Protein 8QDR (pdb70)

Radius of gyration: 45.88 Å; Cα contacts (8 Å, |Δi|>4): 2887; chains: 2; bounding box: 157×80×94 Å

Sequence (1411 aa):
KSVSVKATVTVKLDDVSDWLGKTLLLEVVSSEVDPKTGLEKKPIGAYAHRAAEKDGEVTYESSDFVIPDDFGEIGAVLVQNEHHKEMYLRYIVLDGFPNGPIEFNCSSWVASKFDDPQKRVFFTNKSYLPLETPSGLKEIREKELVTLRGNGQGERKSYDRIYDYDVYDDLGDPDSSSPELTRPVLGGSKQYPYPRRCRTGRPMSKIDPKAETRSSTVYVPRDEAFFSWFRDEEEFSRRQTLAGLNPYSIQLVKEWPLKSTLDPKIYGPPESAITTEIVEREIKGFMTVDEALKQKKLFIIDYHDILLPYVSSEVRQIKGTTLYGSRALFFLGPDNTLKPLAIELVRPPMDGKPQWKQVFTPSWEATGSWLWKLAKTHFLAHDAGYHQLVSHWLRTHCVTEPYIIATNRQLSAMHPIYRLLHPHFRYTMEINALAREALINADGIIESAFTPGKYSTEISSAAYGLQWRFDTQGLPADLISRGIAVEDPSSPHGLKLAIPDYPFANDGLLLWDAIKEWVTDYVNFFYKDASMVKSDAELQAWWTEIRTRGHEDKKDETWWPDLKTPQDLIGIVTTMVWVTSGHHAAVNFNRPTIARTNLPSEDPTEEGWRRFLHHKPENELLACLPTQLQAAKVLTVLDVEEYLGEHLEPAWGADPLIKAAFERFSGRLKEIEGIIDARNEDKNLKNRHGAGVVPYELLKPFSKGVPYSISISVSVKATVTVKLTVDDVSDWLGKTLLLEVVSSEVDPKTGLEKKPIGAYAHRAAEKDGEVTYESDFVIPDDFGEIGAVLVQNEHHKEMYLRYIVLDGFPNGPIEFNCSSWVASKFDDPQKRVFFTNKSYLPLETPSGLKEIREKELVTLRGNGQGERKSYDRIYDYDVYDDLGDPDSSPELTRPVLGGSKQYPYPRRCRTGRPMSKIDPKAETRSSTVYVPRDEAFFSWFRDEEFSRQTLAGLNPYSIQLVKEWPLKSTLDPKIYGPPESAITTEIVEREIKGFMTVDEALKQKKLFIIDYHDILLPYVSEVRQIKGTTLYGSRALFFLGPDNTLKPLAIELVRPPMDGKPQWKQVFTPSWEATGSWLWKLAKTHFLAHDAGYHQLVSHWLRTHCVTEPYIIATNRQLSAMHPIYRLLHPHFRYTMEINALAREALINADGIIESAFTPGKYSTEISSAAYGLQWRFDTQGLPADLISRGIAVEDPSSPHGLKLAIPDYPFANDGLLLWDAIKEWVTDYVNFFYKDASMVKSDAELQAWWTEIRTRGHEDKKDETWWPDLKTPQDLIGIVTTMVWVTSGHHAAVNPNRPTIARTNLPSEDPTEEGWRRFLHKPENELLACLPTQLQAAKVLTVLDEEYLGEHLEPAWGADPLIKAAFERFSGRLKEIEGIIDARNEDKNLKNRHGAGVVPYELLKPFSGVPYSISI

Secondary structure (DSSP, 8-state):
-EEEEEEEEEEE---HHHHHH--EEEEEEESS--TTT-PPPPPEEEE-EEEEEETTEEEEEEEEEEETTS--EEEEEEEE-SSS-EEEEEEEEE--TT--EEEEEEEEE--TTT--SPEEEE-S----GGGS-GGGHHHHHHHHHHHH--S-SPPPTT-----EE-B--S--TTT-GGG--PPBSSSSSS----EE---PPBPSSSTTSBPP-SS----GGG---GGGSHHHHHHHHHHSS-TT--EE--SSS-B--S-HHHH---B-S--HHHHHHHHTTT--HHHHHHTT-EEEEE-HHHHGGGHHHHTTSTT----EEEEEEEE-TTS-EEEEEEEEEE-SBTTBPPEEEEE---SSHHHHHHHHHHHHHHHHHHHHHIIIIIIIIIIIIHHHHHHHHHHHHS-TTSHHHHHHGGGGTTHHHHHHHHHHHTSSTTSHHHHHSTTGGGHHHHHHHHHHHH--GGGSSHHHHHHHTTSEEE-TTSGGGEEESSS--HHHHHHHHHHHHHHHHHHHHHHHH--SHHHHHT-HHHHHHHHHIIIIITGGGTT-TTSPP-SSHHHHHHHHHHHHHIIIIIHHHH-----S---S--TTSS--HHHHHHHHH-HHHHHHHHSPPHHHHHHHHHHTT---BTTT---HHHHHSHHHHHHHHHHHHHHHHHHHHHHHHTT-TT-TTTSSTTPPP--TT-S-----BSS---/-EEEEEEEEEE----GGG--TT--EEEEEEESSB-TTTSSBPPPEEEEEEEEEEETTEEEEEEEEEE-TTS--EEEEEEEE-SSS-EEEEEEEEE--TT--EEEEEEEEE-BTTT--SPEEEE-S----GGGS-GGGHHHHHHHHHHHHTTS-SPPPTT-----EE-B--S--TTT-GGG----BSSSSSS----EE---PPBPSSSTTSBPP-SS----GGG---GGGSHHHHHHHHHHSS-TTS-EE--SSS-B--S-HHHH---B-S--HHHHHHHHTTT--HHHHHHTT-EEEEE-HHHHHHHHHHHHTSTT----EEEEEEEE-TTS-EEEEEEEEEE-SBTTB--EEEEE---SSHHHHHHHHHHHHHHHHHHHHHIIIIIIIIIIIIHHHHHHHHHHHHS-TTSHHHHHHGGGGTTHHHHHHHHHHHTSSTTSHHHHHSTTGGGHHHHHHHHHHHH--GGGSSHHHHHHHTTSEEE-SSSGGGEEESSS--HHHHHHHHHHHHHHHHHHHHHHHH--SHHHHHT-HHHHHHHHHIIIIITGGGTT-TTPPP--SHHHHHHHHHHHHHIIIIIHHHT-----S---S--TTSS--HHHHHHHHH-HHHHHHHHSPPHHHHHHHHHH---PBTTT---TTGGGSHHHHHHHHHHHHHHHHHHHHHHHHTT-TT-TTTSSTT-----TT-S----BSS---

Organism: Vitis vinifera (NCBI:txid29760)

Solvent-accessible surface area: 57812 Å² total; per-residue (Å²): 120,66,36,81,3,97,0,28,1,5,0,91,107,67,73,110,89,15,44,93,54,104,23,0,19,0,28,0,10,3,15,64,33,47,109,190,78,48,118,96,42,170,54,47,27,34,140,8,91,91,50,45,80,126,138,33,41,1,29,0,35,0,74,18,86,5,54,97,104,8,38,139,10,3,0,0,20,1,37,2,28,0,80,95,43,3,51,0,95,69,0,33,0,47,49,33,125,148,20,97,51,65,0,46,13,58,4,65,4,20,4,76,151,68,62,95,98,75,22,9,13,10,24,24,87,10,52,6,26,128,85,6,29,51,1,3,98,89,35,8,81,111,17,5,78,38,16,54,32,110,38,122,40,86,36,109,84,73,21,44,31,7,16,11,40,30,2,14,4,8,7,39,10,77,78,37,109,120,31,58,30,40,34,2,5,49,52,206,135,48,19,1,0,11,0,2,39,1,17,26,82,87,6,208,120,21,98,138,10,5,31,72,34,106,106,34,19,11,0,42,56,21,34,144,141,55,6,59,79,38,6,23,2,1,10,52,10,0,16,4,66,12,0,9,12,0,66,25,7,159,80,58,80,7,113,12,122,31,66,60,173,96,51,9,82,20,93,11,33,1,53,48,117,52,0,56,121,35,0,78,21,61,36,70,5,75,69,0,38,142,90,74,53,1,0,8,3,57,7,4,39,10,12,2,55,29,0,51,62,0,42,131,43,210,40,14,7,1,0,0,0,4,0,0,0,2,1,2,109,49,47,4,3,27,1,0,1,0,0,0,0,14,6,52,26,118,87,125,100,31,24,43,57,34,11,37,33,34,60,19,9,20,17,30,31,23,12,39,2,0,2,0,3,2,4,0,9,21,14,4,34,21,30,3,5,1,12,14,2,31,0,6,0,2,0,1,0,7,2,0,0,2,12,27,22,0,2,38,1,0,0,0,31,32,0,0,75,7,6,8,102,50,0,1,35,10,0,2,84,4,4,42,34,42,2,17,9,109,7,35,11,17,42,0,11,4,7,6,77,33,0,6,21,5,0,1,19,1,0,29,134,93,9,93,4,51,26,8,4,0,32,35,7,0,67,63,13,17,0,2,64,142,30,136,108,24,106,67,24,11,124,31,18,0,65,6,0,0,0,0,25,0,0,2,27,0,21,52,2,0,91,65,3,0,40,46,3,0,70,52,23,2,141,70,32,73,45,0,113,55,3,72,20,0,48,39,0,18,70,15,0,76,39,99,0,0,58,38,9,84,121,75,139,36,19,37,86,5,94,46,21,149,41,0,9,32,0,0,0,13,1,1,0,6,1,0,0,0,1,0,0,0,29,76,146,66,9,14,6,2,60,45,59,3,20,15,18,93,74,80,140,114,33,73,131,180,6,23,143,103,10,87,80,40,0,101,44,2,17,30,50,167,115,25,40,48,56,8,92,95,40,82,122,103,80,65,66,5,6,89,97,52,36,47,12,10,29,56,20,108,119,5,86,32,2,11,97,107,4,29,33,66,0,124,115,10,24,42,72,0,53,64,54,7,113,53,159,105,37,65,4,2,36,9,2,39,23,112,53,7,44,11,0,26,1,52,69,107,0,1,3,21,0,0,18,63,104,30,82,4,93,0,29,0,16,4,105,94,76,202,139,62,154,83,30,105,160,49,73,8,0,26,1,26,1,11,5,19,70,32,42,108,183,82,49,125,85,46,179,58,46,35,27,77,0,79,141,47,45,103,158,148,36,51,4,38,20,45,1,88,20,89,6,56,111,102,10,29,133,10,5,0,1,13,1,31,2,5,29,41,135,64,21,48,0,95,68,0,35,1,52,50,38,133,138,28,91,46,81,0,49,12,57,3,45,3,18,2,56,128,68,56,96,63,83,24,12,13,13,26,23,92,10,54,10,28,124,92,6,29,49,1,4,89,115,30,6,72,118,16,1,81,31,14,52,29,121,34,129,40,72,37,96,87,65,17,40,34,9,13,11,39,32,1,15,4,8,5,32,4,71,78,36,103,123,29,60,30,41,32,3,6,53,50,201,136,51,17,0,0,13,0,1,41,1,18,25,84,91,7,203,106,15,101,132,6,3,33,69,34,107,106,31,20,12,0,40,55,23,40,150,117,26,0,68,105,43,18,14,4,0,19,50,10,0,9,4,66,13,0,10,14,0,67,19,6,163,89,58,80,7,119,12,118,35,61,54,178,104,43,10,78,18,89,13,32,1,53,46,107,35,0,38,109,35,0,76,9,58,38,42,4,78,82,0,38,156,117,87,53,1,0,5,4,54,6,4,41,15,13,2,54,32,0,50,68,0,44,128,40,208,41,15,7,0,0,0,0,4,1,1,0,1,2,8,89,60,55,8,3,22,5,0,1,0,0,0,0,7,6,52,23,117,90,85,102,30,20,44,55,33,12,36,31,36,62,28,2,25,17,21,27,23,12,30,3,0,2,0,2,3,8,0,9,20,14,4,34,21,48,2,3,1,18,12,2,30,0,6,0,3,0,1,0,6,1,0,0,2,14,24,20,1,3,38,1,0,0,0,30,32,0,0,78,8,6,8,96,40,0,1,35,12,0,2,92,2,3,44,36,50,3,15,8,102,8,47,13,17,48,0,7,4,7,6,75,35,0,10,22,6,0,1,22,1,0,30,134,85,8,95,5,54,26,10,5,0,32,33,8,0,65,75,22,11,0,4,74,134,26,137,103,19,108,67,24,11,126,31,21,0,65,5,0,0,0,0,26,0,0,5,25,0,20,41,3,0,90,70,4,0,41,48,4,0,68,52,23,2,140,69,28,71,48,0,118,58,3,72,18,0,53,37,0,18,69,16,0,74,35,97,0,0,68,44,10,77,122,77,141,32,25,40,84,9,105,48,24,146,38,0,12,30,2,0,0,12,1,2,0,5,1,0,0,0,3,9,0,2,72,136,75,58,6,16,7,2,63,44,57,4,18,14,20,71,73,86,162,112,27,68,150,151,3,20,142,111,8,96,78,41,2,99,40,2,15,24,50,168,112,23,40,49,74,25,91,108,54,111,145,154,73,64,3,5,81,98,51,34,51,12,10,31,57,21,107,115,5,84,30,3,12,96,111,4,30,39,80,0,122,115,9,21,42,56,0,52,64,55,8,118,48,152,102,38,53,1,1,34,6,2,40,15,109,59,6,72,54,0,26,0,36,74,36,0,40,23,3,0,28,94

Foldseek 3Di:
DKWKKKKKWKFFAADDVLVQPFFKWKWFFALADDPVPLHGDDTDWGTWHWDDDDDRMTMTITIDMGHPPSHDTFKMKMFGAGQAKTATAKMWMATDPVGIFIWGDRDIHGGCVVPVDIDMTGGLAFDQLVRRRSNCNVVLVVQLVQQQPDPADADDQAGNHWDWDWLQAFFAVVVPPLRHADTAPDDLLHHFFTAGDRHAQADPRDRSHHHYDPDGHDRNSQDDVPVLDQQVVQLCCQQNQPVQQKFFDQDPPFFEPDDCVWFNGGTAPDHQVQQCVPCVVQPHPVVQNVLRFKMKRFQQHLFQVLQVVLCVDAQFGAWGKMWMWGQGPLLGIGTRKMKTWHGDDPVDHIDIDIAGCDDDDVSNLLNVLSSQRVLLVSLLCLVLALACRLFLGLQNLLVSLLSNQPGPSHLVNLVCVQQAHNSSVVVSVCSNAPLHRVHLLLVFARSRVCSNSSSSSCCSPPDDLLCLQLVSSCVVRNQWDQACPDVLRTDGSSVLRLLNVLLSLLLVLLLVLLLLSLCVHFVWLVSFVPSRSNVSSLLCSLCPSSVVRNPPPRRQDGRTSVSVSSNVSSNQCSFWSSNLSNQLRRANGFRDDRCPPPHDPVSVVVCVVCVVVVRQSGGTDPVSVCSCVVVSVDDDAQLDDDDPSQVVDVSSVVSSPSSSVSLVVSLVVLVVLLPDPSSVSAHDDVHDHRCSSRDPPVGTHSGNND/DFKKKKKWKWFADDLQVPQDAQFFKKKWFFALADDVVPLHGDDTDTDGWGWDDDDDRMTMTIGIDDDDPPSHDGFKMWMAGQGQAKIAIQWMWMDGDPVGIFIWGDRDIHHHCVVPVDIDMTGGLAFAFQVRRRSRCNVVLVVQLCQQCPDPADADDLAGNHFDWDWLQAQFAVVVPVVRHADIAPDDLLHHFFTFGDRHAQADPRDRSHHHDDPDGHDRNSLDDVPVLDQQVVQLCCQQNLPVQQKFFDQDPPQFAPDDCVFFNGGTAPDDQVLQCVPCVVPNGPVVQNVLRFKMKRFQQRLCQVLQVVLCVDAQFGAWGKMWMWGLDDLLGTGTRWMKTWHGDDDPRHIDIDIAGCDDDDVSNLLVVLSVQRVLLVSLLCLPQALACRLFLGLLNLLVSLLSNQPRCSHLVNLVCVQQAHQRSVVVSVCSNANLHRVHLLLVFARRRVCSNSSSSVCCSPPDDLLCLQLVSSCVVRNQWDAQCVDVLRIDGSSVLRPLSVLLSLLLVLLLLLLLLSLCVRDVWQVSQVPSRSNVSSLLCSQCPSSVVCNPPPRRQDGRTSVSVSSNSSSNQSSFWSSNLSNPDDHANGFRDDRCPPPHDPVSVVVCVVCVVVVRQSGGTDPVSRVSVVPVPDDAAQLDDDDPSLVVPVSSVVSSPVSSVSLVVSLVVLVVVLVDPSSVSAHDDVHDHRCSPRVPSHIHRGNND

Nearest PDB structures (foldseek):
  8qdr-assembly1_A  TM=1.001E+00  e=0.000E+00  Vitis vinifera
  8qdq-assembly1_A  TM=9.930E-01  e=0.000E+00  Vitis vinifera
  8qdq-assembly1_B  TM=9.921E-01  e=0.000E+00  Vitis vinifera
  3bne-assembly1_A  TM=9.445E-01  e=2.313E-69  Glycine max
  8i6y-assembly2_B  TM=9.431E-01  e=6.251E-67  Arabidopsis thaliana

B-factor: mean 38.01, std 16.85, range [14.37, 122.49]

InterPro domains:
  IPR000907 Lipoxygenase [PTHR11771] (70-901)
  IPR001024 PLAT/LH2 domain [PF01477] (135-203)
  IPR001024 PLAT/LH2 domain [PS50095] (72-204)
  IPR001024 PLAT/LH2 domain [SM00308] (70-205)
  IPR001246 Lipoxygenase, plant [PR00468] (174-192)
  IPR001246 Lipoxygenase, plant [PR00468] (200-221)
  IPR001246 Lipoxygenase, plant [PR00468] (239-255)
  IPR001246 Lipoxygenase, plant [PR00468] (272-291)
  IPR001246 Lipoxygenase, plant [PR00468] (337-358)
  IPR001246 Lipoxygenase, plant [PR00468] (384-400)
  IPR001246 Lipoxygenase, plant [PR00468] (423-442)
  IPR001246 Lipoxygenase, plant [PR00468] (491-515)
  IPR001246 Lipoxygenase, plant [PR00468] (814-828)
  IPR013819 Lipoxygenase, C-terminal [PF00305] (216-884)
  IPR013819 Lipoxygenase, C-terminal [PR00087] (536-553)
  IPR013819 Lipoxygenase, C-terminal [PR00087] (554-571)
  IPR013819 Lipoxygenase, C-terminal [PR00087] (574-594)
  IPR013819 Lipoxygenase, C-terminal [PS51393] (207-901)
  IPR020833 Lipoxygenase, iron binding site [PS00711] (554-568)
  IPR020834 Lipoxygenase, conserved site [PS00081] (581-591)

Structure (mmCIF, N/CA/C/O backbone):
data_8QDR
#
_entry.id   8QDR
#
_cell.length_a   85.905
_cell.length_b   105.818
_cell.length_c   88.533
_cell.angle_alpha   90.00
_cell.angle_beta   92.84
_cell.angle_gamma   90.00
#
_symmetry.space_group_name_H-M   'P 1 21 1'
#
loop_
_entity.id
_entity.type
_entity.pdbx_description
1 polymer Lipoxygenase
2 non-polymer 'FE (III) ION'
3 non-polymer 3,6,12,15,18,21,24-HEPTAOXAHEXATRIACONTAN-1-OL
4 non-polymer 1,2-ETHANEDIOL
5 water water
#
loop_
_atom_site.group_PDB
_atom_site.id
_atom_site.type_symbol
_atom_site.label_atom_id
_atom_site.label_alt_id
_atom_site.label_comp_id
_atom_site.label_asym_id
_atom_site.label_entity_id
_atom_site.label_seq_id
_atom_site.pdbx_PDB_ins_code
_atom_site.Cartn_x
_atom_site.Cartn_y
_atom_site.Cartn_z
_atom_site.occupancy
_atom_site.B_iso_or_equiv
_atom_site.auth_seq_id
_atom_site.auth_comp_id
_atom_site.auth_asym_id
_atom_site.auth_atom_id
_atom_site.pdbx_PDB_model_num
ATOM 1 N N . LYS A 1 28 ? 161.471 66.082 96.206 1.00 67.13 66 LYS A N 1
ATOM 2 C CA . LYS A 1 28 ? 160.976 64.866 96.836 1.00 67.53 66 LYS A CA 1
ATOM 3 C C . LYS A 1 28 ? 159.496 64.651 96.520 1.00 80.86 66 LYS A C 1
ATOM 4 O O . LYS A 1 28 ? 159.065 64.759 95.366 1.00 77.73 66 LYS A O 1
ATOM 6 N N . SER A 1 29 ? 158.727 64.356 97.566 1.00 91.03 67 SER A N 1
ATOM 7 C CA . SER A 1 29 ? 157.308 64.056 97.445 1.00 87.51 67 SER A CA 1
ATOM 8 C C . SER A 1 29 ? 156.640 64.389 98.772 1.00 82.55 67 SER A C 1
ATOM 9 O O . SER A 1 29 ? 157.306 64.632 99.780 1.00 86.50 67 SER A O 1
ATOM 12 N N . VAL A 1 30 ? 155.309 64.399 98.759 1.00 67.17 68 VAL A N 1
ATOM 13 C CA . VAL A 1 30 ? 154.506 64.767 99.919 1.00 62.55 68 VAL A CA 1
ATOM 14 C C . VAL A 1 30 ? 153.525 63.642 100.217 1.00 62.86 68 VAL A C 1
ATOM 15 O O . VAL A 1 30 ? 152.968 63.031 99.298 1.00 66.72 68 VAL A O 1
ATOM 19 N N . SER A 1 31 ? 153.295 63.383 101.502 1.00 61.57 69 SER A N 1
ATOM 20 C CA . SER A 1 31 ? 152.369 62.346 101.947 1.00 60.40 69 SER A CA 1
ATOM 21 C C . SER A 1 31 ? 151.032 62.995 102.277 1.00 60.07 69 SER A C 1
ATOM 22 O O . SER A 1 31 ? 150.935 63.785 103.221 1.00 60.77 69 SER A O 1
ATOM 25 N N . VAL A 1 32 ? 150.001 62.655 101.505 1.00 59.45 70 VAL A N 1
ATOM 26 C CA . VAL A 1 32 ? 148.672 63.237 101.651 1.00 53.71 70 VAL A CA 1
ATOM 27 C C . VAL A 1 32 ? 147.772 62.244 102.369 1.00 52.29 70 VAL A C 1
ATOM 28 O O . VAL A 1 32 ? 147.690 61.071 101.978 1.00 55.33 70 VAL A O 1
ATOM 32 N N . LYS A 1 33 ? 147.093 62.708 103.414 1.00 44.93 71 LYS A N 1
ATOM 33 C CA . LYS A 1 33 ? 146.028 61.942 104.047 1.00 47.57 71 LYS A CA 1
ATOM 34 C C . LYS A 1 33 ? 144.699 62.537 103.590 1.00 45.62 71 LYS A C 1
ATOM 35 O O . LYS A 1 33 ? 144.368 63.675 103.938 1.00 44.68 71 LYS A O 1
ATOM 41 N N . ALA A 1 34 ? 143.956 61.780 102.787 1.00 42.42 72 ALA A N 1
ATOM 42 C CA . ALA A 1 34 ? 142.645 62.192 102.297 1.00 41.61 72 ALA A CA 1
ATOM 43 C C . ALA A 1 34 ? 141.558 61.569 103.166 1.00 45.33 72 ALA A C 1
ATOM 44 O O . ALA A 1 34 ? 141.533 60.349 103.364 1.00 45.77 72 ALA A O 1
ATOM 46 N N . THR A 1 35 ? 140.672 62.407 103.690 1.00 42.62 73 THR A N 1
ATOM 47 C CA . THR A 1 35 ? 139.590 61.973 104.563 1.00 43.85 73 THR A CA 1
ATOM 48 C C . THR A 1 35 ? 138.271 62.435 103.963 1.00 43.89 73 THR A C 1
ATOM 49 O O . THR A 1 35 ? 138.098 63.628 103.697 1.00 47.57 73 THR A O 1
ATOM 53 N N . VAL A 1 36 ? 137.358 61.490 103.730 1.00 41.97 74 VAL A N 1
ATOM 54 C CA . VAL A 1 36 ? 136.020 61.767 103.204 1.00 39.40 74 VAL A CA 1
ATOM 55 C C . VAL A 1 36 ? 134.999 61.478 104.293 1.00 39.01 74 VAL A C 1
ATOM 56 O O . VAL A 1 36 ? 134.967 60.370 104.841 1.00 37.60 74 VAL A O 1
ATOM 60 N N . THR A 1 37 ? 134.149 62.458 104.587 1.00 37.70 75 THR A N 1
ATOM 61 C CA . THR A 1 37 ? 133.093 62.302 105.578 1.00 35.45 75 THR A CA 1
ATOM 62 C C . THR A 1 37 ? 131.758 62.051 104.886 1.00 38.34 75 THR A C 1
ATOM 63 O O . THR A 1 37 ? 131.340 62.825 104.014 1.00 40.45 75 THR A O 1
ATOM 67 N N . VAL A 1 38 ? 131.086 60.977 105.288 1.00 39.34 76 VAL A N 1
ATOM 68 C CA . VAL A 1 38 ? 129.894 60.481 104.611 1.00 41.77 76 VAL A CA 1
ATOM 69 C C . VAL A 1 38 ? 128.784 60.308 105.642 1.00 47.30 76 VAL A C 1
ATOM 70 O O . VAL A 1 38 ? 129.017 59.745 106.716 1.00 50.34 76 VAL A O 1
ATOM 74 N N . LYS A 1 39 ? 127.588 60.797 105.318 1.00 51.42 77 LYS A N 1
ATOM 75 C CA . LYS A 1 39 ? 126.440 60.704 106.208 1.00 59.34 77 LYS A CA 1
ATOM 76 C C . LYS A 1 39 ? 125.634 59.447 105.904 1.00 67.32 77 LYS A C 1
ATOM 77 O O . LYS A 1 39 ? 125.587 58.978 104.766 1.00 69.06 77 LYS A O 1
ATOM 83 N N . LEU A 1 40 ? 125.002 58.901 106.941 1.00 76.73 78 LEU A N 1
ATOM 84 C CA . LEU A 1 40 ? 124.172 57.706 106.801 1.00 83.63 78 LEU A CA 1
ATOM 85 C C . LEU A 1 40 ? 122.744 58.054 106.392 1.00 82.51 78 LEU A C 1
ATOM 86 O O . LEU A 1 40 ? 122.027 58.729 107.129 1.00 81.57 78 LEU A O 1
ATOM 91 N N . ASP A 1 57 ? 121.025 50.639 100.892 1.00 54.65 95 ASP A N 1
ATOM 92 C CA . ASP A 1 57 ? 122.078 49.671 100.612 1.00 49.80 95 ASP A CA 1
ATOM 93 C C . ASP A 1 57 ? 121.997 48.524 101.583 1.00 49.66 95 ASP A C 1
ATOM 94 O O . ASP A 1 57 ? 121.592 48.693 102.724 1.00 56.28 95 ASP A O 1
ATOM 99 N N . ASP A 1 58 ? 122.397 47.351 101.117 1.00 45.60 96 ASP A N 1
ATOM 100 C CA . ASP A 1 58 ? 122.544 46.209 101.997 1.00 48.29 96 ASP A CA 1
ATOM 101 C C . ASP A 1 58 ? 123.833 46.326 102.814 1.00 48.51 96 ASP A C 1
ATOM 102 O O . ASP A 1 58 ? 124.788 47.023 102.442 1.00 44.93 96 ASP A O 1
ATOM 107 N N . VAL A 1 59 ? 123.851 45.583 103.919 1.00 46.11 97 VAL A N 1
ATOM 108 C CA . VAL A 1 59 ? 124.917 45.685 104.908 1.00 51.92 97 VAL A CA 1
ATOM 109 C C . VAL A 1 59 ? 126.250 45.221 104.329 1.00 49.96 97 VAL A C 1
ATOM 110 O O . VAL A 1 59 ? 127.282 45.877 104.513 1.00 49.16 97 VAL A O 1
ATOM 114 N N . SER A 1 60 ? 126.253 44.075 103.640 1.00 48.61 98 SER A N 1
ATOM 115 C CA . SER A 1 60 ? 127.505 43.493 103.159 1.00 47.93 98 SER A CA 1
ATOM 116 C C . SER A 1 60 ? 128.223 44.436 102.197 1.00 46.08 98 SER A C 1
ATOM 117 O O . SER A 1 60 ? 129.420 44.698 102.350 1.00 46.37 98 SER A O 1
ATOM 120 N N . ASP A 1 61 ? 127.501 44.981 101.211 1.00 44.79 99 ASP A N 1
ATOM 121 C CA . ASP A 1 61 ? 128.115 45.969 100.323 1.00 44.79 99 ASP A CA 1
ATOM 122 C C . ASP A 1 61 ? 128.521 47.221 101.094 1.00 50.23 99 ASP A C 1
ATOM 123 O O . ASP A 1 61 ? 129.555 47.840 100.802 1.00 41.04 99 ASP A O 1
ATOM 128 N N . TRP A 1 62 ? 127.712 47.612 102.083 1.00 55.23 100 TRP A N 1
ATOM 129 C CA . TRP A 1 62 ? 127.988 48.831 102.835 1.00 50.64 100 TRP A CA 1
ATOM 130 C C . TRP A 1 62 ? 129.360 48.789 103.499 1.00 43.01 100 TRP A C 1
ATOM 131 O O . TRP A 1 62 ? 130.114 49.771 103.455 1.00 40.62 100 TRP A O 1
ATOM 142 N N . LEU A 1 63 ? 129.698 47.660 104.113 1.00 44.30 101 LEU A N 1
ATOM 143 C CA . LEU A 1 63 ? 130.893 47.549 104.937 1.00 49.00 101 LEU A CA 1
ATOM 144 C C . LEU A 1 63 ? 132.114 47.077 104.166 1.00 51.76 101 LEU A C 1
ATOM 145 O O . LEU A 1 63 ? 133.240 47.346 104.602 1.00 49.34 101 LEU A O 1
ATOM 150 N N . GLY A 1 64 ? 131.916 46.400 103.032 1.00 51.22 102 GLY A N 1
ATOM 151 C CA . GLY A 1 64 ? 133.001 45.766 102.309 1.00 50.56 102 GLY A CA 1
ATOM 152 C C . GLY A 1 64 ? 133.629 46.623 101.227 1.00 44.50 102 GLY A C 1
ATOM 153 O O . GLY A 1 64 ? 134.811 46.453 100.923 1.00 51.63 102 GLY A O 1
ATOM 154 N N . LYS A 1 65 ? 132.864 47.549 100.656 1.00 41.98 103 LYS A N 1
ATOM 155 C CA . LYS A 1 65 ? 133.320 48.411 99.573 1.00 44.58 103 LYS A CA 1
ATOM 156 C C . LYS A 1 65 ? 133.554 49.825 100.088 1.00 41.74 103 LYS A C 1
ATOM 157 O O . LYS A 1 65 ? 133.022 50.223 101.130 1.00 41.65 103 LYS A O 1
ATOM 163 N N . THR A 1 66 ? 134.368 50.587 99.348 1.00 38.20 104 THR A N 1
ATOM 164 C CA . THR A 1 66 ? 134.706 51.950 99.766 1.00 43.74 104 THR A CA 1
ATOM 165 C C . THR A 1 66 ? 134.644 52.944 98.605 1.00 43.15 104 THR A C 1
ATOM 166 O O . THR A 1 66 ? 133.718 52.904 97.789 1.00 39.98 104 THR A O 1
ATOM 170 N N . LEU A 1 67 ? 135.626 53.846 98.541 1.00 43.96 105 LEU A N 1
ATOM 171 C CA . LEU A 1 67 ? 135.681 54.905 97.547 1.00 45.00 105 LEU A CA 1
ATOM 172 C C . LEU A 1 67 ? 137.062 54.954 96.909 1.00 42.74 105 LEU A C 1
ATOM 173 O O . LEU A 1 67 ? 138.058 54.530 97.500 1.00 34.91 105 LEU A O 1
ATOM 178 N N . LEU A 1 68 ? 137.113 55.485 95.692 1.00 33.70 106 LEU A N 1
ATOM 179 C CA . LEU A 1 68 ? 138.362 55.890 95.070 1.00 36.38 106 LEU A CA 1
ATOM 180 C C . LEU A 1 68 ? 138.444 57.407 95.126 1.00 39.87 106 LEU A C 1
ATOM 181 O O . LEU A 1 68 ? 137.527 58.103 94.672 1.00 39.38 106 LEU A O 1
ATOM 186 N N . LEU A 1 69 ? 139.536 57.916 95.685 1.00 41.95 107 LEU A N 1
ATOM 187 C CA . LEU A 1 69 ? 139.757 59.346 95.809 1.00 40.28 107 LEU A CA 1
ATOM 188 C C . LEU A 1 69 ? 141.038 59.715 95.082 1.00 42.59 107 LEU A C 1
ATOM 189 O O . LEU A 1 69 ? 142.088 59.115 95.331 1.00 42.74 107 LEU A O 1
ATOM 194 N N . GLU A 1 70 ? 140.952 60.733 94.227 1.00 37.97 108 GLU A N 1
ATOM 195 C CA . GLU A 1 70 ? 142.084 61.227 93.461 1.00 45.95 108 GLU A CA 1
ATOM 196 C C . GLU A 1 70 ? 142.154 62.742 93.578 1.00 44.15 108 GLU A C 1
ATOM 197 O O . GLU A 1 70 ? 141.132 63.411 93.742 1.00 37.72 108 GLU A O 1
ATOM 203 N N . VAL A 1 71 ? 143.371 63.285 93.499 1.00 48.18 109 VAL A N 1
ATOM 204 C CA . VAL A 1 71 ? 143.571 64.731 93.548 1.00 37.60 109 VAL A CA 1
ATOM 205 C C . VAL A 1 71 ? 144.003 65.221 92.171 1.00 34.39 109 VAL A C 1
ATOM 206 O O . VAL A 1 71 ? 144.703 64.527 91.428 1.00 36.35 109 VAL A O 1
ATOM 210 N N . VAL A 1 72 ? 143.577 66.439 91.841 1.00 33.45 110 VAL A N 1
ATOM 211 C CA . VAL A 1 72 ? 143.702 67.015 90.507 1.00 33.44 110 VAL A CA 1
ATOM 212 C C . VAL A 1 72 ? 144.495 68.312 90.616 1.00 31.46 110 VAL A C 1
ATOM 213 O O . VAL A 1 72 ? 144.125 69.214 91.381 1.00 34.37 110 VAL A O 1
ATOM 217 N N . SER A 1 73 ? 145.582 68.402 89.856 1.00 29.15 111 SER A N 1
ATOM 218 C CA . SER A 1 73 ? 146.425 69.586 89.905 1.00 34.08 111 SER A CA 1
ATOM 219 C C . SER A 1 73 ? 145.698 70.797 89.333 1.00 30.34 111 SER A C 1
ATOM 220 O O . SER A 1 73 ? 144.920 70.691 88.379 1.00 30.78 111 SER A O 1
ATOM 223 N N . SER A 1 74 ? 145.967 71.964 89.925 1.00 29.47 112 SER A N 1
ATOM 224 C CA . SER A 1 74 ? 145.461 73.223 89.374 1.00 29.92 112 SER A CA 1
ATOM 225 C C . SER A 1 74 ? 146.149 73.631 88.080 1.00 29.13 112 SER A C 1
ATOM 226 O O . SER A 1 74 ? 145.583 74.416 87.321 1.00 31.11 112 SER A O 1
ATOM 229 N N . GLU A 1 75 ? 147.374 73.178 87.842 1.00 32.69 113 GLU A N 1
ATOM 230 C CA . GLU A 1 75 ? 148.161 73.644 86.713 1.00 35.17 113 GLU A CA 1
ATOM 231 C C . GLU A 1 75 ? 148.391 72.503 85.732 1.00 37.10 113 GLU A C 1
ATOM 232 O O . GLU A 1 75 ? 148.512 71.340 86.125 1.00 38.73 113 GLU A O 1
ATOM 238 N N . VAL A 1 76 ? 148.430 72.844 84.445 1.00 32.55 114 VAL A N 1
ATOM 239 C CA . VAL A 1 76 ? 148.902 71.902 83.441 1.00 37.96 114 VAL A CA 1
ATOM 240 C C . VAL A 1 76 ? 150.421 71.782 83.526 1.00 41.01 114 VAL A C 1
ATOM 241 O O . VAL A 1 76 ? 151.109 72.619 84.115 1.00 41.87 114 VAL A O 1
ATOM 245 N N . ASP A 1 77 ? 150.943 70.703 82.948 1.00 43.30 115 ASP A N 1
ATOM 246 C CA . ASP A 1 77 ? 152.376 70.516 82.728 1.00 44.07 115 ASP A CA 1
ATOM 247 C C . ASP A 1 77 ? 152.943 71.744 82.021 1.00 44.74 115 ASP A C 1
ATOM 248 O O . ASP A 1 77 ? 152.581 72.018 80.869 1.00 43.20 115 ASP A O 1
ATOM 253 N N . PRO A 1 78 ? 153.840 72.498 82.663 1.00 51.95 116 PRO A N 1
ATOM 254 C CA . PRO A 1 78 ? 154.318 73.746 82.054 1.00 52.71 116 PRO A CA 1
ATOM 255 C C . PRO A 1 78 ? 155.228 73.524 80.872 1.00 55.43 116 PRO A C 1
ATOM 256 O O . PRO A 1 78 ? 155.494 74.484 80.142 1.00 55.25 116 PRO A O 1
ATOM 260 N N . LYS A 1 79 ? 155.720 72.303 80.663 1.00 59.18 117 LYS A N 1
ATOM 261 C CA . LYS A 1 79 ? 156.595 72.014 79.534 1.00 58.46 117 LYS A CA 1
ATOM 262 C C . LYS A 1 79 ? 155.833 71.586 78.294 1.00 56.14 117 LYS A C 1
ATOM 263 O O . LYS A 1 79 ? 156.398 71.605 77.195 1.00 60.54 117 LYS A O 1
ATOM 269 N N . THR A 1 80 ? 154.569 71.196 78.448 1.00 49.22 118 THR A N 1
ATOM 270 C CA . THR A 1 80 ? 153.773 70.665 77.352 1.00 44.52 118 THR A CA 1
ATOM 271 C C . THR A 1 80 ? 152.390 71.280 77.234 1.00 45.58 118 THR A C 1
ATOM 272 O O . THR A 1 80 ? 151.752 71.098 76.192 1.00 49.62 118 THR A O 1
ATOM 276 N N . GLY A 1 81 ? 151.896 71.980 78.256 1.00 43.74 119 GLY A N 1
ATOM 277 C CA . GLY A 1 81 ? 150.518 72.432 78.275 1.00 39.28 119 GLY A CA 1
ATOM 278 C C . GLY A 1 81 ? 149.503 71.347 78.553 1.00 42.29 119 GLY A C 1
ATOM 279 O O . GLY A 1 81 ? 148.300 71.636 78.581 1.00 40.53 119 GLY A O 1
ATOM 280 N N . LEU A 1 82 ? 149.939 70.113 78.784 1.00 43.58 120 LEU A N 1
ATOM 281 C CA . LEU A 1 82 ? 149.022 68.992 78.936 1.00 42.20 120 LEU A CA 1
ATOM 282 C C . LEU A 1 82 ? 148.580 68.832 80.385 1.00 41.11 120 LEU A C 1
ATOM 283 O O . LEU A 1 82 ? 149.325 69.120 81.325 1.00 42.56 120 LEU A O 1
ATOM 288 N N . GLU A 1 83 ? 147.351 68.364 80.552 1.00 43.33 121 GLU A N 1
ATOM 289 C CA . GLU A 1 83 ? 146.828 68.090 81.880 1.00 42.55 121 GLU A CA 1
ATOM 290 C C . GLU A 1 83 ? 147.671 67.025 82.566 1.00 41.27 121 GLU A C 1
ATOM 291 O O . GLU A 1 83 ? 148.148 66.083 81.932 1.00 43.74 121 GLU A O 1
ATOM 297 N N . LYS A 1 84 ? 147.862 67.181 83.868 1.00 38.59 122 LYS A N 1
ATOM 298 C CA . LYS A 1 84 ? 148.523 66.158 84.656 1.00 34.85 122 LYS A CA 1
ATOM 299 C C . LYS A 1 84 ? 147.528 65.078 85.042 1.00 35.51 122 LYS A C 1
ATOM 300 O O . LYS A 1 84 ? 146.369 65.363 85.340 1.00 35.57 122 LYS A O 1
ATOM 306 N N . LYS A 1 85 ? 147.984 63.835 85.048 1.00 38.67 123 LYS A N 1
ATOM 307 C CA . LYS A 1 85 ? 147.122 62.756 85.505 1.00 49.52 123 LYS A CA 1
ATOM 308 C C . LYS A 1 85 ? 146.833 62.919 86.997 1.00 48.02 123 LYS A C 1
ATOM 309 O O . LYS A 1 85 ? 147.727 63.284 87.767 1.00 46.41 123 LYS A O 1
ATOM 315 N N . PRO A 1 86 ? 145.600 62.678 87.429 1.00 42.28 124 PRO A N 1
ATOM 316 C CA . PRO A 1 86 ? 145.294 62.712 88.867 1.00 44.26 124 PRO A CA 1
ATOM 317 C C . PRO A 1 86 ? 145.988 61.582 89.612 1.00 43.58 124 PRO A C 1
ATOM 318 O O . PRO A 1 86 ? 146.403 60.580 89.028 1.00 48.73 124 PRO A O 1
ATOM 322 N N . ILE A 1 87 ? 146.097 61.750 90.933 1.00 43.66 125 ILE A N 1
ATOM 323 C CA . ILE A 1 87 ? 146.785 60.792 91.798 1.00 44.46 125 ILE A CA 1
ATOM 324 C C . ILE A 1 87 ? 145.939 60.514 93.033 1.00 41.98 125 ILE A C 1
ATOM 325 O O . ILE A 1 87 ? 145.420 61.442 93.662 1.00 38.20 125 ILE A O 1
ATOM 330 N N . GLY A 1 88 ? 145.823 59.247 93.396 1.00 42.85 126 GLY A N 1
ATOM 331 C CA . GLY A 1 88 ? 145.093 58.905 94.595 1.00 48.07 126 GLY A CA 1
ATOM 332 C C . GLY A 1 88 ? 145.274 57.453 94.965 1.00 46.30 126 GLY A C 1
ATOM 333 O O . GLY A 1 88 ? 146.251 56.814 94.569 1.00 44.49 126 GLY A O 1
ATOM 334 N N . ALA A 1 89 ? 144.318 56.957 95.752 1.00 39.24 127 ALA A N 1
ATOM 335 C CA . ALA A 1 89 ? 144.235 55.556 96.149 1.00 40.59 127 ALA A CA 1
ATOM 336 C C . ALA A 1 89 ? 142.832 55.267 96.683 1.00 37.31 127 ALA A C 1
ATOM 337 O O . ALA A 1 89 ? 142.064 56.180 97.006 1.00 36.49 127 ALA A O 1
ATOM 339 N N . TYR A 1 90 ? 142.501 53.979 96.742 1.00 43.70 128 TYR A N 1
ATOM 340 C CA . TYR A 1 90 ? 141.219 53.545 97.286 1.00 46.23 128 TYR A CA 1
ATOM 341 C C . TYR A 1 90 ? 141.194 53.730 98.798 1.00 46.84 128 TYR A C 1
ATOM 342 O O . TYR A 1 90 ? 142.189 53.487 99.484 1.00 47.25 128 TYR A O 1
ATOM 351 N N . ALA A 1 91 ? 140.045 54.150 99.312 1.00 47.41 129 ALA A N 1
ATOM 352 C CA . ALA A 1 91 ? 139.895 54.451 100.725 1.00 50.69 129 ALA A CA 1
ATOM 353 C C . ALA A 1 91 ? 139.582 53.194 101.531 1.00 57.47 129 ALA A C 1
ATOM 354 O O . ALA A 1 91 ? 139.321 52.114 100.999 1.00 61.69 129 ALA A O 1
ATOM 356 N N . HIS A 1 92 ? 139.621 53.355 102.847 1.00 62.33 130 HIS A N 1
ATOM 357 C CA . HIS A 1 92 ? 139.188 52.330 103.779 1.00 61.36 130 HIS A CA 1
ATOM 358 C C . HIS A 1 92 ? 138.413 53.012 104.894 1.00 55.50 130 HIS A C 1
ATOM 359 O O . HIS A 1 92 ? 138.627 54.195 105.180 1.00 50.53 130 HIS A O 1
ATOM 366 N N . ARG A 1 93 ? 137.485 52.270 105.495 1.00 55.32 131 ARG A N 1
ATOM 367 C CA . ARG A 1 93 ? 136.744 52.791 106.637 1.00 54.97 131 ARG A CA 1
ATOM 368 C C . ARG A 1 93 ? 137.717 53.197 107.736 1.00 52.26 131 ARG A C 1
ATOM 369 O O . ARG A 1 93 ? 138.632 52.446 108.081 1.00 54.04 131 ARG A O 1
ATOM 377 N N . ALA A 1 94 ? 137.532 54.399 108.268 1.00 52.98 132 ALA A N 1
ATOM 378 C CA . ALA A 1 94 ? 138.435 54.953 109.267 1.00 59.31 132 ALA A CA 1
ATOM 379 C C . ALA A 1 94 ? 137.766 55.145 110.618 1.00 56.27 132 ALA A C 1
ATOM 380 O O . ALA A 1 94 ? 138.305 54.714 111.641 1.00 60.86 132 ALA A O 1
ATOM 382 N N . ALA A 1 95 ? 136.602 55.785 110.650 1.00 49.19 133 ALA A N 1
ATOM 383 C CA . ALA A 1 95 ? 135.878 56.003 111.893 1.00 51.73 133 ALA A CA 1
ATOM 384 C C . ALA A 1 95 ? 134.396 56.135 111.587 1.00 57.90 133 ALA A C 1
ATOM 385 O O . ALA A 1 95 ? 133.996 56.452 110.462 1.00 55.87 133 ALA A O 1
ATOM 387 N N . GLU A 1 96 ? 133.583 55.882 112.611 1.00 60.74 134 GLU A N 1
ATOM 388 C CA . GLU A 1 96 ? 132.148 56.110 112.542 1.00 60.52 134 GLU A CA 1
ATOM 389 C C . GLU A 1 96 ? 131.681 56.688 113.867 1.00 64.74 134 GLU A C 1
ATOM 390 O O . GLU A 1 96 ? 132.118 56.240 114.932 1.00 68.16 134 GLU A O 1
ATOM 396 N N . LYS A 1 97 ? 130.786 57.673 113.796 1.00 65.61 135 LYS A N 1
ATOM 397 C CA . LYS A 1 97 ? 130.133 58.224 114.978 1.00 70.25 135 LYS A CA 1
ATOM 398 C C . LYS A 1 97 ? 129.027 59.171 114.533 1.00 66.30 135 LYS A C 1
ATOM 399 O O . LYS A 1 97 ? 129.129 59.814 113.483 1.00 54.10 135 LYS A O 1
ATOM 405 N N . ASP A 1 98 ? 127.965 59.232 115.339 1.00 70.62 136 ASP A N 1
ATOM 406 C CA . ASP A 1 98 ? 126.916 60.246 115.207 1.00 71.51 136 ASP A CA 1
ATOM 407 C C . ASP A 1 98 ? 126.349 60.295 113.788 1.00 63.34 136 ASP A C 1
ATOM 408 O O . ASP A 1 98 ? 126.176 61.363 113.199 1.00 63.41 136 ASP A O 1
ATOM 413 N N . GLY A 1 99 ? 126.057 59.116 113.237 1.00 58.66 137 GLY A N 1
ATOM 414 C CA . GLY A 1 99 ? 125.495 59.027 111.901 1.00 58.37 137 GLY A CA 1
ATOM 415 C C . GLY A 1 99 ? 126.444 59.379 110.775 1.00 53.47 137 GLY A C 1
ATOM 416 O O . GLY A 1 99 ? 125.994 59.741 109.688 1.00 48.71 137 GLY A O 1
ATOM 417 N N . GLU A 1 100 ? 127.750 59.275 111.001 1.00 55.75 138 GLU A N 1
ATOM 418 C CA . GLU A 1 100 ? 128.753 59.683 110.033 1.00 55.43 138 GLU A CA 1
ATOM 419 C C . GLU A 1 100 ? 129.827 58.615 109.900 1.00 51.57 138 GLU A C 1
ATOM 420 O O . GLU A 1 100 ? 130.329 58.089 110.900 1.00 48.73 138 GLU A O 1
ATOM 426 N N . VAL A 1 101 ? 130.190 58.321 108.660 1.00 43.65 139 VAL A N 1
ATOM 427 C CA . VAL A 1 101 ? 131.271 57.397 108.348 1.00 46.86 139 VAL A CA 1
ATOM 428 C C . VAL A 1 101 ? 132.389 58.192 107.698 1.00 48.51 139 VAL A C 1
ATOM 429 O O . VAL A 1 101 ? 132.136 59.105 106.901 1.00 47.06 139 VAL A O 1
ATOM 433 N N . THR A 1 102 ? 133.625 57.862 108.055 1.00 46.20 140 THR A N 1
ATOM 434 C CA . THR A 1 102 ? 134.791 58.552 107.529 1.00 47.60 140 THR A CA 1
ATOM 435 C C . THR A 1 102 ? 135.666 57.559 106.777 1.00 47.72 140 THR A C 1
ATOM 436 O O . THR A 1 102 ? 136.102 56.548 107.343 1.00 49.85 140 THR A O 1
ATOM 440 N N . TYR A 1 103 ? 135.896 57.832 105.503 1.00 40.86 141 TYR A N 1
ATOM 441 C CA . TYR A 1 103 ? 136.799 57.035 104.696 1.00 42.71 141 TYR A CA 1
ATOM 442 C C . TYR A 1 103 ? 138.131 57.757 104.602 1.00 43.95 141 TYR A C 1
ATOM 443 O O . TYR A 1 103 ? 138.189 58.991 104.565 1.00 42.26 141 TYR A O 1
ATOM 452 N N . GLU A 1 104 ? 139.207 56.980 104.565 1.00 38.80 142 GLU A N 1
ATOM 453 C CA . GLU A 1 104 ? 140.548 57.543 104.563 1.00 51.70 142 GLU A CA 1
ATOM 454 C C . GLU A 1 104 ? 141.378 56.940 103.442 1.00 42.92 142 GLU A C 1
ATOM 455 O O . GLU A 1 104 ? 141.463 55.713 103.314 1.00 41.89 142 GLU A O 1
ATOM 461 N N . SER A 1 105 ? 141.996 57.810 102.647 1.00 43.41 143 SER A N 1
ATOM 462 C CA A SER A 1 105 ? 142.927 57.409 101.598 0.50 47.42 143 SER A CA 1
ATOM 463 C CA B SER A 1 105 ? 142.914 57.422 101.588 0.50 47.39 143 SER A CA 1
ATOM 464 C C . SER A 1 105 ? 144.273 58.067 101.853 1.00 49.41 143 SER A C 1
ATOM 465 O O . SER A 1 105 ? 144.345 59.274 102.116 1.00 47.35 143 SER A O 1
ATOM 470 N N . ASP A 1 106 ? 145.339 57.272 101.776 1.00 48.38 144 ASP A N 1
ATOM 471 C CA . ASP A 1 106 ? 146.702 57.745 101.977 1.00 51.09 144 ASP A CA 1
ATOM 472 C C . ASP A 1 106 ? 147.523 57.455 100.730 1.00 52.46 144 ASP A C 1
ATOM 473 O O . ASP A 1 106 ? 147.606 56.302 100.295 1.00 48.82 144 ASP A O 1
ATOM 478 N N . PHE A 1 107 ? 148.147 58.492 100.173 1.00 53.55 145 PHE A N 1
ATOM 479 C CA . PHE A 1 107 ? 148.939 58.347 98.958 1.00 55.35 145 PHE A CA 1
ATOM 480 C C . PHE A 1 107 ? 150.057 59.383 98.952 1.00 59.02 145 PHE A C 1
ATOM 481 O O . PHE A 1 107 ? 150.208 60.179 99.883 1.00 43.68 145 PHE A O 1
ATOM 489 N N . VAL A 1 108 ? 150.826 59.381 97.867 1.00 57.14 146 VAL A N 1
ATOM 490 C CA . VAL A 1 108 ? 152.008 60.219 97.720 1.00 56.76 146 VAL A CA 1
ATOM 491 C C . VAL A 1 108 ? 151.858 61.091 96.477 1.00 54.14 146 VAL A C 1
ATOM 492 O O . VAL A 1 108 ? 151.389 60.626 95.432 1.00 60.69 146 VAL A O 1
ATOM 496 N N . ILE A 1 109 ? 152.272 62.350 96.597 1.00 48.83 147 ILE A N 1
ATOM 497 C CA . ILE A 1 109 ? 152.168 63.374 95.556 1.00 53.56 147 ILE A CA 1
ATOM 498 C C . ILE A 1 109 ? 153.561 63.902 95.199 1.00 55.09 147 ILE A C 1
ATOM 499 O O . ILE A 1 109 ? 154.395 64.088 96.096 1.00 54.19 147 ILE A O 1
ATOM 504 N N . PRO A 1 110 ? 153.871 64.157 93.925 1.00 53.92 148 PRO A N 1
ATOM 505 C CA . PRO A 1 110 ? 155.176 64.747 93.594 1.00 60.61 148 PRO A CA 1
ATOM 506 C C . PRO A 1 110 ? 155.270 66.191 94.065 1.00 60.02 148 PRO A C 1
ATOM 507 O O . PRO A 1 110 ? 154.286 66.935 94.081 1.00 52.87 148 PRO A O 1
ATOM 511 N N . ASP A 1 111 ? 156.483 66.593 94.443 1.00 62.94 149 ASP A N 1
ATOM 512 C C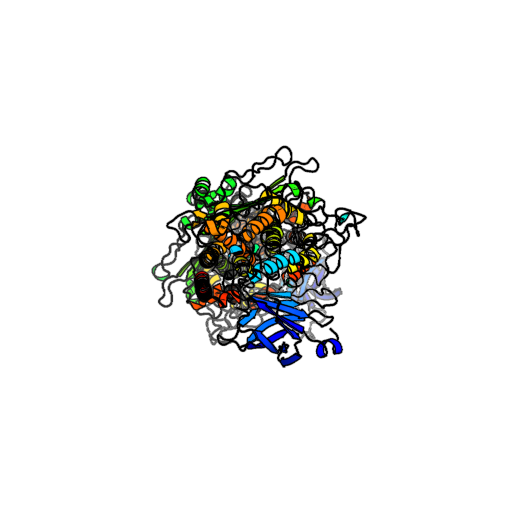A . ASP A 1 111 ? 156.668 67.951 94.945 1.00 68.14 149 ASP A CA 1
ATOM 513 C C . ASP A 1 111 ? 156.424 69.007 93.871 1.00 68.02 149 ASP A C 1
ATOM 514 O O . ASP A 1 111 ? 156.214 70.175 94.212 1.00 71.76 149 ASP A O 1
ATOM 519 N N . ASP A 1 112 ? 156.440 68.628 92.591 1.00 66.99 150 ASP A N 1
ATOM 520 C CA . ASP A 1 112 ? 156.168 69.542 91.488 1.00 63.23 150 ASP A CA 1
ATOM 521 C C . ASP A 1 112 ? 154.750 69.390 90.945 1.00 56.31 150 ASP A C 1
ATOM 522 O O . ASP A 1 112 ? 154.428 69.962 89.898 1.00 52.69 150 ASP A O 1
ATOM 527 N N . PHE A 1 113 ? 153.903 68.628 91.640 1.00 52.24 151 PHE A N 1
ATOM 528 C CA . PHE A 1 113 ? 152.529 68.427 91.201 1.00 52.05 151 PHE A CA 1
ATOM 529 C C . PHE A 1 113 ? 151.800 69.754 91.051 1.00 50.11 151 PHE A C 1
ATOM 530 O O . PHE A 1 113 ? 151.054 69.959 90.086 1.00 46.50 151 PHE A O 1
ATOM 538 N N . GLY A 1 114 ? 152.018 70.671 91.985 1.00 44.18 152 GLY A N 1
ATOM 539 C CA . GLY A 1 114 ? 151.341 71.949 91.986 1.00 36.74 152 GLY A CA 1
ATOM 540 C C . GLY A 1 114 ? 150.190 71.959 92.969 1.00 41.71 152 GLY A C 1
ATOM 541 O O . GLY A 1 114 ? 149.942 71.002 93.709 1.00 39.76 152 GLY A O 1
ATOM 542 N N . GLU A 1 115 ? 149.476 73.078 92.969 1.00 44.07 153 GLU A N 1
ATOM 543 C CA . GLU A 1 115 ? 148.356 73.241 93.879 1.00 45.35 153 GLU A CA 1
ATOM 544 C C . GLU A 1 115 ? 147.204 72.338 93.471 1.00 38.89 153 GLU A C 1
ATOM 545 O O . GLU A 1 115 ? 146.906 72.173 92.285 1.00 40.49 153 GLU A O 1
ATOM 551 N N . ILE A 1 116 ? 146.552 71.753 94.465 1.00 33.42 154 ILE A N 1
ATOM 552 C CA . ILE A 1 116 ? 145.427 70.867 94.212 1.00 34.86 154 ILE A CA 1
ATOM 553 C C . ILE A 1 116 ? 144.177 71.708 94.011 1.00 35.67 154 ILE A C 1
ATOM 554 O O . ILE A 1 116 ? 143.758 72.438 94.914 1.00 44.36 154 ILE A O 1
ATOM 559 N N . GLY A 1 117 ? 143.579 71.608 92.826 1.00 32.95 155 GLY A N 1
ATOM 560 C CA . GLY A 1 117 ? 142.399 72.399 92.526 1.00 26.00 155 GLY A CA 1
ATOM 561 C C . GLY A 1 117 ? 141.089 71.638 92.611 1.00 28.06 155 GLY A C 1
ATOM 562 O O . GLY A 1 117 ? 140.010 72.243 92.590 1.00 28.23 155 GLY A O 1
ATOM 563 N N . ALA A 1 118 ? 141.161 70.312 92.687 1.00 31.74 156 ALA A N 1
ATOM 564 C CA . ALA A 1 118 ? 139.955 69.506 92.739 1.00 29.95 156 ALA A CA 1
ATOM 565 C C . ALA A 1 118 ? 140.308 68.124 93.262 1.00 32.32 156 ALA A C 1
ATOM 566 O O . ALA A 1 118 ? 141.482 67.736 93.319 1.00 30.71 156 ALA A O 1
ATOM 568 N N . VAL A 1 119 ? 139.270 67.401 93.678 1.00 31.46 157 VAL A N 1
ATOM 569 C CA . VAL A 1 119 ? 139.379 65.984 93.990 1.00 38.86 157 VAL A CA 1
ATOM 570 C C . VAL A 1 119 ? 138.321 65.253 93.177 1.00 38.66 157 VAL A C 1
ATOM 571 O O . VAL A 1 119 ? 137.247 65.794 92.893 1.00 39.25 157 VAL A O 1
ATOM 575 N N . LEU A 1 120 ? 138.651 64.031 92.762 1.00 37.14 158 LEU A N 1
ATOM 576 C CA . LEU A 1 120 ? 137.704 63.141 92.104 1.00 33.45 158 LEU A CA 1
ATOM 577 C C . LEU A 1 120 ? 137.280 62.057 93.080 1.00 32.60 158 LEU A C 1
ATOM 578 O O . LEU A 1 120 ? 138.084 61.600 93.895 1.00 31.18 158 LEU A O 1
ATOM 583 N N . VAL A 1 121 ? 136.004 61.679 93.020 1.00 34.08 159 VAL A N 1
ATOM 584 C CA . VAL A 1 121 ? 135.460 60.605 93.841 1.00 37.04 159 VAL A CA 1
ATOM 585 C C . VAL A 1 121 ? 134.765 59.608 92.928 1.00 36.63 159 VAL A C 1
ATOM 586 O O . VAL A 1 121 ? 133.978 60.000 92.058 1.00 35.53 159 VAL A O 1
ATOM 590 N N . GLN A 1 122 ? 135.060 58.326 93.122 1.00 38.36 160 GLN A N 1
ATOM 591 C CA . GLN A 1 122 ? 134.324 57.247 92.481 1.00 38.11 160 GLN A CA 1
ATOM 592 C C . GLN A 1 122 ? 133.817 56.306 93.560 1.00 37.10 160 GLN A C 1
ATOM 593 O O . GLN A 1 122 ? 134.612 55.667 94.259 1.00 37.43 160 GLN A O 1
ATOM 599 N N . ASN A 1 123 ? 132.497 56.230 93.684 1.00 29.60 161 ASN A N 1
ATOM 600 C CA . ASN A 1 123 ? 131.850 55.324 94.620 1.00 37.77 161 ASN A CA 1
ATOM 601 C C . ASN A 1 123 ? 131.975 53.885 94.117 1.00 39.15 161 ASN A C 1
ATOM 602 O O . ASN A 1 123 ? 131.661 53.590 92.961 1.00 37.26 161 ASN A O 1
ATOM 607 N N . GLU A 1 124 ? 132.451 52.989 94.986 1.00 39.50 162 GLU A N 1
ATOM 608 C CA . GLU A 1 124 ? 132.550 51.568 94.662 1.00 40.93 162 GLU A CA 1
ATOM 609 C C . GLU A 1 124 ? 131.388 50.754 95.213 1.00 35.50 162 GLU A C 1
ATOM 610 O O . GLU A 1 124 ? 131.294 49.556 94.919 1.00 44.75 162 GLU A O 1
ATOM 616 N N . HIS A 1 125 ? 130.528 51.357 96.025 1.00 40.18 163 HIS A N 1
ATOM 617 C CA . HIS A 1 125 ? 129.296 50.695 96.423 1.00 40.83 163 HIS A CA 1
ATOM 618 C C . HIS A 1 125 ? 128.342 50.610 95.243 1.00 38.48 163 HIS A C 1
ATOM 619 O O . HIS A 1 125 ? 128.386 51.427 94.310 1.00 39.72 163 HIS A O 1
ATOM 626 N N . HIS A 1 126 ? 127.467 49.604 95.284 1.00 40.29 164 HIS A N 1
ATOM 627 C CA . HIS A 1 126 ? 126.354 49.561 94.346 1.00 39.09 164 HIS A CA 1
ATOM 628 C C . HIS A 1 126 ? 125.119 50.264 94.898 1.00 41.98 164 HIS A C 1
ATOM 629 O O . HIS A 1 126 ? 123.989 49.892 94.559 1.00 41.53 164 HIS A O 1
ATOM 636 N N . LYS A 1 127 ? 125.321 51.260 95.762 1.00 35.28 165 LYS A N 1
ATOM 637 C CA . LYS A 1 127 ? 124.275 52.154 96.230 1.00 34.72 165 LYS A CA 1
ATOM 638 C C . LYS A 1 127 ? 124.877 53.546 96.382 1.00 42.04 165 LYS A C 1
ATOM 639 O O . LYS A 1 127 ? 126.062 53.693 96.699 1.00 38.59 165 LYS A O 1
ATOM 645 N N . GLU A 1 128 ? 124.059 54.567 96.130 1.00 32.32 166 GLU A N 1
ATOM 646 C CA . GLU A 1 128 ? 124.506 55.946 96.256 1.00 38.09 166 GLU A CA 1
ATOM 647 C C . GLU A 1 128 ? 124.931 56.243 97.697 1.00 35.11 166 GLU A C 1
ATOM 648 O O . GLU A 1 128 ? 124.649 55.489 98.626 1.00 33.82 166 GLU A O 1
ATOM 654 N N . MET A 1 129 ? 125.565 57.398 97.880 1.00 37.75 167 MET A N 1
ATOM 655 C CA . MET A 1 129 ? 126.196 57.751 99.146 1.00 41.55 167 MET A CA 1
ATOM 656 C C . MET A 1 129 ? 126.283 59.270 99.242 1.00 37.18 167 MET A C 1
ATOM 657 O O . MET A 1 129 ? 126.658 59.923 98.269 1.00 34.27 167 MET A O 1
ATOM 662 N N . TYR A 1 130 ? 125.920 59.840 100.390 1.00 38.65 168 TYR A N 1
ATOM 663 C CA . TYR A 1 130 ? 125.903 61.296 100.534 1.00 37.82 168 TYR A CA 1
ATOM 664 C C . TYR A 1 130 ? 127.228 61.766 101.128 1.00 35.44 168 TYR A C 1
ATOM 665 O O . TYR A 1 130 ? 127.530 61.479 102.292 1.00 30.87 168 TYR A O 1
ATOM 674 N N . LEU A 1 131 ? 127.995 62.523 100.344 1.00 34.76 169 LEU A N 1
ATOM 675 C CA . LEU A 1 131 ? 129.286 63.035 100.785 1.00 34.82 169 LEU A CA 1
ATOM 676 C C . LEU A 1 131 ? 129.132 64.428 101.381 1.00 30.96 169 LEU A C 1
ATOM 677 O O . LEU A 1 131 ? 128.531 65.314 100.765 1.00 26.61 169 LEU A O 1
ATOM 682 N N . ARG A 1 132 ? 129.676 64.626 102.576 1.00 28.57 170 ARG A N 1
ATOM 683 C CA . ARG A 1 132 ? 129.594 65.943 103.217 1.00 32.30 170 ARG A CA 1
ATOM 684 C C . ARG A 1 132 ? 130.786 66.796 102.797 1.00 36.38 170 ARG A C 1
ATOM 685 O O . ARG A 1 132 ? 130.623 67.789 102.083 1.00 36.18 170 ARG A O 1
ATOM 693 N N . TYR A 1 133 ? 131.992 66.419 103.225 1.00 34.41 171 TYR A N 1
ATOM 694 C CA . TYR A 1 133 ? 133.157 67.235 102.911 1.00 36.23 171 TYR A CA 1
ATOM 695 C C . TYR A 1 133 ? 134.397 66.349 102.858 1.00 33.56 171 TYR A C 1
ATOM 696 O O . TYR A 1 133 ? 134.389 65.203 103.322 1.00 32.45 171 TYR A O 1
ATOM 705 N N . ILE A 1 134 ? 135.458 66.884 102.258 1.00 29.83 172 ILE A N 1
ATOM 706 C CA . ILE A 1 134 ? 136.725 66.176 102.112 1.00 35.64 172 ILE A CA 1
ATOM 707 C C . ILE A 1 134 ? 137.836 67.045 102.683 1.00 32.66 172 ILE A C 1
ATOM 708 O O . ILE A 1 134 ? 137.869 68.256 102.444 1.00 31.49 172 ILE A O 1
ATOM 713 N N . VAL A 1 135 ? 138.753 66.429 103.425 1.00 36.85 173 VAL A N 1
ATOM 714 C CA . VAL A 1 135 ? 139.899 67.126 103.994 1.00 39.44 173 VAL A CA 1
ATOM 715 C C . VAL A 1 135 ? 141.176 66.440 103.531 1.00 36.79 173 VAL A C 1
ATOM 716 O O . VAL A 1 135 ? 141.290 65.212 103.600 1.00 36.31 173 VAL A O 1
ATOM 720 N N . LEU A 1 136 ? 142.125 67.233 103.043 1.00 34.41 174 LEU A N 1
ATOM 721 C CA . LEU A 1 136 ? 143.446 66.742 102.671 1.00 41.61 174 LEU A CA 1
ATOM 722 C C . LEU A 1 136 ? 144.473 67.258 103.676 1.00 44.82 174 LEU A C 1
ATOM 723 O O . LEU A 1 136 ? 144.618 68.471 103.847 1.00 44.52 174 LEU A O 1
ATOM 728 N N . ASP A 1 137 ? 145.188 66.344 104.324 1.00 46.98 175 ASP A N 1
ATOM 729 C CA . ASP A 1 137 ? 146.182 66.680 105.334 1.00 57.47 175 ASP A CA 1
ATOM 730 C C . ASP A 1 137 ? 147.581 66.334 104.844 1.00 58.27 175 ASP A C 1
ATOM 731 O O . ASP A 1 137 ? 147.763 65.544 103.913 1.00 55.51 175 ASP A O 1
ATOM 736 N N . GLY A 1 138 ? 148.575 66.931 105.495 1.00 61.09 176 GLY A N 1
ATOM 737 C CA . GLY A 1 138 ? 149.961 66.638 105.207 1.00 64.14 176 GLY A CA 1
ATOM 738 C C . GLY A 1 138 ? 150.674 67.633 104.321 1.00 68.75 176 GLY A C 1
ATOM 739 O O . GLY A 1 138 ? 151.815 67.373 103.925 1.00 71.85 176 GLY A O 1
ATOM 740 N N . PHE A 1 139 ? 150.046 68.747 103.994 1.00 72.81 177 PHE A N 1
ATOM 741 C CA . PHE A 1 139 ? 150.761 69.733 103.199 1.00 76.64 177 PHE A CA 1
ATOM 742 C C . PHE A 1 139 ? 151.448 70.748 104.106 1.00 84.41 177 PHE A C 1
ATOM 743 O O . PHE A 1 139 ? 150.925 71.088 105.174 1.00 85.49 177 PHE A O 1
ATOM 751 N N . PRO A 1 140 ? 152.624 71.236 103.698 1.00 89.90 178 PRO A N 1
ATOM 752 C CA . PRO A 1 140 ? 153.341 72.212 104.539 1.00 91.93 178 PRO A CA 1
ATOM 753 C C . PRO A 1 140 ? 152.528 73.461 104.830 1.00 93.54 178 PRO A C 1
ATOM 754 O O . PRO A 1 140 ? 152.733 74.097 105.872 1.00 88.27 178 PRO A O 1
ATOM 758 N N . ASN A 1 141 ? 151.597 73.819 103.940 1.00 99.61 179 ASN A N 1
ATOM 759 C CA . ASN A 1 141 ? 150.726 74.969 104.149 1.00 103.91 179 ASN A CA 1
ATOM 760 C C . ASN A 1 141 ? 149.520 74.645 105.018 1.00 103.02 179 ASN A C 1
ATOM 761 O O . ASN A 1 141 ? 148.894 75.568 105.549 1.00 107.06 179 ASN A O 1
ATOM 766 N N . GLY A 1 142 ? 149.176 73.368 105.168 1.00 97.45 180 GLY A N 1
ATOM 767 C CA . GLY A 1 142 ? 148.074 72.973 106.012 1.00 89.08 180 GLY A CA 1
ATOM 768 C C . GLY A 1 142 ? 146.986 72.221 105.268 1.00 77.27 180 GLY A C 1
ATOM 769 O O . GLY A 1 142 ? 147.119 71.885 104.084 1.00 66.07 180 GLY A O 1
ATOM 770 N N . PRO A 1 143 ? 145.884 71.938 105.965 1.00 73.33 181 PRO A N 1
ATOM 771 C CA . PRO A 1 143 ? 144.780 71.196 105.345 1.00 65.50 181 PRO A CA 1
ATOM 772 C C . PRO A 1 143 ? 144.094 71.988 104.239 1.00 64.22 181 PRO A C 1
ATOM 773 O O . PRO A 1 143 ? 144.111 73.219 104.204 1.00 63.21 181 PRO A O 1
ATOM 777 N N . ILE A 1 144 ? 143.486 71.246 103.319 1.00 61.51 182 ILE A N 1
ATOM 778 C CA . ILE A 1 144 ? 142.654 71.802 102.258 1.00 58.71 182 ILE A CA 1
ATOM 779 C C . ILE A 1 144 ? 141.292 71.134 102.361 1.00 56.52 182 ILE A C 1
ATOM 780 O O . ILE A 1 144 ? 141.196 69.905 102.264 1.00 61.06 182 ILE A O 1
ATOM 785 N N . GLU A 1 145 ? 140.246 71.929 102.576 1.00 52.39 183 GLU A N 1
ATOM 786 C CA . GLU A 1 145 ? 138.892 71.406 102.723 1.00 51.06 183 GLU A CA 1
ATOM 787 C C . GLU A 1 145 ? 138.138 71.576 101.411 1.00 43.14 183 GLU A C 1
ATOM 788 O O . GLU A 1 145 ? 138.145 72.666 100.831 1.00 42.21 183 GLU A O 1
ATOM 794 N N . PHE A 1 146 ? 137.514 70.494 100.938 1.00 38.10 184 PHE A N 1
ATOM 795 C CA . PHE A 1 146 ? 136.609 70.513 99.789 1.00 37.97 184 PHE A CA 1
ATOM 796 C C . PHE A 1 146 ? 135.191 70.257 100.271 1.00 36.13 184 PHE A C 1
ATOM 797 O O . PHE A 1 146 ? 134.900 69.185 100.812 1.00 36.80 184 PHE A O 1
ATOM 805 N N . ASN A 1 147 ? 134.297 71.203 100.037 1.00 36.79 185 ASN A N 1
ATOM 806 C CA . ASN A 1 147 ? 132.914 70.936 100.366 1.00 45.38 185 ASN A CA 1
ATOM 807 C C . ASN A 1 147 ? 132.264 70.130 99.254 1.00 42.79 185 ASN A C 1
ATOM 808 O O . ASN A 1 147 ? 132.479 70.396 98.069 1.00 50.19 185 ASN A O 1
ATOM 813 N N . CYS A 1 148 ? 131.494 69.116 99.643 1.00 34.83 186 CYS A N 1
ATOM 814 C CA . CYS A 1 148 ? 130.854 68.222 98.682 1.00 34.20 186 CYS A CA 1
ATOM 815 C C . CYS A 1 148 ? 129.344 68.420 98.687 1.00 33.07 186 CYS A C 1
ATOM 816 O O . CYS A 1 148 ? 128.788 68.887 97.693 1.00 33.28 186 CYS A O 1
ATOM 819 N N . SER A 1 149 ? 128.672 68.092 99.795 1.00 34.04 187 SER A N 1
ATOM 820 C CA . SER A 1 149 ? 127.224 68.253 99.936 1.00 31.00 187 SER A CA 1
ATOM 821 C C . SER A 1 149 ? 126.490 67.657 98.745 1.00 26.35 187 SER A C 1
ATOM 822 O O . SER A 1 149 ? 125.640 68.292 98.136 1.00 28.44 187 SER A O 1
ATOM 825 N N . SER A 1 150 ? 126.844 66.432 98.383 1.00 29.41 188 SER A N 1
ATOM 826 C CA . SER A 1 150 ? 126.326 65.882 97.139 1.00 28.44 188 SER A CA 1
ATOM 827 C C . SER A 1 150 ? 126.206 64.381 97.290 1.00 31.72 188 SER A C 1
ATOM 828 O O . SER A 1 150 ? 127.076 63.749 97.892 1.00 32.41 188 SER A O 1
ATOM 831 N N . TRP A 1 151 ? 125.114 63.827 96.755 1.00 35.20 189 TRP A N 1
ATOM 832 C CA . TRP A 1 151 ? 124.980 62.385 96.606 1.00 26.14 189 TRP A CA 1
ATOM 833 C C . TRP A 1 151 ? 125.883 61.904 95.480 1.00 31.32 189 TRP A C 1
ATOM 834 O O . TRP A 1 151 ? 125.861 62.460 94.377 1.00 25.47 189 TRP A O 1
ATOM 845 N N . VAL A 1 152 ? 126.663 60.860 95.741 1.00 26.41 190 VAL A N 1
ATOM 846 C CA . VAL A 1 152 ? 127.494 60.238 94.717 1.00 26.91 190 VAL A CA 1
ATOM 847 C C . VAL A 1 152 ? 126.859 58.905 94.341 1.00 31.89 190 VAL A C 1
ATOM 848 O O . VAL A 1 152 ? 126.637 58.049 95.204 1.00 29.93 190 VAL A O 1
ATOM 852 N N . ALA A 1 153 ? 126.567 58.733 93.055 1.00 33.05 191 ALA A N 1
ATOM 853 C CA . ALA A 1 153 ? 125.760 57.608 92.599 1.00 36.22 191 ALA A CA 1
ATOM 854 C C . ALA A 1 153 ? 126.504 56.283 92.747 1.00 34.41 191 ALA A C 1
ATOM 855 O O . ALA A 1 153 ? 127.737 56.228 92.797 1.00 37.76 191 ALA A O 1
ATOM 857 N N . SER A 1 154 ? 125.728 55.212 92.846 1.00 39.28 192 SER A N 1
ATOM 858 C CA . SER A 1 154 ? 126.266 53.870 92.693 1.00 40.29 192 SER A CA 1
ATOM 859 C C . SER A 1 154 ? 127.065 53.778 91.400 1.00 43.37 192 SER A C 1
ATOM 860 O O . SER A 1 154 ? 126.709 54.388 90.389 1.00 40.33 192 SER A O 1
ATOM 863 N N . LYS A 1 155 ? 128.170 53.033 91.428 1.00 47.81 193 LYS A N 1
ATOM 864 C CA . LYS A 1 155 ? 128.943 52.940 90.196 1.00 49.52 193 LYS A CA 1
ATOM 865 C C . LYS A 1 155 ? 128.235 52.098 89.145 1.00 42.58 193 LYS A C 1
ATOM 866 O O . LYS A 1 155 ? 128.543 52.228 87.957 1.00 36.13 193 LYS A O 1
ATOM 872 N N . PHE A 1 156 ? 127.279 51.263 89.552 1.00 34.39 194 PHE A N 1
ATOM 873 C CA . PHE A 1 156 ? 126.455 50.525 88.604 1.00 44.74 194 PHE A CA 1
ATOM 874 C C . PHE A 1 156 ? 125.418 51.413 87.929 1.00 46.85 194 PHE A C 1
ATOM 875 O O . PHE A 1 156 ? 124.853 51.004 86.914 1.00 50.03 194 PHE A O 1
ATOM 883 N N . ASP A 1 157 ? 125.156 52.611 88.458 1.00 38.03 195 ASP A N 1
ATOM 884 C CA . ASP A 1 157 ? 124.218 53.529 87.826 1.00 40.89 195 ASP A CA 1
ATOM 885 C C . ASP A 1 157 ? 124.944 54.506 86.912 1.00 43.97 195 ASP A C 1
ATOM 886 O O . ASP A 1 157 ? 124.542 54.721 85.764 1.00 42.57 195 ASP A O 1
ATOM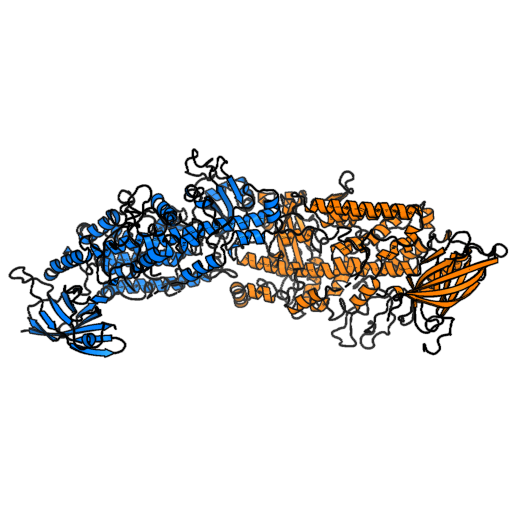 891 N N . ASP A 1 158 ? 126.007 55.100 87.412 1.00 39.66 196 ASP A N 1
ATOM 892 C CA . ASP A 1 158 ? 126.810 56.032 86.650 1.00 44.68 196 ASP A CA 1
ATOM 893 C C . ASP A 1 158 ? 128.264 55.812 87.046 1.00 44.12 196 ASP A C 1
ATOM 894 O O . ASP A 1 158 ? 128.663 56.189 88.154 1.00 44.79 196 ASP A O 1
ATOM 899 N N . PRO A 1 159 ? 129.081 55.200 86.187 1.00 46.98 197 PRO A N 1
ATOM 900 C CA . PRO A 1 159 ? 130.473 54.914 86.560 1.00 52.04 197 PRO A CA 1
ATOM 901 C C . PRO A 1 159 ? 131.395 56.122 86.476 1.00 55.59 197 PRO A C 1
ATOM 902 O O . PRO A 1 159 ? 132.588 55.995 86.775 1.00 61.39 197 PRO A O 1
ATOM 906 N N . GLN A 1 160 ? 130.869 57.285 86.104 1.00 54.52 198 GLN A N 1
ATOM 907 C CA . GLN A 1 160 ? 131.673 58.487 85.916 1.00 54.33 198 GLN A CA 1
ATOM 908 C C . GLN A 1 160 ? 132.054 59.097 87.263 1.00 56.53 198 GLN A C 1
ATOM 909 O O . GLN A 1 160 ? 131.206 59.256 88.148 1.00 58.81 198 GLN A O 1
ATOM 915 N N . LYS A 1 161 ? 133.330 59.449 87.411 1.00 51.46 199 LYS A N 1
ATOM 916 C CA . LYS A 1 161 ? 133.806 60.029 88.659 1.00 41.44 199 LYS A CA 1
ATOM 917 C C . LYS A 1 161 ? 133.189 61.404 88.885 1.00 34.96 199 LYS A C 1
ATOM 918 O O . LYS A 1 161 ? 132.838 62.125 87.945 1.00 32.05 199 LYS A O 1
ATOM 924 N N . ARG A 1 162 ? 133.031 61.752 90.147 1.00 28.16 200 ARG A N 1
ATOM 925 C CA . ARG A 1 162 ? 132.473 63.039 90.519 1.00 30.37 200 ARG A CA 1
ATOM 926 C C . ARG A 1 162 ? 133.603 63.974 90.921 1.00 31.59 200 ARG A C 1
ATOM 927 O O . ARG A 1 162 ? 134.578 63.543 91.542 1.00 29.47 200 ARG A O 1
ATOM 935 N N . VAL A 1 163 ? 133.496 65.244 90.528 1.00 33.37 201 VAL A N 1
ATOM 936 C CA . VAL A 1 163 ? 134.557 66.227 90.755 1.00 32.74 201 VAL A CA 1
ATOM 937 C C . VAL A 1 163 ? 134.069 67.272 91.749 1.00 30.34 201 VAL A C 1
ATOM 938 O O . VAL A 1 163 ? 132.933 67.756 91.654 1.00 29.35 201 VAL A O 1
ATOM 942 N N . PHE A 1 164 ? 134.934 67.625 92.700 1.00 26.01 202 PHE A N 1
ATOM 943 C CA . PHE A 1 164 ? 134.637 68.681 93.664 1.00 27.46 202 PHE A CA 1
ATOM 944 C C . PHE A 1 164 ? 135.783 69.680 93.676 1.00 31.28 202 PHE A C 1
ATOM 945 O O . PHE A 1 164 ? 136.949 69.293 93.784 1.00 28.67 202 PHE A O 1
ATOM 953 N N . PHE A 1 165 ? 135.447 70.956 93.523 1.00 29.46 203 PHE A N 1
ATOM 954 C CA . PHE A 1 165 ? 136.426 72.014 93.374 1.00 24.57 203 PHE A CA 1
ATOM 955 C C . PHE A 1 165 ? 136.740 72.602 94.736 1.00 30.82 203 PHE A C 1
ATOM 956 O O . PHE A 1 165 ? 135.951 72.486 95.668 1.00 30.11 203 PHE A O 1
ATOM 964 N N . THR A 1 166 ? 137.893 73.257 94.853 1.00 28.65 204 THR A N 1
ATOM 965 C CA . THR A 1 166 ? 138.140 73.887 96.144 1.00 35.11 204 THR A CA 1
ATOM 966 C C . THR A 1 166 ? 137.157 75.039 96.371 1.00 29.50 204 THR A C 1
ATOM 967 O O . THR A 1 166 ? 136.379 75.425 95.490 1.00 29.45 204 THR A O 1
ATOM 971 N N . ASN A 1 167 ? 137.215 75.596 97.578 1.00 33.38 205 ASN A N 1
ATOM 972 C CA . ASN A 1 167 ? 136.315 76.667 97.980 1.00 37.30 205 ASN A CA 1
ATOM 973 C C . ASN A 1 167 ? 136.636 77.996 97.327 1.00 33.47 205 ASN A C 1
ATOM 974 O O . ASN A 1 167 ? 135.841 78.927 97.460 1.00 31.93 205 ASN A O 1
ATOM 979 N N . LYS A 1 168 ? 137.767 78.102 96.638 1.00 29.25 206 LYS A N 1
ATOM 980 C CA . LYS A 1 168 ? 138.094 79.304 95.892 1.00 30.79 206 LYS A CA 1
ATOM 981 C C . LYS A 1 168 ? 137.210 79.410 94.648 1.00 25.87 206 LYS A C 1
ATOM 982 O O . LYS A 1 168 ? 136.975 78.421 93.945 1.00 25.33 206 LYS A O 1
ATOM 988 N N . SER A 1 169 ? 136.704 80.610 94.378 1.00 27.10 207 SER A N 1
ATOM 989 C CA . SER A 1 169 ? 135.821 80.829 93.238 1.00 26.68 207 SER A CA 1
ATOM 990 C C . SER A 1 169 ? 136.551 81.569 92.125 1.00 25.03 207 SER A C 1
ATOM 991 O O . SER A 1 169 ? 137.427 82.396 92.372 1.00 24.87 207 SER A O 1
ATOM 994 N N . TYR A 1 170 ? 136.181 81.257 90.889 1.00 25.06 208 TYR A N 1
ATOM 995 C CA . TYR A 1 170 ? 136.847 81.812 89.722 1.00 21.71 208 TYR A CA 1
ATOM 996 C C . TYR A 1 170 ? 135.833 82.115 88.626 1.00 21.68 208 TYR A C 1
ATOM 997 O O . TYR A 1 170 ? 134.988 81.271 88.314 1.00 21.87 208 TYR A O 1
ATOM 1006 N N . LEU A 1 171 ? 135.916 83.321 88.055 1.00 25.45 209 LEU A N 1
ATOM 1007 C CA . LEU A 1 171 ? 135.348 83.577 86.735 1.00 26.13 209 LEU A CA 1
ATOM 1008 C C . LEU A 1 171 ? 135.988 82.641 85.712 1.00 23.61 209 LEU A C 1
ATOM 1009 O O . LEU A 1 171 ? 137.144 82.248 85.874 1.00 23.81 209 LEU A O 1
ATOM 1014 N N . PRO A 1 172 ? 135.274 82.294 84.633 1.00 23.46 210 PRO A N 1
ATOM 1015 C CA . PRO A 1 172 ? 135.839 81.324 83.668 1.00 24.18 210 PRO A CA 1
ATOM 1016 C C . PRO A 1 172 ? 137.248 81.673 83.194 1.00 26.88 210 PRO A C 1
ATOM 1017 O O . PRO A 1 172 ? 138.112 80.791 83.176 1.00 29.78 210 PRO A O 1
ATOM 1021 N N . LEU A 1 173 ? 137.516 82.937 82.832 1.00 26.37 211 LEU A N 1
ATOM 1022 C CA . LEU A 1 173 ? 138.849 83.315 82.357 1.00 26.51 211 LEU A CA 1
ATOM 1023 C C . LEU A 1 173 ? 139.923 83.222 83.449 1.00 29.08 211 LEU A C 1
ATOM 1024 O O . LEU A 1 173 ? 141.113 83.174 83.130 1.00 25.45 211 LEU A O 1
ATOM 1029 N N . GLU A 1 174 ? 139.545 83.207 84.721 1.00 25.94 212 GLU A N 1
ATOM 1030 C CA . GLU A 1 174 ? 140.513 83.060 85.801 1.00 29.26 212 GLU A CA 1
ATOM 1031 C C . GLU A 1 174 ? 140.685 81.622 86.254 1.00 30.05 212 GLU A C 1
ATOM 1032 O O . GLU A 1 174 ? 141.457 81.377 87.181 1.00 30.06 212 GLU A O 1
ATOM 1038 N N . THR A 1 175 ? 139.992 80.679 85.641 1.00 25.97 213 THR A N 1
ATOM 1039 C CA . THR A 1 175 ? 140.117 79.290 86.047 1.00 25.54 213 THR A CA 1
ATOM 1040 C C . THR A 1 175 ? 141.569 78.848 85.922 1.00 27.58 213 THR A C 1
ATOM 1041 O O . THR A 1 175 ? 142.175 79.045 84.860 1.00 27.65 213 THR A O 1
ATOM 1045 N N . PRO A 1 176 ? 142.157 78.263 86.965 1.00 25.39 214 PRO A N 1
ATOM 1046 C CA . PRO A 1 176 ? 143.516 77.723 86.831 1.00 30.51 214 PRO A CA 1
ATOM 1047 C C . PRO A 1 176 ? 143.558 76.763 85.655 1.00 33.46 214 PRO A C 1
ATOM 1048 O O . PRO A 1 176 ? 142.570 76.083 85.353 1.00 24.80 214 PRO A O 1
ATOM 1052 N N . SER A 1 177 ? 144.698 76.757 84.958 1.00 31.50 215 SER A N 1
ATOM 1053 C CA . SER A 1 177 ? 144.776 76.073 83.672 1.00 35.34 215 SER A CA 1
ATOM 1054 C C . SER A 1 177 ? 144.450 74.587 83.794 1.00 33.80 215 SER A C 1
ATOM 1055 O O . SER A 1 177 ? 143.920 73.993 82.852 1.00 30.06 215 SER A O 1
ATOM 1058 N N . GLY A 1 178 ? 144.756 73.965 84.934 1.00 33.01 216 GLY A N 1
ATOM 1059 C CA . GLY A 1 178 ? 144.495 72.538 85.055 1.00 31.24 216 GLY A CA 1
ATOM 1060 C C . GLY A 1 178 ? 143.039 72.168 85.252 1.00 35.40 216 GLY A C 1
ATOM 1061 O O . GLY A 1 178 ? 142.688 70.986 85.161 1.00 34.72 216 GLY A O 1
ATOM 1062 N N . LEU A 1 179 ? 142.180 73.156 85.503 1.00 30.38 217 LEU A N 1
ATOM 1063 C CA . LEU A 1 179 ? 140.776 72.934 85.804 1.00 30.65 217 LEU A CA 1
ATOM 1064 C C . LEU A 1 179 ? 139.841 73.352 84.676 1.00 33.15 217 LEU A C 1
ATOM 1065 O O . LEU A 1 179 ? 138.630 73.134 84.790 1.00 23.23 217 LEU A O 1
ATOM 1070 N N . LYS A 1 180 ? 140.367 73.950 83.600 1.00 32.05 218 LYS A N 1
ATOM 1071 C CA . LYS A 1 180 ? 139.501 74.503 82.560 1.00 34.55 218 LYS A CA 1
ATOM 1072 C C . LYS A 1 180 ? 138.664 73.415 81.893 1.00 34.54 218 LYS A C 1
ATOM 1073 O O . LYS A 1 180 ? 137.445 73.560 81.747 1.00 31.22 218 LYS A O 1
ATOM 1079 N N . GLU A 1 181 ? 139.305 72.313 81.484 1.00 30.49 219 GLU A N 1
ATOM 1080 C CA . GLU A 1 181 ? 138.591 71.242 80.790 1.00 32.27 219 GLU A CA 1
ATOM 1081 C C . GLU A 1 181 ? 137.537 70.597 81.682 1.00 28.05 219 GLU A C 1
ATOM 1082 O O . GLU A 1 181 ? 136.377 70.436 81.278 1.00 29.50 219 GLU A O 1
ATOM 1088 N N . ILE A 1 182 ? 137.922 70.203 82.901 1.00 27.84 220 ILE A N 1
ATOM 1089 C CA . ILE A 1 182 ? 136.966 69.555 83.799 1.00 26.31 220 ILE A CA 1
ATOM 1090 C C . ILE A 1 182 ? 135.815 70.499 84.150 1.00 25.87 220 ILE A C 1
ATOM 1091 O O . ILE A 1 182 ? 134.675 70.055 84.333 1.00 25.97 220 ILE A O 1
ATOM 1096 N N . ARG A 1 183 ? 136.083 71.807 84.259 1.00 25.13 221 ARG A N 1
ATOM 1097 C CA . ARG A 1 183 ? 135.017 72.762 84.559 1.00 20.10 221 ARG A CA 1
ATOM 1098 C C . ARG A 1 183 ? 133.967 72.764 83.454 1.00 25.49 221 ARG A C 1
ATOM 1099 O O . ARG A 1 183 ? 132.759 72.789 83.719 1.00 31.83 221 ARG A O 1
ATOM 1107 N N . GLU A 1 184 ? 134.417 72.734 82.208 1.00 25.74 222 GLU A N 1
ATOM 1108 C CA . GLU A 1 184 ? 133.513 72.651 81.075 1.00 27.95 222 GLU A CA 1
ATOM 1109 C C . GLU A 1 184 ? 132.805 71.300 81.029 1.00 25.93 222 GLU A C 1
ATOM 1110 O O . GLU A 1 184 ? 131.583 71.235 80.822 1.00 28.99 222 GLU A O 1
ATOM 1116 N N . LYS A 1 185 ? 133.552 70.204 81.228 1.00 25.22 223 LYS A N 1
ATOM 1117 C CA . LYS A 1 185 ? 132.956 68.870 81.138 1.00 27.97 223 LYS A CA 1
ATOM 1118 C C . LYS A 1 185 ? 131.872 68.676 82.180 1.00 33.37 223 LYS A C 1
ATOM 1119 O O . LYS A 1 185 ? 130.895 67.952 81.942 1.00 27.97 223 LYS A O 1
ATOM 1125 N N . GLU A 1 186 ? 132.027 69.305 83.344 1.00 30.92 224 GLU A N 1
ATOM 1126 C CA . GLU A 1 186 ? 130.999 69.197 84.364 1.00 27.30 224 GLU A CA 1
ATOM 1127 C C . GLU A 1 186 ? 129.695 69.843 83.898 1.00 24.03 224 GLU A C 1
ATOM 1128 O O . GLU A 1 186 ? 128.604 69.288 84.100 1.00 21.46 224 GLU A O 1
ATOM 1134 N N . LEU A 1 187 ? 129.784 71.022 83.281 1.00 25.63 225 LEU A N 1
ATOM 1135 C CA . LEU A 1 187 ? 128.574 71.661 82.774 1.00 27.84 225 LEU A CA 1
ATOM 1136 C C . LEU A 1 187 ? 127.901 70.798 81.711 1.00 21.78 225 LEU A C 1
ATOM 1137 O O . LEU A 1 187 ? 126.671 70.671 81.688 1.00 21.20 225 LEU A O 1
ATOM 1142 N N . VAL A 1 188 ? 128.693 70.190 80.834 1.00 23.59 226 VAL A N 1
ATOM 1143 C CA . VAL A 1 188 ? 128.148 69.305 79.808 1.00 25.62 226 VAL A CA 1
ATOM 1144 C C . VAL A 1 188 ? 127.389 68.144 80.449 1.00 32.18 226 VAL A C 1
ATOM 1145 O O . VAL A 1 188 ? 126.279 67.791 80.023 1.00 29.01 226 VAL A O 1
ATOM 1149 N N . THR A 1 189 ? 127.969 67.540 81.488 1.00 19.42 227 THR A N 1
ATOM 1150 C CA . THR A 1 189 ? 127.286 66.466 82.209 1.00 25.61 227 THR A CA 1
ATOM 1151 C C . THR A 1 189 ? 125.944 66.934 82.785 1.00 22.75 227 THR A C 1
ATOM 1152 O O . THR A 1 189 ? 124.947 66.200 82.751 1.00 24.25 227 THR A O 1
ATOM 1156 N N . LEU A 1 190 ? 125.905 68.142 83.340 1.00 25.87 228 LEU A N 1
ATOM 1157 C CA . LEU A 1 190 ? 124.708 68.594 84.049 1.00 21.63 228 LEU A CA 1
ATOM 1158 C C . LEU A 1 190 ? 123.562 68.930 83.103 1.00 24.08 228 LEU A C 1
ATOM 1159 O O . LEU A 1 190 ? 122.390 68.932 83.522 1.00 22.20 228 LEU A O 1
ATOM 1164 N N . ARG A 1 191 ? 123.880 69.257 81.848 1.00 24.20 229 ARG A N 1
ATOM 1165 C CA . ARG A 1 191 ? 122.855 69.597 80.867 1.00 21.93 229 ARG A CA 1
ATOM 1166 C C . ARG A 1 191 ? 122.165 68.373 80.287 1.00 26.36 229 ARG A C 1
ATOM 1167 O O . ARG A 1 191 ? 121.000 68.462 79.864 1.00 24.01 229 ARG A O 1
ATOM 1175 N N . GLY A 1 192 ? 122.870 67.246 80.226 1.00 20.22 230 GLY A N 1
ATOM 1176 C CA . GLY A 1 192 ? 122.353 66.101 79.520 1.00 23.54 230 GLY A CA 1
ATOM 1177 C C . GLY A 1 192 ? 122.231 66.414 78.032 1.00 25.55 230 GLY A C 1
ATOM 1178 O O . GLY A 1 192 ? 122.749 67.407 77.516 1.00 29.61 230 GLY A O 1
ATOM 1179 N N . ASN A 1 193 ? 121.508 65.537 77.340 1.00 29.27 231 ASN A N 1
ATOM 1180 C CA . ASN A 1 193 ? 121.375 65.664 75.896 1.00 30.28 231 ASN A CA 1
ATOM 1181 C C . ASN A 1 193 ? 119.948 65.944 75.450 1.00 27.85 231 ASN A C 1
ATOM 1182 O O . ASN A 1 193 ? 119.667 65.862 74.248 1.00 26.75 231 ASN A O 1
ATOM 1187 N N . GLY A 1 194 ? 119.045 66.274 76.379 1.00 25.85 232 GLY A N 1
ATOM 1188 C CA . GLY A 1 194 ? 117.668 66.604 76.049 1.00 25.16 232 GLY A CA 1
ATOM 1189 C C . GLY A 1 194 ? 116.767 65.422 75.768 1.00 25.93 232 GLY A C 1
ATOM 1190 O O . GLY A 1 194 ? 115.596 65.625 75.428 1.00 32.01 232 GLY A O 1
ATOM 1191 N N . GLN A 1 195 ? 117.263 64.196 75.900 1.00 31.53 233 GLN A N 1
ATOM 1192 C CA . GLN A 1 195 ? 116.493 62.995 75.616 1.00 31.62 233 GLN A CA 1
ATOM 1193 C C . GLN A 1 195 ? 116.405 62.122 76.856 1.00 32.40 233 GLN A C 1
ATOM 1194 O O . GLN A 1 195 ? 117.210 62.246 77.789 1.00 25.64 233 GLN A O 1
ATOM 1200 N N . GLY A 1 196 ? 115.430 61.224 76.836 1.00 32.20 234 GLY A N 1
ATOM 1201 C CA . GLY A 1 196 ? 115.365 60.129 77.784 1.00 32.10 234 GLY A CA 1
ATOM 1202 C C . GLY A 1 196 ? 114.437 60.419 78.945 1.00 33.85 234 GLY A C 1
ATOM 1203 O O . GLY A 1 196 ? 114.167 61.578 79.299 1.00 28.64 234 GLY A O 1
ATOM 1204 N N . GLU A 1 197 ? 113.929 59.345 79.550 1.00 27.24 235 GLU A N 1
ATOM 1205 C CA . GLU A 1 197 ? 113.199 59.461 80.807 1.00 27.12 235 GLU A CA 1
ATOM 1206 C C . GLU A 1 197 ? 114.198 59.598 81.951 1.00 28.47 235 GLU A C 1
ATOM 1207 O O . GLU A 1 197 ? 115.003 58.693 82.188 1.00 26.85 235 GLU A O 1
ATOM 1213 N N . ARG A 1 198 ? 114.148 60.722 82.658 1.00 23.49 236 ARG A N 1
ATOM 1214 C CA . ARG A 1 198 ? 115.080 60.955 83.757 1.00 22.89 236 ARG A CA 1
ATOM 1215 C C . ARG A 1 198 ? 114.845 59.966 84.897 1.00 29.21 236 ARG A C 1
ATOM 1216 O O . ARG A 1 198 ? 113.702 59.687 85.283 1.00 26.93 236 ARG A O 1
ATOM 1224 N N . LYS A 1 199 ? 115.935 59.426 85.425 1.00 34.13 237 LYS A N 1
ATOM 1225 C CA . LYS A 1 199 ? 115.922 58.500 86.553 1.00 38.72 237 LYS A CA 1
ATOM 1226 C C . LYS A 1 199 ? 116.365 59.218 87.823 1.00 36.03 237 LYS A C 1
ATOM 1227 O O . LYS A 1 199 ? 116.937 60.313 87.779 1.00 26.87 237 LYS A O 1
ATOM 1233 N N . SER A 1 200 ? 116.095 58.583 88.969 1.00 31.49 238 SER A N 1
ATOM 1234 C CA . SER A 1 200 ? 116.278 59.257 90.254 1.00 35.15 238 SER A CA 1
ATOM 1235 C C . SER A 1 200 ? 117.740 59.564 90.570 1.00 34.76 238 SER A C 1
ATOM 1236 O O . SER A 1 200 ? 118.006 60.481 91.354 1.00 36.71 238 SER A O 1
ATOM 1239 N N . TYR A 1 201 ? 118.687 58.826 89.994 1.00 30.14 239 TYR A N 1
ATOM 1240 C CA . TYR A 1 201 ? 120.109 59.071 90.220 1.00 30.80 239 TYR A CA 1
ATOM 1241 C C . TYR A 1 201 ? 120.688 60.104 89.255 1.00 31.44 239 TYR A C 1
ATOM 1242 O O . TYR A 1 201 ? 121.864 60.459 89.386 1.00 30.80 239 TYR A O 1
ATOM 1251 N N . ASP A 1 202 ? 119.890 60.626 88.324 1.00 26.88 240 ASP A N 1
ATOM 1252 C CA . ASP A 1 202 ? 120.396 61.598 87.362 1.00 22.86 240 ASP A CA 1
ATOM 1253 C C . ASP A 1 202 ? 120.626 62.959 88.010 1.00 24.94 240 ASP A C 1
ATOM 1254 O O . ASP A 1 202 ? 119.904 63.377 88.928 1.00 23.13 240 ASP A O 1
ATOM 1259 N N . ARG A 1 203 ? 121.623 63.671 87.483 1.00 23.65 241 ARG A N 1
ATOM 1260 C CA . ARG A 1 203 ? 121.924 65.046 87.878 1.00 27.65 241 ARG A CA 1
ATOM 1261 C C . ARG A 1 203 ? 121.732 65.942 86.664 1.00 28.60 241 ARG A C 1
ATOM 1262 O O . ARG A 1 203 ? 122.627 66.722 86.323 1.00 30.47 241 ARG A O 1
ATOM 1270 N N . ILE A 1 204 ? 120.597 65.816 85.980 1.00 20.63 242 ILE A N 1
ATOM 1271 C CA . ILE A 1 204 ? 120.404 66.427 84.669 1.00 20.00 242 ILE A CA 1
ATOM 1272 C C . ILE A 1 204 ? 119.323 67.496 84.769 1.00 26.68 242 ILE A C 1
ATOM 1273 O O . ILE A 1 204 ? 118.173 67.205 85.117 1.00 29.30 242 ILE A O 1
ATOM 1278 N N . TYR A 1 205 ? 119.708 68.729 84.457 1.00 20.99 243 TYR A N 1
ATOM 1279 C CA . TYR A 1 205 ? 118.856 69.905 84.510 1.00 24.47 243 TYR A CA 1
ATOM 1280 C C . TYR A 1 205 ? 118.506 70.329 83.081 1.00 22.61 243 TYR A C 1
ATOM 1281 O O . TYR A 1 205 ? 119.402 70.537 82.265 1.00 22.17 243 TYR A O 1
ATOM 1290 N N . ASP A 1 206 ? 117.211 70.467 82.786 1.00 23.86 244 ASP A N 1
ATOM 1291 C CA . ASP A 1 206 ? 116.746 70.850 81.448 1.00 19.55 244 ASP A CA 1
ATOM 1292 C C . ASP A 1 206 ? 115.289 71.305 81.582 1.00 24.05 244 ASP A C 1
ATOM 1293 O O . ASP A 1 206 ? 114.691 71.214 82.655 1.00 23.34 244 ASP A O 1
ATOM 1298 N N . TYR A 1 207 ? 114.714 71.789 80.488 1.00 22.37 245 TYR A N 1
ATOM 1299 C CA . TYR A 1 207 ? 113.442 72.496 80.541 1.00 24.89 245 TYR A CA 1
ATOM 1300 C C . TYR A 1 207 ? 112.323 71.716 79.860 1.00 26.01 245 TYR A C 1
ATOM 1301 O O . TYR A 1 207 ? 112.548 71.001 78.881 1.00 27.55 245 TYR A O 1
ATOM 1310 N N . ASP A 1 208 ? 111.099 71.906 80.342 1.00 22.95 246 ASP A N 1
ATOM 1311 C CA . ASP A 1 208 ? 109.933 71.432 79.601 1.00 24.50 246 ASP A CA 1
ATOM 1312 C C . ASP A 1 208 ? 108.744 72.296 79.993 1.00 26.58 246 ASP A C 1
ATOM 1313 O O . ASP A 1 208 ? 108.806 73.067 80.955 1.00 21.62 246 ASP A O 1
ATOM 1318 N N . VAL A 1 209 ? 107.661 72.172 79.216 1.00 27.65 247 VAL A N 1
ATOM 1319 C CA . VAL A 1 209 ? 106.432 72.909 79.501 1.00 22.33 247 VAL A CA 1
ATOM 1320 C C . VAL A 1 209 ? 105.628 72.195 80.582 1.00 26.04 247 VAL A C 1
ATOM 1321 O O . VAL A 1 209 ? 105.837 71.016 80.896 1.00 21.98 247 VAL A O 1
ATOM 1325 N N . TYR A 1 210 ? 104.683 72.937 81.159 1.00 23.02 248 TYR A N 1
ATOM 1326 C CA . TYR A 1 210 ? 103.710 72.379 82.092 1.00 22.05 248 TYR A CA 1
ATOM 1327 C C . TYR A 1 210 ? 102.662 71.613 81.288 1.00 28.09 248 TYR A C 1
ATOM 1328 O O . TYR A 1 210 ? 101.532 72.062 81.087 1.00 29.90 248 TYR A O 1
ATOM 1337 N N . ASP A 1 211 ? 103.051 70.421 80.820 1.00 28.40 249 ASP A N 1
ATOM 1338 C CA . ASP A 1 211 ? 102.138 69.534 80.105 1.00 25.97 249 ASP A CA 1
ATOM 1339 C C . ASP A 1 211 ? 101.821 68.280 80.914 1.00 28.17 249 ASP A C 1
ATOM 1340 O O . ASP A 1 211 ? 101.342 67.285 80.359 1.00 31.93 249 ASP A O 1
ATOM 1345 N N . ASP A 1 212 ? 102.082 68.313 82.220 1.00 27.52 250 ASP A N 1
ATOM 1346 C CA . ASP A 1 212 ? 101.953 67.145 83.082 1.00 26.52 250 ASP A CA 1
ATOM 1347 C C . ASP A 1 212 ? 100.928 67.341 84.199 1.00 31.68 250 ASP A C 1
ATOM 1348 O O . ASP A 1 212 ? 100.905 66.544 85.148 1.00 31.44 250 ASP A O 1
ATOM 1353 N N . LEU A 1 213 ? 100.072 68.371 84.114 1.00 25.96 251 LEU A N 1
ATOM 1354 C CA . LEU A 1 213 ? 99.102 68.645 85.173 1.00 32.93 251 LEU A CA 1
ATOM 1355 C C . LEU A 1 213 ? 97.779 67.903 85.001 1.00 34.39 251 LEU A C 1
ATOM 1356 O O . LEU A 1 213 ? 97.146 67.551 86.005 1.00 39.42 251 LEU A O 1
ATOM 1361 N N . GLY A 1 214 ? 97.338 67.645 83.755 1.00 33.64 252 GLY A N 1
ATOM 1362 C CA . GLY A 1 214 ? 96.085 66.955 83.536 1.00 32.08 252 GLY A CA 1
ATOM 1363 C C . GLY A 1 214 ? 96.206 65.445 83.668 1.00 37.97 252 GLY A C 1
ATOM 1364 O O . GLY A 1 214 ? 97.285 64.874 83.809 1.00 37.86 252 GLY A O 1
ATOM 1365 N N . ASP A 1 215 ? 95.060 64.769 83.632 1.00 43.48 253 ASP A N 1
ATOM 1366 C CA . ASP A 1 215 ? 95.026 63.306 83.647 1.00 50.04 253 ASP A CA 1
ATOM 1367 C C . ASP A 1 215 ? 94.062 62.793 82.583 1.00 51.93 253 ASP A C 1
ATOM 1368 O O . ASP A 1 215 ? 93.050 62.154 82.891 1.00 49.13 253 ASP A O 1
ATOM 1373 N N . PRO A 1 216 ? 94.356 63.046 81.301 1.00 48.50 254 PRO A N 1
ATOM 1374 C CA . PRO A 1 216 ? 93.453 62.578 80.238 1.00 49.37 254 PRO A CA 1
ATOM 1375 C C . PRO A 1 216 ? 93.424 61.066 80.061 1.00 63.01 254 PRO A C 1
ATOM 1376 O O . PRO A 1 216 ? 92.572 60.571 79.309 1.00 63.39 254 PRO A O 1
ATOM 1380 N N . ASP A 1 217 ? 94.318 60.322 80.714 1.00 71.02 255 ASP A N 1
ATOM 1381 C CA . ASP A 1 217 ? 94.217 58.868 80.764 1.00 75.12 255 ASP A CA 1
ATOM 1382 C C . ASP A 1 217 ? 93.176 58.391 81.771 1.00 77.80 255 ASP A C 1
ATOM 1383 O O . ASP A 1 217 ? 93.012 57.178 81.940 1.00 85.61 255 ASP A O 1
ATOM 1388 N N . SER A 1 218 ? 92.489 59.309 82.454 1.00 67.29 256 SER A N 1
ATOM 1389 C CA . SER A 1 218 ? 91.377 58.965 83.329 1.00 65.37 256 SER A CA 1
ATOM 1390 C C . SER A 1 218 ? 90.053 59.456 82.763 1.00 63.61 256 SER A C 1
ATOM 1391 O O . SER A 1 218 ? 89.125 58.666 82.582 1.00 65.59 256 SER A O 1
ATOM 1394 N N . SER A 1 219 ? 89.951 60.747 82.459 1.00 61.52 257 SER A N 1
ATOM 1395 C CA A SER A 1 219 ? 88.722 61.337 81.954 0.50 61.87 257 SER A CA 1
ATOM 1396 C CA B SER A 1 219 ? 88.729 61.319 81.932 0.50 61.86 257 SER A CA 1
ATOM 1397 C C . SER A 1 219 ? 89.080 62.455 80.988 1.00 57.42 257 SER A C 1
ATOM 1398 O O . SER A 1 219 ? 90.062 63.168 81.219 1.00 54.37 257 SER A O 1
ATOM 1403 N N . PRO A 1 220 ? 88.316 62.641 79.914 1.00 51.60 258 PRO A N 1
ATOM 1404 C CA . PRO A 1 220 ? 88.500 63.853 79.103 1.00 50.40 258 PRO A CA 1
ATOM 1405 C C . PRO A 1 220 ? 88.242 65.121 79.897 1.00 53.69 258 PRO A C 1
ATOM 1406 O O . PRO A 1 220 ? 88.752 66.193 79.530 1.00 39.86 258 PRO A O 1
ATOM 1410 N N . GLU A 1 221 ? 87.465 65.023 80.982 1.00 54.13 259 GLU A N 1
ATOM 1411 C CA . GLU A 1 221 ? 87.241 66.162 81.858 1.00 52.25 259 GLU A CA 1
ATOM 1412 C C . GLU A 1 221 ? 88.498 66.542 82.629 1.00 45.68 259 GLU A C 1
ATOM 1413 O O . GLU A 1 221 ? 88.602 67.683 83.090 1.00 39.66 259 GLU A O 1
ATOM 1419 N N . LEU A 1 222 ? 89.446 65.619 82.783 1.00 45.42 260 LEU A N 1
ATOM 1420 C CA . LEU A 1 222 ? 90.712 65.906 83.442 1.00 43.47 260 LEU A CA 1
ATOM 1421 C C . LEU A 1 222 ? 91.775 66.412 82.475 1.00 39.49 260 LEU A C 1
ATOM 1422 O O . LEU A 1 222 ? 92.937 66.566 82.871 1.00 34.85 260 LEU A O 1
ATOM 1427 N N . THR A 1 223 ? 91.411 66.666 81.219 1.00 36.80 261 THR A N 1
ATOM 1428 C CA . THR A 1 223 ? 92.351 67.280 80.291 1.00 40.79 261 THR A CA 1
ATOM 1429 C C . THR A 1 223 ? 92.556 68.745 80.657 1.00 43.09 261 THR A C 1
ATOM 1430 O O . THR A 1 223 ? 91.603 69.460 80.974 1.00 33.94 261 THR A O 1
ATOM 1434 N N . ARG A 1 224 ? 93.807 69.190 80.611 1.00 32.00 262 ARG A N 1
ATOM 1435 C CA . ARG A 1 224 ? 94.174 70.564 80.898 1.00 34.89 262 ARG A CA 1
ATOM 1436 C C . ARG A 1 224 ? 95.003 71.104 79.744 1.00 36.77 262 ARG A C 1
ATOM 1437 O O . ARG A 1 224 ? 95.713 70.342 79.081 1.00 33.49 262 ARG A O 1
ATOM 1445 N N . PRO A 1 225 ? 94.926 72.406 79.472 1.00 40.18 263 PRO A N 1
ATOM 1446 C CA . PRO A 1 225 ? 95.764 72.979 78.413 1.00 34.43 263 PRO A CA 1
ATOM 1447 C C . PRO A 1 225 ? 97.228 72.988 78.827 1.00 33.95 263 PRO A C 1
ATOM 1448 O O . PRO A 1 225 ? 97.560 73.160 80.002 1.00 31.98 263 PRO A O 1
ATOM 1452 N N . VAL A 1 226 ? 98.106 72.774 77.846 1.00 33.30 264 VAL A N 1
ATOM 1453 C CA . VAL A 1 226 ? 99.532 72.914 78.088 1.00 30.28 264 VAL A CA 1
ATOM 1454 C C . VAL A 1 226 ? 99.816 74.354 78.466 1.00 28.44 264 VAL A C 1
ATOM 1455 O O . VAL A 1 226 ? 99.439 75.287 77.743 1.00 25.83 264 VAL A O 1
ATOM 1459 N N . LEU A 1 227 ? 100.469 74.554 79.607 1.00 24.35 265 LEU A N 1
ATOM 1460 C CA . LEU A 1 227 ? 100.858 75.891 80.026 1.00 23.45 265 LEU A CA 1
ATOM 1461 C C . LEU A 1 227 ? 102.317 76.135 79.633 1.00 24.25 265 LEU A C 1
ATOM 1462 O O . LEU A 1 227 ? 103.223 75.437 80.105 1.00 25.06 265 LEU A O 1
ATOM 1467 N N . GLY A 1 228 ? 102.531 77.109 78.765 1.00 30.51 266 GLY A N 1
ATOM 1468 C CA . GLY A 1 228 ? 103.827 77.444 78.198 1.00 24.95 266 GLY A CA 1
ATOM 1469 C C . GLY A 1 228 ? 103.883 77.156 76.702 1.00 29.71 266 GLY A C 1
ATOM 1470 O O . GLY A 1 228 ? 103.289 76.188 76.197 1.00 26.87 266 GLY A O 1
ATOM 1471 N N . GLY A 1 229 ? 104.615 78.001 75.984 1.00 30.21 267 GLY A N 1
ATOM 1472 C CA . GLY A 1 229 ? 104.955 77.710 74.604 1.00 37.99 267 GLY A CA 1
ATOM 1473 C C . GLY A 1 229 ? 103.928 78.109 73.572 1.00 38.86 267 GLY A C 1
ATOM 1474 O O . GLY A 1 229 ? 104.058 77.703 72.415 1.00 38.02 267 GLY A O 1
ATOM 1475 N N . SER A 1 230 ? 102.913 78.882 73.948 1.00 39.91 268 SER A N 1
ATOM 1476 C CA . SER A 1 230 ? 101.935 79.382 72.995 1.00 37.40 268 SER A CA 1
ATOM 1477 C C . SER A 1 230 ? 101.561 80.804 73.373 1.00 35.07 268 SER A C 1
ATOM 1478 O O . SER A 1 230 ? 101.811 81.269 74.489 1.00 33.99 268 SER A O 1
ATOM 1481 N N . LYS A 1 231 ? 100.958 81.490 72.411 1.00 31.45 269 LYS A N 1
ATOM 1482 C CA . LYS A 1 231 ? 100.445 82.829 72.664 1.00 38.30 269 LYS A CA 1
ATOM 1483 C C . LYS A 1 231 ? 99.337 82.799 73.710 1.00 38.85 269 LYS A C 1
ATOM 1484 O O . LYS A 1 231 ? 99.289 83.656 74.602 1.00 41.43 269 LYS A O 1
ATOM 1490 N N . GLN A 1 232 ? 98.457 81.792 73.642 1.00 39.54 270 GLN A N 1
ATOM 1491 C CA . GLN A 1 232 ? 97.299 81.764 74.530 1.00 39.37 270 GLN A CA 1
ATOM 1492 C C . GLN A 1 232 ? 97.687 81.437 75.967 1.00 35.87 270 GLN A C 1
ATOM 1493 O O . GLN A 1 232 ? 97.069 81.954 76.906 1.00 26.73 270 GLN A O 1
ATOM 1499 N N . TYR A 1 233 ? 98.693 80.580 76.165 1.00 30.77 271 TYR A N 1
ATOM 1500 C CA . TYR A 1 233 ? 99.080 80.101 77.495 1.00 31.25 271 TYR A CA 1
ATOM 1501 C C . TYR A 1 233 ? 100.577 80.280 77.717 1.00 27.98 271 TYR A C 1
ATOM 1502 O O . TYR A 1 233 ? 101.324 79.297 77.759 1.00 28.96 271 TYR A O 1
ATOM 1511 N N . PRO A 1 234 ? 101.045 81.516 77.886 1.00 24.29 272 PRO A N 1
ATOM 1512 C CA . PRO A 1 234 ? 102.440 81.727 78.302 1.00 25.78 272 PRO A CA 1
ATOM 1513 C C . PRO A 1 234 ? 102.676 81.252 79.733 1.00 25.93 272 PRO A C 1
ATOM 1514 O O . PRO A 1 234 ? 101.797 81.332 80.592 1.00 25.71 272 PRO A O 1
ATOM 1518 N N . TYR A 1 235 ? 103.883 80.747 79.985 1.00 23.85 273 TYR A N 1
ATOM 1519 C CA . TYR A 1 235 ? 104.194 80.221 81.306 1.00 24.49 273 TYR A CA 1
ATOM 1520 C C . TYR A 1 235 ? 105.693 79.986 81.431 1.00 22.39 273 TYR A C 1
ATOM 1521 O O . TYR A 1 235 ? 106.346 79.697 80.420 1.00 20.41 273 TYR A O 1
ATOM 1530 N N . PRO A 1 236 ? 106.264 80.096 82.638 1.00 21.97 274 PRO A N 1
ATOM 1531 C CA . PRO A 1 236 ? 107.647 79.638 82.850 1.00 23.40 274 PRO A CA 1
ATOM 1532 C C . PRO A 1 236 ? 107.788 78.133 82.633 1.00 28.15 274 PRO A C 1
ATOM 1533 O O . PRO A 1 236 ? 106.866 77.350 82.885 1.00 26.39 274 PRO A O 1
ATOM 1537 N N . ARG A 1 237 ? 108.973 77.733 82.177 1.00 23.44 275 ARG A N 1
ATOM 1538 C CA . ARG A 1 237 ? 109.293 76.324 82.011 1.00 24.01 275 ARG A CA 1
ATOM 1539 C C . ARG A 1 237 ? 109.623 75.706 83.363 1.00 23.85 275 ARG A C 1
ATOM 1540 O O . ARG A 1 237 ? 109.893 76.402 84.347 1.00 21.88 275 ARG A O 1
ATOM 1548 N N . ARG A 1 238 ? 109.602 74.381 83.398 1.00 23.68 276 ARG A N 1
ATOM 1549 C CA . ARG A 1 238 ? 109.910 73.628 84.602 1.00 23.10 276 ARG A CA 1
ATOM 1550 C C . ARG A 1 238 ? 110.932 72.547 84.243 1.00 21.84 276 ARG A C 1
ATOM 1551 O O . ARG A 1 238 ? 111.327 72.400 83.079 1.00 23.18 276 ARG A O 1
ATOM 1559 N N . CYS A 1 239 ? 111.373 71.794 85.245 1.00 20.52 277 CYS A N 1
ATOM 1560 C CA . CYS A 1 239 ? 112.421 70.807 85.013 1.00 24.80 277 CYS A CA 1
ATOM 1561 C C . CYS A 1 239 ? 111.909 69.642 84.172 1.00 27.30 277 CYS A C 1
ATOM 1562 O O . CYS A 1 239 ? 110.884 69.032 84.491 1.00 26.47 277 CYS A O 1
ATOM 1565 N N . ARG A 1 240 ? 112.646 69.320 83.111 1.00 27.21 278 ARG A N 1
ATOM 1566 C CA . ARG A 1 240 ? 112.263 68.224 82.225 1.00 25.52 278 ARG A CA 1
ATOM 1567 C C . ARG A 1 240 ? 112.347 66.898 82.962 1.00 25.94 278 ARG A C 1
ATOM 1568 O O . ARG A 1 240 ? 113.360 66.608 83.613 1.00 23.54 278 ARG A O 1
ATOM 1576 N N . THR A 1 241 ? 111.277 66.093 82.855 1.00 22.05 279 THR A N 1
ATOM 1577 C CA . THR A 1 241 ? 111.201 64.750 83.429 1.00 26.01 279 THR A CA 1
ATOM 1578 C C . THR A 1 241 ? 111.223 63.630 82.383 1.00 28.16 279 THR A C 1
ATOM 1579 O O . THR A 1 241 ? 111.694 62.528 82.685 1.00 26.17 279 THR A O 1
ATOM 1583 N N . GLY A 1 242 ? 110.719 63.870 81.167 1.00 29.45 280 GLY A N 1
ATOM 1584 C CA . GLY A 1 242 ? 110.957 62.948 80.064 1.00 24.45 280 GLY A CA 1
ATOM 1585 C C . GLY A 1 242 ? 110.154 61.659 80.050 1.00 26.10 280 GLY A C 1
ATOM 1586 O O . GLY A 1 242 ? 110.569 60.703 79.386 1.00 30.92 280 GLY A O 1
ATOM 1587 N N . ARG A 1 243 ? 109.016 61.599 80.743 1.00 29.33 281 ARG A N 1
ATOM 1588 C CA . ARG A 1 243 ? 108.179 60.399 80.784 1.00 28.82 281 ARG A CA 1
ATOM 1589 C C . ARG A 1 243 ? 107.396 60.260 79.482 1.00 30.16 281 ARG A C 1
ATOM 1590 O O . ARG A 1 243 ? 107.287 61.213 78.702 1.00 32.51 281 ARG A O 1
ATOM 1598 N N . PRO A 1 244 ? 106.820 59.082 79.224 1.00 28.92 282 PRO A N 1
ATOM 1599 C CA . PRO A 1 244 ? 106.075 58.886 77.976 1.00 29.93 282 PRO A CA 1
ATOM 1600 C C . PRO A 1 244 ? 104.932 59.876 77.827 1.00 34.63 282 PRO A C 1
ATOM 1601 O O . PRO A 1 244 ? 104.370 60.371 78.809 1.00 36.53 282 PRO A O 1
ATOM 1605 N N . MET A 1 245 ? 104.608 60.182 76.575 1.00 32.80 283 MET A N 1
ATOM 1606 C CA . MET A 1 245 ? 103.452 61.021 76.326 1.00 35.72 283 MET A CA 1
ATOM 1607 C C . MET A 1 245 ? 102.203 60.159 76.336 1.00 32.35 283 MET A C 1
ATOM 1608 O O . MET A 1 245 ? 102.257 58.943 76.159 1.00 39.20 283 MET A O 1
ATOM 1613 N N . SER A 1 246 ? 101.070 60.793 76.586 1.00 39.12 284 SER A N 1
ATOM 1614 C CA . SER A 1 246 ? 99.809 60.065 76.540 1.00 41.01 284 SER A CA 1
ATOM 1615 C C . SER A 1 246 ? 99.485 59.662 75.106 1.00 43.35 284 SER A C 1
ATOM 1616 O O . SER A 1 246 ? 99.742 60.414 74.160 1.00 39.47 284 SER A O 1
ATOM 1619 N N . LYS A 1 247 ? 98.948 58.446 74.944 1.00 43.55 285 LYS A N 1
ATOM 1620 C CA . LYS A 1 247 ? 98.395 58.045 73.653 1.00 52.95 285 LYS A CA 1
ATOM 1621 C C . LYS A 1 247 ? 97.000 58.620 73.445 1.00 64.50 285 LYS A C 1
ATOM 1622 O O . LYS A 1 247 ? 96.590 58.848 72.302 1.00 69.39 285 LYS A O 1
ATOM 1628 N N . ILE A 1 248 ? 96.262 58.855 74.532 1.00 70.98 286 ILE A N 1
ATOM 1629 C CA . ILE A 1 248 ? 94.984 59.557 74.441 1.00 79.10 286 ILE A CA 1
ATOM 1630 C C . ILE A 1 248 ? 95.206 61.012 74.033 1.00 80.68 286 ILE A C 1
ATOM 1631 O O . ILE A 1 248 ? 94.687 61.475 73.010 1.00 79.78 286 ILE A O 1
ATOM 1636 N N . ASP A 1 249 ? 95.991 61.750 74.829 1.00 73.42 287 ASP A N 1
ATOM 1637 C CA . ASP A 1 249 ? 96.290 63.161 74.598 1.00 61.04 287 ASP A CA 1
ATOM 1638 C C . ASP A 1 249 ? 97.779 63.331 74.319 1.00 59.76 287 ASP A C 1
ATOM 1639 O O . ASP A 1 249 ? 98.581 63.432 75.261 1.00 55.76 287 ASP A O 1
ATOM 1644 N N . PRO A 1 250 ? 98.194 63.413 73.053 1.00 56.60 288 PRO A N 1
ATOM 1645 C CA . PRO A 1 250 ? 99.631 63.365 72.732 1.00 52.78 288 PRO A CA 1
ATOM 1646 C C . PRO A 1 250 ? 100.435 64.575 73.184 1.00 53.30 288 PRO A C 1
ATOM 1647 O O . PRO A 1 250 ? 101.669 64.496 73.192 1.00 51.88 288 PRO A O 1
ATOM 1651 N N . LYS A 1 251 ? 99.807 65.688 73.542 1.00 56.44 289 LYS A N 1
ATOM 1652 C CA . LYS A 1 251 ? 100.567 66.808 74.083 1.00 54.08 289 LYS A CA 1
ATOM 1653 C C . LYS A 1 251 ? 100.712 66.737 75.603 1.00 46.80 289 LYS A C 1
ATOM 1654 O O . LYS A 1 251 ? 101.362 67.605 76.192 1.00 41.27 289 LYS A O 1
ATOM 1660 N N . ALA A 1 252 ? 100.155 65.708 76.237 1.00 43.70 290 ALA A N 1
ATOM 1661 C CA . ALA A 1 252 ? 100.203 65.533 77.682 1.00 38.07 290 ALA A CA 1
ATOM 1662 C C . ALA A 1 252 ? 101.244 64.482 78.056 1.00 30.50 290 ALA A C 1
ATOM 1663 O O . ALA A 1 252 ? 101.211 63.358 77.540 1.00 33.45 290 ALA A O 1
ATOM 1665 N N . GLU A 1 253 ? 102.141 64.836 78.973 1.00 29.77 291 GLU A N 1
ATOM 1666 C CA . GLU A 1 253 ? 103.061 63.850 79.535 1.00 33.73 291 GLU A CA 1
ATOM 1667 C C . GLU A 1 253 ? 102.308 62.938 80.501 1.00 28.77 291 GLU A C 1
ATOM 1668 O O . GLU A 1 253 ? 101.515 63.410 81.309 1.00 28.80 291 GLU A O 1
ATOM 1674 N N . THR A 1 254 ? 102.578 61.630 80.442 1.00 32.55 292 THR A N 1
ATOM 1675 C CA . THR A 1 254 ? 101.859 60.704 81.313 1.00 32.49 292 THR A CA 1
ATOM 1676 C C . THR A 1 254 ? 102.159 60.984 82.783 1.00 30.63 292 THR A C 1
ATOM 1677 O O . THR A 1 254 ? 103.254 61.433 83.147 1.00 33.51 292 THR A O 1
ATOM 1681 N N . ARG A 1 255 ? 101.154 60.723 83.626 1.00 30.65 293 ARG A N 1
ATOM 1682 C CA . ARG A 1 255 ? 101.241 60.947 85.064 1.00 32.48 293 ARG A CA 1
ATOM 1683 C C . ARG A 1 255 ? 102.027 59.824 85.731 1.00 36.62 293 ARG A C 1
ATOM 1684 O O . ARG A 1 255 ? 102.089 58.692 85.237 1.00 38.33 293 ARG A O 1
ATOM 1692 N N . SER A 1 256 ? 102.609 60.141 86.885 1.00 31.93 294 SER A N 1
ATOM 1693 C CA . SER A 1 256 ? 103.400 59.166 87.620 1.00 38.37 294 SER A CA 1
ATOM 1694 C C . SER A 1 256 ? 103.325 59.484 89.106 1.00 40.59 294 SER A C 1
ATOM 1695 O O . SER A 1 256 ? 103.224 60.648 89.500 1.00 37.93 294 SER A O 1
ATOM 1698 N N . SER A 1 257 ? 103.387 58.433 89.928 1.00 42.27 295 SER A N 1
ATOM 1699 C CA . SER A 1 257 ? 103.392 58.617 91.373 1.00 46.39 295 SER A CA 1
ATOM 1700 C C . SER A 1 257 ? 104.727 59.133 91.897 1.00 48.50 295 SER A C 1
ATOM 1701 O O . SER A 1 257 ? 104.784 59.625 93.027 1.00 56.06 295 SER A O 1
ATOM 1704 N N . THR A 1 258 ? 105.796 59.046 91.113 1.00 48.52 296 THR A N 1
ATOM 1705 C CA . THR A 1 258 ? 107.100 59.581 91.491 1.00 47.41 296 THR A CA 1
ATOM 1706 C C . THR A 1 258 ? 107.541 60.587 90.439 1.00 41.82 296 THR A C 1
ATOM 1707 O O . THR A 1 258 ? 107.520 60.283 89.244 1.00 46.91 296 THR A O 1
ATOM 1711 N N . VAL A 1 259 ? 107.923 61.782 90.879 1.00 37.80 297 VAL A N 1
ATOM 1712 C CA . VAL A 1 259 ? 108.319 62.863 89.984 1.00 35.32 297 VAL A CA 1
ATOM 1713 C C . VAL A 1 259 ? 109.822 63.100 90.120 1.00 37.51 297 VAL A C 1
ATOM 1714 O O . VAL A 1 259 ? 110.341 63.244 91.235 1.00 38.03 297 VAL A O 1
ATOM 1718 N N . TYR A 1 260 ? 110.522 63.124 88.986 1.00 34.53 298 TYR A N 1
ATOM 1719 C CA . TYR A 1 260 ? 111.965 63.328 88.997 1.00 22.14 298 TYR A CA 1
ATOM 1720 C C . TYR A 1 260 ? 112.318 64.758 89.360 1.00 26.04 298 TYR A C 1
ATOM 1721 O O . TYR A 1 260 ? 111.674 65.708 88.907 1.00 23.77 298 TYR A O 1
ATOM 1730 N N . VAL A 1 261 ? 113.358 64.906 90.174 1.00 22.56 299 VAL A N 1
ATOM 1731 C CA . VAL A 1 261 ? 114.139 66.136 90.239 1.00 23.00 299 VAL A CA 1
ATOM 1732 C C . VAL A 1 261 ? 115.594 65.688 90.244 1.00 20.99 299 VAL A C 1
ATOM 1733 O O . VAL A 1 261 ? 115.888 64.553 90.646 1.00 25.48 299 VAL A O 1
ATOM 1737 N N . PRO A 1 262 ? 116.527 66.515 89.797 1.00 22.93 300 PRO A N 1
ATOM 1738 C CA . PRO A 1 262 ? 117.946 66.123 89.864 1.00 26.07 300 PRO A CA 1
ATOM 1739 C C . PRO A 1 262 ? 118.328 65.763 91.298 1.00 27.79 300 PRO A C 1
ATOM 1740 O O . PRO A 1 262 ? 117.872 66.398 92.251 1.00 29.83 300 PRO A O 1
ATOM 1744 N N . ARG A 1 263 ? 119.151 64.715 91.436 1.00 23.14 301 ARG A N 1
ATOM 1745 C CA . ARG A 1 263 ? 119.293 64.013 92.716 1.00 22.21 301 ARG A CA 1
ATOM 1746 C C . ARG A 1 263 ? 119.591 64.960 93.878 1.00 23.18 301 ARG A C 1
ATOM 1747 O O . ARG A 1 263 ? 119.007 64.829 94.960 1.00 32.64 301 ARG A O 1
ATOM 1755 N N . ASP A 1 264 ? 120.483 65.929 93.677 1.00 26.65 302 ASP A N 1
ATOM 1756 C CA . ASP A 1 264 ? 120.831 66.828 94.777 1.00 27.83 302 ASP A CA 1
ATOM 1757 C C . ASP A 1 264 ? 119.732 67.834 95.091 1.00 32.11 302 ASP A C 1
ATOM 1758 O O . ASP A 1 264 ? 119.803 68.494 96.133 1.00 32.77 302 ASP A O 1
ATOM 1763 N N . GLU A 1 265 ? 118.719 67.970 94.230 1.00 26.24 303 GLU A N 1
ATOM 1764 C CA . GLU A 1 265 ? 117.595 68.833 94.553 1.00 25.03 303 GLU A CA 1
ATOM 1765 C C . GLU A 1 265 ? 116.592 68.176 95.489 1.00 28.10 303 GLU A C 1
ATOM 1766 O O . GLU A 1 265 ? 115.704 68.865 95.998 1.00 27.47 303 GLU A O 1
ATOM 1772 N N . ALA A 1 266 ? 116.680 66.867 95.698 1.00 27.72 304 ALA A N 1
ATOM 1773 C CA . ALA A 1 266 ? 115.702 66.172 96.513 1.00 35.90 304 ALA A CA 1
ATOM 1774 C C . ALA A 1 266 ? 116.025 66.337 97.994 1.00 45.21 304 ALA A C 1
ATOM 1775 O O . ALA A 1 266 ? 117.188 66.452 98.386 1.00 50.77 304 ALA A O 1
ATOM 1777 N N . PHE A 1 267 ? 114.981 66.349 98.818 1.00 56.99 305 PHE A N 1
ATOM 1778 C CA . PHE A 1 267 ? 115.126 66.535 100.269 1.00 61.30 305 PHE A CA 1
ATOM 1779 C C . PHE A 1 267 ? 116.071 65.531 100.914 1.00 56.04 305 PHE A C 1
ATOM 1780 O O . PHE A 1 267 ? 116.277 65.559 102.128 1.00 53.09 305 PHE A O 1
ATOM 1788 N N . PHE A 1 359 ? 86.699 84.418 111.421 1.00 69.32 397 PHE A N 1
ATOM 1789 C CA . PHE A 1 359 ? 85.840 85.454 110.851 1.00 70.71 397 PHE A CA 1
ATOM 1790 C C . PHE A 1 359 ? 86.343 86.871 111.113 1.00 65.56 397 PHE A C 1
ATOM 1791 O O . PHE A 1 359 ? 85.541 87.797 111.204 1.00 67.22 397 PHE A O 1
ATOM 1799 N N . SER A 1 360 ? 87.660 87.047 111.234 1.00 59.41 398 SER A N 1
ATOM 1800 C CA . SER A 1 360 ? 88.194 88.362 111.585 1.00 64.01 398 SER A CA 1
ATOM 1801 C C . SER A 1 360 ? 87.835 89.417 110.551 1.00 57.62 398 SER A C 1
ATOM 1802 O O . SER A 1 360 ? 87.724 90.602 110.890 1.00 55.69 398 SER A O 1
ATOM 1805 N N . TRP A 1 361 ? 87.649 89.014 109.292 1.00 53.49 399 TRP A N 1
ATOM 1806 C CA . TRP A 1 361 ? 87.332 89.968 108.232 1.00 52.07 399 TRP A CA 1
ATOM 1807 C C . TRP A 1 361 ? 85.894 90.477 108.297 1.00 49.68 399 TRP A C 1
ATOM 1808 O O . TRP A 1 361 ? 85.568 91.450 107.606 1.00 45.72 399 TRP A O 1
ATOM 1819 N N . PHE A 1 362 ? 85.030 89.861 109.109 1.00 54.29 400 PHE A N 1
ATOM 1820 C CA . PHE A 1 362 ? 83.764 90.507 109.441 1.00 61.33 400 PHE A CA 1
ATOM 1821 C C . PHE A 1 362 ? 83.982 91.955 109.869 1.00 61.91 400 PHE A C 1
ATOM 1822 O O . PHE A 1 362 ? 83.134 92.819 109.612 1.00 62.55 400 PHE A O 1
ATOM 1830 N N . ARG A 1 363 ? 85.118 92.237 110.506 1.00 56.03 401 ARG A N 1
ATOM 1831 C CA . ARG A 1 363 ? 85.456 93.577 110.964 1.00 52.12 401 ARG A CA 1
ATOM 1832 C C . ARG A 1 363 ? 86.131 94.346 109.832 1.00 40.95 401 ARG A C 1
ATOM 1833 O O . ARG A 1 363 ? 87.206 93.956 109.364 1.00 31.97 401 ARG A O 1
ATOM 1841 N N . ASP A 1 364 ? 85.496 95.440 109.401 1.00 39.10 402 ASP A N 1
ATOM 1842 C CA . ASP A 1 364 ? 86.028 96.240 108.301 1.00 38.74 402 ASP A CA 1
ATOM 1843 C C . ASP A 1 364 ? 87.475 96.646 108.537 1.00 36.65 402 ASP A C 1
ATOM 1844 O O . ASP A 1 364 ? 88.260 96.728 107.587 1.00 31.55 402 ASP A O 1
ATOM 1849 N N . GLU A 1 365 ? 87.838 96.918 109.794 1.00 31.91 403 GLU A N 1
ATOM 1850 C CA . GLU A 1 365 ? 89.180 97.412 110.094 1.00 40.37 403 GLU A CA 1
ATOM 1851 C C . GLU A 1 365 ? 90.246 96.346 109.848 1.00 33.33 403 GLU A C 1
ATOM 1852 O O . GLU A 1 365 ? 91.357 96.662 109.398 1.00 31.97 403 GLU A O 1
ATOM 1858 N N . GLU A 1 366 ? 89.933 95.078 110.119 1.00 37.02 404 GLU A N 1
ATOM 1859 C CA A GLU A 1 366 ? 90.901 94.026 109.839 0.50 36.35 404 GLU A CA 1
ATOM 1860 C CA B GLU A 1 366 ? 90.871 93.988 109.843 0.50 36.36 404 GLU A CA 1
ATOM 1861 C C . GLU A 1 366 ? 90.911 93.652 108.356 1.00 29.96 404 GLU A C 1
ATOM 1862 O O . GLU A 1 366 ? 91.970 93.339 107.808 1.00 27.42 404 GLU A O 1
ATOM 1873 N N . PHE A 1 367 ? 89.754 93.696 107.695 1.00 25.85 405 PHE A N 1
ATOM 1874 C CA . PHE A 1 367 ? 89.678 93.521 106.248 1.00 29.64 405 PHE A CA 1
ATOM 1875 C C . PHE A 1 367 ? 90.632 94.475 105.533 1.00 29.30 405 PHE A C 1
ATOM 1876 O O . PHE A 1 367 ? 91.384 94.076 104.638 1.00 29.72 405 PHE A O 1
ATOM 1884 N N . SER A 1 368 ? 90.652 95.734 105.950 1.00 25.95 406 SER A N 1
ATOM 1885 C CA . SER A 1 368 ? 91.487 96.684 105.241 1.00 25.60 406 SER A CA 1
ATOM 1886 C C . SER A 1 368 ? 92.929 96.682 105.750 1.00 28.30 406 SER A C 1
ATOM 1887 O O . SER A 1 368 ? 93.852 96.925 104.959 1.00 22.68 406 SER A O 1
ATOM 1890 N N . ARG A 1 369 ? 93.162 96.344 107.026 1.00 27.71 407 ARG A N 1
ATOM 1891 C CA A ARG A 1 369 ? 94.533 96.297 107.527 0.41 24.68 407 ARG A CA 1
ATOM 1892 C CA B ARG A 1 369 ? 94.533 96.295 107.527 0.59 24.42 407 ARG A CA 1
ATOM 1893 C C . ARG A 1 369 ? 95.318 95.164 106.873 1.00 25.73 407 ARG A C 1
ATOM 1894 O O . ARG A 1 369 ? 96.516 95.311 106.588 1.00 30.53 407 ARG A O 1
ATOM 1909 N N . GLN A 1 370 ? 94.660 94.033 106.601 1.00 24.24 408 GLN A N 1
ATOM 1910 C CA . GLN A 1 370 ? 95.348 92.915 105.965 1.00 25.11 408 GLN A CA 1
ATOM 1911 C C . GLN A 1 370 ? 95.849 93.231 104.560 1.00 20.68 408 GLN A C 1
ATOM 1912 O O . GLN A 1 370 ? 96.730 92.511 104.068 1.00 22.06 408 GLN A O 1
ATOM 1918 N N . THR A 1 371 ? 95.322 94.264 103.881 1.00 20.52 409 THR A N 1
ATOM 1919 C CA . THR A 1 371 ? 95.900 94.583 102.565 1.00 19.88 409 THR A CA 1
ATOM 1920 C C . THR A 1 371 ? 97.328 95.103 102.695 1.00 21.01 409 THR A C 1
ATOM 1921 O O . THR A 1 371 ? 98.082 95.093 101.715 1.00 22.08 409 THR A O 1
ATOM 1925 N N . LEU A 1 372 ? 97.714 95.515 103.902 1.00 21.59 410 LEU A N 1
ATOM 1926 C CA . LEU A 1 372 ? 98.990 96.134 104.194 1.00 19.76 410 LEU A CA 1
ATOM 1927 C C . LEU A 1 372 ? 99.888 95.266 105.054 1.00 20.96 410 LEU A C 1
ATOM 1928 O O . LEU A 1 372 ? 101.119 95.373 104.951 1.00 24.86 410 LEU A O 1
ATOM 1933 N N . ALA A 1 373 ? 99.296 94.409 105.895 1.00 26.18 411 ALA A N 1
ATOM 1934 C CA . ALA A 1 373 ? 100.040 93.622 106.869 1.00 26.45 411 ALA A CA 1
ATOM 1935 C C . ALA A 1 373 ? 99.637 92.153 106.896 1.00 28.26 411 ALA A C 1
ATOM 1936 O O . ALA A 1 373 ? 100.086 91.425 107.789 1.00 24.48 411 ALA A O 1
ATOM 1938 N N . GLY A 1 374 ? 98.785 91.708 105.971 1.00 26.76 412 GLY A N 1
ATOM 1939 C CA . GLY A 1 374 ? 98.411 90.312 105.864 1.00 24.42 412 GLY A CA 1
ATOM 1940 C C . GLY A 1 374 ? 99.304 89.540 104.904 1.00 29.49 412 GLY A C 1
ATOM 1941 O O . GLY A 1 374 ? 100.391 89.976 104.522 1.00 29.34 412 GLY A O 1
ATOM 1942 N N . LEU A 1 375 ? 98.818 88.368 104.506 1.00 26.14 413 LEU A N 1
ATOM 1943 C CA . LEU A 1 375 ? 99.607 87.453 103.687 1.00 31.13 413 LEU A CA 1
ATOM 1944 C C . LEU A 1 375 ? 99.656 87.827 102.210 1.00 33.17 413 LEU A C 1
ATOM 1945 O O . LEU A 1 375 ? 100.464 87.245 101.480 1.00 29.88 413 LEU A O 1
ATOM 1950 N N . ASN A 1 376 ? 98.830 88.764 101.739 1.00 33.65 414 ASN A N 1
ATOM 1951 C CA . ASN A 1 376 ? 98.868 89.226 100.348 1.00 27.11 414 ASN A CA 1
ATOM 1952 C C . ASN A 1 376 ? 98.971 90.747 100.309 1.00 30.16 414 ASN A C 1
ATOM 1953 O O . ASN A 1 376 ? 98.037 91.441 99.872 1.00 22.46 414 ASN A O 1
ATOM 1958 N N . PRO A 1 377 ? 100.108 91.299 100.733 1.00 26.60 415 PRO A N 1
ATOM 1959 C CA . PRO A 1 377 ? 100.317 92.747 100.651 1.00 22.04 415 PRO A CA 1
ATOM 1960 C C . PRO A 1 377 ? 100.651 93.252 99.256 1.00 23.84 415 PRO A C 1
ATOM 1961 O O . PRO A 1 377 ? 101.018 94.421 99.108 1.00 21.97 415 PRO A O 1
ATOM 1965 N N . TYR A 1 378 ? 100.532 92.424 98.227 1.00 23.05 416 TYR A N 1
ATOM 1966 C CA . TYR A 1 378 ? 101.053 92.767 96.917 1.00 23.87 416 TYR A CA 1
ATOM 1967 C C . TYR A 1 378 ? 100.009 93.339 95.965 1.00 24.66 416 TYR A C 1
ATOM 1968 O O . TYR A 1 378 ? 100.374 93.758 94.871 1.00 22.21 416 TYR A O 1
ATOM 1977 N N . SER A 1 379 ? 98.732 93.379 96.341 1.00 19.50 417 SER A N 1
ATOM 1978 C CA . SER A 1 379 ? 97.689 93.746 95.381 1.00 27.78 417 SER A CA 1
ATOM 1979 C C . SER A 1 379 ? 97.289 95.216 95.417 1.00 24.67 417 SER A C 1
ATOM 1980 O O . SER A 1 379 ? 96.886 95.753 94.388 1.00 22.79 417 SER A O 1
ATOM 1983 N N . ILE A 1 380 ? 97.382 95.896 96.558 1.00 20.95 418 ILE A N 1
ATOM 1984 C CA . ILE A 1 380 ? 96.826 97.242 96.648 1.00 21.48 418 ILE A CA 1
ATOM 1985 C C . ILE A 1 380 ? 97.609 98.214 95.768 1.00 23.66 418 ILE A C 1
ATOM 1986 O O . ILE A 1 380 ? 98.849 98.180 95.708 1.00 25.96 418 ILE A O 1
ATOM 1991 N N . GLN A 1 381 ? 96.880 99.109 95.092 1.00 21.74 419 GLN A N 1
ATOM 1992 C CA . GLN A 1 381 ? 97.464 100.074 94.161 1.00 16.47 419 GLN A CA 1
ATOM 1993 C C . GLN A 1 381 ? 96.867 101.455 94.397 1.00 21.17 419 GLN A C 1
ATOM 1994 O O . GLN A 1 381 ? 95.751 101.592 94.903 1.00 26.83 419 GLN A O 1
ATOM 2000 N N . LEU A 1 382 ? 97.599 102.478 93.969 1.00 19.22 420 LEU A N 1
ATOM 2001 C CA . LEU A 1 382 ? 97.049 103.826 93.934 1.00 23.37 420 LEU A CA 1
ATOM 2002 C C . LEU A 1 382 ? 95.985 103.948 92.842 1.00 24.42 420 LEU A C 1
ATOM 2003 O O . LEU A 1 382 ? 96.147 103.433 91.734 1.00 25.85 420 LEU A O 1
ATOM 2008 N N . VAL A 1 383 ? 94.873 104.609 93.165 1.00 23.78 421 VAL A N 1
ATOM 2009 C CA . VAL A 1 383 ? 93.891 104.945 92.141 1.00 33.20 421 VAL A CA 1
ATOM 2010 C C . VAL A 1 383 ? 94.445 106.094 91.313 1.00 36.77 421 VAL A C 1
ATOM 2011 O O . VAL A 1 383 ? 94.676 107.194 91.828 1.00 40.73 421 VAL A O 1
ATOM 2015 N N . LYS A 1 384 ? 94.662 105.841 90.028 1.00 40.83 422 LYS A N 1
ATOM 2016 C CA . LYS A 1 384 ? 95.227 106.817 89.104 1.00 61.98 422 LYS A CA 1
ATOM 2017 C C . LYS A 1 384 ? 94.167 107.510 88.254 1.00 63.64 422 LYS A C 1
ATOM 2018 O O . LYS A 1 384 ? 94.181 108.738 88.122 1.00 70.20 422 LYS A O 1
ATOM 2024 N N . GLU A 1 385 ? 93.241 106.742 87.684 1.00 57.17 423 GLU A N 1
ATOM 2025 C CA . GLU A 1 385 ? 92.184 107.249 86.818 1.00 52.66 423 GLU A CA 1
ATOM 2026 C C . GLU A 1 385 ? 90.870 107.373 87.587 1.00 43.34 423 GLU A C 1
ATOM 2027 O O . GLU A 1 385 ? 90.555 106.540 88.441 1.00 35.70 423 GLU A O 1
ATOM 2033 N N . TRP A 1 386 ? 90.098 108.404 87.268 1.00 39.66 424 TRP A N 1
ATOM 2034 C CA . TRP A 1 386 ? 88.759 108.539 87.826 1.00 38.21 424 TRP A CA 1
ATOM 2035 C C . TRP A 1 386 ? 87.833 109.191 86.812 1.00 40.47 424 TRP A C 1
ATOM 2036 O O . TRP A 1 386 ? 88.147 110.263 86.299 1.00 40.57 424 TRP A O 1
ATOM 2047 N N . PRO A 1 387 ? 86.675 108.560 86.542 1.00 35.54 425 PRO A N 1
ATOM 2048 C CA . PRO A 1 387 ? 86.204 107.346 87.225 1.00 32.68 425 PRO A CA 1
ATOM 2049 C C . PRO A 1 387 ? 86.912 106.078 86.739 1.00 35.98 425 PRO A C 1
ATOM 2050 O O . PRO A 1 387 ? 87.590 106.113 85.712 1.00 33.80 425 PRO A O 1
ATOM 2054 N N . LEU A 1 388 ? 86.766 104.987 87.487 1.00 36.03 426 LEU A N 1
ATOM 2055 C CA . LEU A 1 388 ? 87.345 103.714 87.083 1.00 32.30 426 LEU A CA 1
ATOM 2056 C C . LEU A 1 388 ? 86.697 103.214 85.794 1.00 30.11 426 LEU A C 1
ATOM 2057 O O . LEU A 1 388 ? 85.506 103.425 85.546 1.00 30.41 426 LEU A O 1
ATOM 2062 N N . LYS A 1 389 ? 87.496 102.544 84.968 1.00 27.13 427 LYS A N 1
ATOM 2063 C CA . LYS A 1 389 ? 87.033 102.080 83.667 1.00 35.28 427 LYS A CA 1
ATOM 2064 C C . LYS A 1 389 ? 87.816 100.838 83.264 1.00 34.06 427 LYS A C 1
ATOM 2065 O O . LYS A 1 389 ? 89.043 100.805 83.402 1.00 35.79 427 LYS A O 1
ATOM 2071 N N . SER A 1 390 ? 87.105 99.821 82.780 1.00 29.59 428 SER A N 1
ATOM 2072 C CA . SER A 1 390 ? 87.752 98.598 82.320 1.00 31.38 428 SER A CA 1
ATOM 2073 C C . SER A 1 390 ? 88.487 98.816 80.993 1.00 33.48 428 SER A C 1
ATOM 2074 O O . SER A 1 390 ? 88.081 99.633 80.161 1.00 30.56 428 SER A O 1
ATOM 2077 N N . THR A 1 391 ? 89.576 98.062 80.798 1.00 32.68 429 THR A N 1
ATOM 2078 C CA . THR A 1 391 ? 90.260 97.996 79.509 1.00 37.78 429 THR A CA 1
ATOM 2079 C C . THR A 1 391 ? 89.728 96.891 78.607 1.00 40.78 429 THR A C 1
ATOM 2080 O O . THR A 1 391 ? 90.273 96.690 77.518 1.00 38.79 429 THR A O 1
ATOM 2084 N N . LEU A 1 392 ? 88.701 96.157 79.024 1.00 37.00 430 LEU A N 1
ATOM 2085 C CA . LEU A 1 392 ? 88.226 95.049 78.211 1.00 29.87 430 LEU A CA 1
ATOM 2086 C C . LEU A 1 392 ? 87.300 95.548 77.111 1.00 38.07 430 LEU A C 1
ATOM 2087 O O . LEU A 1 392 ? 86.587 96.545 77.272 1.00 36.39 430 LEU A O 1
ATOM 2092 N N . ASP A 1 393 ? 87.314 94.830 75.991 1.00 34.22 431 ASP A N 1
ATOM 2093 C CA . ASP A 1 393 ? 86.573 95.213 74.793 1.00 36.13 431 ASP A CA 1
ATOM 2094 C C . ASP A 1 393 ? 85.071 95.227 75.064 1.00 34.88 431 ASP A C 1
ATOM 2095 O O . ASP A 1 393 ? 84.507 94.186 75.429 1.00 34.47 431 ASP A O 1
ATOM 2100 N N . PRO A 1 394 ? 84.395 96.372 74.911 1.00 35.05 432 PRO A N 1
ATOM 2101 C CA . PRO A 1 394 ? 82.947 96.425 75.191 1.00 39.71 432 PRO A CA 1
ATOM 2102 C C . PRO A 1 394 ? 82.099 95.650 74.201 1.00 43.78 432 PRO A C 1
ATOM 2103 O O . PRO A 1 394 ? 80.933 95.370 74.506 1.00 41.33 432 PRO A O 1
ATOM 2107 N N . LYS A 1 395 ? 82.627 95.296 73.026 1.00 48.04 433 LYS A N 1
ATOM 2108 C CA . LYS A 1 395 ? 81.865 94.430 72.131 1.00 52.94 433 LYS A CA 1
ATOM 2109 C C . LYS A 1 395 ? 81.594 93.074 72.766 1.00 47.35 433 LYS A C 1
ATOM 2110 O O . LYS A 1 395 ? 80.640 92.395 72.374 1.00 46.04 433 LYS A O 1
ATOM 2116 N N . ILE A 1 396 ? 82.398 92.677 73.756 1.00 39.58 434 ILE A N 1
ATOM 2117 C CA . ILE A 1 396 ? 82.264 91.382 74.400 1.00 37.72 434 ILE A CA 1
ATOM 2118 C C . ILE A 1 396 ? 81.904 91.508 75.879 1.00 39.25 434 ILE A C 1
ATOM 2119 O O . ILE A 1 396 ? 81.152 90.680 76.409 1.00 36.55 434 ILE A O 1
ATOM 2124 N N . TYR A 1 397 ? 82.401 92.538 76.570 1.00 32.62 435 TYR A N 1
ATOM 2125 C CA . TYR A 1 397 ? 82.349 92.542 78.031 1.00 31.67 435 TYR A CA 1
ATOM 2126 C C . TYR A 1 397 ? 81.429 93.611 78.615 1.00 34.60 435 TYR A C 1
ATOM 2127 O O . TYR A 1 397 ? 81.381 93.763 79.834 1.00 35.47 435 TYR A O 1
ATOM 2136 N N . GLY A 1 398 ? 80.656 94.314 77.791 1.00 31.05 436 GLY A N 1
ATOM 2137 C CA . GLY A 1 398 ? 79.689 95.253 78.307 1.00 30.94 436 GLY A CA 1
ATOM 2138 C C . GLY A 1 398 ? 80.304 96.614 78.538 1.00 37.99 436 GLY A C 1
ATOM 2139 O O . GLY A 1 398 ? 81.485 96.842 78.264 1.00 37.02 436 GLY A O 1
ATOM 2140 N N . PRO A 1 399 ? 79.506 97.545 79.049 1.00 34.42 437 PRO A N 1
ATOM 2141 C CA . PRO A 1 399 ? 80.003 98.902 79.308 1.00 31.89 437 PRO A CA 1
ATOM 2142 C C . PRO A 1 399 ? 81.190 98.881 80.254 1.00 36.92 437 PRO A C 1
ATOM 2143 O O . PRO A 1 399 ? 81.193 98.158 81.263 1.00 33.03 437 PRO A O 1
ATOM 2147 N N . PRO A 1 400 ? 82.235 99.651 79.948 1.00 41.53 438 PRO A N 1
ATOM 2148 C CA . PRO A 1 400 ? 83.471 99.589 80.747 1.00 43.81 438 PRO A CA 1
ATOM 2149 C C . PRO A 1 400 ? 83.516 100.503 81.967 1.00 38.47 438 PRO A C 1
ATOM 2150 O O . PRO A 1 400 ? 84.405 100.329 82.807 1.00 38.19 438 PRO A O 1
ATOM 2154 N N . GLU A 1 401 ? 82.604 101.464 82.085 1.00 37.34 439 GLU A N 1
ATOM 2155 C CA . GLU A 1 401 ? 82.579 102.362 83.234 1.00 38.73 439 GLU A CA 1
ATOM 2156 C C . GLU A 1 401 ? 82.251 101.603 84.518 1.00 38.00 439 GLU A C 1
ATOM 2157 O O . GLU A 1 401 ? 81.286 100.832 84.570 1.00 34.38 439 GLU A O 1
ATOM 2163 N N . SER A 1 402 ? 83.035 101.847 85.570 1.00 31.25 440 SER A N 1
ATOM 2164 C CA . SER A 1 402 ? 82.685 101.323 86.882 1.00 28.29 440 SER A CA 1
ATOM 2165 C C . SER A 1 402 ? 81.389 101.964 87.373 1.00 34.32 440 SER A C 1
ATOM 2166 O O . SER A 1 402 ? 81.045 103.088 87.000 1.00 35.59 440 SER A O 1
ATOM 2169 N N . ALA A 1 403 ? 80.650 101.227 88.196 1.00 28.45 441 ALA A N 1
ATOM 2170 C CA . ALA A 1 403 ? 79.511 101.811 88.885 1.00 28.38 441 ALA A CA 1
ATOM 2171 C C . ALA A 1 403 ? 79.901 102.453 90.203 1.00 30.02 441 ALA A C 1
ATOM 2172 O O . ALA A 1 403 ? 79.026 102.959 90.908 1.00 25.84 441 ALA A O 1
ATOM 2174 N N . ILE A 1 404 ? 81.181 102.449 90.571 1.00 26.60 442 ILE A N 1
ATOM 2175 C CA . ILE A 1 404 ? 81.606 103.225 91.730 1.00 31.15 442 ILE A CA 1
ATOM 2176 C C . ILE A 1 404 ? 81.659 104.682 91.305 1.00 35.02 442 ILE A C 1
ATOM 2177 O O . ILE A 1 404 ? 82.401 105.041 90.385 1.00 32.47 442 ILE A O 1
ATOM 2182 N N . THR A 1 405 ? 80.863 105.520 91.949 1.00 33.12 443 THR A N 1
ATOM 2183 C CA . THR A 1 405 ? 80.772 106.904 91.521 1.00 34.42 443 THR A CA 1
ATOM 2184 C C . THR A 1 405 ? 81.371 107.826 92.565 1.00 29.78 443 THR A C 1
ATOM 2185 O O . THR A 1 405 ? 81.555 107.450 93.723 1.00 25.84 443 THR A O 1
ATOM 2189 N N . THR A 1 406 ? 81.664 109.048 92.120 1.00 30.50 444 THR A N 1
ATOM 2190 C CA . THR A 1 406 ? 81.982 110.135 93.036 1.00 30.84 444 THR A CA 1
ATOM 2191 C C . THR A 1 406 ? 80.936 110.249 94.133 1.00 35.88 444 THR A C 1
ATOM 2192 O O . THR A 1 406 ? 81.271 110.452 95.309 1.00 33.65 444 THR A O 1
ATOM 2196 N N . GLU A 1 407 ? 79.660 110.108 93.763 1.00 34.78 445 GLU A N 1
ATOM 2197 C CA . GLU A 1 407 ? 78.578 110.261 94.726 1.00 31.16 445 GLU A CA 1
ATOM 2198 C C . GLU A 1 407 ? 78.673 109.221 95.834 1.00 31.85 445 GLU A C 1
ATOM 2199 O O . GLU A 1 407 ? 78.586 109.554 97.023 1.00 36.07 445 GLU A O 1
ATOM 2205 N N . ILE A 1 408 ? 78.865 107.955 95.468 1.00 27.41 446 ILE A N 1
ATOM 2206 C CA . ILE A 1 408 ? 78.982 106.905 96.483 1.00 32.49 446 ILE A CA 1
ATOM 2207 C C . ILE A 1 408 ? 80.147 107.186 97.438 1.00 31.08 446 ILE A C 1
ATOM 2208 O O . ILE A 1 408 ? 80.007 107.072 98.664 1.00 29.93 446 ILE A O 1
ATOM 2213 N N . VAL A 1 409 ? 81.313 107.561 96.902 1.00 30.24 447 VAL A N 1
ATOM 2214 C CA . VAL A 1 409 ? 82.474 107.784 97.768 1.00 22.25 447 VAL A CA 1
ATOM 2215 C C . VAL A 1 409 ? 82.275 109.025 98.640 1.00 26.64 447 VAL A C 1
ATOM 2216 O O . VAL A 1 409 ? 82.623 109.035 99.833 1.00 29.26 447 VAL A O 1
ATOM 2220 N N . GLU A 1 410 ? 81.729 110.093 98.057 1.00 23.54 448 GLU A N 1
ATOM 2221 C CA . GLU A 1 410 ? 81.554 111.347 98.782 1.00 23.28 448 GLU A CA 1
ATOM 2222 C C . GLU A 1 410 ? 80.653 111.170 100.010 1.00 31.44 448 GLU A C 1
ATOM 2223 O O . GLU A 1 410 ? 80.876 111.808 101.046 1.00 29.82 448 GLU A O 1
ATOM 2229 N N . ARG A 1 411 ? 79.636 110.301 99.922 1.00 28.67 449 ARG A N 1
ATOM 2230 C CA . ARG A 1 411 ? 78.797 110.034 101.089 1.00 32.79 449 ARG A CA 1
ATOM 2231 C C . ARG A 1 411 ? 79.617 109.533 102.271 1.00 36.23 449 ARG A C 1
ATOM 2232 O O . ARG A 1 411 ? 79.211 109.710 103.427 1.00 32.12 449 ARG A O 1
ATOM 2240 N N . GLU A 1 412 ? 80.749 108.888 102.013 1.00 29.51 450 GLU A N 1
ATOM 2241 C CA . GLU A 1 412 ? 81.513 108.273 103.091 1.00 26.11 450 GLU A CA 1
ATOM 2242 C C . GLU A 1 412 ? 82.651 109.130 103.600 1.00 30.03 450 GLU A C 1
ATOM 2243 O O . GLU A 1 412 ? 83.007 109.008 104.775 1.00 38.22 450 GLU A O 1
ATOM 2249 N N . ILE A 1 413 ? 83.225 109.998 102.765 1.00 31.08 451 ILE A N 1
ATOM 2250 C CA . ILE A 1 413 ? 84.489 110.652 103.088 1.00 23.52 451 ILE A CA 1
ATOM 2251 C C . ILE A 1 413 ? 84.392 112.170 103.129 1.00 29.11 451 ILE A C 1
ATOM 2252 O O . ILE A 1 413 ? 85.379 112.822 103.486 1.00 33.49 451 ILE A O 1
ATOM 2257 N N . LYS A 1 414 ? 83.240 112.759 102.782 1.00 27.42 452 LYS A N 1
ATOM 2258 C CA . LYS A 1 414 ? 83.157 114.217 102.675 1.00 28.93 452 LYS A CA 1
ATOM 2259 C C . LYS A 1 414 ? 83.449 114.914 104.003 1.00 33.87 452 LYS A C 1
ATOM 2260 O O . LYS A 1 414 ? 83.895 116.067 104.010 1.00 32.01 452 LYS A O 1
ATOM 2266 N N . GLY A 1 415 ? 83.212 114.248 105.133 1.00 32.54 453 GLY A N 1
ATOM 2267 C CA . GLY A 1 415 ? 83.644 114.831 106.400 1.00 29.56 453 GLY A CA 1
ATOM 2268 C C . GLY A 1 415 ? 85.152 114.912 106.567 1.00 33.35 453 GLY A C 1
ATOM 2269 O O . GLY A 1 415 ? 85.631 115.525 107.532 1.00 28.82 453 GLY A O 1
ATOM 2270 N N . PHE A 1 416 ? 85.911 114.295 105.668 1.00 30.31 454 PHE A N 1
ATOM 2271 C CA . PHE A 1 416 ? 87.365 114.448 105.645 1.00 28.30 454 PHE A CA 1
ATOM 2272 C C . PHE A 1 416 ? 87.840 115.323 104.498 1.00 26.79 454 PHE A C 1
ATOM 2273 O O . PHE A 1 416 ? 88.614 116.260 104.723 1.00 35.95 454 PHE A O 1
ATOM 2281 N N . MET A 1 417 ? 87.388 115.045 103.273 1.00 27.05 455 MET A N 1
ATOM 2282 C CA . MET A 1 417 ? 87.810 115.795 102.090 1.00 35.53 455 MET A CA 1
ATOM 2283 C C . MET A 1 417 ? 86.924 115.416 100.907 1.00 34.55 455 MET A C 1
ATOM 2284 O O . MET A 1 417 ? 86.243 114.385 100.923 1.00 28.41 455 MET A O 1
ATOM 2289 N N . THR A 1 418 ? 86.964 116.248 99.872 1.00 32.07 456 THR A N 1
ATOM 2290 C CA . THR A 1 418 ? 86.253 115.927 98.644 1.00 30.18 456 THR A CA 1
ATOM 2291 C C . THR A 1 418 ? 86.933 114.770 97.921 1.00 33.66 456 THR A C 1
ATOM 2292 O O . THR A 1 418 ? 88.127 114.493 98.105 1.00 32.02 456 THR A O 1
ATOM 2296 N N . VAL A 1 419 ? 86.149 114.085 97.086 1.00 26.75 457 VAL A N 1
ATOM 2297 C CA . VAL A 1 419 ? 86.704 113.040 96.225 1.00 30.52 457 VAL A CA 1
ATOM 2298 C C . VAL A 1 419 ? 87.840 113.593 95.371 1.00 27.67 457 VAL A C 1
ATOM 2299 O O . VAL A 1 419 ? 88.873 112.939 95.186 1.00 28.38 457 VAL A O 1
ATOM 2303 N N . ASP A 1 420 ? 87.662 114.804 94.836 1.00 31.35 458 ASP A N 1
ATOM 2304 C CA . ASP A 1 420 ? 88.675 115.386 93.967 1.00 31.27 458 ASP A CA 1
ATOM 2305 C C . ASP A 1 420 ? 89.984 115.568 94.715 1.00 37.29 458 ASP A C 1
ATOM 2306 O O . ASP A 1 420 ? 91.067 115.293 94.172 1.00 24.75 458 ASP A O 1
ATOM 2311 N N . GLU A 1 421 ? 89.905 116.012 95.974 1.00 24.89 459 GLU A N 1
ATOM 2312 C CA . GLU A 1 421 ? 91.121 116.195 96.753 1.00 30.67 459 GLU A CA 1
ATOM 2313 C C . GLU A 1 421 ? 91.696 114.869 97.239 1.00 30.13 459 GLU A C 1
ATOM 2314 O O . GLU A 1 421 ? 92.915 114.754 97.400 1.00 26.42 459 GLU A O 1
ATOM 2320 N N . ALA A 1 422 ? 90.850 113.852 97.456 1.00 27.76 460 ALA A N 1
ATOM 2321 C CA . ALA A 1 422 ? 91.371 112.535 97.828 1.00 26.32 460 ALA A CA 1
ATOM 2322 C C . ALA A 1 422 ? 92.216 111.928 96.707 1.00 23.16 460 ALA A C 1
ATOM 2323 O O . ALA A 1 422 ? 93.250 111.292 96.960 1.00 29.98 460 ALA A O 1
ATOM 2325 N N . LEU A 1 423 ? 91.796 112.119 95.460 1.00 25.00 461 LEU A N 1
ATOM 2326 C CA . LEU A 1 423 ? 92.606 111.690 94.325 1.00 27.05 461 LEU A CA 1
ATOM 2327 C C . LEU A 1 423 ? 93.894 112.496 94.229 1.00 27.17 461 LEU A C 1
ATOM 2328 O O . LEU A 1 423 ? 94.986 111.928 94.103 1.00 35.69 461 LEU A O 1
ATOM 2333 N N . LYS A 1 424 ? 93.785 113.827 94.268 1.00 28.89 462 LYS A N 1
ATOM 2334 C CA . LYS A 1 424 ? 94.967 114.669 94.133 1.00 23.85 462 LYS A CA 1
ATOM 2335 C C . LYS A 1 424 ? 95.975 114.415 95.246 1.00 27.29 462 LYS A C 1
ATOM 2336 O O . LYS A 1 424 ? 97.179 114.565 95.034 1.00 31.53 462 LYS A O 1
ATOM 2342 N N . GLN A 1 425 ? 95.512 114.015 96.427 1.00 26.41 463 GLN A N 1
ATOM 2343 C CA . GLN A 1 425 ? 96.390 113.805 97.569 1.00 22.39 463 GLN A CA 1
ATOM 2344 C C . GLN A 1 425 ? 96.705 112.338 97.805 1.00 23.71 463 GLN A C 1
ATOM 2345 O O . GLN A 1 425 ? 97.220 111.996 98.874 1.00 29.10 463 GLN A O 1
ATOM 2351 N N . LYS A 1 426 ? 96.423 111.472 96.829 1.00 21.01 464 LYS A N 1
ATOM 2352 C CA . LYS A 1 426 ? 96.774 110.051 96.889 1.00 20.14 464 LYS A CA 1
ATOM 2353 C C . LYS A 1 426 ? 96.200 109.384 98.141 1.00 24.51 464 LYS A C 1
ATOM 2354 O O . LYS A 1 426 ? 96.912 108.731 98.908 1.00 27.27 464 LYS A O 1
ATOM 2360 N N . LYS A 1 427 ? 94.890 109.568 98.352 1.00 24.09 465 LYS A N 1
ATOM 2361 C CA . LYS A 1 427 ? 94.188 108.980 99.486 1.00 25.30 465 LYS A CA 1
ATOM 2362 C C . LYS A 1 427 ? 93.256 107.845 99.077 1.00 26.27 465 LYS A C 1
ATOM 2363 O O . LYS A 1 427 ? 92.646 107.220 99.952 1.00 21.85 465 LYS A O 1
ATOM 2369 N N . LEU A 1 428 ? 93.144 107.548 97.780 1.00 24.64 466 LEU A N 1
ATOM 2370 C CA . LEU A 1 428 ? 92.260 106.500 97.283 1.00 25.04 466 LEU A CA 1
ATOM 2371 C C . LEU A 1 428 ? 93.074 105.350 96.709 1.00 24.90 466 LEU A C 1
ATOM 2372 O O . LEU A 1 428 ? 93.949 105.561 95.859 1.00 29.87 466 LEU A O 1
ATOM 2377 N N . PHE A 1 429 ? 92.790 104.140 97.184 1.00 23.37 467 PHE A N 1
ATOM 2378 C CA . PHE A 1 429 ? 93.547 102.946 96.850 1.00 23.46 467 PHE A CA 1
ATOM 2379 C C . PHE A 1 429 ? 92.589 101.837 96.455 1.00 22.63 467 PHE A C 1
ATOM 2380 O O . PHE A 1 429 ? 91.419 101.834 96.841 1.00 25.68 467 PHE A O 1
ATOM 2388 N N . ILE A 1 430 ? 93.091 100.872 95.694 1.00 19.98 468 ILE A N 1
ATOM 2389 C CA . ILE A 1 430 ? 92.195 99.872 95.133 1.00 27.23 468 ILE A CA 1
ATOM 2390 C C . ILE A 1 430 ? 92.908 98.533 95.034 1.00 23.21 468 ILE A C 1
ATOM 2391 O O . ILE A 1 430 ? 94.120 98.464 94.822 1.00 18.98 468 ILE A O 1
ATOM 2396 N N . ILE A 1 431 ? 92.139 97.462 95.197 1.00 20.34 469 ILE A N 1
ATOM 2397 C CA . ILE A 1 431 ? 92.529 96.132 94.760 1.00 20.52 469 ILE A CA 1
ATOM 2398 C C . ILE A 1 431 ? 91.611 95.759 93.601 1.00 27.19 469 ILE A C 1
ATOM 2399 O O . ILE A 1 431 ? 90.406 95.556 93.794 1.00 21.57 469 ILE A O 1
ATOM 2404 N N . ASP A 1 432 ? 92.160 95.673 92.396 1.00 24.04 470 ASP A N 1
ATOM 2405 C CA . ASP A 1 432 ? 91.345 95.638 91.179 1.00 22.38 470 ASP A CA 1
ATOM 2406 C C . ASP A 1 432 ? 91.630 94.343 90.419 1.00 23.97 470 ASP A C 1
ATOM 2407 O O . ASP A 1 432 ? 92.609 94.255 89.661 1.00 24.93 470 ASP A O 1
ATOM 2412 N N . TYR A 1 433 ? 90.758 93.351 90.612 1.00 21.99 471 TYR A N 1
ATOM 2413 C CA . TYR A 1 433 ? 90.793 92.074 89.907 1.00 23.89 471 TYR A CA 1
ATOM 2414 C C . TYR A 1 433 ? 89.802 92.020 88.750 1.00 26.08 471 TYR A C 1
ATOM 2415 O O . TYR A 1 433 ? 89.540 90.938 88.210 1.00 29.00 471 TYR A O 1
ATOM 2424 N N . HIS A 1 434 ? 89.238 93.158 88.366 1.00 26.13 472 HIS A N 1
ATOM 2425 C CA . HIS A 1 434 ? 88.134 93.133 87.419 1.00 28.20 472 HIS A CA 1
ATOM 2426 C C . HIS A 1 434 ? 88.592 92.590 86.069 1.00 30.75 472 HIS A C 1
ATOM 2427 O O . HIS A 1 434 ? 88.013 91.628 85.552 1.00 28.11 472 HIS A O 1
ATOM 2434 N N . ASP A 1 435 ? 89.674 93.157 85.509 1.00 23.66 473 ASP A N 1
ATOM 2435 C CA . ASP A 1 435 ? 90.004 92.851 84.117 1.00 30.91 473 ASP A CA 1
ATOM 2436 C C . ASP A 1 435 ? 90.652 91.480 83.955 1.00 29.59 473 ASP A C 1
ATOM 2437 O O . ASP A 1 435 ? 90.480 90.842 82.909 1.00 27.32 473 ASP A O 1
ATOM 2442 N N . ILE A 1 436 ? 91.372 90.991 84.966 1.00 25.73 474 ILE A N 1
ATOM 2443 C CA . ILE A 1 436 ? 91.937 89.658 84.820 1.00 22.84 474 ILE A CA 1
ATOM 2444 C C . ILE A 1 436 ? 90.883 88.573 85.040 1.00 27.61 474 ILE A C 1
ATOM 2445 O O . ILE A 1 436 ? 90.941 87.513 84.398 1.00 29.17 474 ILE A O 1
ATOM 2450 N N . LEU A 1 437 ? 89.905 88.804 85.922 1.00 30.43 475 LEU A N 1
ATOM 2451 C CA . LEU A 1 437 ? 88.926 87.764 86.225 1.00 30.06 475 LEU A CA 1
ATOM 2452 C C . LEU A 1 437 ? 87.748 87.742 85.258 1.00 25.88 475 LEU A C 1
ATOM 2453 O O . LEU A 1 437 ? 87.220 86.661 84.976 1.00 28.75 475 LEU A O 1
ATOM 2458 N N . LEU A 1 438 ? 87.312 88.898 84.756 1.00 22.50 476 LEU A N 1
ATOM 2459 C CA . LEU A 1 438 ? 86.108 88.933 83.919 1.00 28.45 476 LEU A CA 1
ATOM 2460 C C . LEU A 1 438 ? 86.128 87.972 82.731 1.00 27.95 476 LEU A C 1
ATOM 2461 O O . LEU A 1 438 ? 85.068 87.382 82.444 1.00 30.17 476 LEU A O 1
ATOM 2466 N N . PRO A 1 439 ? 87.238 87.776 82.000 1.00 26.80 477 PRO A N 1
ATOM 2467 C CA . PRO A 1 439 ? 87.222 86.803 80.883 1.00 29.97 477 PRO A CA 1
ATOM 2468 C C . PRO A 1 439 ? 86.977 85.349 81.290 1.00 29.56 477 PRO A C 1
ATOM 2469 O O . PRO A 1 439 ? 86.702 84.522 80.413 1.00 31.92 477 PRO A O 1
ATOM 2473 N N . TYR A 1 440 ? 87.093 85.000 82.573 1.00 26.29 478 TYR A N 1
ATOM 2474 C CA . TYR A 1 440 ? 86.870 83.634 83.033 1.00 24.96 478 TYR A CA 1
ATOM 2475 C C . TYR A 1 440 ? 85.473 83.409 83.603 1.00 25.33 478 TYR A C 1
ATOM 2476 O O . TYR A 1 440 ? 85.092 82.259 83.829 1.00 30.99 478 TYR A O 1
ATOM 2485 N N . VAL A 1 441 ? 84.717 84.479 83.836 1.00 25.28 479 VAL A N 1
ATOM 2486 C CA . VAL A 1 441 ? 83.481 84.371 84.612 1.00 29.78 479 VAL A CA 1
ATOM 2487 C C . VAL A 1 441 ? 82.510 83.402 83.952 1.00 32.80 479 VAL A C 1
ATOM 2488 O O . VAL A 1 441 ? 81.952 82.521 84.615 1.00 31.76 479 VAL A O 1
ATOM 2492 N N . SER A 1 442 ? 82.333 83.512 82.626 1.00 30.08 480 SER A N 1
ATOM 2493 C CA A SER A 1 442 ? 81.349 82.686 81.947 0.50 37.35 480 SER A CA 1
ATOM 2494 C CA B SER A 1 442 ? 81.331 82.678 81.949 0.50 37.35 480 SER A CA 1
ATOM 2495 C C . SER A 1 442 ? 81.670 81.198 82.076 1.00 39.30 480 SER A C 1
ATOM 2496 O O . SER A 1 442 ? 80.792 80.378 82.365 1.00 38.46 480 SER A O 1
ATOM 2501 N N . GLU A 1 443 ? 82.937 80.827 81.875 1.00 34.85 481 GLU A N 1
ATOM 2502 C CA . GLU A 1 443 ? 83.253 79.403 81.934 1.00 33.21 481 GLU A CA 1
ATOM 2503 C C . GLU A 1 443 ? 83.328 78.891 83.374 1.00 30.02 481 GLU A C 1
ATOM 2504 O O . GLU A 1 443 ? 82.914 77.761 83.653 1.00 35.50 481 GLU A O 1
ATOM 2510 N N . VAL A 1 444 ? 83.839 79.690 84.311 1.00 33.56 482 VAL A N 1
ATOM 2511 C CA . VAL A 1 444 ? 83.861 79.227 85.701 1.00 31.31 482 VAL A CA 1
ATOM 2512 C C . VAL A 1 444 ? 82.434 79.002 86.220 1.00 33.06 482 VAL A C 1
ATOM 2513 O O . VAL A 1 444 ? 82.168 78.047 86.963 1.00 38.17 482 VAL A O 1
ATOM 2517 N N . ARG A 1 445 ? 81.486 79.847 85.812 1.00 30.98 483 ARG A N 1
ATOM 2518 C CA . ARG A 1 445 ? 80.114 79.677 86.28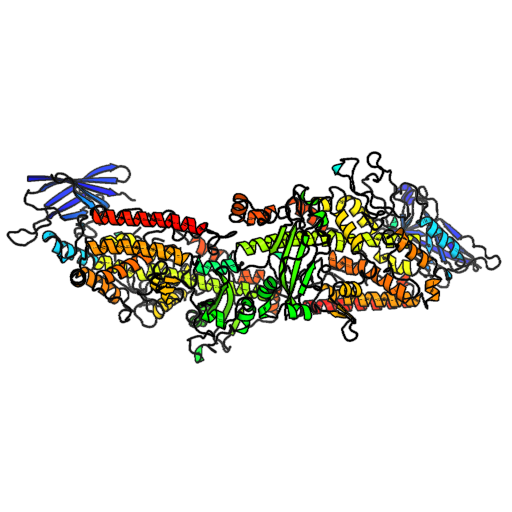6 1.00 33.99 483 ARG A CA 1
ATOM 2519 C C . ARG A 1 445 ? 79.453 78.390 85.784 1.00 41.31 483 ARG A C 1
ATOM 2520 O O . ARG A 1 445 ? 78.402 78.007 86.314 1.00 36.08 483 ARG A O 1
ATOM 2528 N N . GLN A 1 446 ? 80.032 77.706 84.797 1.00 37.59 484 GLN A N 1
ATOM 2529 C CA . GLN A 1 446 ? 79.512 76.413 84.366 1.00 40.51 484 GLN A CA 1
ATOM 2530 C C . GLN A 1 446 ? 79.915 75.278 85.295 1.00 42.09 484 GLN A C 1
ATOM 2531 O O . GLN A 1 446 ? 79.499 74.139 85.070 1.00 44.67 484 GLN A O 1
ATOM 2537 N N . ILE A 1 447 ? 80.721 75.554 86.310 1.00 37.38 485 ILE A N 1
ATOM 2538 C CA . ILE A 1 447 ? 81.196 74.542 87.250 1.00 42.22 485 ILE A CA 1
ATOM 2539 C C . ILE A 1 447 ? 80.241 74.462 88.440 1.00 41.51 485 ILE A C 1
ATOM 2540 O O . ILE A 1 447 ? 79.913 75.482 89.064 1.00 33.94 485 ILE A O 1
ATOM 2545 N N . LYS A 1 448 ? 79.817 73.246 88.767 1.00 42.38 486 LYS A N 1
ATOM 2546 C CA . LYS A 1 448 ? 78.923 73.007 89.895 1.00 40.50 486 LYS A CA 1
ATOM 2547 C C . LYS A 1 448 ? 79.646 73.292 91.208 1.00 45.25 486 LYS A C 1
ATOM 2548 O O . LYS A 1 448 ? 80.706 72.719 91.477 1.00 51.57 486 LYS A O 1
ATOM 2554 N N . GLY A 1 449 ? 79.091 74.191 92.015 1.00 40.16 487 GLY A N 1
ATOM 2555 C CA . GLY A 1 449 ? 79.631 74.481 93.328 1.00 33.34 487 GLY A CA 1
ATOM 2556 C C . GLY A 1 449 ? 80.503 75.713 93.436 1.00 33.21 487 GLY A C 1
ATOM 2557 O O . GLY A 1 449 ? 81.169 75.887 94.461 1.00 35.08 487 GLY A O 1
ATOM 2558 N N . THR A 1 450 ? 80.534 76.565 92.417 1.00 34.26 488 THR A N 1
ATOM 2559 C CA . THR A 1 450 ? 81.283 77.808 92.487 1.00 32.84 488 THR A CA 1
ATOM 2560 C C . THR A 1 450 ? 80.653 78.812 91.531 1.00 35.59 488 THR A C 1
ATOM 2561 O O . THR A 1 450 ? 79.703 78.501 90.809 1.00 39.32 488 THR A O 1
ATOM 2565 N N . THR A 1 451 ? 81.181 80.032 91.549 1.00 35.12 489 THR A N 1
ATOM 2566 C CA . THR A 1 451 ? 80.723 81.107 90.678 1.00 36.19 489 THR A CA 1
ATOM 2567 C C . THR A 1 451 ? 81.880 82.084 90.522 1.00 34.22 489 THR A C 1
ATOM 2568 O O . THR A 1 451 ? 82.976 81.854 91.044 1.00 30.50 489 THR A O 1
ATOM 2572 N N . LEU A 1 452 ? 81.650 83.175 89.794 1.00 25.71 490 LEU A N 1
ATOM 2573 C CA . LEU A 1 452 ? 82.738 84.138 89.675 1.00 29.86 490 LEU A CA 1
ATOM 2574 C C . LEU A 1 452 ? 82.182 85.498 89.288 1.00 26.58 490 LEU A C 1
ATOM 2575 O O . LEU A 1 452 ? 81.166 85.596 88.594 1.00 26.43 490 LEU A O 1
ATOM 2580 N N . TYR A 1 453 ? 82.865 86.539 89.772 1.00 24.78 491 TYR A N 1
ATOM 2581 C CA . TYR A 1 453 ? 82.703 87.919 89.346 1.00 26.27 491 TYR A CA 1
ATOM 2582 C C . TYR A 1 453 ? 84.064 88.530 89.033 1.00 24.57 491 TYR A C 1
ATOM 2583 O O . TYR A 1 453 ? 85.093 88.106 89.567 1.00 29.36 491 TYR A O 1
ATOM 2592 N N . GLY A 1 454 ? 84.059 89.564 88.190 1.00 24.52 492 GLY A N 1
ATOM 2593 C CA . GLY A 1 454 ? 85.158 90.535 88.206 1.00 30.94 492 GLY A CA 1
ATOM 2594 C C . GLY A 1 454 ? 84.924 91.557 89.314 1.00 30.30 492 GLY A C 1
ATOM 2595 O O . GLY A 1 454 ? 83.819 92.078 89.478 1.00 25.82 492 GLY A O 1
ATOM 2596 N N . SER A 1 455 ? 85.976 91.830 90.102 1.00 22.67 493 SER A N 1
ATOM 2597 C CA . SER A 1 455 ? 85.780 92.552 91.361 1.00 23.10 493 SER A CA 1
ATOM 2598 C C . SER A 1 455 ? 86.793 93.677 91.555 1.00 23.28 493 SER A C 1
ATOM 2599 O O . SER A 1 455 ? 87.918 93.642 91.032 1.00 21.54 493 SER A O 1
ATOM 2602 N N . ARG A 1 456 ? 86.366 94.676 92.335 1.00 24.54 494 ARG A N 1
ATOM 2603 C CA . ARG A 1 456 ? 87.191 95.790 92.777 1.00 26.94 494 ARG A CA 1
ATOM 2604 C C . ARG A 1 456 ? 86.843 96.087 94.223 1.00 26.09 494 ARG A C 1
ATOM 2605 O O . ARG A 1 456 ? 85.666 96.060 94.595 1.00 26.34 494 ARG A O 1
ATOM 2613 N N . ALA A 1 457 ? 87.859 96.374 95.036 1.00 21.72 495 ALA A N 1
ATOM 2614 C CA . ALA A 1 457 ? 87.670 96.835 96.406 1.00 20.38 495 ALA A CA 1
ATOM 2615 C C . ALA A 1 457 ? 88.372 98.174 96.561 1.00 23.64 495 ALA A C 1
ATOM 2616 O O . ALA A 1 457 ? 89.595 98.262 96.372 1.00 23.59 495 ALA A O 1
ATOM 2618 N N . LEU A 1 458 ? 87.608 99.207 96.922 1.00 18.55 496 LEU A N 1
ATOM 2619 C CA . LEU A 1 458 ? 88.119 100.571 97.010 1.00 20.17 496 LEU A CA 1
ATOM 2620 C C . LEU A 1 458 ? 88.305 100.975 98.471 1.00 24.13 496 LEU A C 1
ATOM 2621 O O . LEU A 1 458 ? 87.433 100.691 99.304 1.00 23.20 496 LEU A O 1
ATOM 2626 N N . PHE A 1 459 ? 89.438 101.662 98.774 1.00 19.17 497 PHE A N 1
ATOM 2627 C CA . PHE A 1 459 ? 89.810 102.053 100.140 1.00 17.73 497 PHE A CA 1
ATOM 2628 C C . PHE A 1 459 ? 90.176 103.539 100.222 1.00 26.44 497 PHE A C 1
ATOM 2629 O O . PHE A 1 459 ? 90.709 104.119 99.272 1.00 22.28 497 PHE A O 1
ATOM 2637 N N . PHE A 1 460 ? 89.902 104.148 101.379 1.00 18.24 498 PHE A N 1
ATOM 2638 C CA . PHE A 1 460 ? 90.255 105.534 101.670 1.00 22.38 498 PHE A CA 1
ATOM 2639 C C . PHE A 1 460 ? 91.304 105.564 102.786 1.00 28.34 498 PHE A C 1
ATOM 2640 O O . PHE A 1 460 ? 91.085 104.995 103.858 1.00 22.63 498 PHE A O 1
ATOM 2648 N N . LEU A 1 461 ? 92.452 106.207 102.525 1.00 18.54 499 LEU A N 1
ATOM 2649 C CA . LEU A 1 461 ? 93.491 106.407 103.537 1.00 18.57 499 LEU A CA 1
ATOM 2650 C C . LEU A 1 461 ? 93.152 107.665 104.330 1.00 22.47 499 LEU A C 1
ATOM 2651 O O . LEU A 1 461 ? 93.192 108.773 103.791 1.00 20.18 499 LEU A O 1
ATOM 2656 N N . GLY A 1 462 ? 92.801 107.501 105.604 1.00 22.32 500 GLY A N 1
ATOM 2657 C CA . GLY A 1 462 ? 92.387 108.623 106.419 1.00 22.42 500 GLY A CA 1
ATOM 2658 C C . GLY A 1 462 ? 93.566 109.307 107.087 1.00 29.93 500 GLY A C 1
ATOM 2659 O O . GLY A 1 462 ? 94.724 108.944 106.857 1.00 31.73 500 GLY A O 1
ATOM 2660 N N . PRO A 1 463 ? 93.301 110.322 107.920 1.00 32.68 501 PRO A N 1
ATOM 2661 C CA . PRO A 1 463 ? 94.414 111.149 108.433 1.00 40.01 501 PRO A CA 1
ATOM 2662 C C . PRO A 1 463 ? 95.286 110.455 109.467 1.00 40.61 501 PRO A C 1
ATOM 2663 O O . PRO A 1 463 ? 96.411 110.920 109.707 1.00 41.18 501 PRO A O 1
ATOM 2667 N N . ASP A 1 464 ? 94.824 109.370 110.080 1.00 36.10 502 ASP A N 1
ATOM 2668 C CA . ASP A 1 464 ? 95.683 108.545 110.921 1.00 38.91 502 ASP A CA 1
ATOM 2669 C C . ASP A 1 464 ? 96.421 107.474 110.124 1.00 33.98 502 ASP A C 1
ATOM 2670 O O . ASP A 1 464 ? 96.995 106.554 110.718 1.00 33.27 502 ASP A O 1
ATOM 2675 N N . ASN A 1 465 ? 96.397 107.576 108.793 1.00 24.04 503 ASN A N 1
ATOM 2676 C CA . ASN A 1 465 ? 97.080 106.657 107.881 1.00 26.63 503 ASN A CA 1
ATOM 2677 C C . ASN A 1 465 ? 96.606 105.220 108.053 1.00 27.12 503 ASN A C 1
ATOM 2678 O O . ASN A 1 465 ? 97.375 104.277 107.845 1.00 28.05 503 ASN A O 1
ATOM 2683 N N . THR A 1 466 ? 95.329 105.043 108.409 1.00 24.27 504 THR A N 1
ATOM 2684 C CA . THR A 1 466 ? 94.684 103.747 108.320 1.00 22.03 504 THR A CA 1
ATOM 2685 C C . THR A 1 466 ? 93.689 103.786 107.169 1.00 20.30 504 THR A C 1
ATOM 2686 O O . THR A 1 466 ? 93.219 104.856 106.773 1.00 25.30 504 THR A O 1
ATOM 2690 N N . LEU A 1 467 ? 93.410 102.616 106.604 1.00 20.32 505 LEU A N 1
ATOM 2691 C CA . LEU A 1 467 ? 92.516 102.504 105.457 1.00 23.13 505 LEU A CA 1
ATOM 2692 C C . LEU A 1 467 ? 91.096 102.203 105.921 1.00 24.79 505 LEU A C 1
ATOM 2693 O O . LEU A 1 467 ? 90.888 101.344 106.789 1.00 23.17 505 LEU A O 1
ATOM 2698 N N . LYS A 1 468 ? 90.132 102.915 105.340 1.00 21.54 506 LYS A N 1
ATOM 2699 C CA . LYS A 1 468 ? 88.719 102.671 105.540 1.00 25.15 506 LYS A CA 1
ATOM 2700 C C . LYS A 1 468 ? 88.176 102.058 104.262 1.00 31.67 506 LYS A C 1
ATOM 2701 O O . LYS A 1 468 ? 88.331 102.656 103.185 1.00 27.17 506 LYS A O 1
ATOM 2707 N N . PRO A 1 469 ? 87.556 100.885 104.307 1.00 27.99 507 PRO A N 1
ATOM 2708 C CA . PRO A 1 469 ? 87.009 100.326 103.068 1.00 26.23 507 PRO A CA 1
ATOM 2709 C C . PRO A 1 469 ? 85.785 101.126 102.637 1.00 22.72 507 PRO A C 1
ATOM 2710 O O . PRO A 1 469 ? 84.957 101.513 103.464 1.00 19.88 507 PRO A O 1
ATOM 2714 N N . LEU A 1 470 ? 85.705 101.424 101.341 1.00 27.75 508 LEU A N 1
ATOM 2715 C CA . LEU A 1 470 ? 84.631 102.246 100.787 1.00 21.89 508 LEU A CA 1
ATOM 2716 C C . LEU A 1 470 ? 83.584 101.461 100.015 1.00 24.93 508 LEU A C 1
ATOM 2717 O O . LEU A 1 470 ? 82.393 101.775 100.096 1.00 23.05 508 LEU A O 1
ATOM 2722 N N . ALA A 1 471 ? 83.991 100.495 99.207 1.00 22.69 509 ALA A N 1
ATOM 2723 C CA . ALA A 1 471 ? 83.047 99.906 98.279 1.00 25.30 509 ALA A CA 1
ATOM 2724 C C . ALA A 1 471 ? 83.669 98.662 97.705 1.00 26.60 509 ALA A C 1
ATOM 2725 O O . ALA A 1 471 ? 84.896 98.572 97.573 1.00 23.42 509 ALA A O 1
ATOM 2727 N N . ILE A 1 472 ? 82.807 97.711 97.359 1.00 19.49 510 ILE A N 1
ATOM 2728 C CA . ILE A 1 472 ? 83.187 96.557 96.558 1.00 21.74 510 ILE A CA 1
ATOM 2729 C C . ILE A 1 472 ? 82.255 96.511 95.356 1.00 24.03 510 ILE A C 1
ATOM 2730 O O . ILE A 1 472 ? 81.034 96.625 95.510 1.00 26.70 510 ILE A O 1
ATOM 2735 N N . GLU A 1 473 ? 82.833 96.402 94.165 1.00 24.39 511 GLU A N 1
ATOM 2736 C CA . GLU A 1 473 ? 82.085 96.295 92.921 1.00 23.52 511 GLU A CA 1
ATOM 2737 C C . GLU A 1 473 ? 82.209 94.872 92.397 1.00 21.69 511 GLU A C 1
ATOM 2738 O O . GLU A 1 473 ? 83.322 94.351 92.297 1.00 22.32 511 GLU A O 1
ATOM 2744 N N . LEU A 1 474 ? 81.078 94.250 92.046 1.00 21.60 512 LEU A N 1
ATOM 2745 C CA . LEU A 1 474 ? 81.058 92.907 91.465 1.00 21.91 512 LEU A CA 1
ATOM 2746 C C . LEU A 1 474 ? 80.377 92.972 90.104 1.00 23.84 512 LEU A C 1
ATOM 2747 O O . LEU A 1 474 ? 79.307 93.571 89.976 1.00 24.85 512 LEU A O 1
ATOM 2752 N N . VAL A 1 475 ? 80.992 92.362 89.088 1.00 27.74 513 VAL A N 1
ATOM 2753 C CA . VAL A 1 475 ? 80.536 92.494 87.705 1.00 29.51 513 VAL A CA 1
ATOM 2754 C C . VAL A 1 475 ? 80.422 91.113 87.070 1.00 31.92 513 VAL A C 1
ATOM 2755 O O . VAL A 1 475 ? 81.339 90.294 87.178 1.00 25.97 513 VAL A O 1
ATOM 2759 N N . ARG A 1 476 ? 79.305 90.869 86.388 1.00 31.19 514 ARG A N 1
ATOM 2760 C CA . ARG A 1 476 ? 79.138 89.716 85.524 1.00 29.62 514 ARG A CA 1
ATOM 2761 C C . ARG A 1 476 ? 79.095 90.186 84.080 1.00 36.15 514 ARG A C 1
ATOM 2762 O O . ARG A 1 476 ? 78.326 91.102 83.762 1.00 33.68 514 ARG A O 1
ATOM 2770 N N . PRO A 1 477 ? 79.901 89.617 83.188 1.00 33.78 515 PRO A N 1
ATOM 2771 C CA . PRO A 1 477 ? 79.852 90.023 81.780 1.00 35.85 515 PRO A CA 1
ATOM 2772 C C . PRO A 1 477 ? 78.539 89.603 81.146 1.00 38.02 515 PRO A C 1
ATOM 2773 O O . PRO A 1 477 ? 77.828 88.743 81.687 1.00 35.97 515 PRO A O 1
ATOM 2777 N N . PRO A 1 478 ? 78.182 90.186 80.002 1.00 38.49 516 PRO A N 1
ATOM 2778 C CA . PRO A 1 478 ? 77.062 89.641 79.216 1.00 39.63 516 PRO A CA 1
ATOM 2779 C C . PRO A 1 478 ? 77.289 88.168 78.908 1.00 45.10 516 PRO A C 1
ATOM 2780 O O . PRO A 1 478 ? 78.334 87.783 78.381 1.00 47.55 516 PRO A O 1
ATOM 2784 N N . MET A 1 479 ? 76.305 87.345 79.258 1.00 42.37 517 MET A N 1
ATOM 2785 C CA . MET A 1 479 ? 76.320 85.918 78.967 1.00 44.87 517 MET A CA 1
ATOM 2786 C C . MET A 1 479 ? 74.875 85.447 78.931 1.00 55.38 517 MET A C 1
ATOM 2787 O O . MET A 1 479 ? 74.009 86.040 79.576 1.00 58.83 517 MET A O 1
ATOM 2792 N N . ASP A 1 480 ? 74.618 84.399 78.144 1.00 61.22 518 ASP A N 1
ATOM 2793 C CA . ASP A 1 480 ? 73.272 83.832 77.998 1.00 61.65 518 ASP A CA 1
ATOM 2794 C C . ASP A 1 480 ? 72.269 84.870 77.497 1.00 63.62 518 ASP A C 1
ATOM 2795 O O . ASP A 1 480 ? 71.108 84.881 77.909 1.00 61.36 518 ASP A O 1
ATOM 2800 N N . GLY A 1 481 ? 72.720 85.761 76.616 1.00 64.96 519 GLY A N 1
ATOM 2801 C CA . GLY A 1 481 ? 71.834 86.749 76.027 1.00 66.01 519 GLY A CA 1
ATOM 2802 C C . GLY A 1 481 ? 71.371 87.814 76.999 1.00 63.82 519 GLY A C 1
ATOM 2803 O O . GLY A 1 481 ? 70.566 88.677 76.634 1.00 64.03 519 GLY A O 1
ATOM 2804 N N . LYS A 1 482 ? 71.881 87.765 78.271 1.00 53.41 520 LYS A N 1
ATOM 2805 C CA . LYS A 1 482 ? 71.585 88.691 79.351 1.00 45.84 520 LYS A CA 1
ATOM 2806 C C . LYS A 1 482 ? 72.596 89.835 79.382 1.00 43.13 520 LYS A C 1
ATOM 2807 O O . LYS A 1 482 ? 73.741 89.682 78.935 1.00 39.94 520 LYS A O 1
ATOM 2813 N N . PRO A 1 483 ? 72.201 90.992 79.897 1.00 40.25 521 PRO A N 1
ATOM 2814 C CA . PRO A 1 483 ? 73.117 92.135 79.927 1.00 37.92 521 PRO A CA 1
ATOM 2815 C C . PRO A 1 483 ? 74.196 91.968 80.993 1.00 40.16 521 PRO A C 1
ATOM 2816 O O . PRO A 1 483 ? 74.160 91.078 81.843 1.00 41.93 521 PRO A O 1
ATOM 2820 N N . GLN A 1 484 ? 75.190 92.843 80.913 1.00 36.76 522 GLN A N 1
ATOM 2821 C CA . GLN A 1 484 ? 76.169 92.939 81.978 1.00 34.64 522 GLN A CA 1
ATOM 2822 C C . GLN A 1 484 ? 75.465 93.267 83.293 1.00 36.88 522 GLN A C 1
ATOM 2823 O O . GLN A 1 484 ? 74.587 94.133 83.338 1.00 30.88 522 GLN A O 1
ATOM 2829 N N . TRP A 1 485 ? 75.825 92.545 84.353 1.00 37.93 523 TRP A N 1
ATOM 2830 C CA . TRP A 1 485 ? 75.301 92.774 85.695 1.00 35.28 523 TRP A CA 1
ATOM 2831 C C . TRP A 1 485 ? 76.407 93.390 86.543 1.00 33.61 523 TRP A C 1
ATOM 2832 O O . TRP A 1 485 ? 77.528 92.869 86.594 1.00 30.50 523 TRP A O 1
ATOM 2843 N N . LYS A 1 486 ? 76.100 94.511 87.186 1.00 31.56 524 LYS A N 1
ATOM 2844 C CA . LYS A 1 486 ? 77.130 95.317 87.832 1.00 32.68 524 LYS A CA 1
ATOM 2845 C C . LYS A 1 486 ? 76.502 96.053 89.010 1.00 31.37 524 LYS A C 1
ATOM 2846 O O . LYS A 1 486 ? 75.575 96.851 88.825 1.00 26.60 524 LYS A O 1
ATOM 2852 N N . GLN A 1 487 ? 76.989 95.768 90.215 1.00 27.00 525 GLN A N 1
ATOM 2853 C CA . GLN A 1 487 ? 76.455 96.355 91.438 1.00 24.65 525 GLN A CA 1
ATOM 2854 C C . GLN A 1 487 ? 77.590 96.737 92.371 1.00 27.74 525 GLN A C 1
ATOM 2855 O O . GLN A 1 487 ? 78.646 96.095 92.379 1.00 25.36 525 GLN A O 1
ATOM 2861 N N . VAL A 1 488 ? 77.365 97.787 93.155 1.00 27.96 526 VAL A N 1
ATOM 2862 C CA . VAL A 1 488 ? 78.337 98.267 94.137 1.00 31.28 526 VAL A CA 1
ATOM 2863 C C . VAL A 1 488 ? 77.780 98.028 95.539 1.00 27.92 526 VAL A C 1
ATOM 2864 O O . VAL A 1 488 ? 76.590 98.242 95.792 1.00 26.53 526 VAL A O 1
ATOM 2868 N N . PHE A 1 489 ? 78.646 97.585 96.449 1.00 26.38 527 PHE A N 1
ATOM 2869 C CA . PHE A 1 489 ? 78.287 97.316 97.836 1.00 24.72 527 PHE A CA 1
ATOM 2870 C C . PHE A 1 489 ? 79.186 98.135 98.745 1.00 24.37 527 PHE A C 1
ATOM 2871 O O . PHE A 1 489 ? 80.380 98.273 98.478 1.00 22.06 527 PHE A O 1
ATOM 2879 N N . THR A 1 490 ? 78.621 98.689 99.810 1.00 28.32 528 THR A N 1
ATOM 2880 C CA . THR A 1 490 ? 79.372 99.521 100.739 1.00 30.61 528 THR A CA 1
ATOM 2881 C C . THR A 1 490 ? 78.996 99.139 102.162 1.00 33.89 528 THR A C 1
ATOM 2882 O O . THR A 1 490 ? 77.947 98.523 102.386 1.00 22.74 528 THR A O 1
ATOM 2886 N N . PRO A 1 491 ? 79.826 99.500 103.153 1.00 26.50 529 PRO A N 1
ATOM 2887 C CA . PRO A 1 491 ? 79.369 99.403 104.547 1.00 26.60 529 PRO A CA 1
ATOM 2888 C C . PRO A 1 491 ? 78.054 100.171 104.685 1.00 28.41 529 PRO A C 1
ATOM 2889 O O . PRO A 1 491 ? 77.856 101.199 104.038 1.00 27.87 529 PRO A O 1
ATOM 2893 N N . SER A 1 492 ? 77.131 99.652 105.490 1.00 31.18 530 SER A N 1
ATOM 2894 C CA . SER A 1 492 ? 75.756 100.146 105.439 1.00 34.04 530 SER A CA 1
ATOM 2895 C C . SER A 1 492 ? 75.188 100.392 106.830 1.00 32.33 530 SER A C 1
ATOM 2896 O O . SER A 1 492 ? 75.608 99.789 107.813 1.00 26.99 530 SER A O 1
ATOM 2899 N N . TRP A 1 493 ? 74.202 101.284 106.897 1.00 33.09 531 TRP A N 1
ATOM 2900 C CA . TRP A 1 493 ? 73.549 101.618 108.160 1.00 38.04 531 TRP A CA 1
ATOM 2901 C C . TRP A 1 493 ? 72.229 100.870 108.367 1.00 32.63 531 TRP A C 1
ATOM 2902 O O . TRP A 1 493 ? 71.500 101.179 109.313 1.00 44.20 531 TRP A O 1
ATOM 2913 N N . GLU A 1 494 ? 71.908 99.896 107.515 1.00 30.87 532 GLU A N 1
ATOM 2914 C CA . GLU A 1 494 ? 70.682 99.112 107.655 1.00 34.76 532 GLU A CA 1
ATOM 2915 C C . GLU A 1 494 ? 70.992 97.640 107.373 1.00 31.06 532 GLU A C 1
ATOM 2916 O O . GLU A 1 494 ? 71.995 97.311 106.736 1.00 27.68 532 GLU A O 1
ATOM 2922 N N . ALA A 1 495 ? 70.114 96.744 107.846 1.00 25.06 533 ALA A N 1
ATOM 2923 C CA . ALA A 1 495 ? 70.473 95.323 107.934 1.00 32.89 533 ALA A CA 1
ATOM 2924 C C . ALA A 1 495 ? 70.754 94.697 106.561 1.00 31.68 533 ALA A C 1
ATOM 2925 O O . ALA A 1 495 ? 71.751 93.987 106.392 1.00 31.54 533 ALA A O 1
ATOM 2927 N N . THR A 1 496 ? 69.868 94.916 105.581 1.00 30.33 534 THR A N 1
ATOM 2928 C CA . THR A 1 496 ? 70.007 94.257 104.284 1.00 27.29 534 THR A CA 1
ATOM 2929 C C . THR A 1 496 ? 71.279 94.691 103.572 1.00 32.57 534 THR A C 1
ATOM 2930 O O . THR A 1 496 ? 72.002 93.858 103.016 1.00 28.80 534 THR A O 1
ATOM 2934 N N . GLY A 1 497 ? 71.559 96.002 103.570 1.00 27.61 535 GLY A N 1
ATOM 2935 C CA . GLY A 1 497 ? 72.769 96.492 102.938 1.00 30.32 535 GLY A CA 1
ATOM 2936 C C . GLY A 1 497 ? 74.016 96.036 103.658 1.00 29.85 535 GLY A C 1
ATOM 2937 O O . GLY A 1 497 ? 75.063 95.845 103.038 1.00 23.90 535 GLY A O 1
ATOM 2938 N N . SER A 1 498 ? 73.913 95.829 104.969 1.00 33.45 536 SER A N 1
ATOM 2939 C CA . SER A 1 498 ? 75.046 95.343 105.742 1.00 34.03 536 SER A CA 1
ATOM 2940 C C . SER A 1 498 ? 75.329 93.873 105.434 1.00 31.31 536 SER A C 1
ATOM 2941 O O . SER A 1 498 ? 76.490 93.475 105.261 1.00 26.25 536 SER A O 1
ATOM 2944 N N . TRP A 1 499 ? 74.284 93.053 105.357 1.00 24.13 537 TRP A N 1
ATOM 2945 C CA . TRP A 1 499 ? 74.471 91.656 104.977 1.00 24.37 537 TRP A CA 1
ATOM 2946 C C . TRP A 1 499 ? 74.989 91.527 103.551 1.00 27.61 537 TRP A C 1
ATOM 2947 O O . TRP A 1 499 ? 75.824 90.666 103.263 1.00 28.83 537 TRP A O 1
ATOM 2958 N N . LEU A 1 500 ? 74.482 92.350 102.631 1.00 27.34 538 LEU A N 1
ATOM 2959 C CA . LEU A 1 500 ? 75.008 92.297 101.269 1.00 26.93 538 LEU A CA 1
ATOM 2960 C C . LEU A 1 500 ? 76.482 92.694 101.233 1.00 30.79 538 LEU A C 1
ATOM 2961 O O . LEU A 1 500 ? 77.255 92.139 100.440 1.00 30.58 538 LEU A O 1
ATOM 2966 N N . TRP A 1 501 ? 76.892 93.633 102.101 1.00 32.84 539 TRP A N 1
ATOM 2967 C CA . TRP A 1 501 ? 78.307 94.006 102.205 1.00 26.83 539 TRP A CA 1
ATOM 2968 C C . TRP A 1 501 ? 79.157 92.831 102.677 1.00 27.63 539 TRP A C 1
ATOM 2969 O O . TRP A 1 501 ? 80.253 92.603 102.155 1.00 30.39 539 TRP A O 1
ATOM 2980 N N . LYS A 1 502 ? 78.662 92.064 103.657 1.00 27.60 540 LYS A N 1
ATOM 2981 C CA . LYS A 1 502 ? 79.401 90.900 104.152 1.00 31.51 540 LYS A CA 1
ATOM 2982 C C . LYS A 1 502 ? 79.535 89.815 103.079 1.00 38.16 540 LYS A C 1
ATOM 2983 O O . LYS A 1 502 ? 80.613 89.212 102.910 1.00 32.53 540 LYS A O 1
ATOM 2989 N N . LEU A 1 503 ? 78.453 89.559 102.344 1.00 21.96 541 LEU A N 1
ATOM 2990 C CA . LEU A 1 503 ? 78.495 88.597 101.250 1.00 25.78 541 LEU A CA 1
ATOM 2991 C C . LEU A 1 503 ? 79.432 89.061 100.137 1.00 25.20 541 LEU A C 1
ATOM 2992 O O . LEU A 1 503 ? 80.183 88.256 99.577 1.00 29.21 541 LEU A O 1
ATOM 2997 N N . ALA A 1 504 ? 79.436 90.358 99.821 1.00 25.12 542 ALA A N 1
ATOM 2998 C CA . ALA A 1 504 ? 80.377 90.858 98.814 1.00 25.44 542 ALA A CA 1
ATOM 2999 C C . ALA A 1 504 ? 81.834 90.743 99.282 1.00 29.13 542 ALA A C 1
ATOM 3000 O O . ALA A 1 504 ? 82.713 90.351 98.498 1.00 19.94 542 ALA A O 1
ATOM 3002 N N . LYS A 1 505 ? 82.113 91.100 100.545 1.00 26.43 543 LYS A N 1
ATOM 3003 C CA . LYS A 1 505 ? 83.423 90.827 101.129 1.00 28.13 543 LYS A CA 1
ATOM 3004 C C . LYS A 1 505 ? 83.792 89.358 100.994 1.00 31.19 543 LYS A C 1
ATOM 3005 O O . LYS A 1 505 ? 84.963 89.022 100.771 1.00 26.84 543 LYS A O 1
ATOM 3011 N N . THR A 1 506 ? 82.816 88.462 101.152 1.00 27.43 544 THR A N 1
ATOM 3012 C CA . THR A 1 506 ? 83.115 87.038 101.036 1.00 28.30 544 THR A CA 1
ATOM 3013 C C . THR A 1 506 ? 83.610 86.693 99.633 1.00 30.22 544 THR A C 1
ATOM 3014 O O . THR A 1 506 ? 84.587 85.951 99.478 1.00 25.67 544 THR A O 1
ATOM 3018 N N . HIS A 1 507 ? 82.963 87.246 98.600 1.00 24.32 545 HIS A N 1
ATOM 3019 C CA . HIS A 1 507 ? 83.375 86.971 97.229 1.00 24.87 545 HIS A CA 1
ATOM 3020 C C . HIS A 1 507 ? 84.735 87.591 96.939 1.00 23.84 545 HIS A C 1
ATOM 3021 O O . HIS A 1 507 ? 85.623 86.937 96.381 1.00 21.07 545 HIS A O 1
ATOM 3028 N N . PHE A 1 508 ? 84.928 88.846 97.336 1.00 21.77 546 PHE A N 1
ATOM 3029 C CA . PHE A 1 508 ? 86.200 89.485 97.040 1.00 28.52 546 PHE A CA 1
ATOM 3030 C C . PHE A 1 508 ? 87.334 88.792 97.785 1.00 27.47 546 PHE A C 1
ATOM 3031 O O . PHE A 1 508 ? 88.442 88.646 97.258 1.00 25.93 546 PHE A O 1
ATOM 3039 N N . LEU A 1 509 ? 87.073 88.347 99.009 1.00 26.23 547 LEU A N 1
ATOM 3040 C CA . LEU A 1 509 ? 88.120 87.668 99.745 1.00 22.84 547 LEU A CA 1
ATOM 3041 C C . LEU A 1 509 ? 88.462 86.338 99.096 1.00 23.26 547 LEU A C 1
ATOM 3042 O O . LEU A 1 509 ? 89.641 85.979 99.004 1.00 27.37 547 LEU A O 1
ATOM 3047 N N . ALA A 1 510 ? 87.458 85.612 98.593 1.00 20.86 548 ALA A N 1
ATOM 3048 C CA . ALA A 1 510 ? 87.768 84.404 97.838 1.00 26.03 548 ALA A CA 1
ATOM 3049 C C . ALA A 1 510 ? 88.625 84.734 96.616 1.00 26.46 548 ALA A C 1
ATOM 3050 O O . ALA A 1 510 ? 89.557 83.993 96.290 1.00 25.25 548 ALA A O 1
ATOM 3052 N N . HIS A 1 511 ? 88.333 85.854 95.940 1.00 28.15 549 HIS A N 1
ATOM 3053 C CA . HIS A 1 511 ? 89.144 86.257 94.795 1.00 27.83 549 HIS A CA 1
ATOM 3054 C C . HIS A 1 511 ? 90.550 86.612 95.234 1.00 26.74 549 HIS A C 1
ATOM 3055 O O . HIS A 1 511 ? 91.526 86.200 94.599 1.00 24.43 549 HIS A O 1
ATOM 3062 N N . ASP A 1 512 ? 90.665 87.384 96.319 1.00 23.24 550 ASP A N 1
ATOM 3063 C CA . ASP A 1 512 ? 91.980 87.742 96.829 1.00 26.00 550 ASP A CA 1
ATOM 3064 C C . ASP A 1 512 ? 92.757 86.506 97.252 1.00 25.97 550 ASP A C 1
ATOM 3065 O O . ASP A 1 512 ? 93.984 86.446 97.083 1.00 26.15 550 ASP A O 1
ATOM 3070 N N . ALA A 1 513 ? 92.064 85.515 97.820 1.00 25.14 551 ALA A N 1
ATOM 3071 C CA . ALA A 1 513 ? 92.735 84.297 98.264 1.00 28.73 551 ALA A CA 1
ATOM 3072 C C . ALA A 1 513 ? 93.262 83.499 97.085 1.00 30.46 551 ALA A C 1
ATOM 3073 O O . ALA A 1 513 ? 94.379 82.973 97.138 1.00 31.31 551 ALA A O 1
ATOM 3075 N N . GLY A 1 514 ? 92.444 83.353 96.036 1.00 30.36 552 GLY A N 1
ATOM 3076 C CA . GLY A 1 514 ? 92.909 82.684 94.833 1.00 25.54 552 GLY A CA 1
ATOM 3077 C C . GLY A 1 514 ? 94.074 83.410 94.186 1.00 27.69 552 GLY A C 1
ATOM 3078 O O . GLY A 1 514 ? 95.042 82.786 93.743 1.00 24.35 552 GLY A O 1
ATOM 3079 N N . TYR A 1 515 ? 94.003 84.740 94.134 1.00 23.10 553 TYR A N 1
ATOM 3080 C CA . TYR A 1 515 ? 95.066 85.499 93.498 1.00 23.97 553 TYR A CA 1
ATOM 3081 C C . TYR A 1 515 ? 96.354 85.409 94.306 1.00 28.18 553 TYR A C 1
ATOM 3082 O O . TYR A 1 515 ? 97.436 85.211 93.743 1.00 23.66 553 TYR A O 1
ATOM 3091 N N . HIS A 1 516 ? 96.251 85.541 95.627 1.00 26.37 554 HIS A N 1
ATOM 3092 C CA . HIS A 1 516 ? 97.417 85.364 96.480 1.00 21.37 554 HIS A CA 1
ATOM 3093 C C . HIS A 1 516 ? 98.045 83.996 96.259 1.00 27.80 554 HIS A C 1
ATOM 3094 O O . HIS A 1 516 ? 99.255 83.881 96.007 1.00 27.73 554 HIS A O 1
ATOM 3101 N N . GLN A 1 517 ? 97.233 82.942 96.331 1.00 22.32 555 GLN A N 1
ATOM 3102 C CA . GLN A 1 517 ? 97.770 81.590 96.215 1.00 26.13 555 GLN A CA 1
ATOM 3103 C C . GLN A 1 517 ? 98.378 81.344 94.831 1.00 30.10 555 GLN A C 1
ATOM 3104 O O . GLN A 1 517 ? 99.519 80.876 94.723 1.00 27.66 555 GLN A O 1
ATOM 3110 N N . LEU A 1 518 ? 97.649 81.700 93.760 1.00 25.41 556 LEU A N 1
ATOM 3111 C CA . LEU A 1 518 ? 98.068 81.369 92.401 1.00 22.20 556 LEU A CA 1
ATOM 3112 C C . LEU A 1 518 ? 99.103 82.337 91.837 1.00 24.76 556 LEU A C 1
ATOM 3113 O O . LEU A 1 518 ? 99.938 81.937 91.018 1.00 20.76 556 LEU A O 1
ATOM 3118 N N . VAL A 1 519 ? 99.042 83.612 92.200 1.00 22.93 557 VAL A N 1
ATOM 3119 C CA . VAL A 1 519 ? 99.858 84.643 91.565 1.00 22.16 557 VAL A CA 1
ATOM 3120 C C . VAL A 1 519 ? 100.926 85.166 92.516 1.00 25.97 557 VAL A C 1
ATOM 3121 O O . VAL A 1 519 ? 102.119 85.079 92.223 1.00 23.49 557 VAL A O 1
ATOM 3125 N N . SER A 1 520 ? 100.514 85.751 93.651 1.00 25.12 558 SER A N 1
ATOM 3126 C CA . SER A 1 520 ? 101.487 86.309 94.586 1.00 28.65 558 SER A CA 1
ATOM 3127 C C . SER A 1 520 ? 102.417 85.230 95.121 1.00 32.63 558 SER A C 1
ATOM 3128 O O . SER A 1 520 ? 103.606 85.482 95.348 1.00 31.02 558 SER A O 1
ATOM 3131 N N . HIS A 1 521 ? 101.904 84.018 95.287 1.00 23.69 559 HIS A N 1
ATOM 3132 C CA . HIS A 1 521 ? 102.666 82.948 95.902 1.00 23.99 559 HIS A CA 1
ATOM 3133 C C . HIS A 1 521 ? 103.190 81.994 94.836 1.00 29.40 559 HIS A C 1
ATOM 3134 O O . HIS A 1 521 ? 104.380 82.038 94.517 1.00 25.63 559 HIS A O 1
ATOM 3141 N N . TRP A 1 522 ? 102.315 81.161 94.258 1.00 20.65 560 TRP A N 1
ATOM 3142 C CA . TRP A 1 522 ? 102.781 80.136 93.328 1.00 17.82 560 TRP A CA 1
ATOM 3143 C C . TRP A 1 522 ? 103.557 80.744 92.161 1.00 23.68 560 TRP A C 1
ATOM 3144 O O . TRP A 1 522 ? 104.704 80.361 91.905 1.00 25.41 560 TRP A O 1
ATOM 3155 N N . LEU A 1 523 ? 102.953 81.691 91.432 1.00 23.29 561 LEU A N 1
ATOM 3156 C CA . LEU A 1 523 ? 103.590 82.176 90.206 1.00 22.52 561 LEU A CA 1
ATOM 3157 C C . LEU A 1 523 ? 104.884 82.925 90.508 1.00 23.40 561 LEU A C 1
ATOM 3158 O O . LEU A 1 523 ? 105.960 82.544 90.037 1.00 25.14 561 LEU A O 1
ATOM 3163 N N . ARG A 1 524 ? 104.797 83.988 91.318 1.00 21.29 562 ARG A N 1
ATOM 3164 C CA . ARG A 1 524 ? 105.881 84.948 91.466 1.00 24.02 562 ARG A CA 1
ATOM 3165 C C . ARG A 1 524 ? 107.033 84.464 92.347 1.00 27.29 562 ARG A C 1
ATOM 3166 O O . ARG A 1 524 ? 108.110 85.071 92.310 1.00 24.64 562 ARG A O 1
ATOM 3174 N N . THR A 1 525 ? 106.859 83.399 93.118 1.00 22.06 563 THR A N 1
ATOM 3175 C CA . THR A 1 525 ? 108.015 82.867 93.830 1.00 27.81 563 THR A CA 1
ATOM 3176 C C . THR A 1 525 ? 108.404 81.537 93.185 1.00 31.58 563 THR A C 1
ATOM 3177 O O . THR A 1 525 ? 109.305 81.512 92.345 1.00 40.37 563 THR A O 1
ATOM 3181 N N . HIS A 1 526 ? 107.674 80.463 93.496 1.00 21.88 564 HIS A N 1
ATOM 3182 C CA . HIS A 1 526 ? 107.974 79.114 93.011 1.00 21.14 564 HIS A CA 1
ATOM 3183 C C . HIS A 1 526 ? 108.170 79.034 91.501 1.00 23.35 564 HIS A C 1
ATOM 3184 O O . HIS A 1 526 ? 109.186 78.515 91.012 1.00 18.04 564 HIS A O 1
ATOM 3191 N N . CYS A 1 527 ? 107.167 79.474 90.747 1.00 25.15 565 CYS A N 1
ATOM 3192 C CA . CYS A 1 527 ? 107.090 79.098 89.340 1.00 21.51 565 CYS A CA 1
ATOM 3193 C C . CYS A 1 527 ? 108.121 79.850 88.498 1.00 21.19 565 CYS A C 1
ATOM 3194 O O . CYS A 1 527 ? 108.792 79.247 87.654 1.00 18.78 565 CYS A O 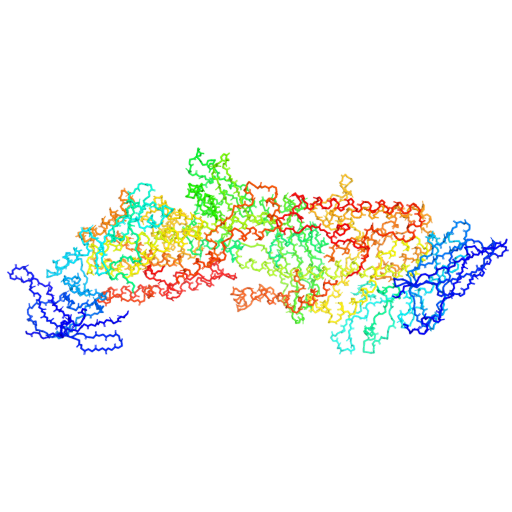1
ATOM 3197 N N . VAL A 1 528 ? 108.270 81.162 88.702 1.00 19.44 566 VAL A N 1
ATOM 3198 C CA . VAL A 1 528 ? 109.265 81.886 87.912 1.00 23.13 566 VAL A CA 1
ATOM 3199 C C . VAL A 1 528 ? 110.696 81.602 88.382 1.00 25.57 566 VAL A C 1
ATOM 3200 O O . VAL A 1 528 ? 111.644 81.852 87.634 1.00 18.85 566 VAL A O 1
ATOM 3204 N N . THR A 1 529 ? 110.885 81.058 89.585 1.00 22.60 567 THR A N 1
ATOM 3205 C CA . THR A 1 529 ? 112.239 80.849 90.084 1.00 16.69 567 THR A CA 1
ATOM 3206 C C . THR A 1 529 ? 112.868 79.574 89.532 1.00 19.89 567 THR A C 1
ATOM 3207 O O . THR A 1 529 ? 114.074 79.559 89.253 1.00 18.63 567 THR A O 1
ATOM 3211 N N . GLU A 1 530 ? 112.087 78.501 89.378 1.00 18.73 568 GLU A N 1
ATOM 3212 C CA . GLU A 1 530 ? 112.644 77.232 88.904 1.00 18.87 568 GLU A CA 1
ATOM 3213 C C . GLU A 1 530 ? 113.500 77.401 87.653 1.00 26.42 568 GLU A C 1
ATOM 3214 O O . GLU A 1 530 ? 114.624 76.869 87.625 1.00 24.02 568 GLU A O 1
ATOM 3220 N N . PRO A 1 531 ? 113.072 78.135 86.621 1.00 24.36 569 PRO A N 1
ATOM 3221 C CA . PRO A 1 531 ? 113.981 78.357 85.492 1.00 18.01 569 PRO A CA 1
ATOM 3222 C C . PRO A 1 531 ? 115.317 78.995 85.877 1.00 19.30 569 PRO A C 1
ATOM 3223 O O . PRO A 1 531 ? 116.320 78.682 85.226 1.00 18.71 569 PRO A O 1
ATOM 3227 N N . TYR A 1 532 ? 115.384 79.873 86.894 1.00 20.13 570 TYR A N 1
ATOM 3228 C CA . TYR A 1 532 ? 116.700 80.372 87.318 1.00 21.25 570 TYR A CA 1
ATOM 3229 C C . TYR A 1 532 ? 117.563 79.238 87.846 1.00 25.65 570 TYR A C 1
ATOM 3230 O O . TYR A 1 532 ? 118.781 79.222 87.629 1.00 23.62 570 TYR A O 1
ATOM 3239 N N . ILE A 1 533 ? 116.952 78.299 88.571 1.00 15.67 571 ILE A N 1
ATOM 3240 C CA . ILE A 1 533 ? 117.708 77.184 89.142 1.00 21.65 571 ILE A CA 1
ATOM 3241 C C . ILE A 1 533 ? 118.256 76.291 88.030 1.00 23.00 571 ILE A C 1
ATOM 3242 O O . ILE A 1 533 ? 119.418 75.860 88.072 1.00 19.99 571 ILE A O 1
ATOM 3247 N N . ILE A 1 534 ? 117.444 76.033 87.001 1.00 22.85 572 ILE A N 1
ATOM 3248 C CA . ILE A 1 534 ? 117.882 75.181 85.902 1.00 24.67 572 ILE A CA 1
ATOM 3249 C C . ILE A 1 534 ? 119.045 75.833 85.165 1.00 25.22 572 ILE A C 1
ATOM 3250 O O . ILE A 1 534 ? 120.081 75.203 84.926 1.00 20.03 572 ILE A O 1
ATOM 3255 N N . ALA A 1 535 ? 118.904 77.118 84.827 1.00 19.44 573 ALA A N 1
ATOM 3256 C CA . ALA A 1 535 ? 119.970 77.800 84.099 1.00 23.29 573 ALA A CA 1
ATOM 3257 C C . ALA A 1 535 ? 121.246 77.919 84.927 1.00 23.83 573 ALA A C 1
ATOM 3258 O O . ALA A 1 535 ? 122.356 77.903 84.366 1.00 22.72 573 ALA A O 1
ATOM 3260 N N . THR A 1 536 ? 121.104 78.059 86.252 1.00 19.47 574 THR A N 1
ATOM 3261 C CA . THR A 1 536 ? 122.269 78.177 87.124 1.00 17.88 574 THR A CA 1
ATOM 3262 C C . THR A 1 536 ? 123.104 76.906 87.071 1.00 20.67 574 THR A C 1
ATOM 3263 O O . THR A 1 536 ? 124.333 76.957 86.945 1.00 21.01 574 THR A O 1
ATOM 3267 N N . ASN A 1 537 ? 122.451 75.750 87.116 1.00 19.36 575 ASN A N 1
ATOM 3268 C CA . ASN A 1 537 ? 123.191 74.502 87.074 1.00 23.23 575 ASN A CA 1
ATOM 3269 C C . ASN A 1 537 ? 123.701 74.164 85.673 1.00 23.18 575 ASN A C 1
ATOM 3270 O O . ASN A 1 537 ? 124.797 73.605 85.549 1.00 22.61 575 ASN A O 1
ATOM 3275 N N . ARG A 1 538 ? 122.941 74.502 84.621 1.00 20.96 576 ARG A N 1
ATOM 3276 C CA . ARG A 1 538 ? 123.359 74.208 83.248 1.00 21.75 576 ARG A CA 1
ATOM 3277 C C . ARG A 1 538 ? 124.523 75.081 82.799 1.00 24.47 576 ARG A C 1
ATOM 3278 O O . ARG A 1 538 ? 125.313 74.653 81.948 1.00 24.42 576 ARG A O 1
ATOM 3286 N N . GLN A 1 539 ? 124.616 76.316 83.302 1.00 21.42 577 GLN A N 1
ATOM 3287 C CA . GLN A 1 539 ? 125.501 77.301 82.698 1.00 22.68 577 GLN A CA 1
ATOM 3288 C C . GLN A 1 539 ? 126.512 77.946 83.636 1.00 22.76 577 GLN A C 1
ATOM 3289 O O . GLN A 1 539 ? 127.496 78.501 83.133 1.00 20.12 577 GLN A O 1
ATOM 3295 N N . LEU A 1 540 ? 126.304 77.926 84.954 1.00 19.94 578 LEU A N 1
ATOM 3296 C CA . LEU A 1 540 ? 127.287 78.451 85.905 1.00 24.75 578 LEU A CA 1
ATOM 3297 C C . LEU A 1 540 ? 127.989 77.290 86.591 1.00 21.51 578 LEU A C 1
ATOM 3298 O O . LEU A 1 540 ? 127.337 76.461 87.232 1.00 18.27 578 LEU A O 1
ATOM 3303 N N . SER A 1 541 ? 129.316 77.228 86.440 1.00 21.35 579 SER A N 1
ATOM 3304 C CA . SER A 1 541 ? 130.110 76.215 87.121 1.00 22.36 579 SER A CA 1
ATOM 3305 C C . SER A 1 541 ? 129.891 76.273 88.632 1.00 17.39 579 SER A C 1
ATOM 3306 O O . SER A 1 541 ? 129.694 77.339 89.210 1.00 19.12 579 SER A O 1
ATOM 3309 N N . ALA A 1 542 ? 129.940 75.106 89.280 1.00 17.00 580 ALA A N 1
ATOM 3310 C CA . ALA A 1 542 ? 129.915 75.074 90.743 1.00 22.20 580 ALA A CA 1
ATOM 3311 C C . ALA A 1 542 ? 131.015 75.946 91.345 1.00 23.05 580 ALA A C 1
ATOM 3312 O O . ALA A 1 542 ? 130.867 76.445 92.467 1.00 26.09 580 ALA A O 1
ATOM 3314 N N . MET A 1 543 ? 132.121 76.122 90.616 1.00 22.79 581 MET A N 1
ATOM 3315 C CA . MET A 1 543 ? 133.255 76.993 90.924 1.00 23.60 581 MET A CA 1
ATOM 3316 C C . MET A 1 543 ? 132.961 78.478 90.722 1.00 26.19 581 MET A C 1
ATOM 3317 O O . MET A 1 543 ? 133.771 79.309 91.147 1.00 20.17 581 MET A O 1
ATOM 3322 N N . HIS A 1 544 ? 131.871 78.834 90.039 1.00 23.83 582 HIS A N 1
ATOM 3323 C CA . HIS A 1 544 ? 131.622 80.225 89.685 1.00 23.32 582 HIS A CA 1
ATOM 3324 C C . HIS A 1 544 ? 131.131 81.000 90.908 1.00 21.93 582 HIS A C 1
ATOM 3325 O O . HIS A 1 544 ? 130.273 80.505 91.640 1.00 21.93 582 HIS A O 1
ATOM 3332 N N . PRO A 1 545 ? 131.627 82.224 91.135 1.00 20.33 583 PRO A N 1
ATOM 3333 C CA . PRO A 1 545 ? 131.216 82.963 92.349 1.00 16.36 583 PRO A CA 1
ATOM 3334 C C . PRO A 1 545 ? 129.724 83.237 92.427 1.00 19.97 583 PRO A C 1
ATOM 3335 O O . PRO A 1 545 ? 129.173 83.262 93.535 1.00 21.88 583 PRO A O 1
ATOM 3339 N N . ILE A 1 546 ? 129.056 83.440 91.287 1.00 21.81 584 ILE A N 1
ATOM 3340 C CA . ILE A 1 546 ? 127.626 83.748 91.283 1.00 20.83 584 ILE A CA 1
ATOM 3341 C C . ILE A 1 546 ? 126.791 82.490 91.514 1.00 21.19 584 ILE A C 1
ATOM 3342 O O . ILE A 1 546 ? 125.732 82.551 92.151 1.00 22.07 584 ILE A O 1
ATOM 3347 N N . TYR A 1 547 ? 127.248 81.336 91.022 1.00 21.73 585 TYR A N 1
ATOM 3348 C CA . TYR A 1 547 ? 126.644 80.082 91.443 1.00 21.96 585 TYR A CA 1
ATOM 3349 C C . TYR A 1 547 ? 126.685 79.959 92.953 1.00 22.37 585 TYR A C 1
ATOM 3350 O O . TYR A 1 547 ? 125.681 79.620 93.590 1.00 21.94 585 TYR A O 1
ATOM 3359 N N . ARG A 1 548 ? 127.842 80.232 93.545 1.00 19.98 586 ARG A N 1
ATOM 3360 C CA . ARG A 1 548 ? 127.954 80.078 94.984 1.00 24.99 586 ARG A CA 1
ATOM 3361 C C . ARG A 1 548 ? 127.210 81.166 95.755 1.00 23.43 586 ARG A C 1
ATOM 3362 O O . ARG A 1 548 ? 126.850 80.934 96.911 1.00 20.77 586 ARG A O 1
ATOM 3370 N N . LEU A 1 549 ? 126.956 82.330 95.150 1.00 19.87 587 LEU A N 1
ATOM 3371 C CA . LEU A 1 549 ? 126.092 83.298 95.808 1.00 17.60 587 LEU A CA 1
ATOM 3372 C C . LEU A 1 549 ? 124.642 82.808 95.812 1.00 19.17 587 LEU A C 1
ATOM 3373 O O . LEU A 1 549 ? 123.973 82.841 96.853 1.00 19.64 587 LEU A O 1
ATOM 3378 N N . LEU A 1 550 ? 124.171 82.277 94.676 1.00 20.64 588 LEU A N 1
ATOM 3379 C CA . LEU A 1 550 ? 122.753 81.965 94.501 1.00 15.48 588 LEU A CA 1
ATOM 3380 C C . LEU A 1 550 ? 122.359 80.662 95.172 1.00 22.09 588 LEU A C 1
ATOM 3381 O O . LEU A 1 550 ? 121.250 80.558 95.719 1.00 22.92 588 LEU A O 1
ATOM 3386 N N . HIS A 1 551 ? 123.239 79.657 95.114 1.00 17.47 589 HIS A N 1
ATOM 3387 C CA . HIS A 1 551 ? 122.915 78.277 95.512 1.00 23.29 589 HIS A CA 1
ATOM 3388 C C . HIS A 1 551 ? 122.050 78.121 96.763 1.00 23.45 589 HIS A C 1
ATOM 3389 O O . HIS A 1 551 ? 121.019 77.442 96.678 1.00 30.50 589 HIS A O 1
ATOM 3396 N N . PRO A 1 552 ? 122.385 78.686 97.931 1.00 26.88 590 PRO A N 1
ATOM 3397 C CA . PRO A 1 552 ? 121.502 78.467 99.100 1.00 24.55 590 PRO A CA 1
ATOM 3398 C C . PRO A 1 552 ? 120.083 78.991 98.900 1.00 23.99 590 PRO A C 1
ATOM 3399 O O . PRO A 1 552 ? 119.129 78.413 99.435 1.00 26.27 590 PRO A O 1
ATOM 3403 N N . HIS A 1 553 ? 119.908 80.070 98.137 1.00 20.41 591 HIS A N 1
ATOM 3404 C CA . HIS A 1 553 ? 118.592 80.654 97.915 1.00 17.37 591 HIS A CA 1
ATOM 3405 C C . HIS A 1 553 ? 117.731 79.827 96.978 1.00 22.72 591 HIS A C 1
ATOM 3406 O O . HIS A 1 553 ? 116.573 80.178 96.762 1.00 20.79 591 HIS A O 1
ATOM 3413 N N . PHE A 1 554 ? 118.275 78.759 96.405 1.00 23.15 592 PHE A N 1
ATOM 3414 C CA . PHE A 1 554 ? 117.549 77.912 95.478 1.00 24.56 592 PHE A CA 1
ATOM 3415 C C . PHE A 1 554 ? 117.229 76.556 96.084 1.00 24.01 592 PHE A C 1
ATOM 3416 O O . PHE A 1 554 ? 116.672 75.710 95.384 1.00 23.19 592 PHE A O 1
ATOM 3424 N N . ARG A 1 555 ? 117.581 76.322 97.355 1.00 19.58 593 ARG A N 1
ATOM 3425 C CA . ARG A 1 555 ? 117.367 75.022 97.983 1.00 29.28 593 ARG A CA 1
ATOM 3426 C C . ARG A 1 555 ? 115.878 74.683 98.108 1.00 28.33 593 ARG A C 1
ATOM 3427 O O . ARG A 1 555 ? 115.038 75.549 98.371 1.00 29.48 593 ARG A O 1
ATOM 3435 N N . TYR A 1 556 ? 115.566 73.396 97.904 1.00 26.15 594 TYR A N 1
ATOM 3436 C CA . TYR A 1 556 ? 114.248 72.778 98.092 1.00 31.48 594 TYR A CA 1
ATOM 3437 C C . TYR A 1 556 ? 113.182 73.218 97.088 1.00 30.02 594 TYR A C 1
ATOM 3438 O O . TYR A 1 556 ? 112.114 72.602 97.031 1.00 30.69 594 TYR A O 1
ATOM 3447 N N . THR A 1 557 ? 113.441 74.258 96.291 1.00 23.27 595 THR A N 1
ATOM 3448 C CA . THR A 1 557 ? 112.383 74.805 95.444 1.00 22.31 595 THR A CA 1
ATOM 3449 C C . THR A 1 557 ? 111.962 73.832 94.334 1.00 24.62 595 THR A C 1
ATOM 3450 O O . THR A 1 557 ? 110.765 73.656 94.077 1.00 28.23 595 THR A O 1
ATOM 3454 N N . MET A 1 558 ? 112.917 73.184 93.676 1.00 20.31 596 MET A N 1
ATOM 3455 C CA . MET A 1 558 ? 112.565 72.277 92.585 1.00 24.00 596 MET A CA 1
ATOM 3456 C C . MET A 1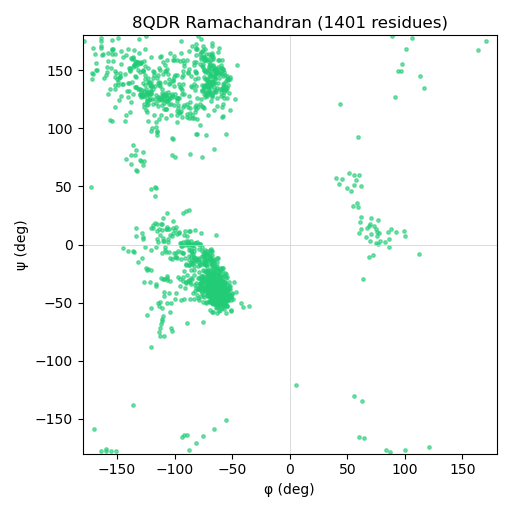 558 ? 111.734 71.109 93.078 1.00 26.78 596 MET A C 1
ATOM 3457 O O . MET A 1 558 ? 110.762 70.702 92.423 1.00 24.74 596 MET A O 1
ATOM 3462 N N . GLU A 1 559 ? 112.114 70.548 94.223 1.00 21.29 597 GLU A N 1
ATOM 3463 C CA . GLU A 1 559 ? 111.371 69.436 94.806 1.00 23.81 597 GLU A CA 1
ATOM 3464 C C . GLU A 1 559 ? 109.961 69.862 95.207 1.00 28.69 597 GLU A C 1
ATOM 3465 O O . GLU A 1 559 ? 108.979 69.158 94.929 1.00 29.67 597 GLU A O 1
ATOM 3471 N N . ILE A 1 560 ? 109.839 71.002 95.897 1.00 23.10 598 ILE A N 1
ATOM 3472 C CA . ILE A 1 560 ? 108.513 71.480 96.281 1.00 29.03 598 ILE A CA 1
ATOM 3473 C C . ILE A 1 560 ? 107.654 71.679 95.039 1.00 29.83 598 ILE A C 1
ATOM 3474 O O . ILE A 1 560 ? 106.501 71.239 94.982 1.00 29.88 598 ILE A O 1
ATOM 3479 N N . ASN A 1 561 ? 108.203 72.363 94.028 1.00 26.09 599 ASN A N 1
ATOM 3480 C CA . ASN A 1 561 ? 107.463 72.562 92.787 1.00 21.58 599 ASN A CA 1
ATOM 3481 C C . ASN A 1 561 ? 107.044 71.228 92.181 1.00 20.00 599 ASN A C 1
ATOM 3482 O O . ASN A 1 561 ? 105.920 71.094 91.679 1.00 30.26 599 ASN A O 1
ATOM 3487 N N . ALA A 1 562 ? 107.916 70.217 92.250 1.00 23.37 600 ALA A N 1
ATOM 3488 C CA . ALA A 1 562 ? 107.519 68.885 91.787 1.00 27.97 600 ALA A CA 1
ATOM 3489 C C . ALA A 1 562 ? 106.297 68.396 92.555 1.00 28.95 600 ALA A C 1
ATOM 3490 O O . ALA A 1 562 ? 105.291 67.980 91.958 1.00 28.46 600 ALA A O 1
ATOM 3492 N N . LEU A 1 563 ? 106.354 68.480 93.886 1.00 24.42 601 LEU A N 1
ATOM 3493 C CA . LEU A 1 563 ? 105.203 68.115 94.708 1.00 28.58 601 LEU A CA 1
ATOM 3494 C C . LEU A 1 563 ? 103.959 68.907 94.309 1.00 27.52 601 LEU A C 1
ATOM 3495 O O . LEU A 1 563 ? 102.849 68.365 94.298 1.00 32.81 601 LEU A O 1
ATOM 3500 N N . ALA A 1 564 ? 104.123 70.186 93.959 1.00 27.06 602 ALA A N 1
ATOM 3501 C CA . ALA A 1 564 ? 102.972 70.990 93.554 1.00 28.06 602 ALA A CA 1
ATOM 3502 C C . ALA A 1 564 ? 102.357 70.468 92.252 1.00 26.42 602 ALA A C 1
ATOM 3503 O O . ALA A 1 564 ? 101.131 70.384 92.125 1.00 28.94 602 ALA A O 1
ATOM 3505 N N . ARG A 1 565 ? 103.198 70.128 91.264 1.00 26.35 603 ARG A N 1
ATOM 3506 C CA . ARG A 1 565 ? 102.684 69.585 90.009 1.00 29.14 603 ARG A CA 1
ATOM 3507 C C . ARG A 1 565 ? 101.982 68.258 90.237 1.00 32.44 603 ARG A C 1
ATOM 3508 O O . ARG A 1 565 ? 101.048 67.910 89.504 1.00 35.01 603 ARG A O 1
ATOM 3516 N N . GLU A 1 566 ? 102.392 67.524 91.270 1.00 26.66 604 GLU A N 1
ATOM 3517 C CA . GLU A 1 566 ? 101.818 66.216 91.539 1.00 26.34 604 GLU A CA 1
ATOM 3518 C C . GLU A 1 566 ? 100.468 66.312 92.251 1.00 30.18 604 GLU A C 1
ATOM 3519 O O . GLU A 1 566 ? 99.561 65.522 91.973 1.00 29.10 604 GLU A O 1
ATOM 3525 N N . ALA A 1 567 ? 100.311 67.256 93.179 1.00 28.96 605 ALA A N 1
ATOM 3526 C CA . ALA A 1 567 ? 99.178 67.178 94.085 1.00 33.06 605 ALA A CA 1
ATOM 3527 C C . ALA A 1 567 ? 98.509 68.503 94.403 1.00 36.23 605 ALA A C 1
ATOM 3528 O O . ALA A 1 567 ? 97.472 68.486 95.074 1.00 37.37 605 ALA A O 1
ATOM 3530 N N . LEU A 1 568 ? 99.031 69.641 93.948 1.00 36.27 606 LEU A N 1
ATOM 3531 C CA . LEU A 1 568 ? 98.473 70.929 94.338 1.00 34.09 606 LEU A CA 1
ATOM 3532 C C . LEU A 1 568 ? 97.812 71.668 93.185 1.00 35.31 606 LEU A C 1
ATOM 3533 O O . LEU A 1 568 ? 96.674 72.121 93.332 1.00 36.26 606 LEU A O 1
ATOM 3538 N N . ILE A 1 569 ? 98.489 71.797 92.040 1.00 31.59 607 ILE A N 1
ATOM 3539 C CA . ILE A 1 569 ? 97.957 72.496 90.874 1.00 28.69 607 ILE A CA 1
ATOM 3540 C C . ILE A 1 569 ? 97.567 71.532 89.764 1.00 30.23 607 ILE A C 1
ATOM 3541 O O . ILE A 1 569 ? 97.344 71.966 88.628 1.00 28.35 607 ILE A O 1
ATOM 3546 N N . ASN A 1 570 ? 97.494 70.233 90.055 1.00 28.85 608 ASN A N 1
ATOM 3547 C CA . ASN A 1 570 ? 97.109 69.251 89.052 1.00 28.54 608 ASN A CA 1
ATOM 3548 C C . ASN A 1 570 ? 95.588 69.191 88.906 1.00 25.74 608 ASN A C 1
ATOM 3549 O O . ASN A 1 570 ? 94.836 69.739 89.714 1.00 30.71 608 ASN A O 1
ATOM 3554 N N . ALA A 1 571 ? 95.141 68.497 87.859 1.00 30.18 609 ALA A N 1
ATOM 3555 C CA . ALA A 1 571 ? 93.709 68.299 87.641 1.00 35.08 609 ALA A CA 1
ATOM 3556 C C . ALA A 1 571 ? 93.080 67.572 88.825 1.00 34.82 609 ALA A C 1
ATOM 3557 O O . ALA A 1 571 ? 93.542 66.502 89.228 1.00 38.60 609 ALA A O 1
ATOM 3559 N N . ASP A 1 572 ? 92.008 68.151 89.366 1.00 39.12 610 ASP A N 1
ATOM 3560 C CA . ASP A 1 572 ? 91.334 67.651 90.564 1.00 46.86 610 ASP A CA 1
ATOM 3561 C C . ASP A 1 572 ? 92.239 67.668 91.791 1.00 43.76 610 ASP A C 1
ATOM 3562 O O . ASP A 1 572 ? 92.021 66.905 92.735 1.00 41.34 610 ASP A O 1
ATOM 3567 N N . GLY A 1 573 ? 93.260 68.520 91.791 1.00 43.15 611 GLY A N 1
ATOM 3568 C CA . GLY A 1 573 ? 94.141 68.653 92.928 1.00 36.76 611 GLY A CA 1
ATOM 3569 C C . GLY A 1 573 ? 93.537 69.542 93.993 1.00 36.10 611 GLY A C 1
ATOM 3570 O O . GLY A 1 573 ? 92.368 69.932 93.943 1.00 41.75 611 GLY A O 1
ATOM 3571 N N . ILE A 1 574 ? 94.368 69.868 94.983 1.00 34.16 612 ILE A N 1
ATOM 3572 C CA . ILE A 1 574 ? 93.885 70.601 96.145 1.00 40.66 612 ILE A CA 1
ATOM 3573 C C . ILE A 1 574 ? 93.318 71.949 95.724 1.00 40.18 612 ILE A C 1
ATOM 3574 O O . ILE A 1 574 ? 92.223 72.336 96.144 1.00 40.10 612 ILE A O 1
ATOM 3579 N N . ILE A 1 575 ? 94.041 72.675 94.871 1.00 35.46 613 ILE A N 1
ATOM 3580 C CA . ILE A 1 575 ? 93.608 74.022 94.516 1.00 27.13 613 ILE A CA 1
ATOM 3581 C C . ILE A 1 575 ? 92.341 73.977 93.676 1.00 26.87 613 ILE A C 1
ATOM 3582 O O . ILE A 1 575 ? 91.370 74.689 93.959 1.00 30.30 613 ILE A O 1
ATOM 3587 N N . GLU A 1 576 ? 92.321 73.137 92.636 1.00 28.22 614 GLU A N 1
ATOM 3588 C CA . GLU A 1 576 ? 91.132 73.057 91.788 1.00 32.25 614 GLU A CA 1
ATOM 3589 C C . GLU A 1 576 ? 89.898 72.672 92.598 1.00 37.80 614 GLU A C 1
ATOM 3590 O O . GLU A 1 576 ? 88.786 73.119 92.295 1.00 31.10 614 GLU A O 1
ATOM 3596 N N . SER A 1 577 ? 90.080 71.880 93.649 1.00 34.46 615 SER A N 1
ATOM 3597 C CA . SER A 1 577 ? 88.971 71.381 94.433 1.00 36.57 615 SER A CA 1
ATOM 3598 C C . SER A 1 577 ? 88.505 72.343 95.521 1.00 38.03 615 SER A C 1
ATOM 3599 O O . SER A 1 577 ? 87.397 72.174 96.032 1.00 33.83 615 SER A O 1
ATOM 3602 N N . ALA A 1 578 ? 89.296 73.341 95.902 1.00 34.82 616 ALA A N 1
ATOM 3603 C CA . ALA A 1 578 ? 88.877 74.209 96.995 1.00 36.43 616 ALA A CA 1
ATOM 3604 C C . ALA A 1 578 ? 88.909 75.692 96.663 1.00 32.71 616 ALA A C 1
ATOM 3605 O O . ALA A 1 578 ? 88.682 76.511 97.556 1.00 33.62 616 ALA A O 1
ATOM 3607 N N . PHE A 1 579 ? 89.199 76.071 95.430 1.00 31.06 617 PHE A N 1
ATOM 3608 C CA . PHE A 1 579 ? 89.293 77.481 95.088 1.00 29.83 617 PHE A CA 1
ATOM 3609 C C . PHE A 1 579 ? 88.259 77.830 94.030 1.00 29.62 617 PHE A C 1
ATOM 3610 O O . PHE A 1 579 ? 87.879 76.994 93.198 1.00 30.75 617 PHE A O 1
ATOM 3618 N N . THR A 1 580 ? 87.798 79.079 94.096 1.00 27.61 618 THR A N 1
ATOM 3619 C CA . THR A 1 580 ? 86.782 79.618 93.186 1.00 30.61 618 THR A CA 1
ATOM 3620 C C . THR A 1 580 ? 86.948 79.230 91.715 1.00 33.31 618 THR A C 1
ATOM 3621 O O . THR A 1 580 ? 85.974 78.753 91.122 1.00 35.55 618 THR A O 1
ATOM 3625 N N . PRO A 1 581 ? 88.114 79.381 91.076 1.00 30.61 619 PRO A N 1
ATOM 3626 C CA . PRO A 1 581 ? 88.184 79.123 89.623 1.00 27.52 619 PRO A CA 1
ATOM 3627 C C . PRO A 1 581 ? 88.133 77.655 89.253 1.00 29.03 619 PRO A C 1
ATOM 3628 O O . PRO A 1 581 ? 88.061 77.351 88.053 1.00 31.32 619 PRO A O 1
ATOM 3632 N N . GLY A 1 582 ? 88.198 76.742 90.223 1.00 31.67 620 GLY A N 1
ATOM 3633 C CA . GLY A 1 582 ? 88.140 75.322 89.897 1.00 34.40 620 GLY A CA 1
ATOM 3634 C C . GLY A 1 582 ? 89.229 74.963 88.899 1.00 36.06 620 GLY A C 1
ATOM 3635 O O . GLY A 1 582 ? 90.394 75.349 89.056 1.00 35.18 620 GLY A O 1
ATOM 3636 N N . LYS A 1 583 ? 88.837 74.265 87.827 1.00 31.58 621 LYS A N 1
ATOM 3637 C CA . LYS A 1 583 ? 89.782 73.787 86.820 1.00 30.75 621 LYS A CA 1
ATOM 3638 C C . LYS A 1 583 ? 90.401 74.905 85.985 1.00 31.96 621 LYS A C 1
ATOM 3639 O O . LYS A 1 583 ? 91.284 74.622 85.165 1.00 33.20 621 LYS A O 1
ATOM 3645 N N . TYR A 1 584 ? 89.976 76.151 86.164 1.00 31.46 622 TYR A N 1
ATOM 3646 C CA . TYR A 1 584 ? 90.585 77.281 85.480 1.00 28.37 622 TYR A CA 1
ATOM 3647 C C . TYR A 1 584 ? 91.625 77.977 86.338 1.00 26.63 622 TYR A C 1
ATOM 3648 O O . TYR A 1 584 ? 92.095 79.062 85.974 1.00 30.46 622 TYR A O 1
ATOM 3657 N N . SER A 1 585 ? 92.000 77.382 87.467 1.00 28.91 623 SER A N 1
ATOM 3658 C CA . SER A 1 585 ? 92.871 78.084 88.412 1.00 29.50 623 SER A CA 1
ATOM 3659 C C . SER A 1 585 ? 94.259 78.320 87.834 1.00 30.30 623 SER A C 1
ATOM 3660 O O . SER A 1 585 ? 94.772 79.448 87.872 1.00 29.45 623 SER A O 1
ATOM 3663 N N . THR A 1 586 ? 94.896 77.265 87.312 1.00 31.87 624 THR A N 1
ATOM 3664 C CA . THR A 1 586 ? 96.237 77.432 86.765 1.00 35.61 624 THR A CA 1
ATOM 3665 C C . THR A 1 586 ? 96.227 78.336 85.546 1.00 30.64 624 THR A C 1
ATOM 3666 O O . THR A 1 586 ? 97.203 79.052 85.301 1.00 28.68 624 THR A O 1
ATOM 3670 N N . GLU A 1 587 ? 95.134 78.330 84.783 1.00 24.51 625 GLU A N 1
ATOM 3671 C CA . GLU A 1 587 ? 95.064 79.185 83.605 1.00 26.20 625 GLU A CA 1
ATOM 3672 C C . GLU A 1 587 ? 95.096 80.652 83.999 1.00 32.95 625 GLU A C 1
ATOM 3673 O O . GLU A 1 587 ? 95.674 81.484 83.288 1.00 36.08 625 GLU A O 1
ATOM 3679 N N . ILE A 1 588 ? 94.450 80.994 85.114 1.00 28.91 626 ILE A N 1
ATOM 3680 C CA . ILE A 1 588 ? 94.449 82.382 85.563 1.00 27.59 626 ILE A CA 1
ATOM 3681 C C . ILE A 1 588 ? 95.853 82.814 85.958 1.00 25.51 626 ILE A C 1
ATOM 3682 O O . ILE A 1 588 ? 96.234 83.978 85.762 1.00 26.75 626 ILE A O 1
ATOM 3687 N N . SER A 1 589 ? 96.647 81.901 86.527 1.00 25.70 627 SER A N 1
ATOM 3688 C CA . SER A 1 589 ? 98.040 82.244 86.788 1.00 24.11 627 SER A CA 1
ATOM 3689 C C . SER A 1 589 ? 98.817 82.420 85.482 1.00 25.08 627 SER A C 1
ATOM 3690 O O . SER A 1 589 ? 99.683 83.298 85.392 1.00 23.00 627 SER A O 1
ATOM 3693 N N . SER A 1 590 ? 98.497 81.638 84.449 1.00 20.57 628 SER A N 1
ATOM 3694 C CA . SER A 1 590 ? 99.109 81.885 83.142 1.00 20.55 628 SER A CA 1
ATOM 3695 C C . SER A 1 590 ? 98.710 83.255 82.593 1.00 29.74 628 SER A C 1
ATOM 3696 O O . SER A 1 590 ? 99.526 83.947 81.969 1.00 27.55 628 SER A O 1
ATOM 3699 N N . ALA A 1 591 ? 97.452 83.657 82.796 1.00 25.80 629 ALA A N 1
ATOM 3700 C CA . ALA A 1 591 ? 97.013 84.973 82.343 1.00 22.60 629 ALA A CA 1
ATOM 3701 C C . ALA A 1 591 ? 97.767 86.076 83.073 1.00 19.61 629 ALA A C 1
ATOM 3702 O O . ALA A 1 591 ? 98.190 87.062 82.461 1.00 25.21 629 ALA A O 1
ATOM 3704 N N . ALA A 1 592 ? 97.925 85.930 84.387 1.00 18.92 630 ALA A N 1
ATOM 3705 C CA . ALA A 1 592 ? 98.672 86.902 85.169 1.00 24.31 630 ALA A CA 1
ATOM 3706 C C . ALA A 1 592 ? 100.120 86.982 84.705 1.00 26.16 630 ALA A C 1
ATOM 3707 O O . ALA A 1 592 ? 100.691 88.077 84.604 1.00 26.46 630 ALA A O 1
ATOM 3709 N N . TYR A 1 593 ? 100.736 85.827 84.447 1.00 21.05 631 TYR A N 1
ATOM 3710 C CA . TYR A 1 593 ? 102.096 85.816 83.908 1.00 20.33 631 TYR A CA 1
ATOM 3711 C C . TYR A 1 593 ? 102.146 86.510 82.559 1.00 25.33 631 TYR A C 1
ATOM 3712 O O . TYR A 1 593 ? 102.953 87.422 82.349 1.00 24.03 631 TYR A O 1
ATOM 3721 N N . GLY A 1 594 ? 101.257 86.119 81.642 1.00 25.73 632 GLY A N 1
ATOM 3722 C CA . GLY A 1 594 ? 101.283 86.702 80.309 1.00 27.97 632 GLY A CA 1
ATOM 3723 C C . GLY A 1 594 ? 100.989 88.189 80.300 1.00 31.38 632 GLY A C 1
ATOM 3724 O O . GLY A 1 594 ? 101.613 88.947 79.554 1.00 29.02 632 GLY A O 1
ATOM 3725 N N . LEU A 1 595 ? 100.046 88.632 81.142 1.00 26.83 633 LEU A N 1
ATOM 3726 C CA . LEU A 1 595 ? 99.579 90.015 81.126 1.00 29.39 633 LEU A CA 1
ATOM 3727 C C . LEU A 1 595 ? 100.360 90.950 82.037 1.00 30.73 633 LEU A C 1
ATOM 3728 O O . LEU A 1 595 ? 100.468 92.139 81.724 1.00 29.95 633 LEU A O 1
ATOM 3733 N N . GLN A 1 596 ? 100.880 90.473 83.171 1.00 25.78 634 GLN A N 1
ATOM 3734 C CA . GLN A 1 596 ? 101.470 91.372 84.144 1.00 26.27 634 GLN A CA 1
ATOM 3735 C C . GLN A 1 596 ? 102.942 91.103 84.479 1.00 32.14 634 GLN A C 1
ATOM 3736 O O . GLN A 1 596 ? 103.658 92.064 84.772 1.00 28.98 634 GLN A O 1
ATOM 3742 N N . TRP A 1 597 ? 103.420 89.852 84.459 1.00 28.32 635 TRP A N 1
ATOM 3743 C CA . TRP A 1 597 ? 104.746 89.578 85.022 1.00 24.49 635 TRP A CA 1
ATOM 3744 C C . TRP A 1 597 ? 105.854 90.164 84.148 1.00 25.85 635 TRP A C 1
ATOM 3745 O O . TRP A 1 597 ? 105.865 89.990 82.928 1.00 25.14 635 TRP A O 1
ATOM 3756 N N . ARG A 1 598 ? 106.777 90.879 84.785 1.00 23.76 636 ARG A N 1
ATOM 3757 C CA . ARG A 1 598 ? 107.973 91.399 84.139 1.00 22.35 636 ARG A CA 1
ATOM 3758 C C . ARG A 1 598 ? 109.073 91.438 85.189 1.00 27.36 636 ARG A C 1
ATOM 3759 O O . ARG A 1 598 ? 108.830 91.832 86.339 1.00 25.33 636 ARG A O 1
ATOM 3767 N N . PHE A 1 599 ? 110.277 91.007 84.785 1.00 23.39 637 PHE A N 1
ATOM 3768 C CA . PHE A 1 599 ? 111.358 90.800 85.740 1.00 16.81 637 PHE A CA 1
ATOM 3769 C C . PHE A 1 599 ? 111.699 92.089 86.472 1.00 19.70 637 PHE A C 1
ATOM 3770 O O . PHE A 1 599 ? 112.007 92.068 87.671 1.00 18.81 637 PHE A O 1
ATOM 3778 N N . ASP A 1 600 ? 111.631 93.220 85.770 1.00 19.85 638 ASP A N 1
ATOM 3779 C CA . ASP A 1 600 ? 112.101 94.500 86.287 1.00 25.73 638 ASP A CA 1
ATOM 3780 C C . ASP A 1 600 ? 111.182 95.114 87.328 1.00 29.83 638 ASP A C 1
ATOM 3781 O O . ASP A 1 600 ? 111.556 96.144 87.888 1.00 33.39 638 ASP A O 1
ATOM 3786 N N . THR A 1 601 ? 109.983 94.567 87.564 1.00 24.79 639 THR A N 1
ATOM 3787 C CA . THR A 1 601 ? 109.140 95.023 88.671 1.00 24.68 639 THR A CA 1
ATOM 3788 C C . THR A 1 601 ? 109.026 93.979 89.770 1.00 27.18 639 THR A C 1
ATOM 3789 O O . THR A 1 601 ? 108.181 94.118 90.659 1.00 26.38 639 THR A O 1
ATOM 3793 N N . GLN A 1 602 ? 109.856 92.938 89.740 1.00 21.76 640 GLN A N 1
ATOM 3794 C CA . GLN A 1 602 ? 109.828 91.979 90.836 1.00 22.49 640 GLN A CA 1
ATOM 3795 C C . GLN A 1 602 ? 110.686 92.410 92.021 1.00 23.41 640 GLN A C 1
ATOM 3796 O O . GLN A 1 602 ? 110.520 91.862 93.113 1.00 25.12 640 GLN A O 1
ATOM 3802 N N . GLY A 1 603 ? 111.593 93.370 91.837 1.00 23.46 641 GLY A N 1
ATOM 3803 C CA . GLY A 1 603 ? 112.278 93.961 92.976 1.00 23.15 641 GLY A CA 1
ATOM 3804 C C . GLY A 1 603 ? 111.354 94.896 93.735 1.00 28.37 641 GLY A C 1
ATOM 3805 O O . GLY A 1 603 ? 110.445 95.496 93.167 1.00 25.10 641 GLY A O 1
ATOM 3806 N N . LEU A 1 604 ? 111.577 95.013 95.050 1.00 25.22 642 LEU A N 1
ATOM 3807 C CA . LEU A 1 604 ? 110.604 95.713 95.889 1.00 23.51 642 LEU A CA 1
ATOM 3808 C C . LEU A 1 604 ? 110.444 97.191 95.542 1.00 21.65 642 LEU A C 1
ATOM 3809 O O . LEU A 1 604 ? 109.292 97.632 95.375 1.00 19.72 642 LEU A O 1
ATOM 3814 N N . PRO A 1 605 ? 111.504 98.007 95.458 1.00 20.18 643 PRO A N 1
ATOM 3815 C CA . PRO A 1 605 ? 111.308 99.396 95.008 1.00 21.70 643 PRO A CA 1
ATOM 3816 C C . PRO A 1 605 ? 110.525 99.514 93.707 1.00 27.00 643 PRO A C 1
ATOM 3817 O O . PRO A 1 605 ? 109.601 100.329 93.610 1.00 22.17 643 PRO A O 1
ATOM 3821 N N . ALA A 1 606 ? 110.888 98.726 92.689 1.00 21.39 644 ALA A N 1
ATOM 3822 C CA . ALA A 1 606 ? 110.187 98.808 91.410 1.00 21.79 644 ALA A CA 1
ATOM 3823 C C . ALA A 1 606 ? 108.726 98.390 91.552 1.00 21.18 644 ALA A C 1
ATOM 3824 O O . ALA A 1 606 ? 107.848 98.969 90.909 1.00 19.44 644 ALA A O 1
ATOM 3826 N N . ASP A 1 607 ? 108.447 97.377 92.383 1.00 25.23 645 ASP A N 1
ATOM 3827 C CA . ASP A 1 607 ? 107.068 96.938 92.595 1.00 24.42 645 ASP A CA 1
ATOM 3828 C C . ASP A 1 607 ? 106.226 98.035 93.234 1.00 25.05 645 ASP A C 1
ATOM 3829 O O . ASP A 1 607 ? 105.079 98.267 92.828 1.00 20.49 645 ASP A O 1
ATOM 3834 N N . LEU A 1 608 ? 106.776 98.717 94.241 1.00 21.55 646 LEU A N 1
ATOM 3835 C CA . LEU A 1 608 ? 106.048 99.800 94.901 1.00 21.99 646 LEU A CA 1
ATOM 3836 C C . LEU A 1 608 ? 105.859 101.000 93.983 1.00 22.91 646 LEU A C 1
ATOM 3837 O O . LEU A 1 608 ? 104.834 101.693 94.055 1.00 17.39 646 LEU A O 1
ATOM 3842 N N . ILE A 1 609 ? 106.833 101.272 93.123 1.00 23.15 647 ILE A N 1
ATOM 3843 C CA . ILE A 1 609 ? 106.674 102.392 92.207 1.00 25.50 647 ILE A CA 1
ATOM 3844 C C . ILE A 1 609 ? 105.625 102.050 91.161 1.00 22.43 647 ILE A C 1
ATOM 3845 O O . ILE A 1 609 ? 104.743 102.861 90.856 1.00 24.78 647 ILE A O 1
ATOM 3850 N N . SER A 1 610 ? 105.662 100.812 90.664 1.00 23.94 648 SER A N 1
ATOM 3851 C CA . SER A 1 610 ? 104.692 100.328 89.688 1.00 25.07 648 SER A CA 1
ATOM 3852 C C . SER A 1 610 ? 103.257 100.427 90.205 1.00 27.07 648 SER A C 1
ATOM 3853 O O . SER A 1 610 ? 102.334 100.738 89.443 1.00 20.95 648 SER A O 1
ATOM 3856 N N . ARG A 1 611 ? 103.039 100.139 91.487 1.00 22.72 649 ARG A N 1
ATOM 3857 C CA . ARG A 1 611 ? 101.682 100.146 92.028 1.00 20.06 649 ARG A CA 1
ATOM 3858 C C . ARG A 1 611 ? 101.233 101.526 92.482 1.00 19.60 649 ARG A C 1
ATOM 3859 O O . ARG A 1 611 ? 100.117 101.651 92.993 1.00 23.20 649 ARG A O 1
ATOM 3867 N N . GLY A 1 612 ? 102.054 102.561 92.288 1.00 22.96 650 GLY A N 1
ATOM 3868 C CA . GLY A 1 612 ? 101.731 103.890 92.766 1.00 23.04 650 GLY A CA 1
ATOM 3869 C C . GLY A 1 612 ? 101.896 104.096 94.256 1.00 27.09 650 GLY A C 1
ATOM 3870 O O . G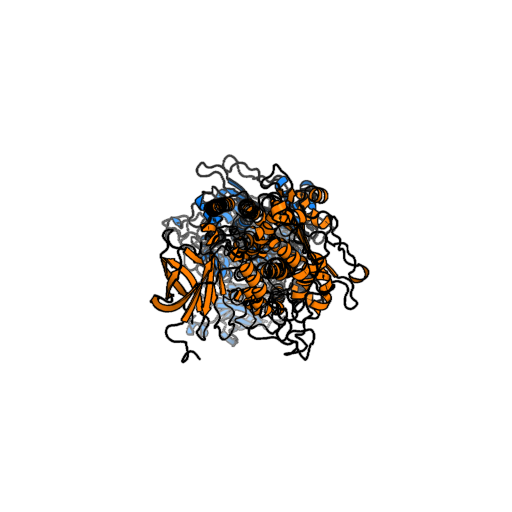LY A 1 612 ? 101.476 105.140 94.772 1.00 27.08 650 GLY A O 1
ATOM 3871 N N . ILE A 1 613 ? 102.510 103.147 94.966 1.00 21.96 651 ILE A N 1
ATOM 3872 C CA . ILE A 1 613 ? 102.682 103.295 96.410 1.00 20.27 651 ILE A CA 1
ATOM 3873 C C . ILE A 1 613 ? 103.841 104.226 96.731 1.00 23.46 651 ILE A C 1
ATOM 3874 O O . ILE A 1 613 ? 103.793 104.972 97.718 1.00 24.48 651 ILE A O 1
ATOM 3879 N N . ALA A 1 614 ? 104.909 104.176 95.924 1.00 24.79 652 ALA A N 1
ATOM 3880 C CA . ALA A 1 614 ? 106.116 104.949 96.159 1.00 24.04 652 ALA A CA 1
ATOM 3881 C C . ALA A 1 614 ? 106.428 105.815 94.948 1.00 22.06 652 ALA A C 1
ATOM 3882 O O . ALA A 1 614 ? 106.058 105.483 93.817 1.00 29.29 652 ALA A O 1
ATOM 3884 N N . VAL A 1 615 ? 107.096 106.941 95.197 1.00 29.60 653 VAL A N 1
ATOM 3885 C CA . VAL A 1 615 ? 107.769 107.697 94.148 1.00 32.38 653 VAL A CA 1
ATOM 3886 C C . VAL A 1 615 ? 109.207 107.908 94.592 1.00 35.19 653 VAL A C 1
ATOM 3887 O O . VAL A 1 615 ? 109.504 107.966 95.791 1.00 32.17 653 VAL A O 1
ATOM 3891 N N . GLU A 1 616 ? 110.106 108.005 93.615 1.00 33.46 654 GLU A N 1
ATOM 3892 C CA . GLU A 1 616 ? 111.514 108.200 93.923 1.00 34.35 654 GLU A CA 1
ATOM 3893 C C . GLU A 1 616 ? 111.709 109.594 94.498 1.00 34.22 654 GLU A C 1
ATOM 3894 O O . GLU A 1 616 ? 111.198 110.580 93.959 1.00 33.79 654 GLU A O 1
ATOM 3900 N N . ASP A 1 617 ? 112.416 109.671 95.616 1.00 33.54 655 ASP A N 1
ATOM 3901 C CA . ASP A 1 617 ? 112.535 110.931 96.334 1.00 38.15 655 ASP A CA 1
ATOM 3902 C C . ASP A 1 617 ? 113.833 110.921 97.132 1.00 48.41 655 ASP A C 1
ATOM 3903 O O . ASP A 1 617 ? 113.919 110.254 98.172 1.00 44.51 655 ASP A O 1
ATOM 3908 N N . PRO A 1 618 ? 114.848 111.671 96.687 1.00 57.13 656 PRO A N 1
ATOM 3909 C CA . PRO A 1 618 ? 116.193 111.512 97.265 1.00 61.35 656 PRO A CA 1
ATOM 3910 C C . PRO A 1 618 ? 116.252 111.720 98.769 1.00 57.23 656 PRO A C 1
ATOM 3911 O O . PRO A 1 618 ? 117.028 111.041 99.451 1.00 59.43 656 PRO A O 1
ATOM 3915 N N . SER A 1 619 ? 115.451 112.629 99.310 1.00 58.11 657 SER A N 1
ATOM 3916 C CA . SER A 1 619 ? 115.517 112.958 100.726 1.00 60.86 657 SER A CA 1
ATOM 3917 C C . SER A 1 619 ? 114.682 112.036 101.611 1.00 61.43 657 SER A C 1
ATOM 3918 O O . SER A 1 619 ? 114.750 112.164 102.837 1.00 65.83 657 SER A O 1
ATOM 3921 N N . SER A 1 620 ? 113.897 111.113 101.036 1.00 50.56 658 SER A N 1
ATOM 3922 C CA . SER A 1 620 ? 113.127 110.205 101.876 1.00 41.68 658 SER A CA 1
ATOM 3923 C C . SER A 1 620 ? 113.931 108.950 102.200 1.00 40.71 658 SER A C 1
ATOM 3924 O O . SER A 1 620 ? 114.888 108.604 101.494 1.00 40.15 658 SER A O 1
ATOM 3927 N N . PRO A 1 621 ? 113.562 108.242 103.270 1.00 43.07 659 PRO A N 1
ATOM 3928 C CA . PRO A 1 621 ? 114.222 106.966 103.579 1.00 36.44 659 PRO A CA 1
ATOM 3929 C C . PRO A 1 621 ? 114.108 105.983 102.423 1.00 34.70 659 PRO A C 1
ATOM 3930 O O . PRO A 1 621 ? 113.054 105.864 101.785 1.00 33.27 659 PRO A O 1
ATOM 3934 N N . HIS A 1 622 ? 115.209 105.277 102.162 1.00 26.92 660 HIS A N 1
ATOM 3935 C CA . HIS A 1 622 ? 115.384 104.389 101.016 1.00 27.94 660 HIS A CA 1
ATOM 3936 C C . HIS A 1 622 ? 115.238 105.124 99.698 1.00 29.75 660 HIS A C 1
ATOM 3937 O O . HIS A 1 622 ? 115.197 104.486 98.643 1.00 28.31 660 HIS A O 1
ATOM 3944 N N . GLY A 1 623 ? 115.180 106.455 99.729 1.00 31.35 661 GLY A N 1
ATOM 3945 C CA . GLY A 1 623 ? 114.978 107.208 98.515 1.00 31.09 661 GLY A CA 1
ATOM 3946 C C . GLY A 1 623 ? 113.594 107.069 97.925 1.00 31.24 661 GLY A C 1
ATOM 3947 O O . GLY A 1 623 ? 113.399 107.384 96.748 1.00 35.73 661 GLY A O 1
ATOM 3948 N N . LEU A 1 624 ? 112.623 106.598 98.706 1.00 27.82 662 LEU A N 1
ATOM 3949 C CA . LEU A 1 624 ? 111.251 106.449 98.242 1.00 28.66 662 LEU A CA 1
ATOM 3950 C C . LEU A 1 624 ? 110.328 107.168 99.208 1.00 31.55 662 LEU A C 1
ATOM 3951 O O . LEU A 1 624 ? 110.391 106.938 100.420 1.00 37.56 662 LEU A O 1
ATOM 3956 N N . LYS A 1 625 ? 109.483 108.037 98.673 1.00 27.21 663 LYS A N 1
ATOM 3957 C CA . LYS A 1 625 ? 108.393 108.620 99.439 1.00 34.11 663 LYS A CA 1
ATOM 3958 C C . LYS A 1 625 ? 107.153 107.749 99.243 1.00 29.17 663 LYS A C 1
ATOM 3959 O O . LYS A 1 625 ? 106.703 107.553 98.106 1.00 25.54 663 LYS A O 1
ATOM 3965 N N . LEU A 1 626 ? 106.624 107.207 100.343 1.00 29.39 664 LEU A N 1
ATOM 3966 C CA . LEU A 1 626 ? 105.499 106.278 100.295 1.00 26.14 664 LEU A CA 1
ATOM 3967 C C . LEU A 1 626 ? 104.172 107.018 100.473 1.00 28.48 664 LEU A C 1
ATOM 3968 O O . LEU A 1 626 ? 104.033 107.853 101.370 1.00 26.79 664 LEU A O 1
ATOM 3973 N N . ALA A 1 627 ? 103.196 106.724 99.613 1.00 19.66 665 ALA A N 1
ATOM 3974 C CA . ALA A 1 627 ? 101.884 107.360 99.789 1.00 20.72 665 ALA A CA 1
ATOM 3975 C C . ALA A 1 627 ? 101.071 106.709 100.898 1.00 25.99 665 ALA A C 1
ATOM 3976 O O . ALA A 1 627 ? 100.084 107.287 101.348 1.00 27.73 665 ALA A O 1
ATOM 3978 N N . ILE A 1 628 ? 101.442 105.505 101.311 1.00 23.04 666 ILE A N 1
ATOM 3979 C CA . ILE A 1 628 ? 100.897 104.841 102.488 1.00 25.25 666 ILE A CA 1
ATOM 3980 C C . ILE A 1 628 ? 102.079 104.721 103.444 1.00 25.17 666 ILE A C 1
ATOM 3981 O O . ILE A 1 628 ? 102.911 103.820 103.272 1.00 27.08 666 ILE A O 1
ATOM 3986 N N . PRO A 1 629 ? 102.243 105.643 104.402 1.00 29.18 667 PRO A N 1
ATOM 3987 C CA . PRO A 1 629 ? 103.508 105.668 105.156 1.00 26.97 667 PRO A CA 1
ATOM 3988 C C . PRO A 1 629 ? 103.625 104.541 106.170 1.00 28.14 667 PRO A C 1
ATOM 3989 O O . PRO A 1 629 ? 104.741 104.082 106.441 1.00 26.76 667 PRO A O 1
ATOM 3993 N N . ASP A 1 630 ? 102.511 104.085 106.739 1.00 26.75 668 ASP A N 1
ATOM 3994 C CA . ASP A 1 630 ? 102.514 102.944 107.654 1.00 28.88 668 ASP A CA 1
ATOM 3995 C C . ASP A 1 630 ? 102.010 101.740 106.866 1.00 28.81 668 ASP A C 1
ATOM 3996 O O . ASP A 1 630 ? 100.808 101.467 106.802 1.00 28.69 668 ASP A O 1
ATOM 4001 N N . TYR A 1 631 ? 102.949 101.011 106.272 1.00 21.16 669 TYR A N 1
ATOM 4002 C CA . TYR A 1 631 ? 102.645 99.890 105.382 1.00 17.99 669 TYR A CA 1
ATOM 4003 C C . TYR A 1 631 ? 103.602 98.778 105.783 1.00 24.14 669 TYR A C 1
ATOM 4004 O O . TYR A 1 631 ? 104.691 98.638 105.207 1.00 23.64 669 TYR A O 1
ATOM 4013 N N . PRO A 1 632 ? 103.234 97.970 106.788 1.00 21.28 670 PRO A N 1
ATOM 4014 C CA . PRO A 1 632 ? 104.244 97.110 107.432 1.00 22.66 670 PRO A CA 1
ATOM 4015 C C . PRO A 1 632 ? 105.079 96.269 106.456 1.00 24.33 670 PRO A C 1
ATOM 4016 O O . PRO A 1 632 ? 106.316 96.252 106.581 1.00 22.51 670 PRO A O 1
ATOM 4020 N N . PHE A 1 633 ? 104.451 95.617 105.465 1.00 21.76 671 PHE A N 1
ATOM 4021 C CA . PHE A 1 633 ? 105.212 94.842 104.485 1.00 25.52 671 PHE A CA 1
ATOM 4022 C C . PHE A 1 633 ? 106.234 95.709 103.755 1.00 23.22 671 PHE A C 1
ATOM 4023 O O . PHE A 1 633 ? 107.397 95.317 103.605 1.00 25.51 671 PHE A O 1
ATOM 4031 N N . ALA A 1 634 ? 105.820 96.895 103.296 1.00 18.04 672 ALA A N 1
ATOM 4032 C CA . ALA A 1 634 ? 106.730 97.764 102.547 1.00 22.03 672 ALA A CA 1
ATOM 4033 C C . ALA A 1 634 ? 107.797 98.377 103.446 1.00 26.87 672 ALA A C 1
ATOM 4034 O O . ALA A 1 634 ? 108.965 98.479 103.042 1.00 22.54 672 ALA A O 1
ATOM 4036 N N . ASN A 1 635 ? 107.419 98.814 104.656 1.00 21.20 673 ASN A N 1
ATOM 4037 C CA . ASN A 1 635 ? 108.413 99.407 105.552 1.00 22.67 673 ASN A CA 1
ATOM 4038 C C . ASN A 1 635 ? 109.473 98.380 105.926 1.00 21.84 673 ASN A C 1
ATOM 4039 O O . ASN A 1 635 ? 110.674 98.657 105.859 1.00 20.42 673 ASN A O 1
ATOM 4044 N N . ASP A 1 636 ? 109.039 97.184 106.339 1.00 20.33 674 ASP A N 1
ATOM 4045 C CA . ASP A 1 636 ? 110.001 96.163 106.741 1.00 19.39 674 ASP A CA 1
ATOM 4046 C C . ASP A 1 636 ? 110.745 95.618 105.524 1.00 27.25 674 ASP A C 1
ATOM 4047 O O . ASP A 1 636 ? 111.954 95.343 105.588 1.00 21.22 674 ASP A O 1
ATOM 4052 N N . GLY A 1 637 ? 110.033 95.475 104.404 1.00 21.77 675 GLY A N 1
ATOM 4053 C CA . GLY A 1 637 ? 110.639 94.897 103.214 1.00 20.18 675 GLY A CA 1
ATOM 4054 C C . GLY A 1 637 ? 111.767 95.742 102.663 1.00 20.00 675 GLY A C 1
ATOM 4055 O O . GLY A 1 637 ? 112.764 95.207 102.175 1.00 21.42 675 GLY A O 1
ATOM 4056 N N . LEU A 1 638 ? 111.636 97.072 102.750 1.00 21.39 676 LEU A N 1
ATOM 4057 C CA . LEU A 1 638 ? 112.686 97.952 102.236 1.00 17.05 676 LEU A CA 1
ATOM 4058 C C . LEU A 1 638 ? 113.945 97.862 103.078 1.00 19.94 676 LEU A C 1
ATOM 4059 O O . LEU A 1 638 ? 115.043 98.047 102.545 1.00 18.07 676 LEU A O 1
ATOM 4064 N N . LEU A 1 639 ? 113.815 97.566 104.380 1.00 18.34 677 LEU A N 1
ATOM 4065 C CA . LEU A 1 639 ? 115.001 97.305 105.195 1.00 22.17 677 LEU A CA 1
ATOM 4066 C C . LEU A 1 639 ? 115.723 96.062 104.699 1.00 22.55 677 LEU A C 1
ATOM 4067 O O . LEU A 1 639 ? 116.944 96.084 104.483 1.00 21.81 677 LEU A O 1
ATOM 4072 N N . LEU A 1 640 ? 114.981 94.957 104.530 1.00 20.32 678 LEU A N 1
ATOM 4073 C CA . LEU A 1 640 ? 115.565 93.723 103.995 1.00 20.73 678 LEU A CA 1
ATOM 4074 C C . LEU A 1 640 ? 116.192 93.955 102.624 1.00 22.36 678 LEU A C 1
ATOM 4075 O O . LEU A 1 640 ? 117.313 93.504 102.355 1.00 23.76 678 LEU A O 1
ATOM 4080 N N . TRP A 1 641 ? 115.471 94.656 101.741 1.00 20.72 679 TRP A N 1
ATOM 4081 C CA . TRP A 1 641 ? 115.959 94.916 100.393 1.00 19.74 679 TRP A CA 1
ATOM 4082 C C . TRP A 1 641 ? 117.332 95.580 100.406 1.00 20.10 679 TRP A C 1
ATOM 4083 O O . TRP A 1 641 ? 118.257 95.109 99.740 1.00 18.19 679 TRP A O 1
ATOM 4094 N N . ASP A 1 642 ? 117.471 96.695 101.140 1.00 23.09 680 ASP A N 1
ATOM 4095 C CA . ASP A 1 642 ? 118.749 97.400 101.214 1.00 20.10 680 ASP A CA 1
ATOM 4096 C C . ASP A 1 642 ? 119.853 96.512 101.785 1.00 24.60 680 ASP A C 1
ATOM 4097 O O . ASP A 1 642 ? 120.995 96.535 101.295 1.00 21.30 680 ASP A O 1
ATOM 4102 N N . ALA A 1 643 ? 119.542 95.722 102.822 1.00 21.07 681 ALA A N 1
ATOM 4103 C CA . ALA A 1 643 ? 120.573 94.864 103.403 1.00 20.81 681 ALA A CA 1
ATOM 4104 C C . ALA A 1 643 ? 121.037 93.805 102.405 1.00 23.49 681 ALA A C 1
ATOM 4105 O O . ALA A 1 643 ? 122.247 93.549 102.269 1.00 24.15 681 ALA A O 1
ATOM 4107 N N . ILE A 1 644 ? 120.094 93.173 101.703 1.00 20.37 682 ILE A N 1
ATOM 4108 C CA . ILE A 1 644 ? 120.464 92.202 100.670 1.00 19.75 682 ILE A CA 1
ATOM 4109 C C . ILE A 1 644 ? 121.259 92.889 99.568 1.00 19.11 682 ILE A C 1
ATOM 4110 O O . ILE A 1 644 ? 122.278 92.366 99.093 1.00 21.67 682 ILE A O 1
ATOM 4115 N N . LYS A 1 645 ? 120.835 94.098 99.179 1.00 21.26 683 LYS A N 1
ATOM 4116 C CA . LYS A 1 645 ? 121.468 94.764 98.046 1.00 16.06 683 LYS A CA 1
ATOM 4117 C C . LYS A 1 645 ? 122.919 95.155 98.348 1.00 22.92 683 LYS A C 1
ATOM 4118 O O . LYS A 1 645 ? 123.790 95.051 97.470 1.00 19.61 683 LYS A O 1
ATOM 4124 N N . GLU A 1 646 ? 123.215 95.582 99.579 1.00 22.78 684 GLU A N 1
ATOM 4125 C CA . GLU A 1 646 ? 124.603 95.908 99.876 1.00 28.75 684 GLU A CA 1
ATOM 4126 C C . GLU A 1 646 ? 125.467 94.665 100.061 1.00 20.42 684 GLU A C 1
ATOM 4127 O O . GLU A 1 646 ? 126.666 94.711 99.764 1.00 19.04 684 GLU A O 1
ATOM 4133 N N . TRP A 1 647 ? 124.898 93.557 100.543 1.00 20.32 685 TRP A N 1
ATOM 4134 C CA . TRP A 1 647 ? 125.630 92.291 100.530 1.00 20.85 685 TRP A CA 1
ATOM 4135 C C . TRP A 1 647 ? 125.922 91.827 99.099 1.00 27.94 685 TRP A C 1
ATOM 4136 O O . TRP A 1 647 ? 127.056 91.435 98.774 1.00 20.03 685 TRP A O 1
ATOM 4147 N N . VAL A 1 648 ? 124.910 91.865 98.223 1.00 22.09 686 VAL A N 1
ATOM 4148 C CA . VAL A 1 648 ? 125.138 91.512 96.817 1.00 21.48 686 VAL A CA 1
ATOM 4149 C C . VAL A 1 648 ? 126.140 92.464 96.171 1.00 15.89 686 VAL A C 1
ATOM 4150 O O . VAL A 1 648 ? 126.971 92.044 95.361 1.00 24.67 686 VAL A O 1
ATOM 4154 N N . THR A 1 649 ? 126.064 93.757 96.500 1.00 16.20 687 THR A N 1
ATOM 4155 C CA . THR A 1 649 ? 127.008 94.735 95.961 1.00 16.63 687 THR A CA 1
ATOM 4156 C C . THR A 1 649 ? 128.429 94.424 96.402 1.00 23.03 687 THR A C 1
ATOM 4157 O O . THR A 1 649 ? 129.351 94.364 95.579 1.00 19.80 687 THR A O 1
ATOM 4161 N N . ASP A 1 650 ? 128.623 94.216 97.708 1.00 20.40 688 ASP A N 1
ATOM 4162 C CA . ASP A 1 650 ? 129.939 93.817 98.193 1.00 22.31 688 ASP A CA 1
ATOM 4163 C C . ASP A 1 650 ? 130.440 92.572 97.480 1.00 20.30 688 ASP A C 1
ATOM 4164 O O . ASP A 1 650 ? 131.616 92.481 97.101 1.00 21.26 688 ASP A O 1
ATOM 4169 N N . TYR A 1 651 ? 129.558 91.597 97.300 1.00 16.83 689 TYR A N 1
ATOM 4170 C CA . TYR A 1 651 ? 129.981 90.314 96.757 1.00 19.80 689 TYR A CA 1
ATOM 4171 C C . TYR A 1 651 ? 130.368 90.439 95.285 1.00 27.22 689 TYR A C 1
ATOM 4172 O O . TYR A 1 651 ? 131.442 89.973 94.872 1.00 19.93 689 TYR A O 1
ATOM 4181 N N . VAL A 1 652 ? 129.504 91.077 94.483 1.00 22.78 690 VAL A N 1
ATOM 4182 C CA . VAL A 1 652 ? 129.785 91.277 93.061 1.00 18.89 690 VAL A CA 1
ATOM 4183 C C . VAL A 1 652 ? 131.060 92.093 92.866 1.00 21.65 690 VAL A C 1
ATOM 4184 O O . VAL A 1 652 ? 131.878 91.791 91.987 1.00 17.77 690 VAL A O 1
ATOM 4188 N N . ASN A 1 653 ? 131.237 93.154 93.658 1.00 23.15 691 ASN A N 1
ATOM 4189 C CA . ASN A 1 653 ? 132.390 94.022 93.470 1.00 22.95 691 ASN A CA 1
ATOM 4190 C C . ASN A 1 653 ? 133.693 93.303 93.777 1.00 27.35 691 ASN A C 1
ATOM 4191 O O . ASN A 1 653 ? 134.745 93.676 93.233 1.00 23.48 691 ASN A O 1
ATOM 4196 N N . PHE A 1 654 ? 133.650 92.271 94.627 1.00 28.12 692 PHE A N 1
ATOM 4197 C CA . PHE A 1 654 ? 134.849 91.471 94.874 1.00 27.09 692 PHE A CA 1
ATOM 4198 C C . PHE A 1 654 ? 135.305 90.732 93.620 1.00 25.20 692 PHE A C 1
ATOM 4199 O O . PHE A 1 654 ? 136.511 90.536 93.422 1.00 22.31 692 PHE A O 1
ATOM 4207 N N . PHE A 1 655 ? 134.371 90.298 92.766 1.00 22.96 693 PHE A N 1
ATOM 4208 C CA . PHE A 1 655 ? 134.739 89.443 91.639 1.00 24.38 693 PHE A CA 1
ATOM 4209 C C . PHE A 1 655 ? 134.709 90.137 90.290 1.00 28.72 693 PHE A C 1
ATOM 4210 O O . PHE A 1 655 ? 135.447 89.728 89.397 1.00 33.82 693 PHE A O 1
ATOM 4218 N N . TYR A 1 656 ? 133.894 91.177 90.125 1.00 21.90 694 TYR A N 1
ATOM 4219 C CA . TYR A 1 656 ? 133.750 91.890 88.854 1.00 24.59 694 TYR A CA 1
ATOM 4220 C C . TYR A 1 656 ? 134.228 93.324 89.061 1.00 26.71 694 TYR A C 1
ATOM 4221 O O . TYR A 1 656 ? 133.491 94.156 89.595 1.00 27.84 694 TYR A O 1
ATOM 4230 N N . LYS A 1 657 ? 135.449 93.627 88.624 1.00 27.70 695 LYS A N 1
ATOM 4231 C CA . LYS A 1 657 ? 136.023 94.935 88.905 1.00 29.46 695 LYS A CA 1
ATOM 4232 C C . LYS A 1 657 ? 135.599 96.008 87.909 1.00 33.82 695 LYS A C 1
ATOM 4233 O O . LYS A 1 657 ? 135.807 97.195 88.177 1.00 34.58 695 LYS A O 1
ATOM 4239 N N . ASP A 1 658 ? 135.015 95.633 86.779 1.00 34.04 696 ASP A N 1
ATOM 4240 C CA . ASP A 1 658 ? 134.575 96.604 85.786 1.00 30.76 696 ASP A CA 1
ATOM 4241 C C . ASP A 1 658 ? 133.617 95.909 84.828 1.00 27.11 696 ASP A C 1
ATOM 4242 O O . ASP A 1 658 ? 133.396 94.698 84.907 1.00 29.38 696 ASP A O 1
ATOM 4247 N N . ALA A 1 659 ? 133.091 96.686 83.882 1.00 25.66 697 ALA A N 1
ATOM 4248 C CA . ALA A 1 659 ? 132.152 96.146 82.902 1.00 25.92 697 ALA A CA 1
ATOM 4249 C C . ALA A 1 659 ? 132.797 95.068 82.030 1.00 27.65 697 ALA A C 1
ATOM 4250 O O . ALA A 1 659 ? 132.143 94.083 81.660 1.00 26.59 697 ALA A O 1
ATOM 4252 N N . SER A 1 660 ? 134.078 95.239 81.676 1.00 24.06 698 SER A N 1
ATOM 4253 C CA . SER A 1 660 ? 134.709 94.285 80.773 1.00 23.74 698 SER A CA 1
ATOM 4254 C C . SER A 1 660 ? 134.706 92.877 81.349 1.00 26.09 698 SER A C 1
ATOM 4255 O O . SER A 1 660 ? 134.603 91.893 80.601 1.00 29.16 698 SER A O 1
ATOM 4258 N N . MET A 1 661 ? 134.794 92.757 82.672 1.00 25.30 699 MET A N 1
ATOM 4259 C CA . MET A 1 661 ? 134.765 91.440 83.286 1.00 23.93 699 MET A CA 1
ATOM 4260 C C . MET A 1 661 ? 133.366 90.837 83.298 1.00 21.59 699 MET A C 1
ATOM 4261 O O . MET A 1 661 ? 133.235 89.612 83.352 1.00 21.43 699 MET A O 1
ATOM 4266 N N . VAL A 1 662 ? 132.328 91.655 83.194 1.00 23.34 700 VAL A N 1
ATOM 4267 C CA . VAL A 1 662 ? 130.979 91.102 83.108 1.00 21.85 700 VAL A CA 1
ATOM 4268 C C . VAL A 1 662 ? 130.691 90.626 81.687 1.00 25.46 700 VAL A C 1
ATOM 4269 O O . VAL A 1 662 ? 130.171 89.523 81.479 1.00 26.19 700 VAL A O 1
ATOM 4273 N N . LYS A 1 663 ? 131.027 91.454 80.691 1.00 21.53 701 LYS A N 1
ATOM 4274 C CA . LYS A 1 663 ? 130.743 91.115 79.299 1.00 28.08 701 LYS A CA 1
ATOM 4275 C C . LYS A 1 663 ? 131.546 89.913 78.824 1.00 30.13 701 LYS A C 1
ATOM 4276 O O . LYS A 1 663 ? 131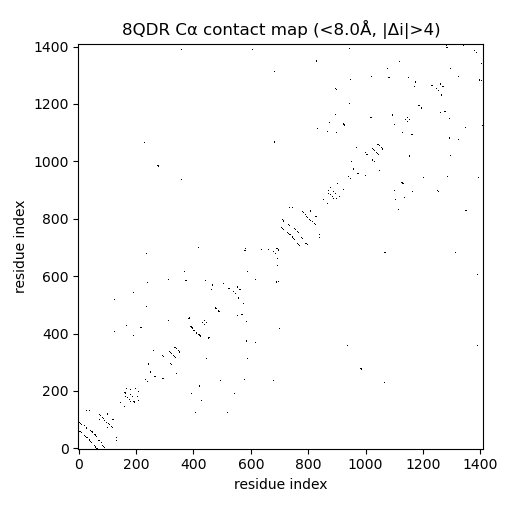.051 89.123 78.015 1.00 29.44 701 LYS A O 1
ATOM 4282 N N . SER A 1 664 ? 132.789 89.764 79.290 1.00 26.66 702 SER A N 1
ATOM 4283 C CA . SER A 1 664 ? 133.628 88.657 78.845 1.00 26.38 702 SER A CA 1
ATOM 4284 C C . SER A 1 664 ? 133.405 87.372 79.636 1.00 27.30 702 SER A C 1
ATOM 4285 O O . SER A 1 664 ? 134.080 86.370 79.352 1.00 25.73 702 SER A O 1
ATOM 4288 N N . ASP A 1 665 ? 132.490 87.366 80.611 1.00 21.50 703 ASP A N 1
ATOM 4289 C CA . ASP A 1 665 ? 132.167 86.146 81.364 1.00 17.67 703 ASP A CA 1
ATOM 4290 C C . ASP A 1 665 ? 131.185 85.314 80.541 1.00 25.65 703 ASP A C 1
ATOM 4291 O O . ASP A 1 665 ? 129.965 85.508 80.610 1.00 30.32 703 ASP A O 1
ATOM 4296 N N . ALA A 1 666 ? 131.717 84.351 79.780 1.00 24.09 704 ALA A N 1
ATOM 4297 C CA . ALA A 1 666 ? 130.874 83.549 78.894 1.00 27.89 704 ALA A CA 1
ATOM 4298 C C . ALA A 1 666 ? 129.857 82.703 79.663 1.00 29.48 704 ALA A C 1
ATOM 4299 O O . ALA A 1 666 ? 128.750 82.464 79.159 1.00 27.33 704 ALA A O 1
ATOM 4301 N N . GLU A 1 667 ? 130.201 82.239 80.870 1.00 21.99 705 GLU A N 1
ATOM 4302 C CA . GLU A 1 667 ? 129.255 81.445 81.648 1.00 20.96 705 GLU A CA 1
ATOM 4303 C C . GLU A 1 667 ? 128.084 82.305 82.111 1.00 24.34 705 GLU A C 1
ATOM 4304 O O . GLU A 1 667 ? 126.919 81.901 82.004 1.00 24.43 705 GLU A O 1
ATOM 4310 N N . LEU A 1 668 ? 128.385 83.507 82.615 1.00 24.03 706 LEU A N 1
ATOM 4311 C CA . LEU A 1 668 ? 127.348 84.415 83.091 1.00 18.39 706 LEU A CA 1
ATOM 4312 C C . LEU A 1 668 ? 126.454 84.900 81.947 1.00 22.71 706 LEU A C 1
ATOM 4313 O O . LEU A 1 668 ? 125.229 85.018 82.112 1.00 23.78 706 LEU A O 1
ATOM 4318 N N . GLN A 1 669 ? 127.039 85.175 80.778 1.00 24.00 707 GLN A N 1
ATOM 4319 C CA . GLN A 1 669 ? 126.221 85.586 79.641 1.00 22.82 707 GLN A CA 1
ATOM 4320 C C . GLN A 1 669 ? 125.335 84.445 79.167 1.00 21.25 707 GLN A C 1
ATOM 4321 O O . GLN A 1 669 ? 124.149 84.647 78.904 1.00 28.44 707 GLN A O 1
ATOM 4327 N N . ALA A 1 670 ? 125.886 83.237 79.064 1.00 23.01 708 ALA A N 1
ATOM 4328 C CA . ALA A 1 670 ? 125.066 82.097 78.673 1.00 25.62 708 ALA A CA 1
ATOM 4329 C C . ALA A 1 670 ? 123.940 81.867 79.674 1.00 22.23 708 ALA A C 1
ATOM 4330 O O . ALA A 1 670 ? 122.801 81.587 79.282 1.00 23.23 708 ALA A O 1
ATOM 4332 N N . TRP A 1 671 ? 124.242 82.010 80.966 1.00 23.72 709 TRP A N 1
ATOM 4333 C CA . TRP A 1 671 ? 123.237 81.874 82.026 1.00 23.68 709 TRP A CA 1
ATOM 4334 C C . TRP A 1 671 ? 122.044 82.810 81.807 1.00 26.17 709 TRP A C 1
ATOM 4335 O O . TRP A 1 671 ? 120.877 82.389 81.858 1.00 25.19 709 TRP A O 1
ATOM 4346 N N . TRP A 1 672 ? 122.320 84.096 81.597 1.00 24.38 710 TRP A N 1
ATOM 4347 C CA . TRP A 1 672 ? 121.248 85.074 81.450 1.00 23.22 710 TRP A CA 1
ATOM 4348 C C . TRP A 1 672 ? 120.514 84.884 80.125 1.00 20.92 710 TRP A C 1
ATOM 4349 O O . TRP A 1 672 ? 119.295 85.057 80.050 1.00 24.49 710 TRP A O 1
ATOM 4360 N N . THR A 1 673 ? 121.240 84.529 79.069 1.00 18.52 711 THR A N 1
ATOM 4361 C CA . THR A 1 673 ? 120.585 84.238 77.796 1.00 25.63 711 THR A CA 1
ATOM 4362 C C . THR A 1 673 ? 119.654 83.033 77.919 1.00 25.69 711 THR A C 1
ATOM 4363 O O . THR A 1 673 ? 118.541 83.032 77.364 1.00 21.30 711 THR A O 1
ATOM 4367 N N . GLU A 1 674 ? 120.074 82.009 78.667 1.00 19.28 712 GLU A N 1
ATOM 4368 C CA . GLU A 1 674 ? 119.209 80.849 78.831 1.00 20.82 712 GLU A CA 1
ATOM 4369 C C . GLU A 1 674 ? 117.973 81.182 79.666 1.00 23.61 712 GLU A C 1
ATOM 4370 O O . GLU A 1 674 ? 116.887 80.647 79.407 1.00 24.72 712 GLU A O 1
ATOM 4376 N N . ILE A 1 675 ? 118.114 82.053 80.668 1.00 18.16 713 ILE A N 1
ATOM 4377 C CA . ILE A 1 675 ? 116.964 82.445 81.476 1.00 17.60 713 ILE A CA 1
ATOM 4378 C C . ILE A 1 675 ? 115.904 83.131 80.614 1.00 20.89 713 ILE A C 1
ATOM 4379 O O . ILE A 1 675 ? 114.711 82.826 80.712 1.00 23.32 713 ILE A O 1
ATOM 4384 N N . ARG A 1 676 ? 116.312 84.087 79.784 1.00 21.72 714 ARG A N 1
ATOM 4385 C CA . ARG A 1 676 ? 115.344 84.853 78.996 1.00 22.21 714 ARG A CA 1
ATOM 4386 C C . ARG A 1 676 ? 114.817 84.060 77.803 1.00 24.47 714 ARG A C 1
ATOM 4387 O O . ARG A 1 676 ? 113.618 84.121 77.504 1.00 25.50 714 ARG A O 1
ATOM 4395 N N . THR A 1 677 ? 115.672 83.296 77.111 1.00 21.51 715 THR A N 1
ATOM 4396 C CA . THR A 1 677 ? 115.259 82.620 75.884 1.00 26.04 715 THR A CA 1
ATOM 4397 C C . THR A 1 677 ? 114.784 81.181 76.092 1.00 26.99 715 THR A C 1
ATOM 4398 O O . THR A 1 677 ? 114.211 80.606 75.160 1.00 24.53 715 THR A O 1
ATOM 4402 N N . ARG A 1 678 ? 115.005 80.575 77.261 1.00 20.76 716 ARG A N 1
ATOM 4403 C CA . ARG A 1 678 ? 114.546 79.208 77.504 1.00 24.83 716 ARG A CA 1
ATOM 4404 C C . ARG A 1 678 ? 113.658 79.131 78.737 1.00 26.65 716 ARG A C 1
ATOM 4405 O O . ARG A 1 678 ? 112.501 78.705 78.635 1.00 23.38 716 ARG A O 1
ATOM 4413 N N . GLY A 1 679 ? 114.183 79.496 79.906 1.00 24.99 717 GLY A N 1
ATOM 4414 C CA . GLY A 1 679 ? 113.392 79.420 81.123 1.00 21.91 717 GLY A CA 1
ATOM 4415 C C . GLY A 1 679 ? 112.128 80.254 81.055 1.00 22.56 717 GLY A C 1
ATOM 4416 O O . GLY A 1 679 ? 111.065 79.816 81.496 1.00 23.06 717 GLY A O 1
ATOM 4417 N N . HIS A 1 680 ? 112.228 81.463 80.501 1.00 22.31 718 HIS A N 1
ATOM 4418 C CA . HIS A 1 680 ? 111.109 82.381 80.311 1.00 21.55 718 HIS A CA 1
ATOM 4419 C C . HIS A 1 680 ? 110.881 82.654 78.830 1.00 22.92 718 HIS A C 1
ATOM 4420 O O . HIS A 1 680 ? 110.654 83.792 78.418 1.00 21.59 718 HIS A O 1
ATOM 4427 N N . GLU A 1 681 ? 110.970 81.596 78.016 1.00 22.11 719 GLU A N 1
ATOM 4428 C CA . GLU A 1 681 ? 110.927 81.730 76.554 1.00 25.56 719 GLU A CA 1
ATOM 4429 C C . GLU A 1 681 ? 109.720 82.526 76.064 1.00 24.90 719 GLU A C 1
ATOM 4430 O O . GLU A 1 681 ? 109.816 83.264 75.077 1.00 28.24 719 GLU A O 1
ATOM 4436 N N . ASP A 1 682 ? 108.566 82.387 76.729 1.00 27.81 720 ASP A N 1
ATOM 4437 C CA . ASP A 1 682 ? 107.382 83.086 76.239 1.00 32.69 720 ASP A CA 1
ATOM 4438 C C . ASP A 1 682 ? 107.451 84.595 76.449 1.00 33.63 720 ASP A C 1
ATOM 4439 O O . ASP A 1 682 ? 106.592 85.318 75.941 1.00 36.70 720 ASP A O 1
ATOM 4444 N N . LYS A 1 683 ? 108.451 85.087 77.165 1.00 28.64 721 LYS A N 1
ATOM 4445 C CA . LYS A 1 683 ? 108.664 86.515 77.305 1.00 27.78 721 LYS A CA 1
ATOM 4446 C C . LYS A 1 683 ? 109.976 86.953 76.678 1.00 26.43 721 LYS A C 1
ATOM 4447 O O . LYS A 1 683 ? 110.458 88.054 76.965 1.00 26.71 721 LYS A O 1
ATOM 4453 N N . LYS A 1 684 ? 110.552 86.117 75.813 1.00 28.18 722 LYS A N 1
ATOM 4454 C CA . LYS A 1 684 ? 111.942 86.329 75.391 1.00 29.46 722 LYS A CA 1
ATOM 4455 C C . LYS A 1 684 ? 112.117 87.655 74.662 1.00 33.94 722 LYS A C 1
ATOM 4456 O O . LYS A 1 684 ? 113.210 88.236 74.693 1.00 29.03 722 LYS A O 1
ATOM 4462 N N . ASP A 1 685 ? 111.052 88.172 74.047 1.00 27.59 723 ASP A N 1
ATOM 4463 C CA . ASP A 1 685 ? 111.139 89.366 73.217 1.00 36.88 723 ASP A CA 1
ATOM 4464 C C . ASP A 1 685 ? 110.814 90.662 73.957 1.00 40.01 723 ASP A C 1
ATOM 4465 O O . ASP A 1 685 ? 110.871 91.729 73.341 1.00 45.36 723 ASP A O 1
ATOM 4470 N N . GLU A 1 686 ? 110.462 90.613 75.243 1.00 33.09 724 GLU A N 1
ATOM 4471 C CA . GLU A 1 686 ? 110.078 91.844 75.925 1.00 30.23 724 GLU A CA 1
ATOM 4472 C C . GLU A 1 686 ? 111.293 92.751 76.125 1.00 36.32 724 GLU A C 1
ATOM 4473 O O . GLU A 1 686 ? 112.409 92.288 76.355 1.00 37.37 724 GLU A O 1
ATOM 4479 N N . THR A 1 687 ? 111.073 94.062 76.025 1.00 35.66 725 THR A N 1
ATOM 4480 C CA . THR A 1 687 ? 112.185 94.993 76.171 1.00 37.16 725 THR A CA 1
ATOM 4481 C C . THR A 1 687 ? 112.509 95.333 77.619 1.00 33.30 725 THR A C 1
ATOM 4482 O O . THR A 1 687 ? 113.450 96.097 77.853 1.00 35.16 725 THR A O 1
ATOM 4486 N N . TRP A 1 688 ? 111.781 94.791 78.592 1.00 33.86 726 TRP A N 1
ATOM 4487 C CA . TRP A 1 688 ? 112.050 95.127 79.984 1.00 32.55 726 TRP A CA 1
ATOM 4488 C C . TRP A 1 688 ? 113.098 94.221 80.638 1.00 34.22 726 TRP A C 1
ATOM 4489 O O . TRP A 1 688 ? 113.419 94.419 81.819 1.00 30.77 726 TRP A O 1
ATOM 4500 N N . TRP A 1 689 ? 113.649 93.250 79.913 1.00 27.58 727 TRP A N 1
ATOM 4501 C CA . TRP A 1 689 ? 114.702 92.390 80.484 1.00 24.59 727 TRP A CA 1
ATOM 4502 C C . TRP A 1 689 ? 115.930 93.226 80.795 1.00 24.17 727 TRP A C 1
ATOM 4503 O O . TRP A 1 689 ? 116.352 94.034 79.949 1.00 23.85 727 TRP A O 1
ATOM 4514 N N . PRO A 1 690 ? 116.495 93.110 81.996 1.00 22.38 728 PRO A N 1
ATOM 4515 C CA . PRO A 1 690 ? 117.744 93.820 82.289 1.00 26.96 728 PRO A CA 1
ATOM 4516 C C . PRO A 1 690 ? 118.845 93.427 81.318 1.00 26.15 728 PRO A C 1
ATOM 4517 O O . PRO A 1 690 ? 118.987 92.262 80.949 1.00 26.71 728 PRO A O 1
ATOM 4521 N N . ASP A 1 691 ? 119.603 94.423 80.880 1.00 23.65 729 ASP A N 1
ATOM 4522 C CA . ASP A 1 691 ? 120.896 94.143 80.277 1.00 34.63 729 ASP A CA 1
ATOM 4523 C C . ASP A 1 691 ? 121.859 93.578 81.312 1.00 36.10 729 ASP A C 1
ATOM 4524 O O . ASP A 1 691 ? 121.665 93.718 82.526 1.00 42.74 729 ASP A O 1
ATOM 4529 N N . LEU A 1 692 ? 122.895 92.904 80.827 1.00 23.41 730 LEU A N 1
ATOM 4530 C CA . LEU A 1 692 ? 123.904 92.324 81.717 1.00 22.63 730 LEU A CA 1
ATOM 4531 C C . LEU A 1 692 ? 125.272 92.671 81.130 1.00 20.34 730 LEU A C 1
ATOM 4532 O O . LEU A 1 692 ? 125.949 91.846 80.521 1.00 21.40 730 LEU A O 1
ATOM 4537 N N . LYS A 1 693 ? 125.672 93.923 81.343 1.00 27.14 731 LYS A N 1
ATOM 4538 C CA . LYS A 1 693 ? 126.894 94.485 80.807 1.00 22.46 731 LYS A CA 1
ATOM 4539 C C . LYS A 1 693 ? 127.833 95.045 81.866 1.00 24.33 731 LYS A C 1
ATOM 4540 O O . LYS A 1 693 ? 129.031 95.184 81.590 1.00 25.71 731 LYS A O 1
ATOM 4546 N N . THR A 1 694 ? 127.338 95.361 83.054 1.00 22.64 732 THR A N 1
ATOM 4547 C CA . THR A 1 694 ? 128.075 96.056 84.097 1.00 26.62 732 THR A CA 1
ATOM 4548 C C . THR A 1 694 ? 127.884 95.348 85.428 1.00 26.70 732 THR A C 1
ATOM 4549 O O . THR A 1 694 ? 126.903 94.622 85.614 1.00 23.10 732 THR A O 1
ATOM 4553 N N . PRO A 1 695 ? 128.808 95.533 86.377 1.00 21.99 733 PRO A N 1
ATOM 4554 C CA . PRO A 1 695 ? 128.576 94.980 87.723 1.00 21.56 733 PRO A CA 1
ATOM 4555 C C . PRO A 1 695 ? 127.233 95.401 88.311 1.00 24.08 733 PRO A C 1
ATOM 4556 O O . PRO A 1 695 ? 126.556 94.583 88.949 1.00 21.68 733 PRO A O 1
ATOM 4560 N N . GLN A 1 696 ? 126.823 96.655 88.081 1.00 25.60 734 GLN A N 1
ATOM 4561 C CA . GLN A 1 696 ? 125.548 97.159 88.590 1.00 28.46 734 GLN A CA 1
ATOM 4562 C C . GLN A 1 696 ? 124.353 96.455 87.954 1.00 27.31 734 GLN A C 1
ATOM 4563 O O . GLN A 1 696 ? 123.341 96.245 88.630 1.00 21.49 734 GLN A O 1
ATOM 4569 N N . ASP A 1 697 ? 124.434 96.084 86.667 1.00 24.65 735 ASP A N 1
ATOM 4570 C CA . ASP A 1 697 ? 123.388 95.234 86.100 1.00 21.26 735 ASP A CA 1
ATOM 4571 C C . ASP A 1 697 ? 123.279 93.936 86.884 1.00 19.56 735 ASP A C 1
ATOM 4572 O O . ASP A 1 697 ? 122.178 93.502 87.253 1.00 18.84 735 ASP A O 1
ATOM 4577 N N . LEU A 1 698 ? 124.425 93.297 87.147 1.00 20.66 736 LEU A N 1
ATOM 4578 C CA . LEU A 1 698 ? 124.430 92.011 87.842 1.00 21.48 736 LEU A CA 1
ATOM 4579 C C . LEU A 1 698 ? 123.859 92.144 89.249 1.00 16.91 736 LEU A C 1
ATOM 4580 O O . LEU A 1 698 ? 123.078 91.293 89.688 1.00 15.73 736 LEU A O 1
ATOM 4585 N N . ILE A 1 699 ? 124.227 93.221 89.960 1.00 21.76 737 ILE A N 1
ATOM 4586 C CA . ILE A 1 699 ? 123.712 93.436 91.312 1.00 22.05 737 ILE A CA 1
ATOM 4587 C C . ILE A 1 699 ? 122.193 93.577 91.278 1.00 22.25 737 ILE A C 1
ATOM 4588 O O . ILE A 1 699 ? 121.477 93.020 92.122 1.00 20.42 737 ILE A O 1
ATOM 4593 N N . GLY A 1 700 ? 121.668 94.306 90.300 1.00 21.16 738 GLY A N 1
ATOM 4594 C CA . GLY A 1 700 ? 120.216 94.394 90.194 1.00 19.74 738 GLY A CA 1
ATOM 4595 C C . GLY A 1 700 ? 119.577 93.028 90.022 1.00 22.29 738 GLY A C 1
ATOM 4596 O O . GLY A 1 700 ? 118.620 92.672 90.723 1.00 20.14 738 GLY A O 1
ATOM 4597 N N . ILE A 1 701 ? 120.123 92.224 89.104 1.00 23.65 739 ILE A N 1
ATOM 4598 C CA . ILE A 1 701 ? 119.518 90.930 88.797 1.00 18.66 739 ILE A CA 1
ATOM 4599 C C . ILE A 1 701 ? 119.545 90.013 90.019 1.00 22.83 739 ILE A C 1
ATOM 4600 O O . ILE A 1 701 ? 118.527 89.420 90.399 1.00 24.04 739 ILE A O 1
ATOM 4605 N N . VAL A 1 702 ? 120.703 89.917 90.679 1.00 17.65 740 VAL A N 1
ATOM 4606 C CA . VAL A 1 702 ? 120.844 88.965 91.769 1.00 19.68 740 VAL A CA 1
ATOM 4607 C C . VAL A 1 702 ? 120.045 89.419 92.997 1.00 22.27 740 VAL A C 1
ATOM 4608 O O . VAL A 1 702 ? 119.463 88.594 93.703 1.00 21.99 740 VAL A O 1
ATOM 4612 N N . THR A 1 703 ? 120.029 90.729 93.288 1.00 17.79 741 THR A N 1
ATOM 4613 C CA . THR A 1 703 ? 119.275 91.217 94.439 1.00 19.67 741 THR A CA 1
ATOM 4614 C C . THR A 1 703 ? 117.786 90.930 94.260 1.00 24.03 741 THR A C 1
ATOM 4615 O O . THR A 1 703 ? 117.107 90.507 95.202 1.00 26.83 741 THR A O 1
ATOM 4619 N N . THR A 1 704 ? 117.280 91.104 93.038 1.00 19.68 742 THR A N 1
ATOM 4620 C CA . THR A 1 704 ? 115.900 90.741 92.734 1.00 20.65 742 THR A CA 1
ATOM 4621 C C . THR A 1 704 ? 115.639 89.266 93.013 1.00 25.77 742 THR A C 1
ATOM 4622 O O . THR A 1 704 ? 114.700 88.929 93.745 1.00 21.88 742 THR A O 1
ATOM 4626 N N . MET A 1 705 ? 116.466 88.372 92.451 1.00 20.98 743 MET A N 1
ATOM 4627 C CA . MET A 1 705 ? 116.280 86.942 92.686 1.00 20.19 743 MET A CA 1
ATOM 4628 C C . MET A 1 705 ? 116.314 86.601 94.172 1.00 20.73 743 MET A C 1
ATOM 4629 O O . MET A 1 705 ? 115.478 85.835 94.657 1.00 22.74 743 MET A O 1
ATOM 4634 N N . VAL A 1 706 ? 117.313 87.105 94.902 1.00 22.88 744 VAL A N 1
ATOM 4635 C CA . VAL A 1 706 ? 117.426 86.745 96.311 1.00 19.57 744 VAL A CA 1
ATOM 4636 C C . VAL A 1 706 ? 116.249 87.322 97.095 1.00 23.37 744 VAL A C 1
ATOM 4637 O O . VAL A 1 706 ? 115.726 86.674 97.999 1.00 17.69 744 VAL A O 1
ATOM 4641 N N . TRP A 1 707 ? 115.789 88.526 96.742 1.00 21.29 745 TRP A N 1
ATOM 4642 C CA . TRP A 1 707 ? 114.612 89.073 97.414 1.00 23.44 745 TRP A CA 1
ATOM 4643 C C . TRP A 1 707 ? 113.396 88.163 97.234 1.00 25.38 745 TRP A C 1
ATOM 4644 O O . TRP A 1 707 ? 112.683 87.843 98.200 1.00 21.07 745 TRP A O 1
ATOM 4655 N N . VAL A 1 708 ? 113.156 87.723 96.002 1.00 24.02 746 VAL A N 1
ATOM 4656 C CA . VAL A 1 708 ? 111.999 86.889 95.708 1.00 19.32 746 VAL A CA 1
ATOM 4657 C C . VAL A 1 708 ? 112.057 85.585 96.496 1.00 24.73 746 VAL A C 1
ATOM 4658 O O . VAL A 1 708 ? 111.054 85.151 97.094 1.00 28.58 746 VAL A O 1
ATOM 4662 N N . THR A 1 709 ? 113.221 84.930 96.510 1.00 22.06 747 THR A N 1
ATOM 4663 C CA . THR A 1 709 ? 113.309 83.648 97.213 1.00 20.37 747 THR A CA 1
ATOM 4664 C C . THR A 1 709 ? 113.247 83.804 98.733 1.00 26.39 747 THR A C 1
ATOM 4665 O O . THR A 1 709 ? 112.885 82.842 99.418 1.00 31.47 747 THR A O 1
ATOM 4669 N N . SER A 1 710 ? 113.587 84.973 99.279 1.00 38.02 748 SER A N 1
ATOM 4670 C CA . SER A 1 710 ? 113.612 85.097 100.730 1.00 40.17 748 SER A CA 1
ATOM 4671 C C . SER A 1 710 ? 112.516 86.040 101.194 1.00 43.08 748 SER A C 1
ATOM 4672 O O . SER A 1 710 ? 111.455 85.587 101.642 1.00 38.41 748 SER A O 1
ATOM 4675 N N . GLY A 1 711 ? 112.746 87.345 101.067 1.00 37.34 749 GLY A N 1
ATOM 4676 C CA . GLY A 1 711 ? 111.741 88.332 101.420 1.00 35.82 749 GLY A CA 1
ATOM 4677 C C . GLY A 1 711 ? 110.344 88.156 100.837 1.00 39.47 749 GLY A C 1
ATOM 4678 O O . GLY A 1 711 ? 109.359 88.092 101.588 1.00 40.65 749 GLY A O 1
ATOM 4679 N N . HIS A 1 712 ? 110.235 88.102 99.504 1.00 31.47 750 HIS A N 1
ATOM 4680 C CA . HIS A 1 712 ? 108.921 87.994 98.865 1.00 36.49 750 HIS A CA 1
ATOM 4681 C C . HIS A 1 712 ? 108.205 86.722 99.312 1.00 36.60 750 HIS A C 1
ATOM 4682 O O . HIS A 1 712 ? 107.024 86.757 99.685 1.00 32.96 750 HIS A O 1
ATOM 4689 N N . HIS A 1 713 ? 108.915 85.586 99.305 1.00 38.27 751 HIS A N 1
ATOM 4690 C CA . HIS A 1 713 ? 108.269 84.331 99.674 1.00 37.38 751 HIS A CA 1
ATOM 4691 C C . HIS A 1 713 ? 107.842 84.326 101.141 1.00 39.16 751 HIS A C 1
ATOM 4692 O O . HIS A 1 713 ? 106.730 83.888 101.462 1.00 41.95 751 HIS A O 1
ATOM 4699 N N . ALA A 1 714 ? 108.710 84.805 102.044 1.00 38.69 752 ALA A N 1
ATOM 4700 C CA . ALA A 1 714 ? 108.361 84.868 103.465 1.00 42.15 752 ALA A CA 1
ATOM 4701 C C . ALA A 1 714 ? 107.091 85.688 103.700 1.00 40.94 752 ALA A C 1
ATOM 4702 O O . ALA A 1 714 ? 106.240 85.318 104.523 1.00 40.39 752 ALA A O 1
ATOM 4704 N N . ALA A 1 715 ? 106.932 86.797 102.974 1.00 41.67 753 ALA A N 1
ATOM 4705 C CA . ALA A 1 715 ? 105.820 87.705 103.253 1.00 36.27 753 ALA A CA 1
ATOM 4706 C C . ALA A 1 715 ? 104.476 87.173 102.770 1.00 37.51 753 ALA A C 1
ATOM 4707 O O . ALA A 1 715 ? 103.436 87.614 103.276 1.00 39.24 753 ALA A O 1
ATOM 4709 N N . VAL A 1 716 ? 104.455 86.257 101.799 1.00 38.27 754 VAL A N 1
ATOM 4710 C CA . VAL A 1 716 ? 103.179 85.722 101.317 1.00 36.87 754 VAL A CA 1
ATOM 4711 C C . VAL A 1 716 ? 102.891 84.314 101.812 1.00 40.86 754 VAL A C 1
ATOM 4712 O O . VAL A 1 716 ? 101.794 83.801 101.556 1.00 35.47 754 VAL A O 1
ATOM 4716 N N . ASN A 1 717 ? 103.830 83.661 102.491 1.00 53.63 755 ASN A N 1
ATOM 4717 C CA . ASN A 1 717 ? 103.663 82.255 102.845 1.00 75.20 755 ASN A CA 1
ATOM 4718 C C . ASN A 1 717 ? 103.493 82.071 104.349 1.00 84.78 755 ASN A C 1
ATOM 4719 O O . ASN A 1 717 ? 102.405 81.705 104.804 1.00 87.47 755 ASN A O 1
ATOM 4724 N N . PHE A 1 718 ? 104.533 82.318 105.138 1.00 93.91 756 PHE A N 1
ATOM 4725 C CA . PHE A 1 718 ? 104.505 82.033 106.574 1.00 103.67 756 PHE A CA 1
ATOM 4726 C C . PHE A 1 718 ? 103.512 82.908 107.322 1.00 102.13 756 PHE A C 1
ATOM 4727 O O . PHE A 1 718 ? 102.392 82.482 107.596 1.00 102.15 756 PHE A O 1
ATOM 4735 N N . ASN A 1 729 ? 91.502 81.883 108.779 1.00 78.00 767 ASN A N 1
ATOM 4736 C CA . ASN A 1 729 ? 91.969 82.413 107.507 1.00 73.69 767 ASN A CA 1
ATOM 4737 C C . ASN A 1 729 ? 90.786 82.768 106.611 1.00 68.80 767 ASN A C 1
ATOM 4738 O O . ASN A 1 729 ? 89.635 82.509 106.956 1.00 71.68 767 ASN A O 1
ATOM 4743 N N . ARG A 1 730 ? 91.082 83.354 105.457 1.00 58.38 768 ARG A N 1
ATOM 4744 C CA . ARG A 1 730 ? 90.076 83.822 104.519 1.00 50.64 768 ARG A CA 1
ATOM 4745 C C . ARG A 1 730 ? 89.431 82.648 103.780 1.00 46.09 768 ARG A C 1
ATOM 4746 O O . ARG A 1 730 ? 90.010 81.567 103.687 1.00 51.19 768 ARG A O 1
ATOM 4754 N N . PRO A 1 731 ? 88.236 82.835 103.225 1.00 40.13 769 PRO A N 1
ATOM 4755 C CA . PRO A 1 731 ? 87.673 81.785 102.369 1.00 40.53 769 PRO A CA 1
ATOM 4756 C C . PRO A 1 731 ? 88.398 81.748 101.032 1.00 33.50 769 PRO A C 1
ATOM 4757 O O . PRO A 1 731 ? 88.787 82.787 100.491 1.00 33.65 769 PRO A O 1
ATOM 4761 N N . THR A 1 732 ? 88.601 80.534 100.517 1.00 29.64 770 THR A N 1
ATOM 4762 C CA . THR A 1 732 ? 89.221 80.327 99.213 1.00 34.38 770 THR A CA 1
ATOM 4763 C C . THR A 1 732 ? 88.207 80.171 98.083 1.00 35.96 770 THR A C 1
ATOM 4764 O O . THR A 1 732 ? 88.608 80.111 96.908 1.00 27.04 770 THR A O 1
ATOM 4768 N N . ILE A 1 733 ? 86.918 80.101 98.408 1.00 27.42 771 ILE A N 1
ATOM 4769 C CA . ILE A 1 733 ? 85.874 79.964 97.406 1.00 30.73 771 ILE A CA 1
ATOM 4770 C C . ILE A 1 733 ? 84.598 80.593 97.960 1.00 35.37 771 ILE A C 1
ATOM 4771 O O . ILE A 1 733 ? 84.373 80.624 99.174 1.00 36.45 771 ILE A O 1
ATOM 4776 N N . ALA A 1 734 ? 83.775 81.126 97.056 1.00 28.36 772 ALA A N 1
ATOM 4777 C CA . ALA A 1 734 ? 82.427 81.600 97.360 1.00 29.54 772 ALA A CA 1
ATOM 4778 C C . ALA A 1 734 ? 81.489 80.864 96.417 1.00 31.76 772 ALA A C 1
ATOM 4779 O O . ALA A 1 734 ? 81.549 81.059 95.197 1.00 31.69 772 ALA A O 1
ATOM 4781 N N . ARG A 1 735 ? 80.634 80.014 96.969 1.00 31.52 773 ARG A N 1
ATOM 4782 C CA . ARG A 1 735 ? 79.984 78.991 96.158 1.00 37.50 773 ARG A CA 1
ATOM 4783 C C . ARG A 1 735 ? 78.658 79.419 95.534 1.00 37.69 773 ARG A C 1
ATOM 4784 O O . ARG A 1 735 ? 78.205 78.763 94.584 1.00 38.40 773 ARG A O 1
ATOM 4792 N N . THR A 1 736 ? 78.029 80.490 96.021 1.00 34.06 774 THR A N 1
ATOM 4793 C CA . THR A 1 736 ? 76.746 80.947 95.499 1.00 32.21 774 THR A CA 1
ATOM 4794 C C . THR A 1 736 ? 76.825 82.421 95.102 1.00 32.82 774 THR A C 1
ATOM 4795 O O . THR A 1 736 ? 77.664 83.180 95.598 1.00 33.23 774 THR A O 1
ATOM 4799 N N . ASN A 1 737 ? 75.917 82.826 94.215 1.00 28.91 775 ASN A N 1
ATOM 4800 C CA . ASN A 1 737 ? 75.850 84.195 93.724 1.00 29.70 775 ASN A CA 1
ATOM 4801 C C . ASN A 1 737 ? 75.310 85.130 94.799 1.00 31.36 775 ASN A C 1
ATOM 4802 O O . ASN A 1 737 ? 74.630 84.705 95.741 1.00 35.14 775 ASN A O 1
ATOM 4807 N N . LEU A 1 738 ? 75.600 86.424 94.641 1.00 26.40 776 LEU A N 1
ATOM 4808 C CA . LEU A 1 738 ? 75.014 87.412 95.543 1.00 26.17 776 LEU A CA 1
ATOM 4809 C C . LEU A 1 738 ? 73.489 87.311 95.490 1.00 33.78 776 LEU A C 1
ATOM 4810 O O . LEU A 1 738 ? 72.920 87.166 94.403 1.00 32.10 776 LEU A O 1
ATOM 4815 N N . PRO A 1 739 ? 72.802 87.352 96.640 1.00 32.11 777 PRO A N 1
ATOM 4816 C CA . PRO A 1 739 ? 71.330 87.336 96.627 1.00 33.33 777 PRO A CA 1
ATOM 4817 C C . PRO A 1 739 ? 70.711 88.431 95.790 1.00 31.67 777 PRO A C 1
ATOM 4818 O O . PRO A 1 739 ? 69.570 88.270 95.336 1.00 33.84 777 PRO A O 1
ATOM 4822 N N . SER A 1 740 ? 71.413 89.546 95.587 1.00 34.37 778 SER A N 1
ATOM 4823 C CA . SER A 1 740 ? 70.895 90.672 94.819 1.00 30.54 778 SER A CA 1
ATOM 4824 C C . SER A 1 740 ? 71.063 90.502 93.307 1.00 31.92 778 SER A C 1
ATOM 4825 O O . SER A 1 740 ? 70.668 91.404 92.558 1.00 33.83 778 SER A O 1
ATOM 4828 N N . GLU A 1 741 ? 71.613 89.377 92.838 1.00 29.71 779 GLU A N 1
ATOM 4829 C CA . GLU A 1 741 ? 71.831 89.134 91.412 1.00 37.39 779 GLU A CA 1
ATOM 4830 C C . GLU A 1 741 ? 70.633 88.375 90.859 1.00 35.70 779 GLU A C 1
ATOM 4831 O O . GLU A 1 741 ? 70.457 87.186 91.148 1.00 34.11 779 GLU A O 1
ATOM 4837 N N . ASP A 1 742 ? 69.837 89.051 90.033 1.00 33.89 780 ASP A N 1
ATOM 4838 C CA . ASP A 1 742 ? 68.639 88.483 89.422 1.00 38.03 780 ASP A CA 1
ATOM 4839 C C . ASP A 1 742 ? 67.801 87.705 90.445 1.00 40.85 780 ASP A C 1
ATOM 4840 O O . ASP A 1 742 ? 67.541 86.516 90.254 1.00 38.34 780 ASP A O 1
ATOM 4845 N N . PRO A 1 743 ? 67.393 88.342 91.546 1.00 42.73 781 PRO A N 1
ATOM 4846 C CA . PRO A 1 743 ? 66.689 87.591 92.591 1.00 41.95 781 PRO A CA 1
ATOM 4847 C C . PRO A 1 743 ? 65.291 87.191 92.155 1.00 43.35 781 PRO A C 1
ATOM 4848 O O . PRO A 1 743 ? 64.626 87.888 91.384 1.00 40.59 781 PRO A O 1
ATOM 4852 N N . THR A 1 744 ? 64.858 86.040 92.651 1.00 41.46 782 THR A N 1
ATOM 4853 C CA . THR A 1 744 ? 63.455 85.677 92.620 1.00 46.44 782 THR A CA 1
ATOM 4854 C C . THR A 1 744 ? 62.803 86.074 93.934 1.00 47.81 782 THR A C 1
ATOM 4855 O O . THR A 1 744 ? 63.475 86.331 94.935 1.00 42.41 782 THR A O 1
ATOM 4859 N N . GLU A 1 745 ? 61.468 86.097 93.924 1.00 52.43 783 GLU A N 1
ATOM 4860 C CA . GLU A 1 745 ? 60.723 86.455 95.124 1.00 50.63 783 GLU A CA 1
ATOM 4861 C C . GLU A 1 745 ? 61.038 85.500 96.271 1.00 49.28 783 GLU A C 1
ATOM 4862 O O . GLU A 1 745 ? 61.327 85.935 97.392 1.00 45.72 783 GLU A O 1
ATOM 4868 N N . GLU A 1 746 ? 61.017 84.190 96.003 1.00 52.53 784 GLU A N 1
ATOM 4869 C CA . GLU A 1 746 ? 61.233 83.211 97.068 1.00 59.34 784 GLU A CA 1
ATOM 4870 C C . GLU A 1 746 ? 62.702 83.138 97.480 1.00 54.08 784 GLU A C 1
ATOM 4871 O O . GLU A 1 746 ? 63.013 82.956 98.663 1.00 50.19 784 GLU A O 1
ATOM 4877 N N . GLY A 1 747 ? 63.624 83.261 96.523 1.00 48.44 785 GLY A N 1
ATOM 4878 C CA . GLY A 1 747 ? 65.028 83.299 96.886 1.00 42.47 785 GLY A CA 1
ATOM 4879 C C . GLY A 1 747 ? 65.359 84.509 97.738 1.00 39.34 785 GLY A C 1
ATOM 4880 O O . GLY A 1 747 ? 66.078 84.405 98.735 1.00 37.39 785 GLY A O 1
ATOM 4881 N N . TRP A 1 748 ? 64.814 85.672 97.373 1.00 40.18 786 TRP A N 1
ATOM 4882 C CA . TRP A 1 748 ? 65.071 86.870 98.161 1.00 38.38 786 TRP A CA 1
ATOM 4883 C C . TRP A 1 748 ? 64.483 86.735 99.555 1.00 40.28 786 TRP A C 1
ATOM 4884 O O . TRP A 1 748 ? 65.119 87.118 100.542 1.00 35.68 786 TRP A O 1
ATOM 4895 N N . ARG A 1 749 ? 63.266 86.184 99.647 1.00 44.43 787 ARG A N 1
ATOM 4896 C CA . ARG A 1 749 ? 62.615 85.996 100.940 1.00 46.48 787 ARG A CA 1
ATOM 4897 C C . ARG A 1 749 ? 63.411 85.049 101.839 1.00 46.98 787 ARG A C 1
ATOM 4898 O O . ARG A 1 749 ? 63.541 85.295 103.046 1.00 42.66 787 ARG A O 1
ATOM 4906 N N . ARG A 1 750 ? 63.941 83.956 101.269 1.00 43.91 788 ARG A N 1
ATOM 4907 C CA . ARG A 1 750 ? 64.788 83.043 102.033 1.00 45.97 788 ARG A CA 1
ATOM 4908 C C . ARG A 1 750 ? 65.991 83.773 102.603 1.00 40.43 788 ARG A C 1
ATOM 4909 O O . ARG A 1 750 ? 66.358 83.591 103.771 1.00 44.24 788 ARG A O 1
ATOM 4917 N N . PHE A 1 751 ? 66.631 84.593 101.775 1.00 38.12 789 PHE A N 1
ATOM 4918 C CA . PHE A 1 751 ? 67.819 85.307 102.221 1.00 34.83 789 PHE A CA 1
ATOM 4919 C C . PHE A 1 751 ? 67.483 86.259 103.362 1.00 36.95 789 PHE A C 1
ATOM 4920 O O . PHE A 1 751 ? 68.208 86.314 104.364 1.00 33.30 789 PHE A O 1
ATOM 4928 N N . LEU A 1 752 ? 66.374 87.001 103.235 1.00 38.68 790 LEU A N 1
ATOM 4929 C CA . LEU A 1 752 ? 65.957 87.916 104.295 1.00 34.79 790 LEU A CA 1
ATOM 4930 C C . LEU A 1 752 ? 65.652 87.171 105.584 1.00 38.95 790 LEU A C 1
ATOM 4931 O O . LEU A 1 752 ? 65.983 87.644 106.675 1.00 39.00 790 LEU A O 1
ATOM 4936 N N . HIS A 1 753 ? 65.025 86.001 105.480 1.00 36.81 791 HIS A N 1
ATOM 4937 C CA A HIS A 1 753 ? 64.610 85.267 106.667 0.50 45.94 791 HIS A CA 1
ATOM 4938 C CA B HIS A 1 753 ? 64.617 85.282 106.678 0.50 45.90 791 HIS A CA 1
ATOM 4939 C C . HIS A 1 753 ? 65.773 84.549 107.338 1.00 44.08 791 HIS A C 1
ATOM 4940 O O . HIS A 1 753 ? 65.779 84.409 108.566 1.00 38.49 791 HIS A O 1
ATOM 4953 N N . LYS A 1 754 ? 66.748 84.067 106.560 1.00 34.13 792 LYS A N 1
ATOM 4954 C CA . LYS A 1 754 ? 67.886 83.326 107.115 1.00 39.20 792 LYS A CA 1
ATOM 4955 C C . LYS A 1 754 ? 69.166 83.692 106.365 1.00 39.03 792 LYS A C 1
ATOM 4956 O O . LYS A 1 754 ? 69.704 82.900 105.577 1.00 33.13 792 LYS A O 1
ATOM 4962 N N . PRO A 1 755 ? 69.701 84.890 106.605 1.00 39.18 793 PRO A N 1
ATOM 4963 C CA . PRO A 1 755 ? 70.944 85.276 105.909 1.00 35.47 793 PRO A CA 1
ATOM 4964 C C . PRO A 1 755 ? 72.148 84.460 106.348 1.00 38.90 793 PRO A C 1
ATOM 4965 O O . PRO A 1 755 ? 73.040 84.197 105.528 1.00 32.26 793 PRO A O 1
ATOM 4969 N N . GLU A 1 756 ? 72.184 84.024 107.610 1.00 44.28 794 GLU A N 1
ATOM 4970 C CA . GLU A 1 756 ? 73.284 83.187 108.076 1.00 51.26 794 GLU A CA 1
ATOM 4971 C C . GLU A 1 756 ? 73.334 81.871 107.308 1.00 51.67 794 GLU A C 1
ATOM 4972 O O . GLU A 1 756 ? 74.416 81.338 107.039 1.00 49.08 794 GLU A O 1
ATOM 4978 N N . ASN A 1 757 ? 72.171 81.332 106.950 1.00 45.76 795 ASN A N 1
ATOM 4979 C CA . ASN A 1 757 ? 72.148 80.146 106.108 1.00 45.56 795 ASN A CA 1
ATOM 4980 C C . ASN A 1 757 ? 72.739 80.442 104.739 1.00 39.77 795 ASN A C 1
ATOM 4981 O O . ASN A 1 757 ? 73.414 79.591 104.146 1.00 40.99 795 ASN A O 1
ATOM 4986 N N . GLU A 1 758 ? 72.464 81.632 104.204 1.00 34.35 796 GLU A N 1
ATOM 4987 C CA . GLU A 1 758 ? 72.994 81.989 102.895 1.00 36.67 796 GLU A CA 1
ATOM 4988 C C . GLU A 1 758 ? 74.508 82.160 102.949 1.00 38.00 796 GLU A C 1
ATOM 4989 O O . GLU A 1 758 ? 75.213 81.765 102.015 1.00 35.68 796 GLU A O 1
ATOM 4995 N N . LEU A 1 759 ? 75.024 82.748 104.034 1.00 40.69 797 LEU A N 1
ATOM 4996 C CA . LEU A 1 759 ? 76.470 82.843 104.218 1.00 35.31 797 LEU A CA 1
ATOM 4997 C C . LEU A 1 759 ? 77.116 81.460 104.213 1.00 36.03 797 LEU A C 1
ATOM 4998 O O . LEU A 1 759 ? 78.110 81.227 103.513 1.00 33.70 797 LEU A O 1
ATOM 5003 N N . LEU A 1 760 ? 76.554 80.522 104.982 1.00 38.38 798 LEU A N 1
ATOM 5004 C CA . LEU A 1 760 ? 77.126 79.183 105.059 1.00 40.76 798 LEU A CA 1
ATOM 5005 C C . LEU A 1 760 ? 77.080 78.460 103.716 1.00 42.66 798 LEU A C 1
ATOM 5006 O O . LEU A 1 760 ? 77.985 77.678 103.402 1.00 43.94 798 LEU A O 1
ATOM 5011 N N . ALA A 1 761 ? 76.034 78.693 102.920 1.00 38.13 799 ALA A N 1
ATOM 5012 C CA . ALA A 1 761 ? 75.962 78.072 101.605 1.00 37.03 799 ALA A CA 1
ATOM 5013 C C . ALA A 1 761 ? 77.007 78.655 100.673 1.00 38.16 799 ALA A C 1
ATOM 5014 O O . ALA A 1 761 ? 77.432 77.991 99.724 1.00 37.93 799 ALA A O 1
ATOM 5016 N N . CYS A 1 762 ? 77.418 79.895 100.925 1.00 36.09 800 CYS A N 1
ATOM 5017 C CA . CYS A 1 762 ? 78.406 80.557 100.090 1.00 35.46 800 CYS A CA 1
ATOM 5018 C C . CYS A 1 762 ? 79.822 80.146 100.502 1.00 36.74 800 CYS A C 1
ATOM 5019 O O . CYS A 1 762 ? 80.639 79.754 99.657 1.00 33.39 800 CYS A O 1
ATOM 5022 N N . LEU A 1 763 ? 80.097 80.172 101.807 1.00 31.88 801 LEU A N 1
ATOM 5023 C CA . LEU A 1 763 ? 81.411 79.866 102.354 1.00 33.89 801 LEU A CA 1
ATOM 5024 C C . LEU A 1 763 ? 81.856 78.452 101.978 1.00 37.71 801 LEU A C 1
ATOM 5025 O O . LEU A 1 763 ? 81.031 77.605 101.633 1.00 32.27 801 LEU A O 1
ATOM 5030 N N . PRO A 1 764 ? 83.164 78.177 102.029 1.00 33.44 802 PRO A N 1
ATOM 5031 C CA . PRO A 1 764 ? 83.639 76.823 101.718 1.00 37.42 802 PRO A CA 1
ATOM 5032 C C . PRO A 1 764 ? 83.007 75.790 102.640 1.00 40.39 802 PRO A C 1
ATOM 5033 O O . PRO A 1 764 ? 82.657 76.082 103.782 1.00 45.24 802 PRO A O 1
ATOM 5037 N N . THR A 1 765 ? 82.844 74.575 102.127 1.00 43.81 803 THR A N 1
ATOM 5038 C CA . THR A 1 765 ? 82.418 73.474 102.978 1.00 45.20 803 THR A CA 1
ATOM 5039 C C . THR A 1 765 ? 83.517 73.135 103.978 1.00 48.53 803 THR A C 1
ATOM 5040 O O . THR A 1 765 ? 84.652 73.616 103.886 1.00 54.07 803 THR A O 1
ATOM 5044 N N . GLN A 1 766 ? 83.169 72.272 104.935 1.00 53.89 804 GLN A N 1
ATOM 5045 C CA . GLN A 1 766 ? 84.132 71.866 105.956 1.00 59.09 804 GLN A CA 1
ATOM 5046 C C . GLN A 1 766 ? 85.263 71.043 105.352 1.00 57.47 804 GLN A C 1
ATOM 5047 O O . GLN A 1 766 ? 86.415 71.151 105.788 1.00 56.67 804 GLN A O 1
ATOM 5053 N N . LEU A 1 767 ? 84.962 70.224 104.339 1.00 60.29 805 LEU A N 1
ATOM 5054 C CA . LEU A 1 767 ? 86.014 69.463 103.668 1.00 61.42 805 LEU A CA 1
ATOM 5055 C C . LEU A 1 767 ? 86.974 70.387 102.928 1.00 59.01 805 LEU A C 1
ATOM 5056 O O . LEU A 1 767 ? 88.197 70.235 103.025 1.00 59.84 805 LEU A O 1
ATOM 5061 N N . GLN A 1 768 ? 86.434 71.343 102.172 1.00 54.40 806 GLN A N 1
ATOM 5062 C CA . GLN A 1 768 ? 87.280 72.252 101.411 1.00 50.98 806 GLN A CA 1
ATOM 5063 C C . GLN A 1 768 ? 88.208 73.043 102.325 1.00 50.46 806 GLN A C 1
ATOM 5064 O O . GLN A 1 768 ? 89.381 73.266 101.992 1.00 45.50 806 GLN A O 1
ATOM 5070 N N . ALA A 1 769 ? 87.702 73.477 103.483 1.00 49.55 807 ALA A N 1
ATOM 5071 C CA . ALA A 1 769 ? 88.559 74.142 104.460 1.00 51.25 807 ALA A CA 1
ATOM 5072 C C . ALA A 1 769 ? 89.601 73.183 105.023 1.00 55.42 807 ALA A C 1
ATOM 5073 O O . ALA A 1 769 ? 90.767 73.559 105.207 1.00 52.62 807 ALA A O 1
ATOM 5075 N N . ALA A 1 770 ? 89.201 71.937 105.296 1.00 59.78 808 ALA A N 1
ATOM 5076 C CA . ALA A 1 770 ? 90.146 70.946 105.806 1.00 64.69 808 ALA A CA 1
ATOM 5077 C C . ALA A 1 770 ? 91.304 70.746 104.840 1.00 69.43 808 ALA A C 1
ATOM 5078 O O . ALA A 1 770 ? 92.471 70.880 105.222 1.00 73.24 808 ALA A O 1
ATOM 5080 N N . LYS A 1 771 ? 90.998 70.431 103.577 1.00 68.95 809 LYS A N 1
ATOM 5081 C CA . LYS A 1 771 ? 92.051 70.188 102.594 1.00 64.37 809 LYS A CA 1
ATOM 5082 C C . LYS A 1 771 ? 93.019 71.361 102.529 1.00 55.86 809 LYS A C 1
ATOM 5083 O O . LYS A 1 771 ? 94.239 71.175 102.552 1.00 59.30 809 LYS A O 1
ATOM 5089 N N . VAL A 1 772 ? 92.486 72.581 102.479 1.00 49.99 810 VAL A N 1
ATOM 5090 C CA . VAL A 1 772 ? 93.332 73.767 102.438 1.00 50.83 810 VAL A CA 1
ATOM 5091 C C . VAL A 1 772 ? 94.182 73.856 103.698 1.00 61.01 810 VAL A C 1
ATOM 5092 O O . VAL A 1 772 ? 95.416 73.887 103.639 1.00 53.42 810 VAL A O 1
ATOM 5096 N N . LEU A 1 773 ? 93.530 73.878 104.863 1.00 73.96 811 LEU A N 1
ATOM 5097 C CA . LEU A 1 773 ? 94.266 74.117 106.100 1.00 80.75 811 LEU A CA 1
ATOM 5098 C C . LEU A 1 773 ? 95.201 72.961 106.438 1.00 81.34 811 LEU A C 1
ATOM 5099 O O . LEU A 1 773 ? 96.246 73.181 107.060 1.00 85.13 811 LEU A O 1
ATOM 5104 N N . THR A 1 774 ? 94.864 71.734 106.033 1.00 77.21 812 THR A N 1
ATOM 5105 C CA . THR A 1 774 ? 95.795 70.623 106.225 1.00 73.60 812 THR A CA 1
ATOM 5106 C C . THR A 1 774 ? 97.001 70.750 105.302 1.00 75.02 812 THR A C 1
ATOM 5107 O O . THR A 1 774 ? 98.139 70.505 105.719 1.00 77.68 812 THR A O 1
ATOM 5111 N N . VAL A 1 775 ? 96.773 71.125 104.043 1.00 71.89 813 VAL A N 1
ATOM 5112 C CA . VAL A 1 775 ? 97.883 71.345 103.124 1.00 71.46 813 VAL A CA 1
ATOM 5113 C C . VAL A 1 775 ? 98.649 72.609 103.493 1.00 78.96 813 VAL A C 1
ATOM 5114 O O . VAL A 1 775 ? 99.886 72.623 103.484 1.00 81.58 813 VAL A O 1
ATOM 5118 N N . LEU A 1 776 ? 97.936 73.690 103.829 1.00 83.05 814 LEU A N 1
ATOM 5119 C CA . LEU A 1 776 ? 98.609 74.916 104.251 1.00 88.88 814 LEU A CA 1
ATOM 5120 C C . LEU A 1 776 ? 99.407 74.735 105.536 1.00 96.06 814 LEU A C 1
ATOM 5121 O O . LEU A 1 776 ? 100.189 75.626 105.891 1.00 95.20 814 LEU A O 1
ATOM 5126 N N . ASP A 1 777 ? 99.230 73.613 106.237 1.00 100.70 815 ASP A N 1
ATOM 5127 C CA . ASP A 1 777 ? 100.015 73.346 107.436 1.00 103.90 815 ASP A CA 1
ATOM 5128 C C . ASP A 1 777 ? 101.489 73.136 107.108 1.00 105.92 815 ASP A C 1
ATOM 5129 O O . ASP A 1 777 ? 102.356 73.426 107.942 1.00 109.45 815 ASP A O 1
ATOM 5134 N N . VAL A 1 778 ? 101.796 72.650 105.908 1.00 103.38 816 VAL A N 1
ATOM 5135 C CA . VAL A 1 778 ? 103.184 72.429 105.511 1.00 99.63 816 VAL A CA 1
ATOM 5136 C C . VAL A 1 778 ? 103.702 73.594 104.663 1.00 98.61 816 VAL A C 1
ATOM 5137 O O . VAL A 1 778 ? 102.932 74.328 104.036 1.00 96.84 816 VAL A O 1
ATOM 5141 N N . GLU A 1 786 ? 115.023 74.346 107.810 1.00 105.25 824 GLU A N 1
ATOM 5142 C CA . GLU A 1 786 ? 116.326 74.832 107.363 1.00 108.74 824 GLU A CA 1
ATOM 5143 C C . GLU A 1 786 ? 116.749 76.091 108.123 1.00 107.94 824 GLU A C 1
ATOM 5144 O O . GLU A 1 786 ? 116.006 76.597 108.966 1.00 109.76 824 GLU A O 1
ATOM 5150 N N . GLU A 1 787 ? 117.944 76.594 107.818 1.00 105.57 825 GLU A N 1
ATOM 5151 C CA . GLU A 1 787 ? 118.438 77.808 108.447 1.00 99.81 825 GLU A CA 1
ATOM 5152 C C . GLU A 1 787 ? 117.820 79.031 107.776 1.00 88.31 825 GLU A C 1
ATOM 5153 O O . GLU A 1 787 ? 117.021 78.931 106.841 1.00 94.92 825 GLU A O 1
ATOM 5159 N N . TYR A 1 788 ? 118.185 80.208 108.262 1.00 71.16 826 TYR A N 1
ATOM 5160 C CA . TYR A 1 788 ? 117.536 81.429 107.831 1.00 58.65 826 TYR A CA 1
ATOM 5161 C C . TYR A 1 788 ? 118.562 82.430 107.335 1.00 44.00 826 TYR A C 1
ATOM 5162 O O . TYR A 1 788 ? 119.771 82.274 107.516 1.00 38.12 826 TYR A O 1
ATOM 5171 N N . LEU A 1 789 ? 118.038 83.464 106.693 1.00 38.98 827 LEU A N 1
ATOM 5172 C CA . LEU A 1 789 ? 118.853 84.497 106.084 1.00 28.78 827 LEU A CA 1
ATOM 5173 C C . LEU A 1 789 ? 119.794 85.119 107.116 1.00 29.35 827 LEU A C 1
ATOM 5174 O O . LEU A 1 789 ? 119.386 85.437 108.234 1.00 31.15 827 LEU A O 1
ATOM 5179 N N . GLY A 1 790 ? 121.066 85.265 106.745 1.00 31.01 828 GLY A N 1
ATOM 5180 C CA . GLY A 1 790 ? 122.045 85.862 107.637 1.00 28.31 828 GLY A CA 1
ATOM 5181 C C . GLY A 1 790 ? 122.572 84.968 108.736 1.00 38.16 828 GLY A C 1
ATOM 5182 O O . GLY A 1 790 ? 123.296 85.459 109.614 1.00 44.38 828 GLY A O 1
ATOM 5183 N N . GLU A 1 791 ? 122.272 83.669 108.696 1.00 37.26 829 GLU A N 1
ATOM 5184 C CA . GLU A 1 791 ? 122.589 82.746 109.777 1.00 42.53 829 GLU A CA 1
ATOM 5185 C C . GLU A 1 791 ? 123.792 81.857 109.495 1.00 45.23 829 GLU A C 1
ATOM 5186 O O . GLU A 1 791 ? 124.696 81.767 110.334 1.00 45.97 829 GLU A O 1
ATOM 5192 N N . HIS A 1 792 ? 123.847 81.189 108.344 1.00 45.63 830 HIS A N 1
ATOM 5193 C CA . HIS A 1 792 ? 124.909 80.226 108.063 1.00 49.74 830 HIS A CA 1
ATOM 5194 C C . HIS A 1 792 ? 125.782 80.710 106.914 1.00 44.75 830 HIS A C 1
ATOM 5195 O O . HIS A 1 792 ? 125.271 81.035 105.842 1.00 44.71 830 HIS A O 1
ATOM 5202 N N . LEU A 1 793 ? 127.094 80.761 107.147 1.00 47.78 831 LEU A N 1
ATOM 5203 C CA . LEU A 1 793 ? 128.051 80.988 106.070 1.00 46.01 831 LEU A CA 1
ATOM 5204 C C . LEU A 1 793 ? 128.067 79.793 105.118 1.00 46.54 831 LEU A C 1
ATOM 5205 O O . LEU A 1 793 ? 128.256 78.652 105.550 1.00 51.11 831 LEU A O 1
ATOM 5210 N N . GLU A 1 794 ? 127.879 80.044 103.822 1.00 36.49 832 GLU A N 1
ATOM 5211 C CA . GLU A 1 794 ? 128.262 79.033 102.846 1.00 30.82 832 GLU A CA 1
ATOM 5212 C C . GLU A 1 794 ? 129.762 78.755 102.970 1.00 31.15 832 GLU A C 1
ATOM 5213 O O . GLU A 1 794 ? 130.539 79.659 103.292 1.00 30.51 832 GLU A O 1
ATOM 5219 N N . PRO A 1 795 ? 130.198 77.515 102.714 1.00 32.47 833 PRO A N 1
ATOM 5220 C CA . PRO A 1 795 ? 131.641 77.214 102.802 1.00 35.18 833 PRO A CA 1
ATOM 5221 C C . PRO A 1 795 ? 132.520 78.142 101.967 1.00 37.19 833 PRO A C 1
ATOM 5222 O O . PRO A 1 795 ? 133.532 78.653 102.469 1.00 34.33 833 PRO A O 1
ATOM 5226 N N . ALA A 1 796 ? 132.163 78.379 100.699 1.00 35.29 834 ALA A N 1
ATOM 5227 C CA . ALA A 1 796 ? 132.963 79.282 99.875 1.00 34.62 834 ALA A CA 1
ATOM 5228 C C . ALA A 1 796 ? 132.983 80.693 100.448 1.00 32.22 834 ALA A C 1
ATOM 5229 O O . ALA A 1 796 ? 133.986 81.398 100.308 1.00 38.47 834 ALA A O 1
ATOM 5231 N N . TRP A 1 797 ? 131.901 81.117 101.113 1.00 28.92 835 TRP A N 1
ATOM 5232 C CA . TRP A 1 797 ? 131.884 82.450 101.712 1.00 27.82 835 TRP A CA 1
ATOM 5233 C C . TRP A 1 797 ? 132.833 82.535 102.899 1.00 33.12 835 TRP A C 1
ATOM 5234 O O . TRP A 1 797 ? 133.506 83.552 103.086 1.00 31.12 835 TRP A O 1
ATOM 5245 N N . GLY A 1 798 ? 132.872 81.492 103.733 1.00 32.53 836 GLY A N 1
ATOM 5246 C CA . GLY A 1 798 ? 133.787 81.495 104.858 1.00 43.41 836 GLY A CA 1
ATOM 5247 C C . GLY A 1 798 ? 135.241 81.379 104.444 1.00 46.18 836 GLY A C 1
ATOM 5248 O O . GLY A 1 798 ? 136.130 81.850 105.158 1.00 49.74 836 GLY A O 1
ATOM 5249 N N . ALA A 1 799 ? 135.503 80.768 103.284 1.00 42.16 837 ALA A N 1
ATOM 5250 C CA . ALA A 1 799 ? 136.873 80.549 102.834 1.00 42.94 837 ALA A CA 1
ATOM 5251 C C . ALA A 1 799 ? 137.590 81.843 102.475 1.00 48.13 837 ALA A C 1
ATOM 5252 O O . ALA A 1 799 ? 138.826 81.887 102.512 1.00 57.64 837 ALA A O 1
ATOM 5254 N N . ASP A 1 800 ? 136.851 82.884 102.114 1.00 36.28 838 ASP A N 1
ATOM 5255 C CA . ASP A 1 800 ? 137.439 84.112 101.611 1.00 33.64 838 ASP A CA 1
ATOM 5256 C C . ASP A 1 800 ? 137.312 85.193 102.672 1.00 33.96 838 ASP A C 1
ATOM 5257 O O . ASP A 1 800 ? 136.180 85.551 103.034 1.00 36.13 838 ASP A O 1
ATOM 5262 N N . PRO A 1 801 ? 138.420 85.730 103.208 1.00 35.03 839 PRO A N 1
ATOM 5263 C CA . PRO A 1 801 ? 138.303 86.661 104.352 1.00 27.95 839 PRO A CA 1
ATOM 5264 C C . PRO A 1 801 ? 137.432 87.870 104.079 1.00 26.57 839 PRO A C 1
ATOM 5265 O O . PRO A 1 801 ? 136.709 88.307 104.983 1.00 27.97 839 PRO A O 1
ATOM 5269 N N . LEU A 1 802 ? 137.485 88.439 102.874 1.00 25.46 840 LEU A N 1
ATOM 5270 C CA . LEU A 1 802 ? 136.705 89.645 102.601 1.00 31.64 840 LEU A CA 1
ATOM 5271 C C . LEU A 1 802 ? 135.220 89.328 102.435 1.00 28.39 840 LEU A C 1
ATOM 5272 O O . LEU A 1 802 ? 134.361 90.119 102.845 1.00 24.17 840 LEU A O 1
ATOM 5277 N N . ILE A 1 803 ? 134.901 88.194 101.808 1.00 25.24 841 ILE A N 1
ATOM 5278 C CA . ILE A 1 803 ? 133.506 87.797 101.668 1.00 26.44 841 ILE A CA 1
ATOM 5279 C C . ILE A 1 803 ? 132.935 87.421 103.025 1.00 27.01 841 ILE A C 1
ATOM 5280 O O . ILE A 1 803 ? 131.813 87.814 103.375 1.00 23.85 841 ILE A O 1
ATOM 5285 N N . LYS A 1 804 ? 133.695 86.653 103.811 1.00 26.90 842 LYS A N 1
ATOM 5286 C CA . LYS A 1 804 ? 133.266 86.342 105.166 1.00 23.70 842 LYS A CA 1
ATOM 5287 C C . LYS A 1 804 ? 132.974 87.619 105.944 1.00 25.62 842 LYS A C 1
ATOM 5288 O O . LYS A 1 804 ? 131.951 87.716 106.642 1.00 21.96 842 LYS A O 1
ATOM 5294 N N . ALA A 1 805 ? 133.840 88.627 105.807 1.00 23.68 843 ALA A N 1
ATOM 5295 C CA . ALA A 1 805 ? 133.589 89.890 106.497 1.00 24.83 843 ALA A CA 1
ATOM 5296 C C . ALA A 1 805 ? 132.316 90.564 105.984 1.00 23.72 843 ALA A C 1
ATOM 5297 O O . ALA A 1 805 ? 131.550 91.142 106.766 1.00 22.85 843 ALA A O 1
ATOM 5299 N N . ALA A 1 806 ? 132.092 90.520 104.667 1.00 21.40 844 ALA A N 1
ATOM 5300 C CA . ALA A 1 806 ? 130.876 91.079 104.091 1.00 22.15 844 ALA A CA 1
ATOM 5301 C C . ALA A 1 806 ? 129.638 90.366 104.625 1.00 21.01 844 ALA A C 1
ATOM 5302 O O . ALA A 1 806 ? 128.612 91.001 104.897 1.00 18.35 844 ALA A O 1
ATOM 5304 N N . PHE A 1 807 ? 129.707 89.042 104.766 1.00 24.91 845 PHE A N 1
ATOM 5305 C CA . PHE A 1 807 ? 128.564 88.309 105.302 1.00 21.90 845 PHE A CA 1
ATOM 5306 C C . PHE A 1 807 ? 128.296 88.688 106.754 1.00 23.18 845 PHE A C 1
ATOM 5307 O O . PHE A 1 807 ? 127.136 88.777 107.174 1.00 20.26 845 PHE A O 1
ATOM 5315 N N . GLU A 1 808 ? 129.359 88.890 107.545 1.00 25.64 846 GLU A N 1
ATOM 5316 C CA . GLU A 1 808 ? 129.170 89.287 108.938 1.00 22.14 846 GLU A CA 1
ATOM 5317 C C . GLU A 1 808 ? 128.459 90.632 109.026 1.00 24.33 846 GLU A C 1
ATOM 5318 O O . GLU A 1 808 ? 127.564 90.820 109.861 1.00 21.46 846 GLU A O 1
ATOM 5324 N N . ARG A 1 809 ? 128.837 91.578 108.161 1.00 20.55 847 ARG A N 1
ATOM 5325 C CA . ARG A 1 809 ? 128.108 92.841 108.102 1.00 20.79 847 ARG A CA 1
ATOM 5326 C C . ARG A 1 809 ? 126.659 92.617 107.694 1.00 26.98 847 ARG A C 1
ATOM 5327 O O . ARG A 1 809 ? 125.762 93.268 108.232 1.00 23.84 847 ARG A O 1
ATOM 5335 N N . PHE A 1 810 ? 126.413 91.702 106.742 1.00 21.79 848 PHE A N 1
ATOM 5336 C CA . PHE A 1 810 ? 125.044 91.388 106.340 1.00 22.02 848 PHE A CA 1
ATOM 5337 C C . PHE A 1 810 ? 124.256 90.818 107.516 1.00 26.20 848 PHE A C 1
ATOM 5338 O O . PHE A 1 810 ? 123.143 91.270 107.823 1.00 22.98 848 PHE A O 1
ATOM 5346 N N . SER A 1 811 ? 124.842 89.836 108.205 1.00 23.47 849 SER A N 1
ATOM 5347 C CA . SER A 1 811 ? 124.192 89.239 109.359 1.00 22.81 849 SER A CA 1
ATOM 5348 C C . SER A 1 811 ? 123.853 90.289 110.415 1.00 22.06 849 SER A C 1
ATOM 5349 O O . SER A 1 811 ? 122.741 90.290 110.966 1.00 24.78 849 SER A O 1
ATOM 5352 N N . GLY A 1 812 ? 124.802 91.179 110.719 1.00 18.72 850 GLY A N 1
ATOM 5353 C CA . GLY A 1 812 ? 124.554 92.218 111.709 1.00 17.92 850 GLY A CA 1
ATOM 5354 C C . GLY A 1 812 ? 123.421 93.155 111.321 1.00 23.05 850 GLY A C 1
ATOM 5355 O O . GLY A 1 812 ? 122.612 93.549 112.164 1.00 22.77 850 GLY A O 1
ATOM 5356 N N . ARG A 1 813 ? 123.383 93.569 110.055 1.00 19.72 851 ARG A N 1
ATOM 5357 C CA . ARG A 1 813 ? 122.281 94.401 109.584 1.00 23.02 851 ARG A CA 1
ATOM 5358 C C . ARG A 1 813 ? 120.937 93.707 109.781 1.00 24.95 851 ARG A C 1
ATOM 5359 O O . ARG A 1 813 ? 119.951 94.340 110.171 1.00 22.29 851 ARG A O 1
ATOM 5367 N N . LEU A 1 814 ? 120.877 92.403 109.507 1.00 23.62 852 LEU A N 1
ATOM 5368 C CA . LEU A 1 814 ? 119.638 91.665 109.707 1.00 19.57 852 LEU A CA 1
ATOM 5369 C C . LEU A 1 814 ? 119.237 91.638 111.180 1.00 22.74 852 LEU A C 1
ATOM 5370 O O . LEU A 1 814 ? 118.043 91.682 111.517 1.00 20.21 852 LEU A O 1
ATOM 5375 N N . LYS A 1 815 ? 120.220 91.527 112.071 1.00 19.04 853 LYS A N 1
ATOM 5376 C CA . LYS A 1 815 ? 119.937 91.568 113.502 1.00 20.82 853 LYS A CA 1
ATOM 5377 C C . LYS A 1 815 ? 119.458 92.949 113.910 1.00 27.06 853 LYS A C 1
ATOM 5378 O O . LYS A 1 815 ? 118.527 93.078 114.719 1.00 25.66 853 LYS A O 1
ATOM 5384 N N . GLU A 1 816 ? 120.096 93.993 113.365 1.00 17.98 854 GLU A N 1
ATOM 5385 C CA . GLU A 1 816 ? 119.597 95.358 113.530 1.00 22.99 854 GLU A CA 1
ATOM 5386 C C . GLU A 1 816 ? 118.145 95.471 113.095 1.00 19.58 854 GLU A C 1
ATOM 5387 O O . GLU A 1 816 ? 117.317 96.062 113.800 1.00 18.49 854 GLU A O 1
ATOM 5393 N N . ILE A 1 817 ? 117.829 94.927 111.910 1.00 21.68 855 ILE A N 1
ATOM 5394 C CA . ILE A 1 817 ? 116.481 95.037 111.355 1.00 25.09 855 ILE A CA 1
ATOM 5395 C C . ILE A 1 817 ? 115.473 94.349 112.267 1.00 21.70 855 ILE A C 1
ATOM 5396 O O . ILE A 1 817 ? 114.335 94.811 112.417 1.00 21.54 855 ILE A O 1
ATOM 5401 N N . GLU A 1 818 ? 115.878 93.259 112.917 1.00 22.84 856 GLU A N 1
ATOM 5402 C CA . GLU A 1 818 ? 114.988 92.601 113.867 1.00 25.41 856 GLU A CA 1
ATOM 5403 C C . GLU A 1 818 ? 114.602 93.542 114.996 1.00 20.88 856 GLU A C 1
ATOM 5404 O O . GLU A 1 818 ? 113.435 93.601 115.400 1.00 20.03 856 GLU A O 1
ATOM 5410 N N . GLY A 1 819 ? 115.587 94.261 115.541 1.00 25.07 857 GLY A N 1
ATOM 5411 C CA . GLY A 1 819 ? 115.311 95.183 116.629 1.00 21.25 857 GLY A CA 1
ATOM 5412 C C . GLY A 1 819 ? 114.486 96.367 116.171 1.00 23.92 857 GLY A C 1
ATOM 5413 O O . GLY A 1 819 ? 113.637 96.865 116.915 1.00 24.18 857 GLY A O 1
ATOM 5414 N N . ILE A 1 820 ? 114.716 96.825 114.939 1.00 23.73 858 ILE A N 1
ATOM 5415 C CA . ILE A 1 820 ? 113.893 97.894 114.380 1.00 20.32 858 ILE A CA 1
ATOM 5416 C C . ILE A 1 820 ? 112.445 97.428 114.243 1.00 21.44 858 ILE A C 1
ATOM 5417 O O . ILE A 1 820 ? 111.508 98.152 114.586 1.00 22.19 858 ILE A O 1
ATOM 5422 N N . ILE A 1 821 ? 112.243 96.207 113.740 1.00 24.86 859 ILE A N 1
ATOM 5423 C CA . ILE A 1 821 ? 110.894 95.700 113.537 1.00 27.87 859 ILE A CA 1
ATOM 5424 C C . ILE A 1 821 ? 110.196 95.497 114.880 1.00 29.65 859 ILE A C 1
ATOM 5425 O O . ILE A 1 821 ? 109.015 95.825 115.029 1.00 23.48 859 ILE A O 1
ATOM 5430 N N . ASP A 1 822 ? 110.914 94.972 115.882 1.00 25.01 860 ASP A N 1
ATOM 5431 C CA . ASP A 1 822 ? 110.304 94.842 117.204 1.00 21.61 860 ASP A CA 1
ATOM 5432 C C . ASP A 1 822 ? 109.919 96.202 117.767 1.00 26.16 860 ASP A C 1
ATOM 5433 O O . ASP A 1 822 ? 108.853 96.342 118.373 1.00 27.73 860 ASP A O 1
ATOM 5438 N N . ALA A 1 823 ? 110.747 97.226 117.542 1.00 21.46 861 ALA A N 1
ATOM 5439 C CA . ALA A 1 823 ? 110.361 98.569 117.968 1.00 27.11 861 ALA A CA 1
ATOM 5440 C C . ALA A 1 823 ? 109.095 99.043 117.250 1.00 25.17 861 ALA A C 1
ATOM 5441 O O . ALA A 1 823 ? 108.198 99.616 117.881 1.00 22.59 861 ALA A O 1
ATOM 5443 N N . ARG A 1 824 ? 109.005 98.808 115.931 1.00 23.00 862 ARG A N 1
ATOM 5444 C CA . ARG A 1 824 ? 107.844 99.249 115.151 1.00 20.69 862 ARG A CA 1
ATOM 5445 C C . ARG A 1 824 ? 106.560 98.594 115.646 1.00 22.91 862 ARG A C 1
ATOM 5446 O O . ARG A 1 824 ? 105.495 99.231 115.673 1.00 24.61 862 ARG A O 1
ATOM 5454 N N . ASN A 1 825 ? 106.641 97.324 116.047 1.00 25.70 863 ASN A N 1
ATOM 5455 C CA . ASN A 1 825 ? 105.479 96.608 116.544 1.00 27.24 863 ASN A CA 1
ATOM 5456 C C . ASN A 1 825 ? 105.040 97.087 117.912 1.00 32.34 863 ASN A C 1
ATOM 5457 O O . ASN A 1 825 ? 103.977 96.664 118.361 1.00 30.58 863 ASN A O 1
ATOM 5462 N N . GLU A 1 826 ? 105.806 97.962 118.570 1.00 30.96 864 GLU A N 1
ATOM 5463 C CA . GLU A 1 826 ? 105.370 98.611 119.805 1.00 32.48 864 GLU A CA 1
ATOM 5464 C C . GLU A 1 826 ? 104.990 100.077 119.618 1.00 30.70 864 GLU A C 1
ATOM 5465 O O . GLU A 1 826 ? 104.660 100.740 120.601 1.00 33.12 864 GLU A O 1
ATOM 5471 N N . ASP A 1 827 ? 105.035 100.603 118.397 1.00 26.21 865 ASP A N 1
ATOM 5472 C CA . ASP A 1 827 ? 104.780 102.022 118.149 1.00 25.51 865 ASP A CA 1
ATOM 5473 C C . ASP A 1 827 ? 103.276 102.268 118.089 1.00 28.13 865 ASP A C 1
ATOM 5474 O O . ASP A 1 827 ? 102.609 101.804 117.161 1.00 30.05 865 ASP A O 1
ATOM 5479 N N . LYS A 1 828 ? 102.737 103.024 119.056 1.00 29.61 866 LYS A N 1
ATOM 5480 C CA . LYS A 1 828 ? 101.308 103.331 119.052 1.00 31.56 866 LYS A CA 1
ATOM 5481 C C . LYS A 1 828 ? 100.898 104.152 117.836 1.00 27.11 866 LYS A C 1
ATOM 5482 O O . LYS A 1 828 ? 99.718 104.175 117.492 1.00 27.52 866 LYS A O 1
ATOM 5488 N N . ASN A 1 829 ? 101.840 104.807 117.158 1.00 32.90 867 ASN A N 1
ATOM 5489 C CA . ASN A 1 829 ? 101.471 105.561 115.965 1.00 38.84 867 ASN A CA 1
ATOM 5490 C C . ASN A 1 829 ? 101.289 104.679 114.738 1.00 31.30 867 ASN A C 1
ATOM 5491 O O . ASN A 1 829 ? 100.700 105.130 113.751 1.00 31.22 867 ASN A O 1
ATOM 5496 N N . LEU A 1 830 ? 101.766 103.440 114.776 1.00 25.66 868 LEU A N 1
ATOM 5497 C CA . LEU A 1 830 ? 101.746 102.559 113.606 1.00 22.92 868 LEU A CA 1
ATOM 5498 C C . LEU A 1 830 ? 100.543 101.632 113.765 1.00 23.21 868 LEU A C 1
ATOM 5499 O O . LEU A 1 830 ? 100.651 100.454 114.093 1.00 30.55 868 LEU A O 1
ATOM 5504 N N . LYS A 1 831 ? 99.364 102.205 113.519 1.00 26.26 869 LYS A N 1
ATOM 5505 C CA . LYS A 1 831 ? 98.118 101.517 113.820 1.00 30.74 869 LYS A CA 1
ATOM 5506 C C . LYS A 1 831 ? 97.881 100.326 112.914 1.00 27.45 869 LYS A C 1
ATOM 5507 O O . LYS A 1 831 ? 97.015 99.500 113.221 1.00 26.39 869 LYS A O 1
ATOM 5513 N N . ASN A 1 832 ? 98.633 100.199 111.822 1.00 22.84 870 ASN A N 1
ATOM 5514 C CA . ASN A 1 832 ? 98.463 99.029 110.975 1.00 22.76 870 ASN A CA 1
ATOM 5515 C C . ASN A 1 832 ? 99.249 97.823 111.480 1.00 26.21 870 ASN A C 1
ATOM 5516 O O . ASN A 1 832 ? 99.116 96.731 110.914 1.00 25.97 870 ASN A O 1
ATOM 5521 N N . ARG A 1 833 ? 100.023 97.980 112.560 1.00 22.24 871 ARG A N 1
ATOM 5522 C CA . ARG A 1 833 ? 100.715 96.835 113.123 1.00 22.21 871 ARG A CA 1
ATOM 5523 C C . ARG A 1 833 ? 100.636 96.765 114.631 1.00 26.54 871 ARG A C 1
ATOM 5524 O O . ARG A 1 833 ? 101.075 95.760 115.199 1.00 31.53 871 ARG A O 1
ATOM 5532 N N . HIS A 1 834 ? 100.067 97.771 115.292 1.00 26.70 872 HIS A N 1
ATOM 5533 C CA . HIS A 1 834 ? 99.989 97.846 116.748 1.00 30.20 872 HIS A CA 1
ATOM 5534 C C . HIS A 1 834 ? 98.602 98.340 117.138 1.00 27.62 872 HIS A C 1
ATOM 5535 O O . HIS A 1 834 ? 98.192 99.424 116.710 1.00 30.36 872 HIS A O 1
ATOM 5542 N N . GLY A 1 835 ? 97.890 97.559 117.943 1.00 29.08 873 GLY A N 1
ATOM 5543 C CA . GLY A 1 835 ? 96.564 97.954 118.391 1.00 30.28 873 GLY A CA 1
ATOM 5544 C C . GLY A 1 835 ? 95.874 96.807 119.095 1.00 32.39 873 GLY A C 1
ATOM 5545 O O . GLY A 1 835 ? 96.383 95.684 119.156 1.00 31.65 873 GLY A O 1
ATOM 5546 N N . ALA A 1 836 ? 94.685 97.114 119.630 1.00 33.19 874 ALA A N 1
ATOM 5547 C CA . ALA A 1 836 ? 93.955 96.143 120.436 1.00 33.32 874 ALA A CA 1
ATOM 5548 C C . ALA A 1 836 ? 93.670 94.885 119.622 1.00 32.97 874 ALA A C 1
ATOM 5549 O O . ALA A 1 836 ? 92.961 94.931 118.609 1.00 30.69 874 ALA A O 1
ATOM 5551 N N . GLY A 1 837 ? 94.211 93.753 120.070 1.00 34.41 875 GLY A N 1
ATOM 5552 C CA . GLY A 1 837 ? 94.007 92.520 119.339 1.00 36.18 875 GLY A CA 1
ATOM 5553 C C . GLY A 1 837 ? 94.731 92.424 118.014 1.00 37.64 875 GLY A C 1
ATOM 5554 O O . GLY A 1 837 ? 94.475 91.484 117.258 1.00 39.18 875 GLY A O 1
ATOM 5555 N N . VAL A 1 838 ? 95.627 93.355 117.705 1.00 32.97 876 VAL A N 1
ATOM 5556 C CA . VAL A 1 838 ? 96.395 93.315 116.462 1.00 33.73 876 VAL A CA 1
ATOM 5557 C C . VAL A 1 838 ? 97.635 92.456 116.670 1.00 34.24 876 VAL A C 1
ATOM 5558 O O . VAL A 1 838 ? 98.453 92.732 117.553 1.00 29.22 876 VAL A O 1
ATOM 5562 N N . VAL A 1 839 ? 97.778 91.418 115.862 1.00 31.75 877 VAL A N 1
ATOM 5563 C CA . VAL A 1 839 ? 98.990 90.595 115.949 1.00 35.05 877 VAL A CA 1
ATOM 5564 C C . VAL A 1 839 ? 100.169 91.395 115.406 1.00 28.60 877 VAL A C 1
ATOM 5565 O O . VAL A 1 839 ? 100.013 92.094 114.385 1.00 26.52 877 VAL A O 1
ATOM 5569 N N . PRO A 1 840 ? 101.341 91.376 116.055 1.00 26.26 878 PRO A N 1
ATOM 5570 C CA . PRO A 1 840 ? 102.474 92.146 115.526 1.00 27.56 878 PRO A CA 1
ATOM 5571 C C . PRO A 1 840 ? 102.928 91.598 114.181 1.00 30.29 878 PRO A C 1
ATOM 5572 O O . PRO A 1 840 ? 102.912 90.387 113.942 1.00 30.47 878 PRO A O 1
ATOM 5576 N N . TYR A 1 841 ? 103.336 92.503 113.295 1.00 29.48 879 TYR A N 1
ATOM 5577 C CA . TYR A 1 841 ? 103.758 92.104 111.961 1.00 21.69 879 TYR A CA 1
ATOM 5578 C C . TYR A 1 841 ? 105.202 91.601 112.027 1.00 25.09 879 TYR A C 1
ATOM 5579 O O . TYR A 1 841 ? 106.143 92.395 112.164 1.00 20.77 879 TYR A O 1
ATOM 5588 N N . GLU A 1 842 ? 105.381 90.280 111.884 1.00 22.03 880 GLU A N 1
ATOM 5589 C CA . GLU A 1 842 ? 106.681 89.647 112.058 1.00 34.08 880 GLU A CA 1
ATOM 5590 C C . GLU A 1 842 ? 107.098 88.773 110.877 1.00 31.29 880 GLU A C 1
ATOM 5591 O O . GLU A 1 842 ? 108.148 88.124 110.950 1.00 27.59 880 GLU A O 1
ATOM 5597 N N . LEU A 1 843 ? 106.339 88.779 109.776 1.00 28.96 881 LEU A N 1
ATOM 5598 C CA . LEU A 1 843 ? 106.651 87.918 108.638 1.00 30.62 881 LEU A CA 1
ATOM 5599 C C . LEU A 1 843 ? 108.026 88.210 108.039 1.00 29.03 881 LEU A C 1
ATOM 5600 O O . LEU A 1 843 ? 108.667 87.301 107.498 1.00 28.18 881 LEU A O 1
ATOM 5605 N N . LEU A 1 844 ? 108.500 89.453 108.123 1.00 25.68 882 LEU A N 1
ATOM 5606 C CA . LEU A 1 844 ? 109.792 89.834 107.558 1.00 26.27 882 LEU A CA 1
ATOM 5607 C C . LEU A 1 844 ? 110.869 90.012 108.619 1.00 26.30 882 LEU A C 1
ATOM 5608 O O . LEU A 1 844 ? 111.926 90.584 108.325 1.00 28.14 882 LEU A O 1
ATOM 5613 N N . LYS A 1 845 ? 110.619 89.560 109.839 1.00 24.28 883 LYS A N 1
ATOM 5614 C CA . LYS A 1 845 ? 111.551 89.784 110.931 1.00 27.73 883 LYS A CA 1
ATOM 5615 C C . LYS A 1 845 ? 112.673 88.752 110.856 1.00 28.59 883 LYS A C 1
ATOM 5616 O O . LYS A 1 845 ? 112.399 87.549 110.961 1.00 28.77 883 LYS A O 1
ATOM 5622 N N . PRO A 1 846 ? 113.928 89.157 110.643 1.00 28.02 884 PRO A N 1
ATOM 5623 C CA . PRO A 1 846 ? 115.008 88.162 110.581 1.00 32.29 884 PRO A CA 1
ATOM 5624 C C . PRO A 1 846 ? 115.147 87.431 111.909 1.00 39.45 884 PRO A C 1
ATOM 5625 O O . PRO A 1 846 ? 114.811 87.957 112.971 1.00 38.52 884 PRO A O 1
ATOM 5629 N N . PHE A 1 847 ? 115.649 86.201 111.831 1.00 44.25 885 PHE A N 1
ATOM 5630 C CA . PHE A 1 847 ? 115.923 85.372 113.010 1.00 49.92 885 PHE A CA 1
ATOM 5631 C C . PHE A 1 847 ? 114.632 85.136 113.798 1.00 65.57 885 PHE A C 1
ATOM 5632 O O . PHE A 1 847 ? 114.504 85.498 114.971 1.00 66.08 885 PHE A O 1
ATOM 5640 N N . SER A 1 848 ? 113.670 84.524 113.102 1.00 77.42 886 SER A N 1
ATOM 5641 C CA . SER A 1 848 ? 112.330 84.199 113.608 1.00 81.04 886 SER A CA 1
ATOM 5642 C C . SER A 1 848 ? 111.706 85.342 114.404 1.00 73.69 886 SER A C 1
ATOM 5643 O O . SER A 1 848 ? 111.009 86.184 113.840 1.00 65.49 886 SER A O 1
ATOM 5646 N N . LYS A 1 855 ? 108.381 85.635 111.890 1.00 70.23 893 LYS A N 1
ATOM 5647 C CA . LYS A 1 855 ? 108.041 84.240 111.647 1.00 72.88 893 LYS A CA 1
ATOM 5648 C C . LYS A 1 855 ? 109.175 83.556 110.894 1.00 80.75 893 LYS A C 1
ATOM 5649 O O . LYS A 1 855 ? 109.047 82.414 110.448 1.00 81.91 893 LYS A O 1
ATOM 5655 N N . GLY A 1 856 ? 110.288 84.271 110.755 1.00 87.24 894 GLY A N 1
ATOM 5656 C CA . GLY A 1 856 ? 111.455 83.725 110.095 1.00 90.81 894 GLY A CA 1
ATOM 5657 C C . GLY A 1 856 ? 111.496 84.007 108.609 1.00 86.43 894 GLY A C 1
ATOM 5658 O O . GLY A 1 856 ? 110.534 83.730 107.884 1.00 90.19 894 GLY A O 1
ATOM 5659 N N . VAL A 1 857 ? 112.603 84.581 108.149 1.00 73.85 895 VAL A N 1
ATOM 5660 C CA . VAL A 1 857 ? 112.873 84.735 106.724 1.00 57.90 895 VAL A CA 1
ATOM 5661 C C . VAL A 1 857 ? 113.797 83.591 106.319 1.00 50.55 895 VAL A C 1
ATOM 5662 O O . VAL A 1 857 ? 114.977 83.600 106.707 1.00 43.70 895 VAL A O 1
ATOM 5666 N N . PRO A 1 858 ? 113.310 82.574 105.613 1.00 50.84 896 PRO A N 1
ATOM 5667 C CA . PRO A 1 858 ? 114.223 81.584 105.038 1.00 53.55 896 PRO A CA 1
ATOM 5668 C C . PRO A 1 858 ? 115.044 82.229 103.941 1.00 56.64 896 PRO A C 1
ATOM 5669 O O . PRO A 1 858 ? 114.698 83.292 103.424 1.00 59.04 896 PRO A O 1
ATOM 5673 N N . TYR A 1 859 ? 116.154 81.580 103.585 1.00 54.59 897 TYR A N 1
ATOM 5674 C CA . TYR A 1 859 ? 116.919 82.117 102.470 1.00 54.87 897 TYR A CA 1
ATOM 5675 C C . TYR A 1 859 ? 116.360 81.675 101.120 1.00 45.07 897 TYR A C 1
ATOM 5676 O O . TYR A 1 859 ? 116.575 82.374 100.120 1.00 38.12 897 TYR A O 1
ATOM 5685 N N . SER A 1 860 ? 115.597 80.576 101.081 1.00 36.77 898 SER A N 1
ATOM 5686 C CA . SER A 1 860 ? 115.078 80.007 99.843 1.00 42.24 898 SER A CA 1
ATOM 5687 C C . SER A 1 860 ? 113.579 79.733 99.950 1.00 51.61 898 SER A C 1
ATOM 5688 O O . SER A 1 860 ? 113.001 79.701 101.040 1.00 51.58 898 SER A O 1
ATOM 5691 N N . ILE A 1 861 ? 112.959 79.515 98.789 1.00 50.65 899 ILE A N 1
ATOM 5692 C CA . ILE A 1 861 ? 111.579 79.053 98.715 1.00 51.47 899 ILE A CA 1
ATOM 5693 C C . ILE A 1 861 ? 111.580 77.585 99.128 1.00 53.49 899 ILE A C 1
ATOM 5694 O O . ILE A 1 861 ? 111.844 76.695 98.313 1.00 46.61 899 ILE A O 1
ATOM 5699 N N . SER A 1 862 ? 111.318 77.323 100.407 1.00 63.13 900 SER A N 1
ATOM 5700 C CA . SER A 1 862 ? 111.556 76.012 100.996 1.00 69.42 900 SER A CA 1
ATOM 5701 C C . SER A 1 862 ? 110.275 75.263 101.332 1.00 68.21 900 SER A C 1
ATOM 5702 O O . SER A 1 862 ? 110.345 74.155 101.877 1.00 70.80 900 SER A O 1
ATOM 5705 N N . ILE A 1 863 ? 109.116 75.821 101.014 1.00 62.12 901 ILE A N 1
ATOM 5706 C CA . ILE A 1 863 ? 107.862 75.197 101.394 1.00 60.86 901 ILE A CA 1
ATOM 5707 C C . ILE A 1 863 ? 106.716 75.865 100.628 1.00 58.33 901 ILE A C 1
ATOM 5708 O O . ILE A 1 863 ? 105.577 75.371 100.572 1.00 59.30 901 ILE A O 1
ATOM 5714 N N . SER B 1 29 ? 4.975 83.011 147.455 1.00 81.65 67 SER B N 1
ATOM 5715 C CA . SER B 1 29 ? 4.253 83.019 146.187 1.00 82.72 67 SER B CA 1
ATOM 5716 C C . SER B 1 29 ? 5.156 82.661 145.004 1.00 78.25 67 SER B C 1
ATOM 5717 O O . SER B 1 29 ? 4.668 82.264 143.945 1.00 83.21 67 SER B O 1
ATOM 5720 N N . VAL B 1 30 ? 6.470 82.807 145.174 1.00 64.62 68 VAL B N 1
ATOM 5721 C CA . VAL B 1 30 ? 7.433 82.503 144.120 1.00 61.21 68 VAL B CA 1
ATOM 5722 C C . VAL B 1 30 ? 8.475 81.543 144.681 1.00 57.82 68 VAL B C 1
ATOM 5723 O O . VAL B 1 30 ? 9.203 81.893 145.618 1.00 52.94 68 VAL B O 1
ATOM 5727 N N . SER B 1 31 ? 8.556 80.346 144.106 1.00 58.74 69 SER B N 1
ATOM 5728 C CA . SER B 1 31 ? 9.563 79.366 144.489 1.00 61.44 69 SER B CA 1
ATOM 5729 C C . SER B 1 31 ? 10.832 79.595 143.679 1.00 70.33 69 SER B C 1
ATOM 5730 O O . SER B 1 31 ? 10.782 79.667 142.447 1.00 77.91 69 SER B O 1
ATOM 5733 N N . VAL B 1 32 ? 11.964 79.701 144.373 1.00 64.51 70 VAL B N 1
ATOM 5734 C CA . VAL B 1 32 ? 13.252 79.990 143.756 1.00 58.58 70 VAL B CA 1
ATOM 5735 C C . VAL B 1 32 ? 14.229 78.883 144.113 1.00 49.01 70 VAL B C 1
ATOM 5736 O O . VAL B 1 32 ? 14.343 78.507 145.284 1.00 47.26 70 VAL B O 1
ATOM 5740 N N . LYS B 1 33 ? 14.915 78.350 143.105 1.00 44.33 71 LYS B N 1
ATOM 5741 C CA . LYS B 1 33 ? 16.057 77.473 143.315 1.00 48.31 71 LYS B CA 1
ATOM 5742 C C . LYS B 1 33 ? 17.324 78.300 143.110 1.00 50.37 71 LYS B C 1
ATOM 5743 O O . LYS B 1 33 ? 17.526 78.881 142.037 1.00 50.37 71 LYS B O 1
ATOM 5749 N N . ALA B 1 34 ? 18.151 78.386 144.146 1.00 45.55 72 ALA B N 1
ATOM 5750 C CA . ALA B 1 34 ? 19.451 79.029 144.044 1.00 38.54 72 ALA B CA 1
ATOM 5751 C C . ALA B 1 34 ? 20.515 77.961 143.836 1.00 39.34 72 ALA B C 1
ATOM 5752 O O . ALA B 1 34 ? 20.618 77.022 144.628 1.00 38.13 72 ALA B O 1
ATOM 5754 N N . THR B 1 35 ? 21.307 78.109 142.780 1.00 43.67 73 THR B N 1
ATOM 5755 C CA . THR B 1 35 ? 22.410 77.206 142.498 1.00 43.40 73 THR B CA 1
ATOM 5756 C C . THR B 1 35 ? 23.712 77.983 142.559 1.00 39.04 73 THR B C 1
ATOM 5757 O O . THR B 1 35 ? 23.856 79.007 141.881 1.00 38.17 73 THR B O 1
ATOM 5761 N N . VAL B 1 36 ? 24.641 77.497 143.384 1.00 37.42 74 VAL B N 1
ATOM 5762 C CA . VAL B 1 36 ? 25.970 78.080 143.561 1.00 31.17 74 VAL B CA 1
ATOM 5763 C C . VAL B 1 36 ? 26.977 77.108 142.963 1.00 35.94 74 VAL B C 1
ATOM 5764 O O . VAL B 1 36 ? 26.933 75.904 143.247 1.00 36.46 74 VAL B O 1
ATOM 5768 N N . THR B 1 37 ? 27.872 77.619 142.127 1.00 37.04 75 THR B N 1
ATOM 5769 C CA . THR B 1 37 ? 28.923 76.812 141.518 1.00 32.71 75 THR B CA 1
ATOM 5770 C C . THR B 1 37 ? 30.247 77.149 142.197 1.00 31.46 75 THR B C 1
ATOM 5771 O O . THR B 1 37 ? 30.640 78.316 142.241 1.00 32.97 75 THR B O 1
ATOM 5775 N N . VAL B 1 38 ? 30.925 76.138 142.734 1.00 33.08 76 VAL B N 1
ATOM 5776 C CA . VAL B 1 38 ? 32.156 76.337 143.493 1.00 34.22 76 VAL B CA 1
ATOM 5777 C C . VAL B 1 38 ? 33.296 75.574 142.827 1.00 37.52 76 VAL B C 1
ATOM 5778 O O . VAL B 1 38 ? 33.123 74.424 142.406 1.00 39.20 76 VAL B O 1
ATOM 5782 N N . LYS B 1 39 ? 34.464 76.220 142.740 1.00 42.40 77 LYS B N 1
ATOM 5783 C CA . LYS B 1 39 ? 35.666 75.621 142.168 1.00 44.75 77 LYS B CA 1
ATOM 5784 C C . LYS B 1 39 ? 36.541 75.024 143.267 1.00 44.11 77 LYS B C 1
ATOM 5785 O O . LYS B 1 39 ? 36.776 75.651 144.304 1.00 42.30 77 LYS B O 1
ATOM 5791 N N . LEU B 1 40 ? 37.034 73.815 143.026 1.00 51.28 78 LEU B N 1
ATOM 5792 C CA . LEU B 1 40 ? 37.893 73.122 143.978 1.00 61.47 78 LEU B CA 1
ATOM 5793 C C . LEU B 1 40 ? 39.368 73.382 143.699 1.00 61.27 78 LEU B C 1
ATOM 5794 O O . LEU B 1 40 ? 39.805 73.390 142.544 1.00 53.77 78 LEU B O 1
ATOM 5799 N N . THR B 1 41 ? 40.129 73.602 144.773 1.00 68.17 79 THR B N 1
ATOM 5800 C CA . THR B 1 41 ? 41.584 73.686 144.737 1.00 77.31 79 THR B CA 1
ATOM 5801 C C . THR B 1 41 ? 42.138 73.081 146.021 1.00 85.44 79 THR B C 1
ATOM 5802 O O . THR B 1 41 ? 41.607 73.329 147.107 1.00 91.84 79 THR B O 1
ATOM 5806 N N . VAL B 1 42 ? 43.209 72.303 145.910 1.00 86.52 80 VAL B N 1
ATOM 5807 C CA . VAL B 1 42 ? 43.926 71.910 147.118 1.00 84.85 80 VAL B CA 1
ATOM 5808 C C . VAL B 1 42 ? 45.327 72.481 147.001 1.00 85.99 80 VAL B C 1
ATOM 5809 O O . VAL B 1 42 ? 45.497 73.585 146.481 1.00 84.36 80 VAL B O 1
ATOM 5813 N N . ASP B 1 57 ? 39.402 71.265 162.270 1.00 59.37 95 ASP B N 1
ATOM 5814 C CA . ASP B 1 57 ? 38.239 72.137 162.425 1.00 56.15 95 ASP B CA 1
ATOM 5815 C C . ASP B 1 57 ? 37.081 71.722 161.509 1.00 53.45 95 ASP B C 1
ATOM 5816 O O . ASP B 1 57 ? 35.916 71.911 161.864 1.00 43.96 95 ASP B O 1
ATOM 5821 N N . ASP B 1 58 ? 37.412 71.135 160.350 1.00 55.52 96 ASP B N 1
ATOM 5822 C CA . ASP B 1 58 ? 36.404 70.709 159.378 1.00 54.23 96 ASP B CA 1
ATOM 5823 C C . ASP B 1 58 ? 35.515 69.582 159.896 1.00 47.85 96 ASP B C 1
ATOM 5824 O O . ASP B 1 58 ? 34.386 69.433 159.414 1.00 39.61 96 ASP B O 1
ATOM 5829 N N . VAL B 1 59 ? 36.004 68.769 160.837 1.00 42.64 97 VAL B N 1
ATOM 5830 C CA . VAL B 1 59 ? 35.189 67.715 161.437 1.00 43.64 97 VAL B CA 1
ATOM 5831 C C . VAL B 1 59 ? 33.870 68.268 161.969 1.00 46.98 97 VAL B C 1
ATOM 5832 O O . VAL B 1 59 ? 32.846 67.572 161.962 1.00 47.43 97 VAL B O 1
ATOM 5836 N N . SER B 1 60 ? 33.867 69.519 162.438 1.00 46.37 98 SER B N 1
ATOM 5837 C CA . SER B 1 60 ? 32.681 70.144 163.009 1.00 44.92 98 SER B CA 1
ATOM 5838 C C . SER B 1 60 ? 31.993 71.093 162.031 1.00 46.27 98 SER B C 1
ATOM 5839 O O . SER B 1 60 ? 31.232 71.969 162.463 1.00 39.73 98 SER B O 1
ATOM 5842 N N . ASP B 1 61 ? 32.246 70.943 160.728 1.00 37.29 99 ASP B N 1
ATOM 5843 C CA . ASP B 1 61 ? 31.478 71.683 159.738 1.00 36.66 99 ASP B CA 1
ATOM 5844 C C . ASP B 1 61 ? 29.984 71.432 159.938 1.00 42.15 99 ASP B C 1
ATOM 5845 O O . ASP B 1 61 ? 29.543 70.292 160.128 1.00 37.88 99 ASP B O 1
ATOM 5850 N N . TRP B 1 62 ? 29.206 72.513 159.893 1.00 37.06 100 TRP B N 1
ATOM 5851 C CA . TRP B 1 62 ? 27.753 72.434 159.992 1.00 41.05 100 TRP B CA 1
ATOM 5852 C C . TRP B 1 62 ? 27.196 71.545 158.886 1.00 43.68 100 TRP B C 1
ATOM 5853 O O . TRP B 1 62 ? 27.232 71.916 157.708 1.00 42.33 100 TRP B O 1
ATOM 5864 N N . LEU B 1 63 ? 26.683 70.375 159.259 1.00 45.62 101 LEU B N 1
ATOM 5865 C CA . LEU B 1 63 ? 26.330 69.358 158.279 1.00 51.15 101 LEU B CA 1
ATOM 5866 C C . LEU B 1 63 ? 25.156 69.802 157.418 1.00 53.68 101 LEU B C 1
ATOM 5867 O O . LEU B 1 63 ? 24.114 70.215 157.934 1.00 52.21 101 LEU B O 1
ATOM 5872 N N . GLY B 1 64 ? 25.326 69.708 156.102 1.00 53.67 102 GLY B N 1
ATOM 5873 C CA . GLY B 1 64 ? 24.250 70.052 155.202 1.00 51.22 102 GLY B CA 1
ATOM 5874 C C . GLY B 1 64 ? 23.869 71.510 155.194 1.00 42.74 102 GLY B C 1
ATOM 5875 O O . GLY B 1 64 ? 22.811 71.861 154.665 1.00 45.11 102 GLY B O 1
ATOM 5876 N N . LYS B 1 65 ? 24.701 72.382 155.768 1.00 39.57 103 LYS B N 1
ATOM 5877 C CA . LYS B 1 65 ? 24.462 73.815 155.752 1.00 39.84 103 LYS B CA 1
ATOM 5878 C C . LYS B 1 65 ? 25.797 74.510 155.476 1.00 40.17 103 LYS B C 1
ATOM 5879 O O . LYS B 1 65 ? 26.386 75.191 156.309 1.00 43.93 103 LYS B O 1
ATOM 5885 N N . THR B 1 66 ? 26.292 74.345 154.252 1.00 36.13 104 THR B N 1
ATOM 5886 C CA . THR B 1 66 ? 27.581 74.929 153.920 1.00 30.10 104 THR B CA 1
ATOM 5887 C C . THR B 1 66 ? 27.480 76.432 153.712 1.00 29.53 104 THR B C 1
ATOM 5888 O O . THR B 1 66 ? 28.339 77.185 154.181 1.00 29.34 104 THR B O 1
ATOM 5892 N N . LEU B 1 67 ? 26.455 76.888 153.001 1.00 28.28 105 LEU B N 1
ATOM 5893 C CA . LEU B 1 67 ? 26.341 78.293 152.652 1.00 31.06 105 LEU B CA 1
ATOM 5894 C C . LEU B 1 67 ? 24.972 78.809 153.067 1.00 35.79 105 LEU B C 1
ATOM 5895 O O . LEU B 1 67 ? 23.963 78.119 152.910 1.00 37.91 105 LEU B O 1
ATOM 5900 N N . LEU B 1 68 ? 24.960 80.021 153.607 1.00 34.06 106 LEU B N 1
ATOM 5901 C CA . LEU B 1 68 ? 23.749 80.799 153.817 1.00 31.40 106 LEU B CA 1
ATOM 5902 C C . LEU B 1 68 ? 23.628 81.768 152.647 1.00 33.46 106 LEU B C 1
ATOM 5903 O O . LEU B 1 68 ? 24.557 82.536 152.384 1.00 33.92 106 LEU B O 1
ATOM 5908 N N . LEU B 1 69 ? 22.508 81.714 151.931 1.00 33.61 107 LEU B N 1
ATOM 5909 C CA . LEU B 1 69 ? 22.254 82.602 150.801 1.00 34.07 107 LEU B CA 1
ATOM 5910 C C . LEU B 1 69 ? 21.014 83.427 151.090 1.00 40.95 107 LEU B C 1
ATOM 5911 O O . LEU B 1 69 ? 19.996 82.883 151.535 1.00 41.31 107 LEU B O 1
ATOM 5916 N N . GLU B 1 70 ? 21.100 84.728 150.830 1.00 36.98 108 GLU B N 1
ATOM 5917 C CA . GLU B 1 70 ? 20.006 85.656 151.085 1.00 36.44 108 GLU B CA 1
ATOM 5918 C C . GLU B 1 70 ? 19.858 86.593 149.895 1.00 37.90 108 GLU B C 1
ATOM 5919 O O . GLU B 1 70 ? 20.845 87.189 149.449 1.00 29.97 108 GLU B O 1
ATOM 5925 N N . VAL B 1 71 ? 18.634 86.725 149.377 1.00 30.88 109 VAL B N 1
ATOM 5926 C CA . VAL B 1 71 ? 18.395 87.607 148.238 1.00 29.27 109 VAL B CA 1
ATOM 5927 C C . VAL B 1 71 ? 17.966 88.977 148.745 1.00 28.57 109 VAL B C 1
ATOM 5928 O O . VAL B 1 71 ? 17.253 89.094 149.752 1.00 30.00 109 VAL B O 1
ATOM 5932 N N . VAL B 1 72 ? 18.402 90.018 148.040 1.00 26.92 110 VAL B N 1
ATOM 5933 C CA . VAL B 1 72 ? 18.183 91.409 148.428 1.00 29.58 110 VAL B CA 1
ATOM 5934 C C . VAL B 1 72 ? 17.311 92.087 147.378 1.00 32.29 110 VAL B C 1
ATOM 5935 O O . VAL B 1 72 ? 17.628 92.058 146.185 1.00 38.37 110 VAL B O 1
ATOM 5939 N N . SER B 1 73 ? 16.238 92.726 147.822 1.00 29.78 111 SER B N 1
ATOM 5940 C CA . SER B 1 73 ? 15.370 93.431 146.890 1.00 31.88 111 SER B CA 1
ATOM 5941 C C . SER B 1 73 ? 16.024 94.728 146.420 1.00 35.42 111 SER B C 1
ATOM 5942 O O . SER B 1 73 ? 16.715 95.409 147.180 1.00 30.20 111 SER B O 1
ATOM 5945 N N . SER B 1 74 ? 15.784 95.072 145.153 1.00 33.72 112 SER B N 1
ATOM 5946 C CA . SER B 1 74 ? 16.253 96.335 144.602 1.00 36.01 112 SER B CA 1
ATOM 5947 C C . SER B 1 74 ? 15.490 97.541 145.129 1.00 36.22 112 SER B C 1
ATOM 5948 O O . SER B 1 74 ? 15.959 98.675 144.983 1.00 33.00 112 SER B O 1
ATOM 5951 N N . GLU B 1 75 ? 14.320 97.341 145.717 1.00 31.59 113 GLU B N 1
ATOM 5952 C CA . GLU B 1 75 ? 13.482 98.459 146.110 1.00 41.71 113 GLU B CA 1
ATOM 5953 C C . GLU B 1 75 ? 13.268 98.456 147.616 1.00 40.76 113 GLU B C 1
ATOM 5954 O O . GLU B 1 75 ? 13.184 97.394 148.249 1.00 36.97 113 GLU B O 1
ATOM 5960 N N . VAL B 1 76 ? 13.227 99.664 148.180 1.00 41.12 114 VAL B N 1
ATOM 5961 C CA . VAL B 1 76 ? 12.847 99.825 149.570 1.00 42.91 114 VAL B CA 1
ATOM 5962 C C . VAL B 1 76 ? 11.346 99.621 149.706 1.00 48.44 114 VAL B C 1
ATOM 5963 O O . VAL B 1 76 ? 10.579 99.741 148.741 1.00 47.07 114 VAL B O 1
ATOM 5967 N N . ASP B 1 77 ? 10.926 99.303 150.923 1.00 53.25 115 ASP B N 1
ATOM 5968 C CA . ASP B 1 77 ? 9.507 99.185 151.215 1.00 69.53 115 ASP B CA 1
ATOM 5969 C C . ASP B 1 77 ? 8.836 100.519 150.907 1.00 73.99 115 ASP B C 1
ATOM 5970 O O . ASP B 1 77 ? 9.066 101.508 151.615 1.00 66.94 115 ASP B O 1
ATOM 5975 N N . PRO B 1 78 ? 8.017 100.594 149.853 1.00 85.19 116 PRO B N 1
ATOM 5976 C CA . PRO B 1 78 ? 7.446 101.891 149.462 1.00 93.28 116 PRO B CA 1
ATOM 5977 C C . PRO B 1 78 ? 6.555 102.493 150.531 1.00 101.15 116 PRO B C 1
ATOM 5978 O O . PRO B 1 78 ? 6.201 103.675 150.433 1.00 104.79 116 PRO B O 1
ATOM 5982 N N . LYS B 1 79 ? 6.195 101.722 151.554 1.00 103.08 117 LYS B N 1
ATOM 5983 C CA . LYS B 1 79 ? 5.375 102.248 152.633 1.00 104.56 117 LYS B CA 1
ATOM 5984 C C . LYS B 1 79 ? 6.208 102.949 153.700 1.00 98.74 117 LYS B C 1
ATOM 5985 O O . LYS B 1 79 ? 5.719 103.882 154.342 1.00 103.76 117 LYS B O 1
ATOM 5991 N N . THR B 1 80 ? 7.455 102.531 153.904 1.00 87.14 118 THR B N 1
ATOM 5992 C CA . THR B 1 80 ? 8.275 103.092 154.966 1.00 82.75 118 THR B CA 1
ATOM 5993 C C . THR B 1 80 ? 9.567 103.743 154.494 1.00 82.58 118 THR B C 1
ATOM 5994 O O . THR B 1 80 ? 10.118 104.569 155.228 1.00 84.61 118 THR B O 1
ATOM 5998 N N . GLY B 1 81 ? 10.073 103.396 153.312 1.00 78.30 119 GLY B N 1
ATOM 5999 C CA . GLY B 1 81 ? 11.317 103.952 152.826 1.00 72.92 119 GLY B CA 1
ATOM 6000 C C . GLY B 1 81 ? 12.559 103.220 153.278 1.00 71.54 119 GLY B C 1
ATOM 6001 O O . GLY B 1 81 ? 13.667 103.596 152.864 1.00 67.85 119 GLY B O 1
ATOM 6002 N N . LEU B 1 82 ? 12.410 102.187 154.100 1.00 73.70 120 LEU B N 1
ATOM 6003 C CA . LEU B 1 82 ? 13.521 101.400 154.613 1.00 71.21 120 LEU B CA 1
ATOM 6004 C C . LEU B 1 82 ? 13.703 100.133 153.790 1.00 65.79 120 LEU B C 1
ATOM 6005 O O . LEU B 1 82 ? 12.783 99.667 153.113 1.00 59.18 120 LEU B O 1
ATOM 6010 N N . GLU B 1 83 ? 14.908 99.570 153.875 1.00 66.29 121 GLU B N 1
ATOM 6011 C CA . GLU B 1 83 ? 15.205 98.334 153.168 1.00 67.83 121 GLU B CA 1
ATOM 6012 C C . GLU B 1 83 ? 14.321 97.200 153.665 1.00 64.50 121 GLU B C 1
ATOM 6013 O O . GLU B 1 83 ? 14.049 97.075 154.863 1.00 69.24 121 GLU B O 1
ATOM 6019 N N . LYS B 1 84 ? 13.849 96.385 152.728 1.00 52.95 122 LYS B N 1
ATOM 6020 C CA . LYS B 1 84 ? 13.196 95.139 153.088 1.00 42.15 122 LYS B CA 1
ATOM 6021 C C . LYS B 1 84 ? 14.217 94.155 153.657 1.00 45.90 122 LYS B C 1
ATOM 6022 O O . LYS B 1 84 ? 15.408 94.201 153.342 1.00 47.46 122 LYS B O 1
ATOM 6028 N N . LYS B 1 85 ? 13.735 93.253 154.499 1.00 49.02 123 LYS B N 1
ATOM 6029 C CA . LYS B 1 85 ? 14.626 92.244 155.040 1.00 46.18 123 LYS B CA 1
ATOM 6030 C C . LYS B 1 85 ? 14.999 91.242 153.951 1.00 42.56 123 LYS B C 1
ATOM 6031 O O . LYS B 1 85 ? 14.136 90.806 153.182 1.00 41.41 123 LYS B O 1
ATOM 6037 N N . PRO B 1 86 ? 16.278 90.881 153.843 1.00 41.08 124 PRO B N 1
ATOM 6038 C CA . PRO B 1 86 ? 16.660 89.815 152.917 1.00 37.63 124 PRO B CA 1
ATOM 6039 C C . PRO B 1 86 ? 15.996 88.510 153.315 1.00 33.86 124 PRO B C 1
ATOM 6040 O O . PRO B 1 86 ? 15.681 88.278 154.483 1.00 39.41 124 PRO B O 1
ATOM 6044 N N . ILE B 1 87 ? 15.750 87.668 152.317 1.00 36.56 125 ILE B N 1
ATOM 6045 C CA . ILE B 1 87 ? 15.075 86.388 152.491 1.00 41.30 125 ILE B CA 1
ATOM 6046 C C . ILE B 1 87 ? 16.052 85.293 152.095 1.00 46.88 125 ILE B C 1
ATOM 6047 O O . ILE B 1 87 ? 16.740 85.417 151.077 1.00 48.64 125 ILE B O 1
ATOM 6052 N N . GLY B 1 88 ? 16.115 84.223 152.881 1.00 47.79 126 GLY B N 1
ATOM 6053 C CA . GLY B 1 88 ? 17.132 83.254 152.539 1.00 49.84 126 GLY B CA 1
ATOM 6054 C C . GLY B 1 88 ? 16.917 81.865 153.094 1.00 44.12 126 GLY B C 1
ATOM 6055 O O . GLY B 1 88 ? 15.903 81.560 153.725 1.00 41.34 126 GLY B O 1
ATOM 6056 N N . ALA B 1 89 ? 17.914 81.026 152.839 1.00 36.82 127 ALA B N 1
ATOM 6057 C CA . ALA B 1 89 ? 17.932 79.636 153.266 1.00 37.27 127 ALA B CA 1
ATOM 6058 C C . ALA B 1 89 ? 19.371 79.148 153.153 1.00 32.19 127 ALA B C 1
ATOM 6059 O O . ALA B 1 89 ? 20.231 79.823 152.595 1.00 30.03 127 ALA B O 1
ATOM 6061 N N . TYR B 1 90 ? 19.626 77.975 153.713 1.00 37.11 128 TYR B N 1
ATOM 6062 C CA . TYR B 1 90 ? 20.940 77.367 153.644 1.00 34.61 128 TYR B CA 1
ATOM 6063 C C . TYR B 1 90 ? 21.061 76.519 152.383 1.00 36.30 128 TYR B C 1
ATOM 6064 O O . TYR B 1 90 ? 20.082 75.944 151.904 1.00 33.53 128 TYR B O 1
ATOM 6073 N N . ALA B 1 91 ? 22.281 76.444 151.854 1.00 39.52 129 ALA B N 1
ATOM 6074 C CA . ALA B 1 91 ? 22.584 75.635 150.682 1.00 37.09 129 ALA B CA 1
ATOM 6075 C C . ALA B 1 91 ? 23.459 74.450 151.079 1.00 36.58 129 ALA B C 1
ATOM 6076 O O . ALA B 1 91 ? 24.435 74.599 151.826 1.00 39.19 129 ALA B O 1
ATOM 6078 N N . HIS B 1 92 ? 23.097 73.276 150.581 1.00 34.00 130 HIS B N 1
ATOM 6079 C CA . HIS B 1 92 ? 23.795 72.026 150.843 1.00 43.10 130 HIS B CA 1
ATOM 6080 C C . HIS B 1 92 ? 24.503 71.540 149.581 1.00 38.83 130 HIS B C 1
ATOM 6081 O O . HIS B 1 92 ? 24.107 71.876 148.462 1.00 46.12 130 HIS B O 1
ATOM 6088 N N . ARG B 1 93 ? 25.536 70.714 149.774 1.00 43.01 131 ARG B N 1
ATOM 6089 C CA . ARG B 1 93 ? 26.287 70.145 148.659 1.00 50.39 131 ARG B CA 1
ATOM 6090 C C . ARG B 1 93 ? 25.393 69.258 147.801 1.00 52.64 131 ARG B C 1
ATOM 6091 O O . ARG B 1 93 ? 24.645 68.426 148.318 1.00 50.56 131 ARG B O 1
ATOM 6099 N N . ALA B 1 94 ? 25.489 69.425 146.475 1.00 57.77 132 ALA B N 1
ATOM 6100 C CA . ALA B 1 94 ? 24.488 68.880 145.553 1.00 59.79 132 ALA B CA 1
ATOM 6101 C C . ALA B 1 94 ? 25.066 68.008 144.440 1.00 63.48 132 ALA B C 1
ATOM 6102 O O . ALA B 1 94 ? 24.390 67.080 143.986 1.00 70.12 132 ALA B O 1
ATOM 6104 N N . ALA B 1 95 ? 26.281 68.299 143.971 1.00 61.59 133 ALA B N 1
ATOM 6105 C CA . ALA B 1 95 ? 26.923 67.501 142.932 1.00 61.80 133 ALA B CA 1
ATOM 6106 C C . ALA B 1 95 ? 28.357 67.967 142.765 1.00 69.21 133 ALA B C 1
ATOM 6107 O O . ALA B 1 95 ? 28.635 69.165 142.851 1.00 69.50 133 ALA B O 1
ATOM 6109 N N . GLU B 1 96 ? 29.257 67.016 142.523 1.00 78.67 134 GLU B N 1
ATOM 6110 C CA . GLU B 1 96 ? 30.661 67.294 142.246 1.00 83.17 134 GLU B CA 1
ATOM 6111 C C . GLU B 1 96 ? 30.985 66.761 140.862 1.00 80.29 134 GLU B C 1
ATOM 6112 O O . GLU B 1 96 ? 30.764 65.579 140.589 1.00 81.97 134 GLU B O 1
ATOM 6118 N N . LYS B 1 97 ? 31.507 67.622 139.994 1.00 81.46 135 LYS B N 1
ATOM 6119 C CA . LYS B 1 97 ? 31.950 67.194 138.668 1.00 88.41 135 LYS B CA 1
ATOM 6120 C C . LYS B 1 97 ? 33.262 67.888 138.343 1.00 81.73 135 LYS B C 1
ATOM 6121 O O . LYS B 1 97 ? 33.291 69.113 138.195 1.00 80.18 135 LYS B O 1
ATOM 6127 N N . ASP B 1 98 ? 34.335 67.106 138.238 1.00 76.98 136 ASP B N 1
ATOM 6128 C CA . ASP B 1 98 ? 35.614 67.562 137.698 1.00 69.65 136 ASP B CA 1
ATOM 6129 C C . ASP B 1 98 ? 36.078 68.853 138.372 1.00 66.11 136 ASP B C 1
ATOM 6130 O O . ASP B 1 98 ? 36.224 69.903 137.744 1.00 58.71 136 ASP B O 1
ATOM 6135 N N . GLY B 1 99 ? 36.298 68.763 139.680 1.00 76.33 137 GLY B N 1
ATOM 6136 C CA . GLY B 1 99 ? 36.746 69.920 140.432 1.00 80.15 137 GLY B CA 1
ATOM 6137 C C . GLY B 1 99 ? 35.731 71.033 140.574 1.00 76.95 137 GLY B C 1
ATOM 6138 O O . GLY B 1 99 ? 36.106 72.151 140.933 1.00 81.93 137 GLY B O 1
ATOM 6139 N N . GLU B 1 100 ? 34.454 70.762 140.307 1.00 67.59 138 GLU B N 1
ATOM 6140 C CA . GLU B 1 100 ? 33.392 71.757 140.413 1.00 61.14 138 GLU B CA 1
ATOM 6141 C C . GLU B 1 100 ? 32.272 71.212 141.287 1.00 55.49 138 GLU B C 1
ATOM 6142 O O . GLU B 1 100 ? 31.791 70.095 141.067 1.00 56.13 138 GLU B O 1
ATOM 6148 N N . VAL B 1 101 ? 31.851 72.005 142.269 1.00 51.46 139 VAL B N 1
ATOM 6149 C CA . VAL B 1 101 ? 30.888 71.576 143.277 1.00 53.66 139 VAL B CA 1
ATOM 6150 C C . VAL B 1 101 ? 29.670 72.489 143.217 1.00 48.04 139 VAL B C 1
ATOM 6151 O O . VAL B 1 101 ? 29.806 73.716 143.198 1.00 46.99 139 VAL B O 1
ATOM 6155 N N . THR B 1 102 ? 28.489 71.887 143.191 1.00 44.45 140 THR B N 1
ATOM 6156 C CA . THR B 1 102 ? 27.231 72.615 143.200 1.00 45.92 140 THR B CA 1
ATOM 6157 C C . THR B 1 102 ? 26.619 72.615 144.599 1.00 43.83 140 THR B C 1
ATOM 6158 O O . THR B 1 102 ? 26.602 71.583 145.284 1.00 44.51 140 THR B O 1
ATOM 6162 N N . TYR B 1 103 ? 26.110 73.775 145.016 1.00 39.04 141 TYR B N 1
ATOM 6163 C CA . TYR B 1 103 ? 25.307 73.901 146.227 1.00 39.74 141 TYR B CA 1
ATOM 6164 C C . TYR B 1 103 ? 23.932 74.451 145.874 1.00 42.73 141 TYR B C 1
ATOM 6165 O O . TYR B 1 103 ? 23.801 75.391 145.079 1.00 37.42 141 TYR B O 1
ATOM 6174 N N . GLU B 1 104 ? 22.906 73.863 146.470 1.00 45.92 142 GLU B N 1
ATOM 6175 C CA . GLU B 1 104 ? 21.536 74.192 146.123 1.00 49.58 142 GLU B CA 1
ATOM 6176 C C . GLU B 1 104 ? 20.769 74.698 147.339 1.00 45.57 142 GLU B C 1
ATOM 6177 O O . GLU B 1 104 ? 20.867 74.136 148.440 1.00 40.96 142 GLU B O 1
ATOM 6183 N N . SER B 1 105 ? 19.996 75.763 147.121 1.00 43.32 143 SER B N 1
ATOM 6184 C CA . SER B 1 105 ? 19.121 76.338 148.132 1.00 42.16 143 SER B CA 1
ATOM 6185 C C . SER B 1 105 ? 17.756 76.588 147.506 1.00 46.21 143 SER B C 1
ATOM 6186 O O . SER B 1 105 ? 17.668 77.091 146.378 1.00 46.91 143 SER B O 1
ATOM 6189 N N . ASP B 1 106 ? 16.701 76.227 148.236 1.00 44.63 144 ASP B N 1
ATOM 6190 C CA . ASP B 1 106 ? 15.319 76.312 147.766 1.00 56.06 144 ASP B CA 1
ATOM 6191 C C . ASP B 1 106 ? 14.505 77.104 148.781 1.00 56.32 144 ASP B C 1
ATOM 6192 O O . ASP B 1 106 ? 14.420 76.709 149.949 1.00 56.77 144 ASP B O 1
ATOM 6197 N N . PHE B 1 107 ? 13.906 78.212 148.341 1.00 50.96 145 PHE B N 1
ATOM 6198 C CA . PHE B 1 107 ? 13.130 79.061 149.235 1.00 48.87 145 PHE B CA 1
ATOM 6199 C C . PHE B 1 107 ? 12.067 79.821 148.443 1.00 50.59 145 PHE B C 1
ATOM 6200 O O . PHE B 1 107 ? 12.080 79.854 147.210 1.00 48.99 145 PHE B O 1
ATOM 6208 N N . VAL B 1 108 ? 11.134 80.434 149.180 1.00 42.89 146 VAL B N 1
ATOM 6209 C CA . VAL B 1 108 ? 9.960 81.094 148.618 1.00 46.67 146 VAL B CA 1
ATOM 6210 C C . VAL B 1 108 ? 10.053 82.601 148.856 1.00 49.31 146 VAL B C 1
ATOM 6211 O O . VAL B 1 108 ? 10.422 83.045 149.949 1.00 44.45 146 VAL B O 1
ATOM 6215 N N . ILE B 1 109 ? 9.704 83.379 147.834 1.00 52.45 147 ILE B N 1
ATOM 6216 C CA . ILE B 1 109 ? 9.767 84.837 147.864 1.00 57.16 147 ILE B CA 1
ATOM 6217 C C . ILE B 1 109 ? 8.390 85.387 147.504 1.00 59.40 147 ILE B C 1
ATOM 6218 O O . ILE B 1 109 ? 7.789 84.930 146.530 1.00 58.59 147 ILE B O 1
ATOM 6223 N N . PRO B 1 110 ? 7.864 86.368 148.240 1.00 59.96 148 PRO B N 1
ATOM 6224 C CA . PRO B 1 110 ? 6.560 86.949 147.885 1.00 62.35 148 PRO B CA 1
ATOM 6225 C C . PRO B 1 110 ? 6.602 87.670 146.549 1.00 56.70 148 PRO B C 1
ATOM 6226 O O . PRO B 1 110 ? 7.614 88.261 146.167 1.00 53.69 148 PRO B O 1
ATOM 6230 N N . ASP B 1 111 ? 5.464 87.654 145.848 1.00 49.79 149 ASP B N 1
ATOM 6231 C CA . ASP B 1 111 ? 5.457 88.199 144.495 1.00 52.04 149 ASP B CA 1
ATOM 6232 C C . ASP B 1 111 ? 5.553 89.718 144.460 1.00 55.86 149 ASP B C 1
ATOM 6233 O O . ASP B 1 111 ? 5.674 90.277 143.366 1.00 60.93 149 ASP B O 1
ATOM 6238 N N . ASP B 1 112 ? 5.525 90.396 145.608 1.00 56.43 150 ASP B N 1
ATOM 6239 C CA . ASP B 1 112 ? 5.738 91.838 145.677 1.00 61.25 150 ASP B CA 1
ATOM 6240 C C . ASP B 1 112 ? 7.103 92.208 146.257 1.00 57.41 150 ASP B C 1
ATOM 6241 O O . ASP B 1 112 ? 7.316 93.369 146.628 1.00 48.60 150 ASP B O 1
ATOM 6246 N N . PHE B 1 113 ? 8.021 91.244 146.366 1.00 55.65 151 PHE B N 1
ATOM 6247 C CA . PHE B 1 113 ? 9.319 91.514 146.982 1.00 51.11 151 PHE B CA 1
ATOM 6248 C C . PHE B 1 113 ? 10.122 92.520 146.173 1.00 44.73 151 PHE B C 1
ATOM 6249 O O . PHE B 1 113 ? 10.899 93.297 146.736 1.00 49.73 151 PHE B O 1
ATOM 6257 N N . GLY B 1 114 ? 9.915 92.551 144.866 1.00 42.26 152 GLY B N 1
ATOM 6258 C CA . GLY B 1 114 ? 10.691 93.384 143.975 1.00 44.81 152 GLY B CA 1
ATOM 6259 C C . GLY B 1 114 ? 11.760 92.580 143.261 1.00 42.77 152 GLY B C 1
ATOM 6260 O O . GLY B 1 114 ? 12.037 91.422 143.581 1.00 44.66 152 GLY B O 1
ATOM 6261 N N . GLU B 1 115 ? 12.351 93.215 142.251 1.00 44.10 153 GLU B N 1
ATOM 6262 C CA . GLU B 1 115 ? 13.480 92.616 141.550 1.00 47.94 153 GLU B CA 1
ATOM 6263 C C . GLU B 1 115 ? 14.629 92.385 142.518 1.00 45.16 153 GLU B C 1
ATOM 6264 O O . GLU B 1 115 ? 14.977 93.261 143.315 1.00 40.26 153 GLU B O 1
ATOM 6270 N N . ILE B 1 116 ? 15.212 91.198 142.450 1.00 49.17 154 ILE B N 1
ATOM 6271 C CA . ILE B 1 116 ? 16.386 90.891 143.253 1.00 42.42 154 ILE B CA 1
ATOM 6272 C C . ILE B 1 116 ? 17.590 91.588 142.637 1.00 39.01 154 ILE B C 1
ATOM 6273 O O . ILE B 1 116 ? 17.965 91.308 141.493 1.00 40.48 154 ILE B O 1
ATOM 6278 N N . GLY B 1 117 ? 18.204 92.494 143.398 1.00 29.05 155 GLY B N 1
ATOM 6279 C CA . GLY B 1 117 ? 19.369 93.215 142.910 1.00 27.71 155 GLY B CA 1
ATOM 6280 C C . GLY B 1 117 ? 20.699 92.748 143.485 1.00 25.97 155 GLY B C 1
ATOM 6281 O O . GLY B 1 117 ? 21.754 93.147 142.995 1.00 24.49 155 GLY B O 1
ATOM 6282 N N . ALA B 1 118 ? 20.674 91.917 144.526 1.00 31.77 156 ALA B N 1
ATOM 6283 C CA . ALA B 1 118 ? 21.920 91.397 145.072 1.00 34.02 156 ALA B CA 1
ATOM 6284 C C . ALA B 1 118 ? 21.639 90.113 145.839 1.00 29.54 156 ALA B C 1
ATOM 6285 O O . ALA B 1 118 ? 20.485 89.791 146.164 1.00 28.28 156 ALA B O 1
ATOM 6287 N N . VAL B 1 119 ? 22.720 89.380 146.116 1.00 25.05 157 VAL B N 1
ATOM 6288 C CA . VAL B 1 119 ? 22.680 88.147 146.898 1.00 26.88 157 VAL B CA 1
ATOM 6289 C C . VAL B 1 119 ? 23.757 88.219 147.978 1.00 27.94 157 VAL B C 1
ATOM 6290 O O . VAL B 1 119 ? 24.897 88.621 147.701 1.00 26.39 157 VAL B O 1
ATOM 6294 N N . LEU B 1 120 ? 23.388 87.849 149.207 1.00 28.54 158 LEU B N 1
ATOM 6295 C CA . LEU B 1 120 ? 24.311 87.780 150.336 1.00 30.76 158 LEU B CA 1
ATOM 6296 C C . LEU B 1 120 ? 24.699 86.329 150.574 1.00 33.63 158 LEU B C 1
ATOM 6297 O O . LEU B 1 120 ? 23.871 85.422 150.449 1.00 34.31 158 LEU B O 1
ATOM 6302 N N . VAL B 1 121 ? 25.965 86.109 150.914 1.00 31.95 159 VAL B N 1
ATOM 6303 C CA . VAL B 1 121 ? 26.506 84.768 151.101 1.00 29.50 159 VAL B CA 1
ATOM 6304 C C . VAL B 1 121 ? 27.267 84.737 152.414 1.00 31.32 159 VAL B C 1
ATOM 6305 O O . VAL B 1 121 ? 28.063 85.642 152.692 1.00 29.34 159 VAL B O 1
ATOM 6309 N N . GLN B 1 122 ? 27.030 83.698 153.215 1.00 26.51 160 GLN B N 1
ATOM 6310 C CA . GLN B 1 122 ? 27.868 83.400 154.370 1.00 28.01 160 GLN B CA 1
ATOM 6311 C C . GLN B 1 122 ? 28.420 81.981 154.266 1.00 27.39 160 GLN B C 1
ATOM 6312 O O . GLN B 1 122 ? 27.661 81.028 154.063 1.00 28.93 160 GLN B O 1
ATOM 6318 N N . ASN B 1 123 ? 29.736 81.837 154.429 1.00 25.03 161 ASN B N 1
ATOM 6319 C CA . ASN B 1 123 ? 30.380 80.523 154.447 1.00 24.41 161 ASN B CA 1
ATOM 6320 C C . ASN B 1 123 ? 30.363 79.988 155.879 1.00 29.46 161 ASN B C 1
ATOM 6321 O O . ASN B 1 123 ? 31.094 80.485 156.741 1.00 32.11 161 ASN B O 1
ATOM 6326 N N . GLU B 1 124 ? 29.541 78.958 156.126 1.00 28.38 162 GLU B N 1
ATOM 6327 C CA . GLU B 1 124 ? 29.399 78.389 157.463 1.00 27.49 162 GLU B CA 1
ATOM 6328 C C . GLU B 1 124 ? 30.553 77.476 157.850 1.00 32.36 162 GLU B C 1
ATOM 6329 O O . GLU B 1 124 ? 30.715 77.174 159.038 1.00 38.98 162 GLU B O 1
ATOM 6335 N N . HIS B 1 125 ? 31.339 77.005 156.890 1.00 29.68 163 HIS B N 1
ATOM 6336 C CA . HIS B 1 125 ? 32.339 75.997 157.200 1.00 33.86 163 HIS B CA 1
ATOM 6337 C C . HIS B 1 125 ? 33.690 76.645 157.491 1.00 28.52 163 HIS B C 1
ATOM 6338 O O . HIS B 1 125 ? 33.860 77.861 157.398 1.00 34.24 163 HIS B O 1
ATOM 6345 N N . HIS B 1 126 ? 34.656 75.820 157.883 1.00 29.86 164 HIS B N 1
ATOM 6346 C CA . HIS B 1 126 ? 35.919 76.323 158.420 1.00 42.50 164 HIS B CA 1
ATOM 6347 C C . HIS B 1 126 ? 36.963 76.659 157.361 1.00 40.11 164 HIS B C 1
ATOM 6348 O O . HIS B 1 126 ? 37.982 77.273 157.698 1.00 40.96 164 HIS B O 1
ATOM 6355 N N . LYS B 1 127 ? 36.751 76.275 156.108 1.00 36.14 165 LYS B N 1
ATOM 6356 C CA . LYS B 1 127 ? 37.684 76.564 155.028 1.00 37.50 165 LYS B CA 1
ATOM 6357 C C . LYS B 1 127 ? 37.034 77.497 154.016 1.00 31.46 165 LYS B C 1
ATOM 6358 O O . LYS B 1 127 ? 35.835 77.385 153.727 1.00 31.60 165 LYS B O 1
ATOM 6364 N N . GLU B 1 128 ? 37.833 78.410 153.476 1.00 26.69 166 GLU B N 1
ATOM 6365 C CA . GLU B 1 128 ? 37.373 79.278 152.399 1.00 25.78 166 GLU B CA 1
ATOM 6366 C C . GLU B 1 128 ? 36.935 78.453 151.188 1.00 28.48 166 GLU B C 1
ATOM 6367 O O . GLU B 1 128 ? 37.370 77.317 150.984 1.00 27.75 166 GLU B O 1
ATOM 6373 N N . MET B 1 129 ? 36.042 79.027 150.393 1.00 31.66 167 MET B N 1
ATOM 6374 C CA . MET B 1 129 ? 35.556 78.393 149.177 1.00 33.19 167 MET B CA 1
ATOM 6375 C C . MET B 1 129 ? 35.559 79.422 148.063 1.00 33.85 167 MET B C 1
ATOM 6376 O O . MET B 1 129 ? 35.284 80.605 148.298 1.00 30.93 167 MET B O 1
ATOM 6381 N N . TYR B 1 130 ? 35.855 78.966 146.851 1.00 31.61 168 TYR B N 1
ATOM 6382 C CA . TYR B 1 130 ? 35.896 79.842 145.688 1.00 31.21 168 TYR B CA 1
ATOM 6383 C C . TYR B 1 130 ? 34.566 79.710 144.953 1.00 31.07 168 TYR B C 1
ATOM 6384 O O . TYR B 1 130 ? 34.267 78.655 144.374 1.00 29.11 168 TYR B O 1
ATOM 6393 N N . LEU B 1 131 ? 33.768 80.779 144.988 1.00 23.94 169 LEU B N 1
ATOM 6394 C CA . LEU B 1 131 ? 32.476 80.812 144.313 1.00 30.70 169 LEU B CA 1
ATOM 6395 C C . LEU B 1 131 ? 32.646 81.326 142.886 1.00 28.58 169 LEU B C 1
ATOM 6396 O O . LEU B 1 131 ? 33.105 82.452 142.680 1.00 26.41 169 LEU B O 1
ATOM 6401 N N . ARG B 1 132 ? 32.255 80.515 141.907 1.00 27.65 170 ARG B N 1
ATOM 6402 C CA . ARG B 1 132 ? 32.261 80.979 140.526 1.00 32.94 170 ARG B CA 1
ATOM 6403 C C . ARG B 1 132 ? 31.089 81.920 140.280 1.00 34.21 170 ARG B C 1
ATOM 6404 O O . ARG B 1 132 ? 31.274 83.121 140.051 1.00 34.42 170 ARG B O 1
ATOM 6412 N N . TYR B 1 133 ? 29.869 81.393 140.347 1.00 37.08 171 TYR B N 1
ATOM 6413 C CA . TYR B 1 133 ? 28.695 82.213 140.092 1.00 35.35 171 TYR B CA 1
ATOM 6414 C C . TYR B 1 133 ? 27.503 81.613 140.815 1.00 31.86 171 TYR B C 1
ATOM 6415 O O . TYR B 1 133 ? 27.521 80.454 141.241 1.00 32.25 171 TYR B O 1
ATOM 6424 N N . ILE B 1 134 ? 26.461 82.427 140.951 1.00 34.92 172 ILE B N 1
ATOM 6425 C CA . ILE B 1 134 ? 25.187 82.010 141.516 1.00 33.76 172 ILE B CA 1
ATOM 6426 C C . ILE B 1 134 ? 24.112 82.206 140.460 1.00 30.04 172 ILE B C 1
ATOM 6427 O O . ILE B 1 134 ? 24.087 83.237 139.781 1.00 30.79 172 ILE B O 1
ATOM 6432 N N . VAL B 1 135 ? 23.227 81.221 140.322 1.00 31.51 173 VAL B N 1
ATOM 6433 C CA . VAL B 1 135 ? 22.094 81.305 139.407 1.00 31.62 173 VAL B CA 1
ATOM 6434 C C . VAL B 1 135 ? 20.802 81.170 140.205 1.00 33.43 173 VAL B C 1
ATOM 6435 O O . VAL B 1 135 ? 20.646 80.224 140.986 1.00 37.18 173 VAL B O 1
ATOM 6439 N N . LEU B 1 136 ? 19.860 82.088 139.977 1.00 37.53 174 LEU B N 1
ATOM 6440 C CA . LEU B 1 136 ? 18.538 82.032 140.594 1.00 38.45 174 LEU B CA 1
ATOM 6441 C C . LEU B 1 136 ? 17.517 81.644 139.531 1.00 46.09 174 LEU B C 1
ATOM 6442 O O . LEU B 1 136 ? 17.200 82.445 138.643 1.00 45.27 174 LEU B O 1
ATOM 6447 N N . ASP B 1 137 ? 17.003 80.422 139.632 1.00 47.42 175 ASP B N 1
ATOM 6448 C CA . ASP B 1 137 ? 15.952 79.913 138.764 1.00 56.11 175 ASP B CA 1
ATOM 6449 C C . ASP B 1 137 ? 14.603 79.983 139.472 1.00 58.48 175 ASP B C 1
ATOM 6450 O O . ASP B 1 137 ? 14.515 80.029 140.702 1.00 59.29 175 ASP B O 1
ATOM 6455 N N . GLY B 1 138 ? 13.544 79.978 138.668 1.00 57.15 176 GLY B N 1
ATOM 6456 C CA . GLY B 1 138 ? 12.185 79.942 139.164 1.00 58.38 176 GLY B CA 1
ATOM 6457 C C . GLY B 1 138 ? 11.392 81.203 138.919 1.00 58.52 176 GLY B C 1
ATOM 6458 O O . GLY B 1 138 ? 10.182 81.209 139.178 1.00 56.59 176 GLY B O 1
ATOM 6459 N N . PHE B 1 139 ? 12.022 82.266 138.449 1.00 64.19 177 PHE B N 1
ATOM 6460 C CA . PHE B 1 139 ? 11.273 83.460 138.107 1.00 70.23 177 PHE B CA 1
ATOM 6461 C C . PHE B 1 139 ? 10.691 83.331 136.705 1.00 71.58 177 PHE B C 1
ATOM 6462 O O . PHE B 1 139 ? 11.229 82.599 135.871 1.00 74.07 177 PHE B O 1
ATOM 6470 N N . PRO B 1 140 ? 9.591 84.039 136.425 1.00 73.47 178 PRO B N 1
ATOM 6471 C CA . PRO B 1 140 ? 9.047 84.047 135.055 1.00 78.98 178 PRO B CA 1
ATOM 6472 C C . PRO B 1 140 ? 9.872 84.865 134.064 1.00 88.37 178 PRO B C 1
ATOM 6473 O O . PRO B 1 140 ? 9.658 84.725 132.854 1.00 86.54 178 PRO B O 1
ATOM 6477 N N . ASN B 1 141 ? 10.797 85.706 134.530 1.00 97.92 179 ASN B N 1
ATOM 6478 C CA . ASN B 1 141 ? 11.670 86.475 133.653 1.00 104.19 179 ASN B CA 1
ATOM 6479 C C . ASN B 1 141 ? 12.925 85.713 133.246 1.00 102.25 179 ASN B C 1
ATOM 6480 O O . ASN B 1 141 ? 13.845 86.315 132.679 1.00 108.72 179 ASN B O 1
ATOM 6485 N N . GLY B 1 142 ? 12.981 84.414 133.515 1.00 92.42 180 GLY B N 1
ATOM 6486 C CA . GLY B 1 142 ? 14.159 83.632 133.237 1.00 82.58 180 GLY B CA 1
ATOM 6487 C C . GLY B 1 142 ? 15.115 83.659 134.408 1.00 69.48 180 GLY B C 1
ATOM 6488 O O . GLY B 1 142 ? 14.848 84.289 135.438 1.00 62.45 180 GLY B O 1
ATOM 6489 N N . PRO B 1 143 ? 16.246 82.968 134.279 1.00 66.38 181 PRO B N 1
ATOM 6490 C CA . PRO B 1 143 ? 17.228 82.951 135.368 1.00 58.44 181 PRO B CA 1
ATOM 6491 C C . PRO B 1 143 ? 17.867 84.318 135.561 1.00 57.04 181 PRO B C 1
ATOM 6492 O O . PRO B 1 143 ? 17.756 85.221 134.729 1.00 60.97 181 PRO B O 1
ATOM 6496 N N . ILE B 1 144 ? 18.521 84.465 136.710 1.00 48.89 182 ILE B N 1
ATOM 6497 C CA . ILE B 1 144 ? 19.408 85.585 136.996 1.00 55.96 182 ILE B CA 1
ATOM 6498 C C . ILE B 1 144 ? 20.767 85.017 137.377 1.00 60.18 182 ILE B C 1
ATOM 6499 O O . ILE B 1 144 ? 20.860 84.180 138.280 1.00 64.62 182 ILE B O 1
ATOM 6504 N N . GLU B 1 145 ? 21.815 85.464 136.694 1.00 58.46 183 GLU B N 1
ATOM 6505 C CA . GLU B 1 145 ? 23.171 85.084 137.046 1.00 53.48 183 GLU B CA 1
ATOM 6506 C C . GLU B 1 145 ? 23.787 86.169 137.918 1.00 45.21 183 GLU B C 1
ATOM 6507 O O . GLU B 1 145 ? 23.605 87.364 137.670 1.00 43.47 183 GLU B O 1
ATOM 6513 N N . PHE B 1 146 ? 24.509 85.750 138.950 1.00 36.52 184 PHE B N 1
ATOM 6514 C CA . PHE B 1 146 ? 25.386 86.639 139.696 1.00 34.74 184 PHE B CA 1
ATOM 6515 C C . PHE B 1 146 ? 26.817 86.151 139.509 1.00 34.67 184 PHE B C 1
ATOM 6516 O O . PHE B 1 146 ? 27.129 84.998 139.829 1.00 39.29 184 PHE B O 1
ATOM 6524 N N . ASN B 1 147 ? 27.684 87.011 138.985 1.00 31.94 185 ASN B N 1
ATOM 6525 C CA . ASN B 1 147 ? 29.090 86.650 138.870 1.00 36.38 185 ASN B CA 1
ATOM 6526 C C . ASN B 1 147 ? 29.767 86.867 140.214 1.00 39.46 185 ASN B C 1
ATOM 6527 O O . ASN B 1 147 ? 29.665 87.945 140.804 1.00 42.80 185 ASN B O 1
ATOM 6532 N N . CYS B 1 148 ? 30.429 85.832 140.718 1.00 37.19 186 CYS B N 1
ATOM 6533 C CA . CYS B 1 148 ? 31.077 85.925 142.018 1.00 34.58 186 CYS B CA 1
ATOM 6534 C C . CYS B 1 148 ? 32.583 86.068 141.869 1.00 32.97 186 CYS B C 1
ATOM 6535 O O . CYS B 1 148 ? 33.153 87.055 142.340 1.00 33.49 186 CYS B O 1
ATOM 6538 N N . SER B 1 149 ? 33.220 85.100 141.210 1.00 30.06 187 SER B N 1
ATOM 6539 C CA . SER B 1 149 ? 34.672 85.056 141.010 1.00 28.59 187 SER B CA 1
ATOM 6540 C C . SER B 1 149 ? 35.421 85.446 142.279 1.00 27.49 187 SER B C 1
ATOM 6541 O O . SER B 1 149 ? 36.280 86.326 142.276 1.00 29.04 187 SER B O 1
ATOM 6544 N N . SER B 1 150 ? 35.085 84.801 143.390 1.00 23.57 188 SER B N 1
ATOM 6545 C CA . SER B 1 150 ? 35.623 85.294 144.652 1.00 22.75 188 SER B CA 1
ATOM 6546 C C . SER B 1 150 ? 35.786 84.159 145.652 1.00 24.94 188 SER B C 1
ATOM 6547 O O . SER B 1 150 ? 34.964 83.238 145.708 1.00 23.99 188 SER B O 1
ATOM 6550 N N . TRP B 1 151 ? 36.863 84.238 146.426 1.00 24.83 189 TRP B N 1
ATOM 6551 C CA . TRP B 1 151 ? 36.983 83.446 147.640 1.00 23.29 189 TRP B CA 1
ATOM 6552 C C . TRP B 1 151 ? 36.080 84.030 148.711 1.00 26.23 189 TRP B C 1
ATOM 6553 O O . TRP B 1 151 ? 36.123 85.238 148.973 1.00 24.26 189 TRP B O 1
ATOM 6564 N N . VAL B 1 152 ? 35.266 83.178 149.336 1.00 26.04 190 VAL B N 1
ATOM 6565 C CA . VAL B 1 152 ? 34.444 83.582 150.471 1.00 28.18 190 VAL B CA 1
ATOM 6566 C C . VAL B 1 152 ? 35.040 82.964 151.725 1.00 25.67 190 VAL B C 1
ATOM 6567 O O . VAL B 1 152 ? 35.105 81.733 151.865 1.00 27.81 190 VAL B O 1
ATOM 6571 N N . ALA B 1 153 ? 35.492 83.824 152.625 1.00 21.68 191 ALA B N 1
ATOM 6572 C CA . ALA B 1 153 ? 36.168 83.394 153.839 1.00 22.89 191 ALA B CA 1
ATOM 6573 C C . ALA B 1 153 ? 35.224 82.613 154.740 1.00 24.61 191 ALA B C 1
ATOM 6574 O O . ALA B 1 153 ? 34.010 82.809 154.725 1.00 23.93 191 ALA B O 1
ATOM 6576 N N . SER B 1 154 ? 35.805 81.714 155.524 1.00 24.60 192 SER B N 1
ATOM 6577 C CA . SER B 1 154 ? 35.092 81.114 156.640 1.00 29.38 192 SER B CA 1
ATOM 6578 C C . SER B 1 154 ? 34.511 82.195 157.545 1.00 28.24 192 SER B C 1
ATOM 6579 O O . SER B 1 154 ? 35.170 83.201 157.841 1.00 24.23 192 SER B O 1
ATOM 6582 N N . LYS B 1 155 ? 33.256 81.990 157.978 1.00 25.51 193 LYS B N 1
ATOM 6583 C CA . LYS B 1 155 ? 32.675 82.908 158.950 1.00 26.02 193 LYS B CA 1
ATOM 6584 C C . LYS B 1 155 ? 33.488 82.951 160.242 1.00 29.97 193 LYS B C 1
ATOM 6585 O O . LYS B 1 155 ? 33.371 83.910 161.006 1.00 28.23 193 LYS B O 1
ATOM 6591 N N . PHE B 1 156 ? 34.307 81.940 160.507 1.00 24.62 194 PHE B N 1
ATOM 6592 C CA . PHE B 1 156 ? 35.133 81.985 161.700 1.00 34.54 194 PHE B CA 1
ATOM 6593 C C . PHE B 1 156 ? 36.377 82.840 161.517 1.00 35.16 194 PHE B C 1
ATOM 6594 O O . PHE B 1 156 ? 37.024 83.174 162.512 1.00 39.45 194 PHE B O 1
ATOM 6602 N N . ASP B 1 157 ? 36.718 83.214 160.285 1.00 35.25 195 ASP B N 1
ATOM 6603 C CA . ASP B 1 157 ? 37.730 84.239 160.057 1.00 36.02 195 ASP B CA 1
ATOM 6604 C C . ASP B 1 157 ? 37.090 85.614 159.945 1.00 36.56 195 ASP B C 1
ATOM 6605 O O . ASP B 1 157 ? 37.562 86.579 160.557 1.00 36.09 195 ASP B O 1
ATOM 6610 N N . ASP B 1 158 ? 36.024 85.713 159.161 1.00 33.67 196 ASP B N 1
ATOM 6611 C CA . ASP B 1 158 ? 35.313 86.960 158.951 1.00 40.13 196 ASP B CA 1
ATOM 6612 C C . ASP B 1 158 ? 33.824 86.648 158.881 1.00 43.38 196 ASP B C 1
ATOM 6613 O O . ASP B 1 158 ? 33.357 86.002 157.931 1.00 45.90 196 ASP B O 1
ATOM 6618 N N . PRO B 1 159 ? 33.052 87.073 159.882 1.00 41.87 197 PRO B N 1
ATOM 6619 C CA . PRO B 1 159 ? 31.619 86.755 159.896 1.00 42.07 197 PRO B CA 1
ATOM 6620 C C . PRO B 1 159 ? 30.761 87.697 159.066 1.00 43.18 197 PRO B C 1
ATOM 6621 O O . PRO B 1 159 ? 29.557 87.445 158.933 1.00 45.99 197 PRO B O 1
ATOM 6625 N N . GLN B 1 160 ? 31.320 88.764 158.503 1.00 40.29 198 GLN B N 1
ATOM 6626 C CA . GLN B 1 160 ? 30.503 89.664 157.705 1.00 42.11 198 GLN B CA 1
ATOM 6627 C C . GLN B 1 160 ? 30.036 88.966 156.434 1.00 36.46 198 GLN B C 1
ATOM 6628 O O . GLN B 1 160 ? 30.791 88.226 155.793 1.00 32.80 198 GLN B O 1
ATOM 6634 N N . LYS B 1 161 ? 28.783 89.196 156.069 1.00 25.95 199 LYS B N 1
ATOM 6635 C CA . LYS B 1 161 ? 28.275 88.588 154.848 1.00 33.31 199 LYS B CA 1
ATOM 6636 C C . LYS B 1 161 ? 28.925 89.220 153.629 1.00 29.30 199 LYS B C 1
ATOM 6637 O O . LYS B 1 161 ? 29.142 90.432 153.577 1.00 27.94 199 LYS B O 1
ATOM 6643 N N . ARG B 1 162 ? 29.252 88.383 152.656 1.00 23.42 200 ARG B N 1
ATOM 6644 C CA . ARG B 1 162 ? 29.678 88.857 151.348 1.00 27.66 200 ARG B CA 1
ATOM 6645 C C . ARG B 1 162 ? 28.460 89.208 150.499 1.00 30.69 200 ARG B C 1
ATOM 6646 O O . ARG B 1 162 ? 27.394 88.603 150.641 1.00 30.54 200 ARG B O 1
ATOM 6654 N N . VAL B 1 163 ? 28.609 90.210 149.628 1.00 27.77 201 VAL B N 1
ATOM 6655 C CA . VAL B 1 163 ? 27.521 90.629 148.749 1.00 31.43 201 VAL B CA 1
ATOM 6656 C C . VAL B 1 163 ? 27.973 90.527 147.296 1.00 30.28 201 VAL B C 1
ATOM 6657 O O . VAL B 1 163 ? 29.114 90.861 146.965 1.00 27.53 201 VAL B O 1
ATOM 6661 N N . PHE B 1 164 ? 27.071 90.059 146.431 1.00 32.30 202 PHE B N 1
ATOM 6662 C CA . PHE B 1 164 ? 27.290 90.016 144.990 1.00 25.22 202 PHE B CA 1
ATOM 6663 C C . PHE B 1 164 ? 26.113 90.669 144.290 1.00 24.04 202 PHE B C 1
ATOM 6664 O O . PHE B 1 164 ? 24.958 90.309 144.540 1.00 31.79 202 PHE B O 1
ATOM 6672 N N . PHE B 1 165 ? 26.407 91.624 143.418 1.00 29.06 203 PHE B N 1
ATOM 6673 C CA . PHE B 1 165 ? 25.399 92.378 142.683 1.00 29.17 203 PHE B CA 1
ATOM 6674 C C . PHE B 1 165 ? 25.151 91.763 141.303 1.00 28.01 203 PHE B C 1
ATOM 6675 O O . PHE B 1 165 ? 25.998 91.051 140.764 1.00 27.74 203 PHE B O 1
ATOM 6683 N N . THR B 1 166 ? 23.974 92.045 140.725 1.00 29.59 204 THR B N 1
ATOM 6684 C CA . THR B 1 166 ? 23.762 91.653 139.335 1.00 34.28 204 THR B CA 1
ATOM 6685 C C . THR B 1 166 ? 24.758 92.378 138.423 1.00 25.93 204 THR B C 1
ATOM 6686 O O . THR B 1 166 ? 25.392 93.364 138.800 1.00 27.81 204 THR B O 1
ATOM 6690 N N . ASN B 1 167 ? 24.855 91.884 137.195 1.00 23.75 205 ASN B N 1
ATOM 6691 C CA . ASN B 1 167 ? 25.709 92.429 136.152 1.00 32.08 205 ASN B CA 1
ATOM 6692 C C . ASN B 1 167 ? 25.270 93.796 135.647 1.00 33.36 205 ASN B C 1
ATOM 6693 O O . ASN B 1 167 ? 25.987 94.383 134.836 1.00 36.99 205 ASN B O 1
ATOM 6698 N N . LYS B 1 168 ? 24.133 94.322 136.086 1.00 30.85 206 LYS B N 1
ATOM 6699 C CA . LYS B 1 168 ? 23.727 95.669 135.709 1.00 30.81 206 LYS B CA 1
ATOM 6700 C C . LYS B 1 168 ? 24.565 96.690 136.482 1.00 27.06 206 LYS B C 1
ATOM 6701 O O . LYS B 1 168 ? 24.743 96.549 137.693 1.00 28.10 206 LYS B O 1
ATOM 6707 N N . SER B 1 169 ? 25.088 97.715 135.793 1.00 26.21 207 SER B N 1
ATOM 6708 C CA . SER B 1 169 ? 25.978 98.691 136.422 1.00 28.53 207 SER B CA 1
ATOM 6709 C C . SER B 1 169 ? 25.273 100.033 136.594 1.00 28.67 207 SER B C 1
ATOM 6710 O O . SER B 1 169 ? 24.410 100.407 135.792 1.00 25.50 207 SER B O 1
ATOM 6713 N N . TYR B 1 170 ? 25.665 100.761 137.638 1.00 23.35 208 TYR B N 1
ATOM 6714 C CA . TYR B 1 170 ? 25.008 102.006 138.004 1.00 27.88 208 TYR B CA 1
ATOM 6715 C C . TYR B 1 170 ? 26.026 102.990 138.572 1.00 21.94 208 TYR B C 1
ATOM 6716 O O . TYR B 1 170 ? 26.893 102.617 139.369 1.00 23.38 208 TYR B O 1
ATOM 6725 N N . LEU B 1 171 ? 25.897 104.250 138.163 1.00 22.41 209 LEU B N 1
ATOM 6726 C CA . LEU B 1 171 ? 26.436 105.352 138.932 1.00 21.20 209 LEU B CA 1
ATOM 6727 C C . LEU B 1 171 ? 25.749 105.419 140.301 1.00 25.22 209 LEU B C 1
ATOM 6728 O O . LEU B 1 171 ? 24.657 104.875 140.490 1.00 25.13 209 LEU B O 1
ATOM 6733 N N . PRO B 1 172 ? 26.386 106.061 141.283 1.00 25.63 210 PRO B N 1
ATOM 6734 C CA . PRO B 1 172 ? 25.816 106.032 142.647 1.00 23.94 210 PRO B CA 1
ATOM 6735 C C . PRO B 1 172 ? 24.403 106.577 142.727 1.00 27.47 210 PRO B C 1
ATOM 6736 O O . PRO B 1 172 ? 23.521 105.943 143.334 1.00 23.13 210 PRO B O 1
ATOM 6740 N N . LEU B 1 173 ? 24.155 107.730 142.105 1.00 26.06 211 LEU B N 1
ATOM 6741 C CA . LEU B 1 173 ? 22.829 108.329 142.157 1.00 32.86 211 LEU B CA 1
ATOM 6742 C C . LEU B 1 173 ? 21.777 107.509 141.412 1.00 36.03 211 LEU B C 1
ATOM 6743 O O . LEU B 1 173 ? 20.586 107.716 141.642 1.00 33.65 211 LEU B O 1
ATOM 6748 N N . GLU B 1 174 ? 22.176 106.605 140.515 1.00 38.13 212 GLU B N 1
ATOM 6749 C CA . GLU B 1 174 ? 21.224 105.769 139.788 1.00 36.58 212 GLU B CA 1
ATOM 6750 C C . GLU B 1 174 ? 20.984 104.426 140.465 1.00 34.58 212 GLU B C 1
ATOM 6751 O O . GLU B 1 174 ? 20.201 103.616 139.959 1.00 32.41 212 GLU B O 1
ATOM 6757 N N . THR B 1 175 ? 21.655 104.172 141.576 1.00 33.40 213 THR B N 1
ATOM 6758 C CA . THR B 1 175 ? 21.534 102.907 142.275 1.00 28.03 213 THR B CA 1
ATOM 6759 C C . THR B 1 175 ? 20.089 102.679 142.707 1.00 30.02 213 THR B C 1
ATOM 6760 O O . THR B 1 175 ? 19.466 103.597 143.259 1.00 31.75 213 THR B O 1
ATOM 6764 N N . PRO B 1 176 ? 19.514 101.501 142.445 1.00 28.60 214 PRO B N 1
ATOM 6765 C CA . PRO B 1 176 ? 18.184 101.192 142.981 1.00 33.01 214 PRO B CA 1
ATOM 6766 C C . PRO B 1 176 ? 18.147 101.396 144.488 1.00 32.73 214 PRO B C 1
ATOM 6767 O O . PRO B 1 176 ? 19.105 101.079 145.198 1.00 29.10 214 PRO B O 1
ATOM 6771 N N . SER B 1 177 ? 17.013 101.914 144.973 1.00 34.56 215 SER B N 1
ATOM 6772 C CA . SER B 1 177 ? 16.926 102.368 146.359 1.00 33.41 215 SER B CA 1
ATOM 6773 C C . SER B 1 177 ? 17.214 101.248 147.354 1.00 36.26 215 SER B C 1
ATOM 6774 O O . SER B 1 177 ? 17.828 101.495 148.398 1.00 39.00 215 SER B O 1
ATOM 6777 N N . GLY B 1 178 ? 16.826 100.011 147.042 1.00 33.40 216 GLY B N 1
ATOM 6778 C CA . GLY B 1 178 ? 17.135 98.919 147.951 1.00 28.35 216 GLY B CA 1
ATOM 6779 C C . GLY B 1 178 ? 18.605 98.558 148.038 1.00 30.10 216 GLY B C 1
ATOM 6780 O O . GLY B 1 178 ? 18.985 97.803 148.938 1.00 33.64 216 GLY B O 1
ATOM 6781 N N . LEU B 1 179 ? 19.444 99.057 147.127 1.00 26.58 217 LEU B N 1
ATOM 6782 C CA . LEU B 1 179 ? 20.848 98.672 147.137 1.00 22.44 217 LEU B CA 1
ATOM 6783 C C . LEU B 1 179 ? 21.778 99.776 147.617 1.00 29.21 217 LEU B C 1
ATOM 6784 O O . LEU B 1 179 ? 22.977 99.512 147.795 1.00 29.35 217 LEU B O 1
ATOM 6789 N N . LYS B 1 180 ? 21.265 100.992 147.839 1.00 28.83 218 LYS B N 1
ATOM 6790 C CA . LYS B 1 180 ? 22.136 102.129 148.136 1.00 34.10 218 LYS B CA 1
ATOM 6791 C C . LYS B 1 180 ? 22.993 101.890 149.379 1.00 26.89 218 LYS B C 1
ATOM 6792 O O . LYS B 1 180 ? 24.212 102.091 149.348 1.00 31.16 218 LYS B O 1
ATOM 6798 N N . GLU B 1 181 ? 22.380 101.467 150.489 1.00 28.72 219 GLU B N 1
ATOM 6799 C CA . GLU B 1 181 ? 23.163 101.336 151.718 1.00 33.60 219 GLU B CA 1
ATOM 6800 C C . GLU B 1 181 ? 24.139 100.166 151.651 1.00 33.70 219 GLU B C 1
ATOM 6801 O O . GLU B 1 181 ? 25.271 100.269 152.139 1.00 31.31 219 GLU B O 1
ATOM 6807 N N . ILE B 1 182 ? 23.721 99.038 151.078 1.00 27.92 220 ILE B N 1
ATOM 6808 C CA . ILE B 1 182 ? 24.643 97.911 151.017 1.00 29.86 220 ILE B CA 1
ATOM 6809 C C . ILE B 1 182 ? 25.808 98.208 150.059 1.00 31.53 220 ILE B C 1
ATOM 6810 O O . ILE B 1 182 ? 26.950 97.800 150.308 1.00 22.94 220 ILE B O 1
ATOM 6815 N N . ARG B 1 183 ? 25.550 98.951 148.977 1.00 26.78 221 ARG B N 1
ATOM 6816 C CA . ARG B 1 183 ? 26.627 99.421 148.117 1.00 22.59 221 ARG B CA 1
ATOM 6817 C C . ARG B 1 183 ? 27.642 100.224 148.922 1.00 28.48 221 ARG B C 1
ATOM 6818 O O . ARG B 1 183 ? 28.852 99.973 148.853 1.00 30.12 221 ARG B O 1
ATOM 6826 N N . GLU B 1 184 ? 27.166 101.178 149.722 1.00 27.39 222 GLU B N 1
ATOM 6827 C CA . GLU B 1 184 ? 28.100 101.964 150.508 1.00 26.55 222 GLU B CA 1
ATOM 6828 C C . GLU B 1 184 ? 28.773 101.111 151.576 1.00 29.01 222 GLU B C 1
ATOM 6829 O O . GLU B 1 184 ? 30.000 101.168 151.740 1.00 25.34 222 GLU B O 1
ATOM 6835 N N . LYS B 1 185 ? 27.999 100.284 152.285 1.00 31.62 223 LYS B N 1
ATOM 6836 C CA . LYS B 1 185 ? 28.586 99.484 153.359 1.00 36.11 223 LYS B CA 1
ATOM 6837 C C . LYS B 1 185 ? 29.695 98.571 152.842 1.00 30.89 223 LYS B C 1
ATOM 6838 O O . LYS B 1 185 ? 30.674 98.317 153.552 1.00 26.31 223 LYS B O 1
ATOM 6844 N N . GLU B 1 186 ? 29.574 98.089 151.604 1.00 24.73 224 GLU B N 1
ATOM 6845 C CA . GLU B 1 186 ? 30.595 97.208 151.055 1.00 21.26 224 GLU B CA 1
ATOM 6846 C C . GLU B 1 186 ? 31.910 97.957 150.814 1.00 25.79 224 GLU B C 1
ATOM 6847 O O . GLU B 1 186 ? 32.992 97.440 151.113 1.00 22.25 224 GLU B O 1
ATOM 6853 N N . LEU B 1 187 ? 31.837 99.189 150.308 1.00 27.53 225 LEU B N 1
ATOM 6854 C CA . LEU B 1 187 ? 33.032 100.020 150.174 1.00 28.43 225 LEU B CA 1
ATOM 6855 C C . LEU B 1 187 ? 33.732 100.223 151.526 1.00 24.84 225 LEU B C 1
ATOM 6856 O O . LEU B 1 187 ? 34.968 100.149 151.619 1.00 25.04 225 LEU B O 1
ATOM 6861 N N . VAL B 1 188 ? 32.960 100.528 152.571 1.00 25.73 226 VAL B N 1
ATOM 6862 C CA . VAL B 1 188 ? 33.521 100.720 153.911 1.00 27.08 226 VAL B CA 1
ATOM 6863 C C . VAL B 1 188 ? 34.307 99.483 154.325 1.00 30.69 226 VAL B C 1
ATOM 6864 O O . VAL B 1 188 ? 35.401 99.570 154.900 1.00 33.39 226 VAL B O 1
ATOM 6868 N N . THR B 1 189 ? 33.749 98.310 154.038 1.00 27.04 227 THR B N 1
ATOM 6869 C CA . THR B 1 189 ? 34.394 97.054 154.389 1.00 24.24 227 THR B CA 1
ATOM 6870 C C . THR B 1 189 ? 35.741 96.909 153.691 1.00 26.72 227 THR B C 1
ATOM 6871 O O . THR B 1 189 ? 36.716 96.464 154.303 1.00 28.09 227 THR B O 1
ATOM 6875 N N . LEU B 1 190 ? 35.823 97.316 152.414 1.00 21.23 228 LEU B N 1
ATOM 6876 C CA . LEU B 1 190 ? 37.052 97.148 151.643 1.00 18.82 228 LEU B CA 1
ATOM 6877 C C . LEU B 1 190 ? 38.137 98.117 152.081 1.00 19.66 228 LEU B C 1
ATOM 6878 O O . LEU B 1 190 ? 39.330 97.840 151.880 1.00 20.95 228 LEU B O 1
ATOM 6883 N N . ARG B 1 191 ? 37.748 99.278 152.617 1.00 22.92 229 ARG B N 1
ATOM 6884 C CA . ARG B 1 191 ? 38.734 100.236 153.106 1.00 27.37 229 ARG B CA 1
ATOM 6885 C C . ARG B 1 191 ? 39.406 99.750 154.383 1.00 25.93 229 ARG B C 1
ATOM 6886 O O . ARG B 1 191 ? 40.564 100.093 154.639 1.00 27.65 229 ARG B O 1
ATOM 6894 N N . GLY B 1 192 ? 38.701 98.973 155.199 1.00 30.69 230 GLY B N 1
ATOM 6895 C CA . GLY B 1 192 ? 39.192 98.711 156.549 1.00 24.74 230 GLY B CA 1
ATOM 6896 C C . GLY B 1 192 ? 39.321 100.019 157.339 1.00 30.86 230 GLY B C 1
ATOM 6897 O O . GLY B 1 192 ? 38.819 101.078 156.958 1.00 30.65 230 GLY B O 1
ATOM 6898 N N . ASN B 1 193 ? 40.037 99.929 158.460 1.00 29.10 231 ASN B N 1
ATOM 6899 C CA . ASN B 1 193 ? 40.146 101.075 159.357 1.00 33.93 231 ASN B CA 1
ATOM 6900 C C . ASN B 1 193 ? 41.580 101.560 159.528 1.00 35.12 231 ASN B C 1
ATOM 6901 O O . ASN B 1 193 ? 41.872 102.292 160.479 1.00 34.15 231 ASN B O 1
ATOM 6906 N N . GLY B 1 194 ? 42.486 101.166 158.641 1.00 35.86 232 GLY B N 1
ATOM 6907 C CA . GLY B 1 194 ? 43.824 101.714 158.674 1.00 31.75 232 GLY B CA 1
ATOM 6908 C C . GLY B 1 194 ? 44.786 101.076 159.652 1.00 33.77 232 GLY B C 1
ATOM 6909 O O . GLY B 1 194 ? 45.935 101.520 159.735 1.00 38.43 232 GLY B O 1
ATOM 6910 N N . GLN B 1 195 ? 44.379 100.042 160.380 1.00 31.50 233 GLN B N 1
ATOM 6911 C CA . GLN B 1 195 ? 45.225 99.464 161.414 1.00 38.44 233 GLN B CA 1
ATOM 6912 C C . GLN B 1 195 ? 45.187 97.948 161.310 1.00 34.64 233 GLN B C 1
ATOM 6913 O O . GLN B 1 195 ? 44.351 97.372 160.609 1.00 32.87 233 GLN B O 1
ATOM 6919 N N . GLY B 1 196 ? 46.107 97.313 162.017 1.00 32.00 234 GLY B N 1
ATOM 6920 C CA . GLY B 1 196 ? 46.103 95.870 162.110 1.00 35.72 234 GLY B CA 1
ATOM 6921 C C . GLY B 1 196 ? 47.047 95.222 161.118 1.00 36.40 234 GLY B C 1
ATOM 6922 O O . GLY B 1 196 ? 47.314 95.748 160.024 1.00 32.87 234 GLY B O 1
ATOM 6923 N N . GLU B 1 197 ? 47.584 94.068 161.511 1.00 31.35 235 GLU B N 1
ATOM 6924 C CA . GLU B 1 197 ? 48.353 93.242 160.592 1.00 42.11 235 GLU B CA 1
ATOM 6925 C C . GLU B 1 197 ? 47.392 92.503 159.670 1.00 43.20 235 GLU B C 1
ATOM 6926 O O . GLU B 1 197 ? 46.480 91.807 160.136 1.00 38.23 235 GLU B O 1
ATOM 6932 N N . ARG B 1 198 ? 47.587 92.651 158.362 1.00 34.78 236 ARG B N 1
ATOM 6933 C CA . ARG B 1 198 ? 46.617 92.093 157.429 1.00 27.99 236 ARG B CA 1
ATOM 6934 C C . ARG B 1 198 ? 46.772 90.576 157.354 1.00 28.13 236 ARG B C 1
ATOM 6935 O O . ARG B 1 198 ? 47.889 90.045 157.318 1.00 27.21 236 ARG B O 1
ATOM 6943 N N . LYS B 1 199 ? 45.640 89.883 157.373 1.00 29.40 237 LYS B N 1
ATOM 6944 C CA . LYS B 1 199 ? 45.563 88.430 157.343 1.00 29.32 237 LYS B CA 1
ATOM 6945 C C . LYS B 1 199 ? 45.219 87.954 155.932 1.00 26.81 237 LYS B C 1
ATOM 6946 O O . LYS B 1 199 ? 44.681 88.705 155.117 1.00 27.20 237 LYS B O 1
ATOM 6952 N N . SER B 1 200 ? 45.537 86.686 155.651 1.00 26.38 238 SER B N 1
ATOM 6953 C CA . SER B 1 200 ? 45.379 86.175 154.291 1.00 30.81 238 SER B CA 1
ATOM 6954 C C . SER B 1 200 ? 43.934 86.259 153.812 1.00 29.39 238 SER B C 1
ATOM 6955 O O . SER B 1 200 ? 43.689 86.445 152.614 1.00 30.65 238 SER B O 1
ATOM 6958 N N . TYR B 1 201 ? 42.961 86.127 154.717 1.00 34.88 239 TYR B N 1
ATOM 6959 C CA . TYR B 1 201 ? 41.564 86.175 154.297 1.00 30.66 239 TYR B CA 1
ATOM 6960 C C . TYR B 1 201 ? 41.014 87.593 154.188 1.00 29.01 239 TYR B C 1
ATOM 6961 O O . TYR B 1 201 ? 39.879 87.761 153.728 1.00 31.30 239 TYR B O 1
ATOM 6970 N N . ASP B 1 202 ? 41.770 88.611 154.605 1.00 29.80 240 ASP B N 1
ATOM 6971 C CA . ASP B 1 202 ? 41.275 89.981 154.518 1.00 24.65 240 ASP B CA 1
ATOM 6972 C C . ASP B 1 202 ? 41.087 90.407 153.064 1.00 26.77 240 ASP B C 1
ATOM 6973 O O . ASP B 1 202 ? 41.826 89.992 152.161 1.00 26.50 240 ASP B O 1
ATOM 6978 N N . ARG B 1 203 ? 40.061 91.230 152.845 1.00 26.09 241 ARG B N 1
ATOM 6979 C CA . ARG B 1 203 ? 39.834 91.890 151.568 1.00 29.53 241 ARG B CA 1
ATOM 6980 C C . ARG B 1 203 ? 39.961 93.399 151.759 1.00 29.79 241 ARG B C 1
ATOM 6981 O O . ARG B 1 203 ? 39.103 94.151 151.303 1.00 29.78 241 ARG B O 1
ATOM 6989 N N . ILE B 1 204 ? 41.030 93.849 152.415 1.00 23.15 242 ILE B N 1
ATOM 6990 C CA . ILE B 1 204 ? 41.180 95.236 152.840 1.00 20.39 242 ILE B CA 1
ATOM 6991 C C . ILE B 1 204 ? 42.282 95.907 152.021 1.00 27.44 242 ILE B C 1
ATOM 6992 O O . ILE B 1 204 ? 43.428 95.421 151.950 1.00 26.70 242 ILE B O 1
ATOM 6997 N N . TYR B 1 205 ? 41.924 97.022 151.394 1.00 25.37 243 TYR B N 1
ATOM 6998 C CA . TYR B 1 205 ? 42.787 97.752 150.480 1.00 21.14 243 TYR B CA 1
ATOM 6999 C C . TYR B 1 205 ? 43.116 99.095 151.106 1.00 24.60 243 TYR B C 1
ATOM 7000 O O . TYR B 1 205 ? 42.203 99.876 151.415 1.00 21.47 243 TYR B O 1
ATOM 7009 N N . ASP B 1 206 ? 44.409 99.379 151.231 1.00 23.32 244 ASP B N 1
ATOM 7010 C CA . ASP B 1 206 ? 44.901 100.591 151.870 1.00 22.98 244 ASP B CA 1
ATOM 7011 C C . ASP B 1 206 ? 46.370 100.767 151.465 1.00 26.65 244 ASP B C 1
ATOM 7012 O O . ASP B 1 206 ? 46.973 99.870 150.869 1.00 25.41 244 ASP B O 1
ATOM 7017 N N . TYR B 1 207 ? 46.938 101.928 151.811 1.00 24.86 245 TYR B N 1
ATOM 7018 C CA . TYR B 1 207 ? 48.235 102.403 151.327 1.00 29.08 245 TYR B CA 1
ATOM 7019 C C . TYR B 1 207 ? 49.320 102.337 152.403 1.00 34.99 245 TYR B C 1
ATOM 7020 O O . TYR B 1 207 ? 49.048 102.501 153.594 1.00 36.30 245 TYR B O 1
ATOM 7029 N N . ASP B 1 208 ? 50.566 102.130 151.965 1.00 31.46 246 ASP B N 1
ATOM 7030 C CA . ASP B 1 208 ? 51.726 102.263 152.838 1.00 27.94 246 ASP B CA 1
ATOM 7031 C C . ASP B 1 208 ? 52.951 102.504 151.958 1.00 31.59 246 ASP B C 1
ATOM 7032 O O . ASP B 1 208 ? 52.954 102.185 150.762 1.00 32.20 246 ASP B O 1
ATOM 7037 N N . VAL B 1 209 ? 53.988 103.097 152.559 1.00 31.80 247 VAL B N 1
ATOM 7038 C CA . VAL B 1 209 ? 55.220 103.404 151.838 1.00 31.12 247 VAL B CA 1
ATOM 7039 C C . VAL B 1 209 ? 56.035 102.132 151.630 1.00 29.23 247 VAL B C 1
ATOM 7040 O O . VAL B 1 209 ? 55.724 101.079 152.202 1.00 30.08 247 VAL B O 1
ATOM 7044 N N . TYR B 1 210 ? 57.103 102.234 150.822 1.00 34.64 248 TYR B N 1
ATOM 7045 C CA . TYR B 1 210 ? 58.023 101.124 150.582 1.00 32.79 248 TYR B CA 1
ATOM 7046 C C . TYR B 1 210 ? 59.085 101.131 151.678 1.00 33.51 248 TYR B C 1
ATOM 7047 O O . TYR B 1 210 ? 60.225 101.568 151.489 1.00 35.24 248 TYR B O 1
ATOM 7056 N N . ASP B 1 211 ? 58.693 100.625 152.846 1.00 34.04 249 ASP B N 1
ATOM 7057 C CA . ASP B 1 211 ? 59.585 100.457 153.987 1.00 37.22 249 ASP B CA 1
ATOM 7058 C C . ASP B 1 211 ? 59.863 98.985 154.277 1.00 37.19 249 ASP B C 1
ATOM 7059 O O . ASP B 1 211 ? 60.317 98.647 155.376 1.00 38.21 249 ASP B O 1
ATOM 7064 N N . ASP B 1 212 ? 59.603 98.109 153.304 1.00 29.85 250 ASP B N 1
ATOM 7065 C CA . ASP B 1 212 ? 59.742 96.670 153.479 1.00 32.09 250 ASP B CA 1
ATOM 7066 C C . ASP B 1 212 ? 60.744 96.023 152.524 1.00 35.01 250 ASP B C 1
ATOM 7067 O O . ASP B 1 212 ? 60.735 94.796 152.395 1.00 36.28 250 ASP B O 1
ATOM 7072 N N . LEU B 1 213 ? 61.604 96.793 151.845 1.00 30.26 251 LEU B N 1
ATOM 7073 C CA . LEU B 1 213 ? 62.568 96.188 150.926 1.00 31.96 251 LEU B CA 1
ATOM 7074 C C . LEU B 1 213 ? 63.869 95.766 151.599 1.00 37.13 251 LEU B C 1
ATOM 7075 O O . LEU B 1 213 ? 64.514 94.814 151.139 1.00 33.91 251 LEU B O 1
ATOM 7080 N N . GLY B 1 214 ? 64.289 96.463 152.649 1.00 38.79 252 GLY B N 1
ATOM 7081 C CA . GLY B 1 214 ? 65.480 96.062 153.361 1.00 34.49 252 GLY B CA 1
ATOM 7082 C C . GLY B 1 214 ? 65.197 94.933 154.320 1.00 46.17 252 GLY B C 1
ATOM 7083 O O . GLY B 1 214 ? 64.055 94.579 154.613 1.00 41.87 252 GLY B O 1
ATOM 7084 N N . ASP B 1 215 ? 66.273 94.344 154.820 1.00 50.07 253 ASP B N 1
ATOM 7085 C CA . ASP B 1 215 ? 66.190 93.300 155.838 1.00 51.04 253 ASP B CA 1
ATOM 7086 C C . ASP B 1 215 ? 67.183 93.609 156.951 1.00 50.31 253 ASP B C 1
ATOM 7087 O O . ASP B 1 215 ? 68.139 92.861 157.178 1.00 48.25 253 ASP B O 1
ATOM 7092 N N . PRO B 1 216 ? 66.994 94.730 157.655 1.00 48.38 254 PRO B N 1
ATOM 7093 C CA . PRO B 1 216 ? 67.962 95.111 158.698 1.00 53.45 254 PRO B CA 1
ATOM 7094 C C . PRO B 1 216 ? 68.092 94.076 159.807 1.00 57.72 254 PRO B C 1
ATOM 7095 O O . PRO B 1 216 ? 69.130 94.031 160.484 1.00 54.57 254 PRO B O 1
ATOM 7099 N N . ASP B 1 217 ? 67.075 93.230 159.985 1.00 51.88 255 ASP B N 1
ATOM 7100 C CA . ASP B 1 217 ? 67.104 92.191 161.005 1.00 57.80 255 ASP B CA 1
ATOM 7101 C C . ASP B 1 217 ? 68.084 91.078 160.662 1.00 56.88 255 ASP B C 1
ATOM 7102 O O . ASP B 1 217 ? 68.568 90.392 161.568 1.00 58.88 255 ASP B O 1
ATOM 7107 N N . SER B 1 218 ? 68.373 90.866 159.376 1.00 52.70 256 SER B N 1
ATOM 7108 C CA . SER B 1 218 ? 69.403 89.898 159.004 1.00 56.48 256 SER B CA 1
ATOM 7109 C C . SER B 1 218 ? 70.794 90.484 159.182 1.00 60.62 256 SER B C 1
ATOM 7110 O O . SER B 1 218 ? 71.682 89.837 159.751 1.00 64.57 256 SER B O 1
ATOM 7113 N N . SER B 1 219 ? 71.002 91.700 158.683 1.00 58.61 257 SER B N 1
ATOM 7114 C CA . SER B 1 219 ? 72.260 92.413 158.854 1.00 56.10 257 SER B CA 1
ATOM 7115 C C . SER B 1 219 ? 71.994 93.890 158.630 1.00 54.64 257 SER B C 1
ATOM 7116 O O . SER B 1 219 ? 71.143 94.239 157.805 1.00 56.86 257 SER B O 1
ATOM 7119 N N . PRO B 1 220 ? 72.687 94.778 159.346 1.00 53.19 258 PRO B N 1
ATOM 7120 C CA . PRO B 1 220 ? 72.623 96.206 158.992 1.00 53.20 258 PRO B CA 1
ATOM 7121 C C . PRO B 1 220 ? 73.027 96.492 157.552 1.00 53.07 258 PRO B C 1
ATOM 7122 O O . PRO B 1 220 ? 72.612 97.520 157.006 1.00 55.55 258 PRO B O 1
ATOM 7126 N N . GLU B 1 221 ? 73.839 95.631 156.925 1.00 50.44 259 GLU B N 1
ATOM 7127 C CA . GLU B 1 221 ? 74.208 95.843 155.526 1.00 49.07 259 GLU B CA 1
ATOM 7128 C C . GLU B 1 221 ? 72.988 95.855 154.614 1.00 44.00 259 GLU B C 1
ATOM 7129 O O . GLU B 1 221 ? 73.019 96.468 153.538 1.00 41.99 259 GLU B O 1
ATOM 7135 N N . LEU B 1 222 ? 71.920 95.175 155.018 1.00 45.25 260 LEU B N 1
ATOM 7136 C CA . LEU B 1 222 ? 70.703 95.073 154.230 1.00 44.38 260 LEU B CA 1
ATOM 7137 C C . LEU B 1 222 ? 69.709 96.181 154.552 1.00 43.27 260 LEU B C 1
ATOM 7138 O O . LEU B 1 222 ? 68.560 96.116 154.101 1.00 41.21 260 LEU B O 1
ATOM 7143 N N . THR B 1 223 ? 70.131 97.202 155.297 1.00 44.14 261 THR B N 1
ATOM 7144 C CA . THR B 1 223 ? 69.277 98.356 155.554 1.00 44.72 261 THR B CA 1
ATOM 7145 C C . THR B 1 223 ? 69.114 99.182 154.282 1.00 42.48 261 THR B C 1
ATOM 7146 O O . THR B 1 223 ? 70.097 99.504 153.605 1.00 38.87 261 THR B O 1
ATOM 7150 N N . ARG B 1 224 ? 67.868 99.506 153.944 1.00 39.54 262 ARG B N 1
ATOM 7151 C CA . ARG B 1 224 ? 67.539 100.271 152.751 1.00 36.85 262 ARG B CA 1
ATOM 7152 C C . ARG B 1 224 ? 66.666 101.465 153.117 1.00 42.18 262 ARG B C 1
ATOM 7153 O O . ARG B 1 224 ? 65.889 101.404 154.081 1.00 40.40 262 ARG B O 1
ATOM 7161 N N . PRO B 1 225 ? 66.775 102.566 152.373 1.00 44.79 263 PRO B N 1
ATOM 7162 C CA . PRO B 1 225 ? 65.984 103.758 152.704 1.00 42.48 263 PRO B CA 1
ATOM 7163 C C . PRO B 1 225 ? 64.513 103.543 152.383 1.00 35.02 263 PRO B C 1
ATOM 7164 O O . PRO B 1 225 ? 64.165 102.777 151.484 1.00 40.06 263 PRO B O 1
ATOM 7168 N N . VAL B 1 226 ? 63.639 104.230 153.129 1.00 36.26 264 VAL B N 1
ATOM 7169 C CA . VAL B 1 226 ? 62.212 104.174 152.801 1.00 32.82 264 VAL B CA 1
ATOM 7170 C C . VAL B 1 226 ? 61.963 104.962 151.523 1.00 31.11 264 VAL B C 1
ATOM 7171 O O . VAL B 1 226 ? 62.348 106.132 151.422 1.00 31.97 264 VAL B O 1
ATOM 7175 N N . LEU B 1 227 ? 61.303 104.335 150.548 1.00 29.81 265 LEU B N 1
ATOM 7176 C CA . LEU B 1 227 ? 60.897 105.004 149.316 1.00 31.93 265 LEU B CA 1
ATOM 7177 C C . LEU B 1 227 ? 59.444 105.447 149.481 1.00 28.86 265 LEU B C 1
ATOM 7178 O O . LEU B 1 227 ? 58.542 104.604 149.590 1.00 29.41 265 LEU B O 1
ATOM 7183 N N . GLY B 1 228 ? 59.224 106.765 149.502 1.00 33.45 266 GLY B N 1
ATOM 7184 C CA . GLY B 1 228 ? 57.907 107.331 149.698 1.00 32.69 266 GLY B CA 1
ATOM 7185 C C . GLY B 1 228 ? 57.776 108.157 150.964 1.00 36.14 266 GLY B C 1
ATOM 7186 O O . GLY B 1 228 ? 58.248 107.752 152.034 1.00 35.49 266 GLY B O 1
ATOM 7187 N N . GLY B 1 229 ? 57.155 109.325 150.858 1.00 33.58 267 GLY B N 1
ATOM 7188 C CA . GLY B 1 229 ? 56.887 110.127 152.032 1.00 35.36 267 GLY B CA 1
ATOM 7189 C C . GLY B 1 229 ? 57.941 111.150 152.376 1.00 40.61 267 GLY B C 1
ATOM 7190 O O . GLY B 1 229 ? 57.887 111.725 153.470 1.00 35.59 267 GLY B O 1
ATOM 7191 N N . SER B 1 230 ? 58.896 111.397 151.485 1.00 37.54 268 SER B N 1
ATOM 7192 C CA . SER B 1 230 ? 59.944 112.368 151.735 1.00 45.19 268 SER B CA 1
ATOM 7193 C C . SER B 1 230 ? 60.330 113.043 150.427 1.00 45.79 268 SER B C 1
ATOM 7194 O O . SER B 1 230 ? 60.148 112.491 149.337 1.00 41.60 268 SER B O 1
ATOM 7197 N N . LYS B 1 231 ? 60.867 114.250 150.560 1.00 48.74 269 LYS B N 1
ATOM 7198 C CA . LYS B 1 231 ? 61.348 114.983 149.400 1.00 54.48 269 LYS B CA 1
ATOM 7199 C C . LYS B 1 231 ? 62.494 114.240 148.720 1.00 50.36 269 LYS B C 1
ATOM 7200 O O . LYS B 1 231 ? 62.578 114.214 147.486 1.00 51.92 269 LYS B O 1
ATOM 7206 N N . GLN B 1 232 ? 63.378 113.610 149.506 1.00 48.24 270 GLN B N 1
ATOM 7207 C CA . GLN B 1 232 ? 64.543 112.945 148.926 1.00 45.22 270 GLN B CA 1
ATOM 7208 C C . GLN B 1 232 ? 64.197 111.612 148.271 1.00 45.18 270 GLN B C 1
ATOM 7209 O O . GLN B 1 232 ? 64.859 111.224 147.305 1.00 42.07 270 GLN B O 1
ATOM 7215 N N . TYR B 1 233 ? 63.182 110.897 148.767 1.00 31.75 271 TYR B N 1
ATOM 7216 C CA . TYR B 1 233 ? 62.781 109.606 148.208 1.00 30.56 271 TYR B CA 1
ATOM 7217 C C . TYR B 1 233 ? 61.273 109.588 147.957 1.00 33.22 271 TYR B C 1
ATOM 7218 O O . TYR B 1 233 ? 60.516 108.926 148.683 1.00 29.28 271 TYR B O 1
ATOM 7227 N N . PRO B 1 234 ? 60.803 110.308 146.931 1.00 34.52 272 PRO B N 1
ATOM 7228 C CA . PRO B 1 234 ? 59.388 110.208 146.544 1.00 30.47 272 PRO B CA 1
ATOM 7229 C C . PRO B 1 234 ? 59.103 108.897 145.826 1.00 28.13 272 PRO B C 1
ATOM 7230 O O . PRO B 1 234 ? 59.953 108.359 145.114 1.00 33.35 272 PRO B O 1
ATOM 7234 N N . TYR B 1 235 ? 57.873 108.409 145.972 1.00 27.35 273 TYR B N 1
ATOM 7235 C CA . TYR B 1 235 ? 57.543 107.106 145.415 1.00 29.41 273 TYR B CA 1
ATOM 7236 C C . TYR B 1 235 ? 56.043 106.853 145.502 1.00 26.97 273 TYR B C 1
ATOM 7237 O O . TYR B 1 235 ? 55.392 107.306 146.452 1.00 29.09 273 TYR B O 1
ATOM 7246 N N . PRO B 1 236 ? 55.460 106.135 144.545 1.00 23.88 274 PRO B N 1
ATOM 7247 C CA . PRO B 1 236 ? 54.072 105.688 144.715 1.00 23.38 274 PRO B CA 1
ATOM 7248 C C . PRO B 1 236 ? 53.941 104.794 145.945 1.00 33.39 274 PRO B C 1
ATOM 7249 O O . PRO B 1 236 ? 54.873 104.066 146.306 1.00 31.75 274 PRO B O 1
ATOM 7253 N N . ARG B 1 237 ? 52.767 104.852 146.586 1.00 27.22 275 ARG B N 1
ATOM 7254 C CA . ARG B 1 237 ? 52.464 103.964 147.702 1.00 25.30 275 ARG B CA 1
ATOM 7255 C C . ARG B 1 237 ? 52.101 102.570 147.197 1.00 22.59 275 ARG B C 1
ATOM 7256 O O . ARG B 1 237 ? 51.760 102.372 146.029 1.00 24.24 275 ARG B O 1
ATOM 7264 N N . ARG B 1 238 ? 52.178 101.595 148.100 1.00 22.96 276 ARG B N 1
ATOM 7265 C CA . ARG B 1 238 ? 51.802 100.219 147.805 1.00 24.11 276 ARG B CA 1
ATOM 7266 C C . ARG B 1 238 ? 50.753 99.749 148.815 1.00 26.64 276 ARG B C 1
ATOM 7267 O O . ARG B 1 238 ? 50.378 100.471 149.740 1.00 26.83 276 ARG B O 1
ATOM 7275 N N . CYS B 1 239 ? 50.315 98.500 148.650 1.00 22.21 277 CYS B N 1
ATOM 7276 C CA . CYS B 1 239 ? 49.296 97.929 149.519 1.00 22.27 277 CYS B CA 1
ATOM 7277 C C . CYS B 1 239 ? 49.780 97.813 150.965 1.00 23.53 277 CYS B C 1
ATOM 7278 O O . CYS B 1 239 ? 50.883 97.316 151.234 1.00 25.08 277 CYS B O 1
ATOM 7281 N N . ARG B 1 240 ? 48.939 98.252 151.905 1.00 24.82 278 ARG B N 1
ATOM 7282 C CA . ARG B 1 2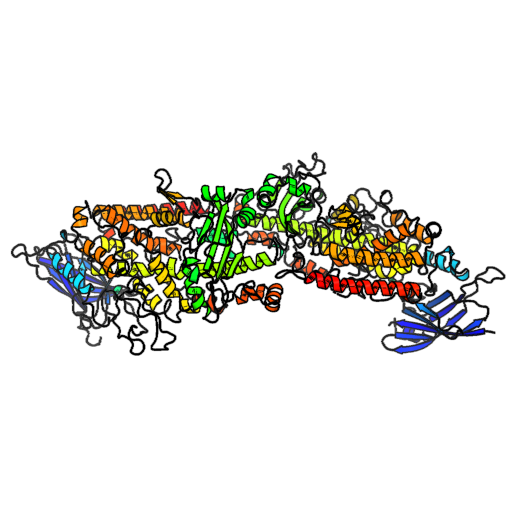40 ? 49.319 98.214 153.309 1.00 24.82 278 ARG B CA 1
ATOM 7283 C C . ARG B 1 240 ? 49.284 96.777 153.803 1.00 30.11 278 ARG B C 1
ATOM 7284 O O . ARG B 1 240 ? 48.311 96.054 153.566 1.00 24.68 278 ARG B O 1
ATOM 7292 N N . THR B 1 241 ? 50.365 96.351 154.467 1.00 29.91 279 THR B N 1
ATOM 7293 C CA . THR B 1 241 ? 50.427 95.011 155.037 1.00 25.70 279 THR B CA 1
ATOM 7294 C C . THR B 1 241 ? 50.374 94.990 156.558 1.00 28.39 279 THR B C 1
ATOM 7295 O O . THR B 1 241 ? 49.918 93.996 157.132 1.00 29.57 279 THR B O 1
ATOM 7299 N N . GLY B 1 242 ? 50.870 96.035 157.223 1.00 27.31 280 GLY B N 1
ATOM 7300 C CA . GLY B 1 242 ? 50.688 96.192 158.649 1.00 28.18 280 GLY B CA 1
ATOM 7301 C C . GLY B 1 242 ? 51.485 95.282 159.559 1.00 34.40 280 GLY B C 1
ATOM 7302 O O . GLY B 1 242 ? 51.157 95.190 160.744 1.00 31.08 280 GLY B O 1
ATOM 7303 N N . ARG B 1 243 ? 52.536 94.622 159.066 1.00 34.71 281 ARG B N 1
ATOM 7304 C CA . ARG B 1 243 ? 53.350 93.783 159.938 1.00 35.91 281 ARG B CA 1
ATOM 7305 C C . ARG B 1 243 ? 54.119 94.656 160.942 1.00 35.12 281 ARG B C 1
ATOM 7306 O O . ARG B 1 243 ? 54.233 95.870 160.755 1.00 31.79 281 ARG B O 1
ATOM 7314 N N . PRO B 1 244 ? 54.646 94.067 162.022 1.00 32.77 282 PRO B N 1
ATOM 7315 C CA . PRO B 1 244 ? 55.342 94.885 163.029 1.00 38.26 282 PRO B CA 1
ATOM 7316 C C . PRO B 1 244 ? 56.590 95.545 162.464 1.00 37.76 282 PRO B C 1
ATOM 7317 O O . PRO B 1 244 ? 57.264 95.005 161.582 1.00 35.42 282 PRO B O 1
ATOM 7321 N N . MET B 1 245 ? 56.898 96.727 162.989 1.00 38.66 283 MET B N 1
ATOM 7322 C CA . MET B 1 245 ? 58.121 97.408 162.594 1.00 44.65 283 MET B CA 1
ATOM 7323 C C . MET B 1 245 ? 59.325 96.758 163.273 1.00 44.32 283 MET B C 1
ATOM 7324 O O . MET B 1 245 ? 59.203 96.123 164.322 1.00 42.81 283 MET B O 1
ATOM 7329 N N . SER B 1 246 ? 60.486 96.882 162.638 1.00 43.32 284 SER B N 1
ATOM 7330 C CA . SER B 1 246 ? 61.667 96.171 163.106 1.00 48.76 284 SER B CA 1
ATOM 7331 C C . SER B 1 246 ? 62.242 96.826 164.356 1.00 52.03 284 SER B C 1
ATOM 7332 O O . SER B 1 246 ? 62.080 98.028 164.586 1.00 48.07 284 SER B O 1
ATOM 7335 N N . LYS B 1 247 ? 62.921 96.008 165.165 1.00 58.63 285 LYS B N 1
ATOM 7336 C CA . LYS B 1 247 ? 63.622 96.465 166.358 1.00 64.51 285 LYS B CA 1
ATOM 7337 C C . LYS B 1 247 ? 65.037 96.967 166.084 1.00 69.17 285 LYS B C 1
ATOM 7338 O O . LYS B 1 247 ? 65.576 97.727 166.897 1.00 78.10 285 LYS B O 1
ATOM 7344 N N . ILE B 1 248 ? 65.659 96.559 164.982 1.00 65.97 286 ILE B N 1
ATOM 7345 C CA . ILE B 1 248 ? 67.002 97.035 164.637 1.00 70.31 286 ILE B CA 1
ATOM 7346 C C . ILE B 1 248 ? 66.940 98.340 163.846 1.00 69.76 286 ILE B C 1
ATOM 7347 O O . ILE B 1 248 ? 67.662 99.295 164.151 1.00 65.78 286 ILE B O 1
ATOM 7352 N N . ASP B 1 249 ? 66.076 98.391 162.834 1.00 64.45 287 ASP B N 1
ATOM 7353 C CA . ASP B 1 249 ? 65.808 99.614 162.086 1.00 61.02 287 ASP B CA 1
ATOM 7354 C C . ASP B 1 249 ? 64.347 99.995 162.293 1.00 65.14 287 ASP B C 1
ATOM 7355 O O . ASP B 1 249 ? 63.452 99.369 161.696 1.00 58.89 287 ASP B O 1
ATOM 7360 N N . PRO B 1 250 ? 64.057 101.015 163.103 1.00 64.30 288 PRO B N 1
ATOM 7361 C CA . PRO B 1 250 ? 62.652 101.313 163.437 1.00 59.18 288 PRO B CA 1
ATOM 7362 C C . PRO B 1 250 ? 61.828 101.809 162.266 1.00 53.72 288 PRO B C 1
ATOM 7363 O O . PRO B 1 250 ? 60.598 101.665 162.294 1.00 49.77 288 PRO B O 1
ATOM 7367 N N . LYS B 1 251 ? 62.441 102.397 161.240 1.00 53.38 289 LYS B N 1
ATOM 7368 C CA . LYS B 1 251 ? 61.624 102.858 160.126 1.00 49.70 289 LYS B CA 1
ATOM 7369 C C . LYS B 1 251 ? 61.286 101.736 159.154 1.00 47.06 289 LYS B C 1
ATOM 7370 O O . LYS B 1 251 ? 60.577 101.986 158.177 1.00 46.21 289 LYS B O 1
ATOM 7376 N N . ALA B 1 252 ? 61.729 100.506 159.421 1.00 44.54 290 ALA B N 1
ATOM 7377 C CA . ALA B 1 252 ? 61.540 99.373 158.523 1.00 44.04 290 ALA B CA 1
ATOM 7378 C C . ALA B 1 252 ? 60.441 98.443 159.028 1.00 39.22 290 ALA B C 1
ATOM 7379 O O . ALA B 1 252 ? 60.347 98.168 160.233 1.00 36.91 290 ALA B O 1
ATOM 7381 N N . GLU B 1 253 ? 59.615 97.962 158.103 1.00 34.39 291 GLU B N 1
ATOM 7382 C CA . GLU B 1 253 ? 58.633 96.929 158.416 1.00 35.06 291 GLU B CA 1
ATOM 7383 C C . GLU B 1 253 ? 59.301 95.563 158.359 1.00 36.52 291 GLU B C 1
ATOM 7384 O O . GLU B 1 253 ? 60.097 95.296 157.460 1.00 33.19 291 GLU B O 1
ATOM 7390 N N . THR B 1 254 ? 58.989 94.698 159.323 1.00 34.75 292 THR B N 1
ATOM 7391 C CA . THR B 1 254 ? 59.689 93.420 159.380 1.00 36.54 292 THR B CA 1
ATOM 7392 C C . THR B 1 254 ? 59.387 92.588 158.145 1.00 35.94 292 THR B C 1
ATOM 7393 O O . THR B 1 254 ? 58.300 92.665 157.569 1.00 37.00 292 THR B O 1
ATOM 7397 N N . ARG B 1 255 ? 60.380 91.803 157.732 1.00 36.26 293 ARG B N 1
ATOM 7398 C CA . ARG B 1 255 ? 60.227 90.914 156.591 1.00 40.46 293 ARG B CA 1
ATOM 7399 C C . ARG B 1 255 ? 59.382 89.691 156.961 1.00 39.53 293 ARG B C 1
ATOM 7400 O O . ARG B 1 255 ? 59.312 89.269 158.115 1.00 38.45 293 ARG B O 1
ATOM 7408 N N . SER B 1 256 ? 58.758 89.102 155.947 1.00 40.86 294 SER B N 1
ATOM 7409 C CA . SER B 1 256 ? 57.976 87.886 156.118 1.00 36.65 294 SER B CA 1
ATOM 7410 C C . SER B 1 256 ? 58.071 87.061 154.840 1.00 40.10 294 SER B C 1
ATOM 7411 O O . SER B 1 256 ? 58.097 87.614 153.737 1.00 45.25 294 SER B O 1
ATOM 7414 N N . SER B 1 257 ? 58.121 85.740 154.992 1.00 40.77 295 SER B N 1
ATOM 7415 C CA . SER B 1 257 ? 58.133 84.867 153.825 1.00 48.02 295 SER B CA 1
ATOM 7416 C C . SER B 1 257 ? 56.805 84.868 153.074 1.00 53.05 295 SER B C 1
ATOM 7417 O O . SER B 1 257 ? 56.745 84.339 151.960 1.00 59.17 295 SER B O 1
ATOM 7420 N N . THR B 1 258 ? 55.746 85.434 153.648 1.00 54.36 296 THR B N 1
ATOM 7421 C CA . THR B 1 258 ? 54.463 85.571 152.970 1.00 52.06 296 THR B CA 1
ATOM 7422 C C . THR B 1 258 ? 54.021 87.021 153.042 1.00 44.66 296 THR B C 1
ATOM 7423 O O . THR B 1 258 ? 53.999 87.616 154.122 1.00 52.93 296 THR B O 1
ATOM 7427 N N . VAL B 1 259 ? 53.690 87.585 151.891 1.00 35.67 297 VAL B N 1
ATOM 7428 C CA . VAL B 1 259 ? 53.317 88.984 151.761 1.00 31.69 297 VAL B CA 1
ATOM 7429 C C . VAL B 1 259 ? 51.821 89.043 151.474 1.00 31.27 297 VAL B C 1
ATOM 7430 O O . VAL B 1 259 ? 51.339 88.417 150.525 1.00 32.16 297 VAL B O 1
ATOM 7434 N N . TYR B 1 260 ? 51.088 89.786 152.293 1.00 26.79 298 TYR B N 1
ATOM 7435 C CA . TYR B 1 260 ? 49.652 89.897 152.104 1.00 24.24 298 TYR B CA 1
ATOM 7436 C C . TYR B 1 260 ? 49.303 90.680 150.846 1.00 23.34 298 TYR B C 1
ATOM 7437 O O . TYR B 1 260 ? 49.873 91.739 150.569 1.00 23.61 298 TYR B O 1
ATOM 7446 N N . VAL B 1 261 ? 48.325 90.174 150.104 1.00 22.71 299 VAL B N 1
ATOM 7447 C CA . VAL B 1 261 ? 47.510 91.004 149.222 1.00 28.08 299 VAL B CA 1
ATOM 7448 C C . VAL B 1 261 ? 46.052 90.690 149.541 1.00 21.62 299 VAL B C 1
ATOM 7449 O O . VAL B 1 261 ? 45.747 89.623 150.103 1.00 22.84 299 VAL B O 1
ATOM 7453 N N . PRO B 1 262 ? 45.136 91.599 149.248 1.00 21.12 300 PRO B N 1
ATOM 7454 C CA . PRO B 1 262 ? 43.708 91.282 149.483 1.00 30.15 300 PRO B CA 1
ATOM 7455 C C . PRO B 1 262 ? 43.345 89.972 148.786 1.00 26.27 300 PRO B C 1
ATOM 7456 O O . PRO B 1 262 ? 43.862 89.668 147.713 1.00 24.46 300 PRO B O 1
ATOM 7460 N N . ARG B 1 263 ? 42.504 89.159 149.441 1.00 25.40 301 ARG B N 1
ATOM 7461 C CA . ARG B 1 263 ? 42.447 87.727 149.122 1.00 26.25 301 ARG B CA 1
ATOM 7462 C C . ARG B 1 263 ? 42.204 87.457 147.636 1.00 30.79 301 ARG B C 1
ATOM 7463 O O . ARG B 1 263 ? 42.816 86.553 147.063 1.00 31.09 301 ARG B O 1
ATOM 7471 N N . ASP B 1 264 ? 41.302 88.206 147.001 1.00 20.19 302 ASP B N 1
ATOM 7472 C CA . ASP B 1 264 ? 40.998 87.941 145.603 1.00 25.50 302 ASP B CA 1
ATOM 7473 C C . ASP B 1 264 ? 42.070 88.446 144.653 1.00 31.91 302 ASP B C 1
ATOM 7474 O O . ASP B 1 264 ? 41.966 88.198 143.453 1.00 27.14 302 ASP B O 1
ATOM 7479 N N . GLU B 1 265 ? 43.079 89.160 145.142 1.00 30.49 303 GLU B N 1
ATOM 7480 C CA . GLU B 1 265 ? 44.192 89.522 144.281 1.00 28.07 303 GLU B CA 1
ATOM 7481 C C . GLU B 1 265 ? 45.221 88.406 144.160 1.00 28.81 303 GLU B C 1
ATOM 7482 O O . GLU B 1 265 ? 46.103 88.502 143.308 1.00 30.45 303 GLU B O 1
ATOM 7488 N N . ALA B 1 266 ? 45.134 87.356 144.979 1.00 34.52 304 ALA B N 1
ATOM 7489 C CA . ALA B 1 266 ? 46.119 86.281 144.931 1.00 37.38 304 ALA B CA 1
ATOM 7490 C C . ALA B 1 266 ? 46.010 85.482 143.631 1.00 51.34 304 ALA B C 1
ATOM 7491 O O . ALA B 1 266 ? 44.987 85.495 142.945 1.00 58.56 304 ALA B O 1
ATOM 7493 N N . PHE B 1 267 ? 47.096 84.788 143.289 1.00 62.40 305 PHE B N 1
ATOM 7494 C CA . PHE B 1 267 ? 47.129 83.934 142.101 1.00 69.50 305 PHE B CA 1
ATOM 7495 C C . PHE B 1 267 ? 46.176 82.750 142.255 1.00 73.56 305 PHE B C 1
ATOM 7496 O O . PHE B 1 267 ? 45.787 82.122 141.269 1.00 76.33 305 PHE B O 1
ATOM 7504 N N . PHE B 1 359 ? 74.822 88.367 121.153 1.00 55.42 397 PHE B N 1
ATOM 7505 C CA . PHE B 1 359 ? 75.727 89.475 120.842 1.00 59.76 397 PHE B CA 1
ATOM 7506 C C . PHE B 1 359 ? 75.293 90.285 119.625 1.00 57.38 397 PHE B C 1
ATOM 7507 O O . PHE B 1 359 ? 76.136 90.878 118.946 1.00 58.46 397 PHE B O 1
ATOM 7515 N N . SER B 1 360 ? 73.989 90.311 119.343 1.00 52.74 398 SER B N 1
ATOM 7516 C CA . SER B 1 360 ? 73.508 91.033 118.168 1.00 46.97 398 SER B CA 1
ATOM 7517 C C . SER B 1 360 ? 73.946 92.492 118.184 1.00 40.85 398 SER B C 1
ATOM 7518 O O . SER B 1 360 ? 74.198 93.074 117.123 1.00 41.10 398 SER B O 1
ATOM 7521 N N . TRP B 1 361 ? 74.056 93.095 119.374 1.00 38.09 399 TRP B N 1
ATOM 7522 C CA . TRP B 1 361 ? 74.417 94.505 119.481 1.00 36.19 399 TRP B CA 1
ATOM 7523 C C . TRP B 1 361 ? 75.859 94.801 119.050 1.00 33.60 399 TRP B C 1
ATOM 7524 O O . TRP B 1 361 ? 76.227 95.979 119.010 1.00 40.32 399 TRP B O 1
ATOM 7535 N N . PHE B 1 362 ? 76.679 93.801 118.702 1.00 32.71 400 PHE B N 1
ATOM 7536 C CA . PHE B 1 362 ? 77.947 94.115 118.036 1.00 36.67 400 PHE B CA 1
ATOM 7537 C C . PHE B 1 362 ? 77.711 94.792 116.691 1.00 37.89 400 PHE B C 1
ATOM 7538 O O . PHE B 1 362 ? 78.595 95.502 116.185 1.00 33.07 400 PHE B O 1
ATOM 7546 N N . ARG B 1 363 ? 76.547 94.562 116.089 1.00 30.46 401 ARG B N 1
ATOM 7547 C CA . ARG B 1 363 ? 76.181 95.245 114.856 1.00 32.99 401 ARG B CA 1
ATOM 7548 C C . ARG B 1 363 ? 75.635 96.626 115.199 1.00 33.03 401 ARG B C 1
ATOM 7549 O O . ARG B 1 363 ? 74.622 96.736 115.904 1.00 30.59 401 ARG B O 1
ATOM 7557 N N . ASP B 1 364 ? 76.297 97.674 114.687 1.00 29.77 402 ASP B N 1
ATOM 7558 C CA . ASP B 1 364 ? 75.835 99.037 114.943 1.00 26.70 402 ASP B CA 1
ATOM 7559 C C . ASP B 1 364 ? 74.391 99.250 114.498 1.00 25.19 402 ASP B C 1
ATOM 7560 O O . ASP B 1 364 ? 73.654 100.016 115.124 1.00 28.29 402 ASP B O 1
ATOM 7565 N N . GLU B 1 365 ? 73.963 98.593 113.428 1.00 24.17 403 GLU B N 1
ATOM 7566 C CA . GLU B 1 365 ? 72.612 98.867 112.966 1.00 29.96 403 GLU B CA 1
ATOM 7567 C C . GLU B 1 365 ? 71.556 98.144 113.807 1.00 34.47 403 GLU B C 1
ATOM 7568 O O . GLU B 1 365 ? 70.419 98.617 113.879 1.00 32.02 403 GLU B O 1
ATOM 7574 N N . GLU B 1 366 ? 71.915 97.047 114.487 1.00 32.13 404 GLU B N 1
ATOM 7575 C CA . GLU B 1 366 ? 70.973 96.385 115.388 1.00 26.86 404 GLU B CA 1
ATOM 7576 C C . GLU B 1 366 ? 70.930 97.059 116.761 1.00 26.93 404 GLU B C 1
ATOM 7577 O O . GLU B 1 366 ? 69.856 97.200 117.365 1.00 24.21 404 GLU B O 1
ATOM 7583 N N . PHE B 1 367 ? 72.094 97.468 117.271 1.00 30.11 405 PHE B N 1
ATOM 7584 C CA . PHE B 1 367 ? 72.146 98.339 118.445 1.00 30.43 405 PHE B CA 1
ATOM 7585 C C . PHE B 1 367 ? 71.230 99.551 118.280 1.00 34.97 405 PHE B C 1
ATOM 7586 O O . PHE B 1 367 ? 70.504 99.925 119.207 1.00 33.35 405 PHE B O 1
ATOM 7594 N N . SER B 1 368 ? 71.227 100.155 117.089 1.00 29.07 406 SER B N 1
ATOM 7595 C CA . SER B 1 368 ? 70.434 101.358 116.846 1.00 25.30 406 SER B CA 1
ATOM 7596 C C . SER B 1 368 ? 68.968 101.023 116.656 1.00 19.00 406 SER B C 1
ATOM 7597 O O . SER B 1 368 ? 68.086 101.698 117.206 1.00 30.33 406 SER B O 1
ATOM 7600 N N . ARG B 1 369 ? 68.689 99.982 115.875 1.00 19.02 407 ARG B N 1
ATOM 7601 C CA . ARG B 1 369 ? 67.313 99.615 115.582 1.00 18.85 407 ARG B CA 1
ATOM 7602 C C . ARG B 1 369 ? 66.553 99.278 116.858 1.00 26.44 407 ARG B C 1
ATOM 7603 O O . ARG B 1 369 ? 65.351 99.568 116.970 1.00 23.50 407 ARG B O 1
ATOM 7611 N N . GLN B 1 370 ? 67.260 98.735 117.853 1.00 26.93 408 GLN B N 1
ATOM 7612 C CA . GLN B 1 370 ? 66.660 98.324 119.117 1.00 30.26 408 GLN B CA 1
ATOM 7613 C C . GLN B 1 370 ? 66.118 99.496 119.932 1.00 23.03 408 GLN B C 1
ATOM 7614 O O . GLN B 1 370 ? 65.222 99.296 120.766 1.00 27.71 408 GLN B O 1
ATOM 7620 N N . THR B 1 371 ? 66.633 100.711 119.722 1.00 18.47 409 THR B N 1
ATOM 7621 C CA . THR B 1 371 ? 66.041 101.886 120.368 1.00 25.02 409 THR B CA 1
ATOM 7622 C C . THR B 1 371 ? 64.613 102.155 119.884 1.00 27.41 409 THR B C 1
ATOM 7623 O O . THR B 1 371 ? 63.848 102.830 120.588 1.00 24.41 409 THR B O 1
ATOM 7627 N N . LEU B 1 372 ? 64.240 101.638 118.709 1.00 23.41 410 LEU B N 1
ATOM 7628 C CA . LEU B 1 372 ? 62.913 101.847 118.127 1.00 19.36 410 LEU B CA 1
ATOM 7629 C C . LEU B 1 372 ? 62.011 100.626 118.179 1.00 25.25 410 LEU B C 1
ATOM 7630 O O . LEU B 1 372 ? 60.786 100.769 118.181 1.00 24.51 410 LEU B O 1
ATOM 7635 N N . ALA B 1 373 ? 62.581 99.430 118.159 1.00 22.97 411 ALA B N 1
ATOM 7636 C CA . ALA B 1 373 ? 61.797 98.211 118.091 1.00 20.28 411 ALA B CA 1
ATOM 7637 C C . ALA B 1 373 ? 62.266 97.174 119.102 1.00 23.68 411 ALA B C 1
ATOM 7638 O O . ALA B 1 373 ? 61.901 96.001 118.979 1.00 24.31 411 ALA B O 1
ATOM 7640 N N . GLY B 1 374 ? 63.080 97.566 120.075 1.00 21.53 412 GLY B N 1
ATOM 7641 C CA . GLY B 1 374 ? 63.527 96.669 121.119 1.00 22.58 412 GLY B CA 1
ATOM 7642 C C . GLY B 1 374 ? 62.587 96.673 122.306 1.00 30.45 412 GLY B C 1
ATOM 7643 O O . GLY B 1 374 ? 61.448 97.145 122.241 1.00 25.12 412 GLY B O 1
ATOM 7644 N N . LEU B 1 375 ? 63.087 96.141 123.418 1.00 31.84 413 LEU B N 1
ATOM 7645 C CA . LEU B 1 375 ? 62.304 96.066 124.642 1.00 29.07 413 LEU B CA 1
ATOM 7646 C C . LEU B 1 375 ? 62.284 97.368 125.437 1.00 31.42 413 LEU B C 1
ATOM 7647 O O . LEU B 1 375 ? 61.473 97.482 126.358 1.00 29.39 413 LEU B O 1
ATOM 7652 N N . ASN B 1 376 ? 63.129 98.353 125.122 1.00 30.05 414 ASN B N 1
ATOM 7653 C CA . ASN B 1 376 ? 63.072 99.657 125.789 1.00 28.48 414 ASN B CA 1
ATOM 7654 C C . ASN B 1 376 ? 62.970 100.770 124.758 1.00 26.12 414 ASN B C 1
ATOM 7655 O O . ASN B 1 376 ? 63.913 101.543 124.566 1.00 25.18 414 ASN B O 1
ATOM 7660 N N . PRO B 1 377 ? 61.814 100.905 124.105 1.00 22.61 415 PRO B N 1
ATOM 7661 C CA . PRO B 1 377 ? 61.632 101.947 123.095 1.00 20.86 415 PRO B CA 1
ATOM 7662 C C . PRO B 1 377 ? 61.284 103.314 123.659 1.00 22.36 415 PRO B C 1
ATOM 7663 O O . PRO B 1 377 ? 60.865 104.185 122.893 1.00 27.40 415 PRO B O 1
ATOM 7667 N N . TYR B 1 378 ? 61.416 103.512 124.967 1.00 20.91 416 TYR B N 1
ATOM 7668 C CA . TYR B 1 378 ? 60.903 104.695 125.636 1.00 21.79 416 TYR B CA 1
ATOM 7669 C C . TYR B 1 378 ? 61.956 105.753 125.923 1.00 21.47 416 TYR B C 1
ATOM 7670 O O . TYR B 1 378 ? 61.590 106.848 126.363 1.00 27.06 416 TYR B O 1
ATOM 7679 N N . SER B 1 379 ? 63.237 105.473 125.684 1.00 25.05 417 SER B N 1
ATOM 7680 C CA . SER B 1 379 ? 64.286 106.395 126.103 1.00 27.86 417 SER B CA 1
ATOM 7681 C C . SER B 1 379 ? 64.696 107.409 125.039 1.00 34.38 417 SER B C 1
ATOM 7682 O O . SER B 1 379 ? 65.103 108.522 125.392 1.00 33.14 417 SER B O 1
ATOM 7685 N N . ILE B 1 380 ? 64.634 107.059 123.753 1.00 25.12 418 ILE B N 1
ATOM 7686 C CA . ILE B 1 380 ? 65.218 107.921 122.731 1.00 23.56 418 ILE B CA 1
ATOM 7687 C C . ILE B 1 380 ? 64.449 109.237 122.629 1.00 25.47 418 ILE B C 1
ATOM 7688 O O . ILE B 1 380 ? 63.208 109.269 122.704 1.00 23.64 418 ILE B O 1
ATOM 7693 N N . GLN B 1 381 ? 65.180 110.342 122.460 1.00 22.37 419 GLN B N 1
ATOM 7694 C CA . GLN B 1 381 ? 64.527 111.645 122.366 1.00 24.62 419 GLN B CA 1
ATOM 7695 C C . GLN B 1 381 ? 65.262 112.550 121.388 1.00 28.44 419 GLN B C 1
ATOM 7696 O O . GLN B 1 381 ? 66.427 112.325 121.048 1.00 26.12 419 GLN B O 1
ATOM 7702 N N . LEU B 1 382 ? 64.557 113.593 120.943 1.00 28.94 420 LEU B N 1
ATOM 7703 C CA . LEU B 1 382 ? 65.110 114.509 119.956 1.00 31.45 420 LEU B CA 1
ATOM 7704 C C . LEU B 1 382 ? 66.160 115.438 120.565 1.00 32.92 420 LEU B C 1
ATOM 7705 O O . LEU B 1 382 ? 65.966 116.008 121.643 1.00 30.93 420 LEU B O 1
ATOM 7710 N N . VAL B 1 383 ? 67.270 115.617 119.858 1.00 29.74 421 VAL B N 1
ATOM 7711 C CA . VAL B 1 383 ? 68.226 116.655 120.232 1.00 34.05 421 VAL B CA 1
ATOM 7712 C C . VAL B 1 383 ? 67.701 118.005 119.760 1.00 35.29 421 VAL B C 1
ATOM 7713 O O . VAL B 1 383 ? 67.485 118.214 118.561 1.00 33.97 421 VAL B O 1
ATOM 7717 N N . LYS B 1 384 ? 67.507 118.928 120.696 1.00 45.89 422 LYS B N 1
ATOM 7718 C CA . LYS B 1 384 ? 67.182 120.310 120.364 1.00 53.09 422 LYS B CA 1
ATOM 7719 C C . LYS B 1 384 ? 68.311 121.291 120.655 1.00 53.81 422 LYS B C 1
ATOM 7720 O O . LYS B 1 384 ? 68.544 122.197 119.856 1.00 52.95 422 LYS B O 1
ATOM 7726 N N . GLU B 1 385 ? 69.017 121.140 121.776 1.00 53.69 423 GLU B N 1
ATOM 7727 C CA . GLU B 1 385 ? 70.111 122.032 122.133 1.00 52.62 423 GLU B CA 1
ATOM 7728 C C . GLU B 1 385 ? 71.421 121.547 121.522 1.00 53.70 423 GLU B C 1
ATOM 7729 O O . GLU B 1 385 ? 71.626 120.351 121.313 1.00 52.75 423 GLU B O 1
ATOM 7735 N N . TRP B 1 386 ? 72.321 122.485 121.248 1.00 51.06 424 TRP B N 1
ATOM 7736 C CA . TRP B 1 386 ? 73.658 122.114 120.809 1.00 45.23 424 TRP B CA 1
ATOM 7737 C C . TRP B 1 386 ? 74.637 123.244 121.081 1.00 45.56 424 TRP B C 1
ATOM 7738 O O . TRP B 1 386 ? 74.369 124.385 120.719 1.00 42.30 424 TRP B O 1
ATOM 7749 N N . PRO B 1 387 ? 75.775 122.927 121.723 1.00 46.66 425 PRO B N 1
ATOM 7750 C CA . PRO B 1 387 ? 76.156 121.569 122.143 1.00 41.31 425 PRO B CA 1
ATOM 7751 C C . PRO B 1 387 ? 75.359 121.042 123.344 1.00 37.13 425 PRO B C 1
ATOM 7752 O O . PRO B 1 387 ? 74.683 121.810 124.032 1.00 40.44 425 PRO B O 1
ATOM 7756 N N . LEU B 1 388 ? 75.415 119.730 123.559 1.00 37.47 426 LEU B N 1
ATOM 7757 C CA . LEU B 1 388 ? 74.778 119.124 124.718 1.00 36.55 426 LEU B CA 1
ATOM 7758 C C . LEU B 1 388 ? 75.441 119.619 125.995 1.00 38.10 426 LEU B C 1
ATOM 7759 O O . LEU B 1 388 ? 76.666 119.750 126.072 1.00 40.87 426 LEU B O 1
ATOM 7764 N N . LYS B 1 389 ? 74.628 119.902 127.005 1.00 41.03 427 LYS B N 1
ATOM 7765 C CA . LYS B 1 389 ? 75.142 120.504 128.225 1.00 45.70 427 LYS B CA 1
ATOM 7766 C C . LYS B 1 389 ? 74.463 119.863 129.423 1.00 46.08 427 LYS B C 1
ATOM 7767 O O . LYS B 1 389 ? 73.238 119.714 129.438 1.00 49.28 427 LYS B O 1
ATOM 7773 N N . SER B 1 390 ? 75.260 119.476 130.412 1.00 40.91 428 SER B N 1
ATOM 7774 C CA . SER B 1 390 ? 74.708 118.928 131.639 1.00 37.78 428 SER B CA 1
ATOM 7775 C C . SER B 1 390 ? 74.043 120.028 132.460 1.00 40.97 428 SER B C 1
ATOM 7776 O O . SER B 1 390 ? 74.514 121.165 132.508 1.00 40.31 428 SER B O 1
ATOM 7779 N N . THR B 1 391 ? 72.929 119.684 133.098 1.00 33.51 429 THR B N 1
ATOM 7780 C CA . THR B 1 391 ? 72.276 120.591 134.026 1.00 42.73 429 THR B CA 1
ATOM 7781 C C . THR B 1 391 ? 72.878 120.546 135.421 1.00 47.94 429 THR B C 1
ATOM 7782 O O . THR B 1 391 ? 72.507 121.378 136.253 1.00 54.15 429 THR B O 1
ATOM 7786 N N . LEU B 1 392 ? 73.786 119.612 135.702 1.00 47.07 430 LEU B N 1
ATOM 7787 C CA . LEU B 1 392 ? 74.268 119.429 137.065 1.00 44.98 430 LEU B CA 1
ATOM 7788 C C . LEU B 1 392 ? 75.242 120.541 137.451 1.00 52.03 430 LEU B C 1
ATOM 7789 O O . LEU B 1 392 ? 75.797 121.251 136.604 1.00 56.66 430 LEU B O 1
ATOM 7794 N N . ASP B 1 393 ? 75.435 120.682 138.756 1.00 52.25 431 ASP B N 1
ATOM 7795 C CA . ASP B 1 393 ? 76.266 121.734 139.331 1.00 50.69 431 ASP B CA 1
ATOM 7796 C C . ASP B 1 393 ? 77.735 121.557 138.954 1.00 54.22 431 ASP B C 1
ATOM 7797 O O . ASP B 1 393 ? 78.363 120.581 139.390 1.00 49.95 431 ASP B O 1
ATOM 7802 N N . PRO B 1 394 ? 78.336 122.485 138.200 1.00 56.35 432 PRO B N 1
ATOM 7803 C CA . PRO B 1 394 ? 79.743 122.300 137.821 1.00 57.09 432 PRO B CA 1
ATOM 7804 C C . PRO B 1 394 ? 80.675 122.267 139.013 1.00 60.50 432 PRO B C 1
ATOM 7805 O O . PRO B 1 394 ? 81.729 121.625 138.935 1.00 56.44 432 PRO B O 1
ATOM 7809 N N . LYS B 1 395 ? 80.301 122.902 140.135 1.00 67.00 433 LYS B N 1
ATOM 7810 C CA . LYS B 1 395 ? 81.191 122.945 141.299 1.00 70.98 433 LYS B CA 1
ATOM 7811 C C . LYS B 1 395 ? 81.348 121.572 141.949 1.00 58.39 433 LYS B C 1
ATOM 7812 O O . LYS B 1 395 ? 82.333 121.325 142.649 1.00 57.39 433 LYS B O 1
ATOM 7818 N N . ILE B 1 396 ? 80.396 120.667 141.729 1.00 50.52 434 ILE B N 1
ATOM 7819 C CA . ILE B 1 396 ? 80.437 119.306 142.263 1.00 49.20 434 ILE B CA 1
ATOM 7820 C C . ILE B 1 396 ? 80.765 118.319 141.145 1.00 50.42 434 ILE B C 1
ATOM 7821 O O . ILE B 1 396 ? 81.411 117.286 141.375 1.00 47.18 434 ILE B O 1
ATOM 7826 N N . TYR B 1 397 ? 80.350 118.632 139.921 1.00 50.07 435 TYR B N 1
ATOM 7827 C CA . TYR B 1 397 ? 80.361 117.632 138.863 1.00 49.42 435 TYR B CA 1
ATOM 7828 C C . TYR B 1 397 ? 81.319 117.916 137.715 1.00 50.35 435 TYR B C 1
ATOM 7829 O O . TYR B 1 397 ? 81.364 117.122 136.770 1.00 47.54 435 TYR B O 1
ATOM 7838 N N . GLY B 1 398 ? 82.099 118.995 137.767 1.00 47.03 436 GLY B N 1
ATOM 7839 C CA . GLY B 1 398 ? 83.038 119.281 136.707 1.00 45.75 436 GLY B CA 1
ATOM 7840 C C . GLY B 1 398 ? 82.389 120.002 135.542 1.00 45.52 436 GLY B C 1
ATOM 7841 O O . GLY B 1 398 ? 81.203 120.349 135.590 1.00 42.82 436 GLY B O 1
ATOM 7842 N N . PRO B 1 399 ? 83.157 120.253 134.481 1.00 46.64 437 PRO B N 1
ATOM 7843 C CA . PRO B 1 399 ? 82.625 120.979 133.322 1.00 48.66 437 PRO B CA 1
ATOM 7844 C C . PRO B 1 399 ? 81.344 120.339 132.820 1.00 47.82 437 PRO B C 1
ATOM 7845 O O . PRO B 1 399 ? 81.280 119.113 132.648 1.00 49.16 437 PRO B O 1
ATOM 7849 N N . PRO B 1 400 ? 80.288 121.134 132.615 1.00 44.31 438 PRO B N 1
ATOM 7850 C CA . PRO B 1 400 ? 79.011 120.555 132.165 1.00 38.86 438 PRO B CA 1
ATOM 7851 C C . PRO B 1 400 ? 78.920 120.303 130.670 1.00 40.55 438 PRO B C 1
ATOM 7852 O O . PRO B 1 400 ? 78.018 119.571 130.242 1.00 35.90 438 PRO B O 1
ATOM 7856 N N . GLU B 1 401 ? 79.810 120.879 129.867 1.00 44.02 439 GLU B N 1
ATOM 7857 C CA . GLU B 1 401 ? 79.683 120.785 128.418 1.00 46.94 439 GLU B CA 1
ATOM 7858 C C . GLU B 1 401 ? 80.065 119.392 127.936 1.00 39.33 439 GLU B C 1
ATOM 7859 O O . GLU B 1 401 ? 81.061 118.813 128.378 1.00 36.43 439 GLU B O 1
ATOM 7865 N N . SER B 1 402 ? 79.269 118.854 127.020 1.00 40.23 440 SER B N 1
ATOM 7866 C CA . SER B 1 402 ? 79.570 117.552 126.438 1.00 40.11 440 SER B CA 1
ATOM 7867 C C . SER B 1 402 ? 80.858 117.600 125.617 1.00 43.38 440 SER B C 1
ATOM 7868 O O . SER B 1 402 ? 81.230 118.634 125.054 1.00 44.16 440 SER B O 1
ATOM 7871 N N . ALA B 1 403 ? 81.548 116.463 125.566 1.00 41.99 441 ALA B N 1
ATOM 7872 C CA . ALA B 1 403 ? 82.725 116.299 124.725 1.00 42.24 441 ALA B CA 1
ATOM 7873 C C . ALA B 1 403 ? 82.374 115.837 123.311 1.00 44.16 441 ALA B C 1
ATOM 7874 O O . ALA B 1 403 ? 83.267 115.743 122.457 1.00 37.27 441 ALA B O 1
ATOM 7876 N N . ILE B 1 404 ? 81.102 115.555 123.039 1.00 39.45 442 ILE B N 1
ATOM 7877 C CA . ILE B 1 404 ? 80.666 115.314 121.665 1.00 37.23 442 ILE B CA 1
ATOM 7878 C C . ILE B 1 404 ? 80.701 116.654 120.933 1.00 38.96 442 ILE B C 1
ATOM 7879 O O . ILE B 1 404 ? 79.926 117.563 121.242 1.00 40.56 442 ILE B O 1
ATOM 7884 N N . THR B 1 405 ? 81.617 116.799 119.986 1.00 35.52 443 THR B N 1
ATOM 7885 C CA . THR B 1 405 ? 81.762 118.051 119.257 1.00 36.65 443 THR B CA 1
ATOM 7886 C C . THR B 1 405 ? 81.094 117.989 117.883 1.00 32.26 443 THR B C 1
ATOM 7887 O O . THR B 1 405 ? 80.821 116.916 117.338 1.00 28.90 443 THR B O 1
ATOM 7891 N N . THR B 1 406 ? 80.865 119.177 117.316 1.00 35.61 444 THR B N 1
ATOM 7892 C CA . THR B 1 406 ? 80.463 119.276 115.916 1.00 35.02 444 THR B CA 1
ATOM 7893 C C . THR B 1 406 ? 81.441 118.551 114.997 1.00 34.73 444 THR B C 1
ATOM 7894 O O . THR B 1 406 ? 81.027 117.890 114.039 1.00 35.78 444 THR B O 1
ATOM 7898 N N . GLU B 1 407 ? 82.747 118.671 115.273 1.00 33.18 445 GLU B N 1
ATOM 7899 C CA . GLU B 1 407 ? 83.764 118.072 114.407 1.00 32.06 445 GLU B CA 1
ATOM 7900 C C . GLU B 1 407 ? 83.652 116.555 114.388 1.00 33.90 445 GLU B C 1
ATOM 7901 O O . GLU B 1 407 ? 83.719 115.931 113.322 1.00 40.53 445 GLU B O 1
ATOM 7907 N N . ILE B 1 408 ? 83.490 115.946 115.565 1.00 30.09 446 ILE B N 1
ATOM 7908 C CA . ILE B 1 408 ? 83.313 114.499 115.664 1.00 34.52 446 ILE B CA 1
ATOM 7909 C C . ILE B 1 408 ? 82.108 114.042 114.847 1.00 34.28 446 ILE B C 1
ATOM 7910 O O . ILE B 1 408 ? 82.181 113.061 114.097 1.00 30.86 446 ILE B O 1
ATOM 7915 N N . VAL B 1 409 ? 80.973 114.736 114.988 1.00 31.97 447 VAL B N 1
ATOM 7916 C CA . VAL B 1 409 ? 79.761 114.293 114.300 1.00 24.99 447 VAL B CA 1
ATOM 7917 C C . VAL B 1 409 ? 79.879 114.523 112.798 1.00 30.97 447 VAL B C 1
ATOM 7918 O O . VAL B 1 409 ? 79.488 113.671 111.991 1.00 35.91 447 VAL B O 1
ATOM 7922 N N . GLU B 1 410 ? 80.420 115.673 112.393 1.00 28.81 448 GLU B N 1
ATOM 7923 C CA . GLU B 1 410 ? 80.479 115.971 110.968 1.00 34.71 448 GLU B CA 1
ATOM 7924 C C . GLU B 1 410 ? 81.462 115.064 110.235 1.00 35.40 448 GLU B C 1
ATOM 7925 O O . GLU B 1 410 ? 81.256 114.757 109.052 1.00 30.34 448 GLU B O 1
ATOM 7931 N N . ARG B 1 411 ? 82.517 114.607 110.908 1.00 32.88 449 ARG B N 1
ATOM 7932 C CA . ARG B 1 411 ? 83.372 113.607 110.277 1.00 36.35 449 ARG B CA 1
ATOM 7933 C C . ARG B 1 411 ? 82.564 112.393 109.829 1.00 35.82 449 ARG B C 1
ATOM 7934 O O . ARG B 1 411 ? 82.909 111.750 108.831 1.00 36.24 449 ARG B O 1
ATOM 7942 N N . GLU B 1 412 ? 81.458 112.099 110.520 1.00 30.78 450 GLU B N 1
ATOM 7943 C CA . GLU B 1 412 ? 80.617 110.945 110.224 1.00 32.49 450 GLU B CA 1
ATOM 7944 C C . GLU B 1 412 ? 79.475 111.228 109.240 1.00 29.77 450 GLU B C 1
ATOM 7945 O O . GLU B 1 412 ? 79.141 110.349 108.440 1.00 30.87 450 GLU B O 1
ATOM 7951 N N . ILE B 1 413 ? 78.838 112.401 109.286 1.00 32.82 451 ILE B N 1
ATOM 7952 C CA . ILE B 1 413 ? 77.576 112.620 108.576 1.00 33.22 451 ILE B CA 1
ATOM 7953 C C . ILE B 1 413 ? 77.668 113.676 107.486 1.00 27.73 451 ILE B C 1
ATOM 7954 O O . ILE B 1 413 ? 76.671 113.906 106.790 1.00 27.18 451 ILE B O 1
ATOM 7959 N N . LYS B 1 414 ? 78.825 114.326 107.301 1.00 26.69 452 LYS B N 1
ATOM 7960 C CA . LYS B 1 414 ? 78.884 115.449 106.367 1.00 25.62 452 LYS B CA 1
ATOM 7961 C C . LYS B 1 414 ? 78.607 115.042 104.915 1.00 31.11 452 LYS B C 1
ATOM 7962 O O . LYS B 1 414 ? 78.267 115.905 104.102 1.00 32.82 452 LYS B O 1
ATOM 7968 N N . GLY B 1 415 ? 78.769 113.766 104.558 1.00 29.58 453 GLY B N 1
ATOM 7969 C CA . GLY B 1 415 ? 78.395 113.336 103.222 1.00 27.21 453 GLY B CA 1
ATOM 7970 C C . GLY B 1 415 ? 76.904 113.427 102.970 1.00 30.42 453 GLY B C 1
ATOM 7971 O O . GLY B 1 415 ? 76.471 113.386 101.814 1.00 30.47 453 GLY B O 1
ATOM 7972 N N . PHE B 1 416 ? 76.112 113.556 104.032 1.00 31.09 454 PHE B N 1
ATOM 7973 C CA . PHE B 1 416 ? 74.673 113.767 103.945 1.00 29.68 454 PHE B CA 1
ATOM 7974 C C . PHE B 1 416 ? 74.246 115.166 104.350 1.00 34.67 454 PHE B C 1
ATOM 7975 O O . PHE B 1 416 ? 73.423 115.770 103.658 1.00 39.47 454 PHE B O 1
ATOM 7983 N N . MET B 1 417 ? 74.782 115.711 105.443 1.00 32.06 455 MET B N 1
ATOM 7984 C CA . MET B 1 417 ? 74.478 117.088 105.826 1.00 37.69 455 MET B CA 1
ATOM 7985 C C . MET B 1 417 ? 75.400 117.508 106.966 1.00 31.93 455 MET B C 1
ATOM 7986 O O . MET B 1 417 ? 76.101 116.688 107.565 1.00 33.49 455 MET B O 1
ATOM 7991 N N . THR B 1 418 ? 75.388 118.804 107.253 1.00 30.52 456 THR B N 1
ATOM 7992 C CA . THR B 1 418 ? 76.115 119.365 108.377 1.00 32.23 456 THR B CA 1
ATOM 7993 C C . THR B 1 418 ? 75.322 119.175 109.668 1.00 30.51 456 THR B C 1
ATOM 7994 O O . THR B 1 418 ? 74.144 118.806 109.657 1.00 34.03 456 THR B O 1
ATOM 7998 N N . VAL B 1 419 ? 75.989 119.431 110.799 1.00 35.89 457 VAL B N 1
ATOM 7999 C CA . VAL B 1 419 ? 75.322 119.320 112.096 1.00 33.09 457 VAL B CA 1
ATOM 8000 C C . VAL B 1 419 ? 74.204 120.350 112.205 1.00 31.87 457 VAL B C 1
ATOM 8001 O O . VAL B 1 419 ? 73.131 120.072 112.756 1.00 28.94 457 VAL B O 1
ATOM 8005 N N . ASP B 1 420 ? 74.431 121.550 111.669 1.00 32.91 458 ASP B N 1
ATOM 8006 C CA . ASP B 1 420 ? 73.415 122.593 111.734 1.00 38.41 458 ASP B CA 1
ATOM 8007 C C . ASP B 1 420 ? 72.157 122.163 111.000 1.00 38.55 458 ASP B C 1
ATOM 8008 O O . ASP B 1 420 ? 71.046 122.282 111.527 1.00 33.03 458 ASP B O 1
ATOM 8013 N N . GLU B 1 421 ? 72.317 121.659 109.773 1.00 36.85 459 GLU B N 1
ATOM 8014 C CA . GLU B 1 421 ? 71.173 121.127 109.041 1.00 40.76 459 GLU B CA 1
ATOM 8015 C C . GLU B 1 421 ? 70.529 119.969 109.793 1.00 35.80 459 GLU B C 1
ATOM 8016 O O . GLU B 1 421 ? 69.302 119.858 109.835 1.00 42.42 459 GLU B O 1
ATOM 8022 N N . ALA B 1 422 ? 71.342 119.104 110.403 1.00 28.42 460 ALA B N 1
ATOM 8023 C CA . ALA B 1 422 ? 70.806 117.941 111.094 1.00 30.40 460 ALA B CA 1
ATOM 8024 C C . ALA B 1 422 ? 69.966 118.360 112.293 1.00 33.73 460 ALA B C 1
ATOM 8025 O O . ALA B 1 422 ? 68.886 117.805 112.535 1.00 34.16 460 ALA B O 1
ATOM 8027 N N . LEU B 1 423 ? 70.436 119.359 113.040 1.00 35.28 461 LEU B N 1
ATOM 8028 C CA . LEU B 1 423 ? 69.638 119.903 114.127 1.00 32.21 461 LEU B CA 1
ATOM 8029 C C . LEU B 1 423 ? 68.341 120.496 113.603 1.00 34.24 461 LEU B C 1
ATOM 8030 O O . LEU B 1 423 ? 67.258 120.162 114.090 1.00 31.65 461 LEU B O 1
ATOM 8035 N N . LYS B 1 424 ? 68.429 121.355 112.582 1.00 35.67 462 LYS B N 1
ATOM 8036 C CA . LYS B 1 424 ? 67.231 122.012 112.066 1.00 37.03 462 LYS B CA 1
ATOM 8037 C C . LYS B 1 424 ? 66.238 121.016 111.474 1.00 33.25 462 LYS B C 1
ATOM 8038 O O . LYS B 1 424 ? 65.022 121.217 111.565 1.00 31.75 462 LYS B O 1
ATOM 8044 N N . GLN B 1 425 ? 66.723 119.945 110.866 1.00 29.26 463 GLN B N 1
ATOM 8045 C CA . GLN B 1 425 ? 65.854 118.996 110.194 1.00 28.54 463 GLN B CA 1
ATOM 8046 C C . GLN B 1 425 ? 65.509 117.807 111.075 1.00 31.17 463 GLN B C 1
ATOM 8047 O O . GLN B 1 425 ? 65.003 116.801 110.569 1.00 30.58 463 GLN B O 1
ATOM 8053 N N . LYS B 1 426 ? 65.826 117.876 112.369 1.00 29.30 464 LYS B N 1
ATOM 8054 C CA . LYS B 1 426 ? 65.446 116.844 113.333 1.00 27.45 464 LYS B CA 1
ATOM 8055 C C . LYS B 1 426 ? 65.991 115.470 112.926 1.00 28.72 464 LYS B C 1
ATOM 8056 O O . LYS B 1 426 ? 65.256 114.493 112.803 1.00 29.54 464 LYS B O 1
ATOM 8062 N N . LYS B 1 427 ? 67.309 115.408 112.729 1.00 32.14 465 LYS B N 1
ATOM 8063 C CA . LYS B 1 427 ? 67.971 114.155 112.393 1.00 29.26 465 LYS B CA 1
ATOM 8064 C C . LYS B 1 427 ? 68.867 113.611 113.505 1.00 25.54 465 LYS B C 1
ATOM 8065 O O . LYS B 1 427 ? 69.335 112.475 113.397 1.00 27.47 465 LYS B O 1
ATOM 8071 N N . LEU B 1 428 ? 69.078 114.355 114.580 1.00 26.38 466 LEU B N 1
ATOM 8072 C CA . LEU B 1 428 ? 69.923 113.914 115.681 1.00 24.72 466 LEU B CA 1
ATOM 8073 C C . LEU B 1 428 ? 69.048 113.470 116.853 1.00 28.49 466 LEU B C 1
ATOM 8074 O O . LEU B 1 428 ? 68.167 114.216 117.296 1.00 21.81 466 LEU B O 1
ATOM 8079 N N . PHE B 1 429 ? 69.269 112.244 117.332 1.00 22.77 467 PHE B N 1
ATOM 8080 C CA . PHE B 1 429 ? 68.513 111.710 118.458 1.00 22.69 467 PHE B CA 1
ATOM 8081 C C . PHE B 1 429 ? 69.479 111.171 119.500 1.00 23.86 467 PHE B C 1
ATOM 8082 O O . PHE B 1 429 ? 70.627 110.834 119.201 1.00 26.43 467 PHE B O 1
ATOM 8090 N N . ILE B 1 430 ? 69.002 111.093 120.737 1.00 32.19 468 ILE B N 1
ATOM 8091 C CA . ILE B 1 430 ? 69.900 110.800 121.845 1.00 32.05 468 ILE B CA 1
ATOM 8092 C C . ILE B 1 430 ? 69.151 110.008 122.906 1.00 25.48 468 ILE B C 1
ATOM 8093 O O . ILE B 1 430 ? 67.957 110.217 123.140 1.00 23.90 468 ILE B O 1
ATOM 8098 N N . ILE B 1 431 ? 69.859 109.083 123.533 1.00 27.79 469 ILE B N 1
ATOM 8099 C CA . ILE B 1 431 ? 69.465 108.532 124.822 1.00 23.54 469 ILE B CA 1
ATOM 8100 C C . ILE B 1 431 ? 70.458 109.083 125.845 1.00 29.60 469 ILE B C 1
ATOM 8101 O O . ILE B 1 431 ? 71.673 108.835 125.751 1.00 24.34 469 ILE B O 1
ATOM 8106 N N . ASP B 1 432 ? 69.944 109.875 126.788 1.00 26.81 470 ASP B N 1
ATOM 8107 C CA . ASP B 1 432 ? 70.748 110.692 127.692 1.00 29.97 470 ASP B CA 1
ATOM 8108 C C . ASP B 1 432 ? 70.450 110.254 129.128 1.00 26.21 470 ASP B C 1
ATOM 8109 O O . ASP B 1 432 ? 69.434 110.641 129.707 1.00 33.36 470 ASP B O 1
ATOM 8114 N N . TYR B 1 433 ? 71.348 109.444 129.680 1.00 25.13 471 TYR B N 1
ATOM 8115 C CA . TYR B 1 433 ? 71.348 108.988 131.064 1.00 26.53 471 TYR B CA 1
ATOM 8116 C C . TYR B 1 433 ? 72.354 109.735 131.928 1.00 31.48 471 TYR B C 1
ATOM 8117 O O . TYR B 1 433 ? 72.567 109.348 133.078 1.00 37.18 471 TYR B O 1
ATOM 8126 N N . HIS B 1 434 ? 72.991 110.777 131.397 1.00 35.31 472 HIS B N 1
ATOM 8127 C CA . HIS B 1 434 ? 74.114 111.401 132.095 1.00 36.25 472 HIS B CA 1
ATOM 8128 C C . HIS B 1 434 ? 73.671 112.017 133.420 1.00 35.71 472 HIS B C 1
ATOM 8129 O O . HIS B 1 434 ? 74.235 111.711 134.482 1.00 31.01 472 HIS B O 1
ATOM 8136 N N . ASP B 1 435 ? 72.657 112.888 133.375 1.00 36.01 473 ASP B N 1
ATOM 8137 C CA . ASP B 1 435 ? 72.297 113.656 134.562 1.00 39.73 473 ASP B CA 1
ATOM 8138 C C . ASP B 1 435 ? 71.635 112.794 135.625 1.00 38.51 473 ASP B C 1
ATOM 8139 O O . ASP B 1 435 ? 71.759 113.093 136.820 1.00 37.39 473 ASP B O 1
ATOM 8144 N N . ILE B 1 436 ? 70.937 111.729 135.228 1.00 35.57 474 ILE B N 1
ATOM 8145 C CA . ILE B 1 436 ? 70.279 110.907 136.241 1.00 30.43 474 ILE B CA 1
ATOM 8146 C C . ILE B 1 436 ? 71.284 109.993 136.922 1.00 34.69 474 ILE B C 1
ATOM 8147 O O . ILE B 1 436 ? 71.172 109.734 138.128 1.00 37.15 474 ILE B O 1
ATOM 8152 N N . LEU B 1 437 ? 72.290 109.516 136.182 1.00 31.12 475 LEU B N 1
ATOM 8153 C CA . LEU B 1 437 ? 73.242 108.552 136.723 1.00 31.70 475 LEU B CA 1
ATOM 8154 C C . LEU B 1 437 ? 74.461 109.183 137.384 1.00 38.08 475 LEU B C 1
ATOM 8155 O O . LEU B 1 437 ? 74.990 108.598 138.332 1.00 34.38 475 LEU B O 1
ATOM 8160 N N . LEU B 1 438 ? 74.944 110.335 136.915 1.00 36.04 476 LEU B N 1
ATOM 8161 C CA . LEU B 1 438 ? 76.192 110.862 137.474 1.00 33.54 476 LEU B CA 1
ATOM 8162 C C . LEU B 1 438 ? 76.157 111.060 138.996 1.00 37.64 476 LEU B C 1
ATOM 8163 O O . LEU B 1 438 ? 77.176 110.760 139.649 1.00 31.84 476 LEU B O 1
ATOM 8168 N N . PRO B 1 439 ? 75.059 111.511 139.622 1.00 36.66 477 PRO B N 1
ATOM 8169 C CA . PRO B 1 439 ? 75.064 111.666 141.091 1.00 34.56 477 PRO B CA 1
ATOM 8170 C C . PRO B 1 439 ? 75.192 110.359 141.864 1.00 32.46 477 PRO B C 1
ATOM 8171 O O . PRO B 1 439 ? 75.446 110.405 143.073 1.00 32.67 477 PRO B O 1
ATOM 8175 N N . TYR B 1 440 ? 75.043 109.209 141.215 1.00 34.96 478 TYR B N 1
ATOM 8176 C CA . TYR B 1 440 ? 75.236 107.916 141.860 1.00 37.24 478 TYR B CA 1
ATOM 8177 C C . TYR B 1 440 ? 76.611 107.295 141.586 1.00 36.28 478 TYR B C 1
ATOM 8178 O O . TYR B 1 440 ? 76.958 106.309 142.239 1.00 31.84 478 TYR B O 1
ATOM 8187 N N . VAL B 1 441 ? 77.396 107.843 140.650 1.00 31.34 479 VAL B N 1
ATOM 8188 C CA . VAL B 1 441 ? 78.647 107.191 140.241 1.00 35.69 479 VAL B CA 1
ATOM 8189 C C . VAL B 1 441 ? 79.542 106.938 141.449 1.00 38.31 479 VAL B C 1
ATOM 8190 O O . VAL B 1 441 ? 80.062 105.830 141.647 1.00 38.50 479 VAL B O 1
ATOM 8194 N N . SER B 1 442 ? 79.709 107.960 142.289 1.00 35.08 480 SER B N 1
ATOM 8195 C CA . SER B 1 442 ? 80.600 107.848 143.441 1.00 35.80 480 SER B CA 1
ATOM 8196 C C . SER B 1 442 ? 80.179 106.715 144.375 1.00 40.93 480 SER B C 1
ATOM 8197 O O . SER B 1 442 ? 81.006 105.876 144.752 1.00 41.59 480 SER B O 1
ATOM 8200 N N . GLU B 1 443 ? 78.894 106.677 144.768 1.00 39.22 481 GLU B N 1
ATOM 8201 C CA . GLU B 1 443 ? 78.427 105.634 145.683 1.00 43.67 481 GLU B CA 1
ATOM 8202 C C . GLU B 1 443 ? 78.529 104.262 145.043 1.00 38.46 481 GLU B C 1
ATOM 8203 O O . GLU B 1 443 ? 78.932 103.289 145.688 1.00 36.37 481 GLU B O 1
ATOM 8209 N N . VAL B 1 444 ? 78.072 104.148 143.794 1.00 32.43 482 VAL B N 1
ATOM 8210 C CA . VAL B 1 444 ? 78.039 102.840 143.148 1.00 34.17 482 VAL B CA 1
ATOM 8211 C C . VAL B 1 444 ? 79.454 102.294 142.981 1.00 35.12 482 VAL B C 1
ATOM 8212 O O . VAL B 1 444 ? 79.693 101.096 143.164 1.00 38.56 482 VAL B O 1
ATOM 8216 N N . ARG B 1 445 ? 80.424 103.166 142.686 1.00 34.95 483 ARG B N 1
ATOM 8217 C CA . ARG B 1 445 ? 81.804 102.705 142.512 1.00 37.73 483 ARG B CA 1
ATOM 8218 C C . ARG B 1 445 ? 82.427 102.156 143.797 1.00 41.53 483 ARG B C 1
ATOM 8219 O O . ARG B 1 445 ? 83.466 101.493 143.729 1.00 45.53 483 ARG B O 1
ATOM 8227 N N . GLN B 1 446 ? 81.828 102.392 144.960 1.00 39.66 484 GLN B N 1
ATOM 8228 C CA . GLN B 1 446 ? 82.370 101.777 146.168 1.00 41.75 484 GLN B CA 1
ATOM 8229 C C . GLN B 1 446 ? 81.943 100.323 146.319 1.00 43.25 484 GLN B C 1
ATOM 8230 O O . GLN B 1 446 ? 82.346 99.676 147.292 1.00 42.34 484 GLN B O 1
ATOM 8236 N N . ILE B 1 447 ? 81.161 99.799 145.368 1.00 42.69 485 ILE B N 1
ATOM 8237 C CA . ILE B 1 447 ? 80.605 98.444 145.419 1.00 44.32 485 ILE B CA 1
ATOM 8238 C C . ILE B 1 447 ? 81.508 97.517 144.617 1.00 42.83 485 ILE B C 1
ATOM 8239 O O . ILE B 1 447 ? 81.750 97.757 143.429 1.00 39.64 485 ILE B O 1
ATOM 8244 N N . LYS B 1 448 ? 81.968 96.435 145.239 1.00 43.45 486 LYS B N 1
ATOM 8245 C CA . LYS B 1 448 ? 82.877 95.536 144.545 1.00 48.53 486 LYS B CA 1
ATOM 8246 C C . LYS B 1 448 ? 82.152 94.811 143.417 1.00 45.49 486 LYS B C 1
ATOM 8247 O O . LYS B 1 448 ? 81.019 94.350 143.576 1.00 53.04 486 LYS B O 1
ATOM 8253 N N . GLY B 1 449 ? 82.800 94.745 142.257 1.00 40.55 487 GLY B N 1
ATOM 8254 C CA . GLY B 1 449 ? 82.278 94.008 141.125 1.00 39.05 487 GLY B CA 1
ATOM 8255 C C . GLY B 1 449 ? 81.348 94.770 140.209 1.00 39.08 487 GLY B C 1
ATOM 8256 O O . GLY B 1 449 ? 80.659 94.141 139.399 1.00 42.00 487 GLY B O 1
ATOM 8257 N N . THR B 1 450 ? 81.281 96.094 140.326 1.00 33.67 488 THR B N 1
ATOM 8258 C CA . THR B 1 450 ? 80.503 96.916 139.412 1.00 31.95 488 THR B CA 1
ATOM 8259 C C . THR B 1 450 ? 81.194 98.268 139.312 1.00 35.44 488 THR B C 1
ATOM 8260 O O . THR B 1 450 ? 82.216 98.513 139.952 1.00 38.33 488 THR B O 1
ATOM 8264 N N . THR B 1 451 ? 80.639 99.134 138.481 1.00 39.33 489 THR B N 1
ATOM 8265 C CA . THR B 1 451 ? 81.139 100.490 138.315 1.00 37.62 489 THR B CA 1
ATOM 8266 C C . THR B 1 451 ? 80.000 101.292 137.711 1.00 31.49 489 THR B C 1
ATOM 8267 O O . THR B 1 451 ? 78.910 100.765 137.489 1.00 36.72 489 THR B O 1
ATOM 8271 N N . LEU B 1 452 ? 80.256 102.562 137.421 1.00 34.71 490 LEU B N 1
ATOM 8272 C CA . LEU B 1 452 ? 79.224 103.360 136.775 1.00 30.30 490 LEU B CA 1
ATOM 8273 C C . LEU B 1 452 ? 79.871 104.549 136.086 1.00 28.03 490 LEU B C 1
ATOM 8274 O O . LEU B 1 452 ? 80.941 105.013 136.483 1.00 28.86 490 LEU B O 1
ATOM 8279 N N . TYR B 1 453 ? 79.205 105.010 135.037 1.00 25.23 491 TYR B N 1
ATOM 8280 C CA . TYR B 1 453 ? 79.455 106.282 134.383 1.00 34.78 491 TYR B CA 1
ATOM 8281 C C . TYR B 1 453 ? 78.107 106.957 134.168 1.00 31.57 491 TYR B C 1
ATOM 8282 O O . TYR B 1 453 ? 77.072 106.292 134.117 1.00 32.11 491 TYR B O 1
ATOM 8291 N N . GLY B 1 454 ? 78.115 108.281 134.023 1.00 32.62 492 GLY B N 1
ATOM 8292 C CA . GLY B 1 454 ? 76.994 108.952 133.372 1.00 31.81 492 GLY B CA 1
ATOM 8293 C C . GLY B 1 454 ? 77.222 108.922 131.863 1.00 31.21 492 GLY B C 1
ATOM 8294 O O . GLY B 1 454 ? 78.332 109.191 131.387 1.00 32.08 492 GLY B O 1
ATOM 8295 N N . SER B 1 455 ? 76.174 108.595 131.104 1.00 27.01 493 SER B N 1
ATOM 8296 C CA . SER B 1 455 ? 76.366 108.235 129.701 1.00 28.03 493 SER B CA 1
ATOM 8297 C C . SER B 1 455 ? 75.356 108.904 128.775 1.00 29.40 493 SER B C 1
ATOM 8298 O O . SER B 1 455 ? 74.233 109.225 129.170 1.00 31.56 493 SER B O 1
ATOM 8301 N N . ARG B 1 456 ? 75.780 109.067 127.513 1.00 27.72 494 ARG B N 1
ATOM 8302 C CA . ARG B 1 456 ? 74.959 109.558 126.413 1.00 26.43 494 ARG B CA 1
ATOM 8303 C C . ARG B 1 456 ? 75.241 108.713 125.184 1.00 28.74 494 ARG B C 1
ATOM 8304 O O . ARG B 1 456 ? 76.400 108.370 124.916 1.00 32.26 494 ARG B O 1
ATOM 8312 N N . ALA B 1 457 ? 74.191 108.394 124.424 1.00 24.24 495 ALA B N 1
ATOM 8313 C CA . ALA B 1 457 ? 74.348 107.740 123.132 1.00 24.06 495 ALA B CA 1
ATOM 8314 C C . ALA B 1 457 ? 73.665 108.603 122.080 1.00 25.06 495 ALA B C 1
ATOM 8315 O O . ALA B 1 457 ? 72.470 108.893 122.202 1.00 29.95 495 ALA B O 1
ATOM 8317 N N . LEU B 1 458 ? 74.415 109.010 121.051 1.00 27.67 496 LEU B N 1
ATOM 8318 C CA . LEU B 1 458 ? 73.922 109.923 120.022 1.00 27.83 496 LEU B CA 1
ATOM 8319 C C . LEU B 1 458 ? 73.700 109.180 118.707 1.00 23.06 496 LEU B C 1
ATOM 8320 O O . LEU B 1 458 ? 74.502 108.317 118.335 1.00 25.05 496 LEU B O 1
ATOM 8325 N N . PHE B 1 459 ? 72.608 109.515 118.005 1.00 24.46 497 PHE B N 1
ATOM 8326 C CA . PHE B 1 459 ? 72.223 108.833 116.770 1.00 18.87 497 PHE B CA 1
ATOM 8327 C C . PHE B 1 459 ? 71.845 109.824 115.678 1.00 25.10 497 PHE B C 1
ATOM 8328 O O . PHE B 1 459 ? 71.224 110.859 115.945 1.00 25.82 497 PHE B O 1
ATOM 8336 N N . PHE B 1 460 ? 72.203 109.470 114.440 1.00 20.91 498 PHE B N 1
ATOM 8337 C CA . PHE B 1 460 ? 71.819 110.195 113.237 1.00 23.38 498 PHE B CA 1
ATOM 8338 C C . PHE B 1 460 ? 70.728 109.400 112.523 1.00 26.48 498 PHE B C 1
ATOM 8339 O O . PHE B 1 460 ? 70.880 108.194 112.313 1.00 27.17 498 PHE B O 1
ATOM 8347 N N . LEU B 1 461 ? 69.617 110.058 112.183 1.00 20.72 499 LEU B N 1
ATOM 8348 C CA . LEU B 1 461 ? 68.585 109.437 111.350 1.00 19.90 499 LEU B CA 1
ATOM 8349 C C . LEU B 1 461 ? 68.991 109.577 109.883 1.00 26.30 499 LEU B C 1
ATOM 8350 O O . LEU B 1 461 ? 68.967 110.686 109.328 1.00 22.78 499 LEU B O 1
ATOM 8355 N N . GLY B 1 462 ? 69.373 108.465 109.251 1.00 24.56 500 GLY B N 1
ATOM 8356 C CA . GLY B 1 462 ? 69.968 108.522 107.928 1.00 24.65 500 GLY B CA 1
ATOM 8357 C C . GLY B 1 462 ? 69.003 108.360 106.760 1.00 30.77 500 GLY B C 1
ATOM 8358 O O . GLY B 1 462 ? 67.773 108.428 106.906 1.00 27.27 500 GLY B O 1
ATOM 8359 N N . PRO B 1 463 ? 69.563 108.117 105.568 1.00 33.15 501 PRO B N 1
ATOM 8360 C CA . PRO B 1 463 ? 68.756 108.192 104.335 1.00 34.90 501 PRO B CA 1
ATOM 8361 C C . PRO B 1 463 ? 67.766 107.057 104.159 1.00 34.58 501 PRO B C 1
ATOM 8362 O O . PRO B 1 463 ? 66.882 107.170 103.306 1.00 37.52 501 PRO B O 1
ATOM 8366 N N . ASP B 1 464 ? 67.875 105.973 104.918 1.00 33.78 502 ASP B N 1
ATOM 8367 C CA . ASP B 1 464 ? 66.878 104.913 104.882 1.00 30.51 502 ASP B CA 1
ATOM 8368 C C . ASP B 1 464 ? 65.877 105.009 106.026 1.00 28.02 502 ASP B C 1
ATOM 8369 O O . ASP B 1 464 ? 65.162 104.036 106.291 1.00 28.64 502 ASP B O 1
ATOM 8374 N N . ASN B 1 465 ? 65.816 106.155 106.705 1.00 21.69 503 ASN B N 1
ATOM 8375 C CA . ASN B 1 465 ? 65.073 106.319 107.952 1.00 26.16 503 ASN B CA 1
ATOM 8376 C C . ASN B 1 465 ? 65.499 105.299 109.001 1.00 26.07 503 ASN B C 1
ATOM 8377 O O . ASN B 1 465 ? 64.685 104.836 109.788 1.00 27.39 503 ASN B O 1
ATOM 8382 N N . THR B 1 466 ? 66.772 104.913 109.007 1.00 23.97 504 THR B N 1
ATOM 8383 C CA . THR B 1 466 ? 67.324 104.092 110.070 1.00 25.78 504 THR B CA 1
ATOM 8384 C C . THR B 1 466 ? 68.340 104.921 110.836 1.00 22.12 504 THR B C 1
ATOM 8385 O O . THR B 1 466 ? 68.965 105.824 110.276 1.00 23.23 504 THR B O 1
ATOM 8389 N N . LEU B 1 467 ? 68.513 104.586 112.110 1.00 25.40 505 LEU B N 1
ATOM 8390 C CA . LEU B 1 467 ? 69.439 105.309 112.971 1.00 26.07 505 LEU B CA 1
ATOM 8391 C C . LEU B 1 467 ? 70.852 104.772 112.844 1.00 24.85 505 LEU B C 1
ATOM 8392 O O . LEU B 1 467 ? 71.071 103.556 112.834 1.00 30.93 505 LEU B O 1
ATOM 8397 N N . LYS B 1 468 ? 71.811 105.688 112.769 1.00 29.34 506 LYS B N 1
ATOM 8398 C CA . LYS B 1 468 ? 73.225 105.353 112.739 1.00 27.72 506 LYS B CA 1
ATOM 8399 C C . LYS B 1 468 ? 73.851 105.806 114.053 1.00 25.15 506 LYS B C 1
ATOM 8400 O O . LYS B 1 468 ? 73.714 106.985 114.413 1.00 23.28 506 LYS B O 1
ATOM 8406 N N . PRO B 1 469 ? 74.515 104.932 114.809 1.00 27.68 507 PRO B N 1
ATOM 8407 C CA . PRO B 1 469 ? 75.164 105.388 116.050 1.00 30.11 507 PRO B CA 1
ATOM 8408 C C . PRO B 1 469 ? 76.320 106.324 115.725 1.00 28.38 507 PRO B C 1
ATOM 8409 O O . PRO B 1 469 ? 77.172 106.009 114.896 1.00 26.05 507 PRO B O 1
ATOM 8413 N N . LEU B 1 470 ? 76.334 107.489 116.366 1.00 26.45 508 LEU B N 1
ATOM 8414 C CA . LEU B 1 470 ? 77.416 108.448 116.187 1.00 26.22 508 LEU B CA 1
ATOM 8415 C C . LEU B 1 470 ? 78.460 108.389 117.296 1.00 29.45 508 LEU B C 1
ATOM 8416 O O . LEU B 1 470 ? 79.661 108.502 117.020 1.00 31.72 508 LEU B O 1
ATOM 8421 N N . ALA B 1 471 ? 78.037 108.256 118.549 1.00 26.87 509 ALA B N 1
ATOM 8422 C CA . ALA B 1 471 ? 78.994 108.396 119.637 1.00 29.22 509 ALA B CA 1
ATOM 8423 C C . ALA B 1 471 ? 78.356 107.925 120.929 1.00 27.24 509 ALA B C 1
ATOM 8424 O O . ALA B 1 471 ? 77.130 107.934 121.085 1.00 27.35 509 ALA B O 1
ATOM 8426 N N . ILE B 1 472 ? 79.216 107.525 121.862 1.00 27.77 510 ILE B N 1
ATOM 8427 C CA . ILE B 1 472 ? 78.826 107.259 123.238 1.00 24.51 510 ILE B CA 1
ATOM 8428 C C . ILE B 1 472 ? 79.779 108.036 124.126 1.00 28.58 510 ILE B C 1
ATOM 8429 O O . ILE B 1 472 ? 81.004 107.946 123.959 1.00 27.60 510 ILE B O 1
ATOM 8434 N N . GLU B 1 473 ? 79.218 108.836 125.027 1.00 27.93 511 GLU B N 1
ATOM 8435 C CA . GLU B 1 473 ? 79.990 109.646 125.959 1.00 26.39 511 GLU B CA 1
ATOM 8436 C C . GLU B 1 473 ? 79.882 108.998 127.333 1.00 27.66 511 GLU B C 1
ATOM 8437 O O . GLU B 1 473 ? 78.788 108.618 127.759 1.00 31.30 511 GLU B O 1
ATOM 8443 N N . LEU B 1 474 ? 81.020 108.824 128.000 1.00 32.14 512 LEU B N 1
ATOM 8444 C CA . LEU B 1 474 ? 81.058 108.276 129.347 1.00 28.81 512 LEU B CA 1
ATOM 8445 C C . LEU B 1 474 ? 81.775 109.272 130.251 1.00 33.80 512 LEU B C 1
ATOM 8446 O O . LEU B 1 474 ? 82.846 109.789 129.897 1.00 27.25 512 LEU B O 1
ATOM 8451 N N . VAL B 1 475 ? 81.158 109.577 131.389 1.00 32.66 513 VAL B N 1
ATOM 8452 C CA . VAL B 1 475 ? 81.645 110.608 132.294 1.00 32.73 513 VAL B CA 1
ATOM 8453 C C . VAL B 1 475 ? 81.729 110.025 133.699 1.00 33.21 513 VAL B C 1
ATOM 8454 O O . VAL B 1 475 ? 80.783 109.383 134.170 1.00 31.66 513 VAL B O 1
ATOM 8458 N N . ARG B 1 476 ? 82.879 110.223 134.346 1.00 31.99 514 ARG B N 1
ATOM 8459 C CA . ARG B 1 476 ? 83.055 110.074 135.775 1.00 35.71 514 ARG B CA 1
ATOM 8460 C C . ARG B 1 476 ? 83.228 111.458 136.379 1.00 38.41 514 ARG B C 1
ATOM 8461 O O . ARG B 1 476 ? 84.036 112.252 135.870 1.00 40.92 514 ARG B O 1
ATOM 8469 N N . PRO B 1 477 ? 82.471 111.803 137.416 1.00 41.82 515 PRO B N 1
ATOM 8470 C CA . PRO B 1 477 ? 82.620 113.120 138.043 1.00 44.24 515 PRO B CA 1
ATOM 8471 C C . PRO B 1 477 ? 83.877 113.163 138.887 1.00 49.51 515 PRO B C 1
ATOM 8472 O O . PRO B 1 477 ? 84.481 112.110 139.154 1.00 50.78 515 PRO B O 1
ATOM 8476 N N . PRO B 1 478 ? 84.309 114.349 139.320 1.00 54.09 516 PRO B N 1
ATOM 8477 C CA . PRO B 1 478 ? 85.470 114.415 140.213 1.00 57.23 516 PRO B CA 1
ATOM 8478 C C . PRO B 1 478 ? 85.237 113.554 141.445 1.00 51.77 516 PRO B C 1
ATOM 8479 O O . PRO B 1 478 ? 84.158 113.567 142.038 1.00 49.19 516 PRO B O 1
ATOM 8483 N N . MET B 1 479 ? 86.242 112.754 141.788 1.00 54.25 517 MET B N 1
ATOM 8484 C CA . MET B 1 479 ? 86.207 111.948 142.998 1.00 59.09 517 MET B CA 1
ATOM 8485 C C . MET B 1 479 ? 87.630 111.525 143.336 1.00 67.59 517 MET B C 1
ATOM 8486 O O . MET B 1 479 ? 88.441 111.277 142.438 1.00 67.18 517 MET B O 1
ATOM 8491 N N . ASP B 1 480 ? 87.934 111.490 144.636 1.00 71.56 518 ASP B N 1
ATOM 8492 C CA . ASP B 1 480 ? 89.198 110.949 145.134 1.00 70.32 518 ASP B CA 1
ATOM 8493 C C . ASP B 1 480 ? 90.391 111.745 144.612 1.00 68.08 518 ASP B C 1
ATOM 8494 O O . ASP B 1 480 ? 91.354 111.188 144.081 1.00 73.30 518 ASP B O 1
ATOM 8499 N N . GLY B 1 481 ? 90.319 113.066 144.763 1.00 62.89 519 GLY B N 1
ATOM 8500 C CA . GLY B 1 481 ? 91.397 113.933 144.325 1.00 59.60 519 GLY B CA 1
ATOM 8501 C C . GLY B 1 481 ? 91.624 113.972 142.833 1.00 63.54 519 GLY B C 1
ATOM 8502 O O . GLY B 1 481 ? 92.605 114.575 142.385 1.00 65.42 519 GLY B O 1
ATOM 8503 N N . LYS B 1 482 ? 90.752 113.336 142.040 1.00 61.89 520 LYS B N 1
ATOM 8504 C CA . LYS B 1 482 ? 90.914 113.368 140.600 1.00 60.97 520 LYS B CA 1
ATOM 8505 C C . LYS B 1 482 ? 89.864 114.285 139.993 1.00 56.65 520 LYS B C 1
ATOM 8506 O O . LYS B 1 482 ? 88.784 114.453 140.565 1.00 57.18 520 LYS B O 1
ATOM 8512 N N . PRO B 1 483 ? 90.149 114.912 138.859 1.00 56.32 521 PRO B N 1
ATOM 8513 C CA . PRO B 1 483 ? 89.147 115.751 138.200 1.00 55.61 521 PRO B CA 1
ATOM 8514 C C . PRO B 1 483 ? 88.126 114.881 137.475 1.00 52.04 521 PRO B C 1
ATOM 8515 O O . PRO B 1 483 ? 88.220 113.654 137.450 1.00 47.42 521 PRO B O 1
ATOM 8519 N N . GLN B 1 484 ? 87.135 115.548 136.890 1.00 46.35 522 GLN B N 1
ATOM 8520 C CA . GLN B 1 484 ? 86.189 114.867 136.015 1.00 43.36 522 GLN B CA 1
ATOM 8521 C C . GLN B 1 484 ? 86.937 114.137 134.907 1.00 39.68 522 GLN B C 1
ATOM 8522 O O . GLN B 1 484 ? 87.876 114.676 134.324 1.00 43.69 522 GLN B O 1
ATOM 8528 N N . TRP B 1 485 ? 86.533 112.894 134.643 1.00 39.14 523 TRP B N 1
ATOM 8529 C CA . TRP B 1 485 ? 87.031 112.108 133.523 1.00 41.57 523 TRP B CA 1
ATOM 8530 C C . TRP B 1 485 ? 85.937 112.016 132.472 1.00 40.29 523 TRP B C 1
ATOM 8531 O O . TRP B 1 485 ? 84.807 111.635 132.781 1.00 39.83 523 TRP B O 1
ATOM 8542 N N . LYS B 1 486 ? 86.269 112.338 131.229 1.00 40.08 524 LYS B N 1
ATOM 8543 C CA . LYS B 1 486 ? 85.230 112.400 130.206 1.00 35.90 524 LYS B CA 1
ATOM 8544 C C . LYS B 1 486 ? 85.827 112.011 128.859 1.00 38.15 524 LYS B C 1
ATOM 8545 O O . LYS B 1 486 ? 86.807 112.618 128.422 1.00 42.51 524 LYS B O 1
ATOM 8551 N N . GLN B 1 487 ? 85.244 111.001 128.202 1.00 34.41 525 GLN B N 1
ATOM 8552 C CA . GLN B 1 487 ? 85.734 110.557 126.905 1.00 35.04 525 GLN B CA 1
ATOM 8553 C C . GLN B 1 487 ? 84.563 110.241 125.986 1.00 37.82 525 GLN B C 1
ATOM 8554 O O . GLN B 1 487 ? 83.466 109.890 126.440 1.00 27.99 525 GLN B O 1
ATOM 8560 N N . VAL B 1 488 ? 84.803 110.395 124.682 1.00 35.26 526 VAL B N 1
ATOM 8561 C CA . VAL B 1 488 ? 83.824 110.072 123.649 1.00 34.04 526 VAL B CA 1
ATOM 8562 C C . VAL B 1 488 ? 84.360 108.905 122.831 1.00 30.74 526 VAL B C 1
ATOM 8563 O O . VAL B 1 488 ? 85.552 108.844 122.502 1.00 33.61 526 VAL B O 1
ATOM 8567 N N . PHE B 1 489 ? 83.474 107.985 122.495 1.00 27.37 527 PHE B N 1
ATOM 8568 C CA . PHE B 1 489 ? 83.802 106.818 121.697 1.00 25.02 527 PHE B CA 1
ATOM 8569 C C . PHE B 1 489 ? 82.895 106.818 120.477 1.00 24.36 527 PHE B C 1
ATOM 8570 O O . PHE B 1 489 ? 81.737 107.230 120.578 1.00 25.05 527 PHE B O 1
ATOM 8578 N N . THR B 1 490 ? 83.414 106.392 119.328 1.00 25.47 528 THR B N 1
ATOM 8579 C CA . THR B 1 490 ? 82.657 106.353 118.083 1.00 27.19 528 THR B CA 1
ATOM 8580 C C . THR B 1 490 ? 82.925 105.045 117.358 1.00 26.12 528 THR B C 1
ATOM 8581 O O . THR B 1 490 ? 83.945 104.396 117.608 1.00 25.83 528 THR B O 1
ATOM 8585 N N . PRO B 1 491 ? 82.044 104.642 116.431 1.00 24.14 529 PRO B N 1
ATOM 8586 C CA . PRO B 1 491 ? 82.407 103.576 115.481 1.00 30.60 529 PRO B CA 1
ATOM 8587 C C . PRO B 1 491 ? 83.727 103.900 114.795 1.00 28.49 529 PRO B C 1
ATOM 8588 O O . PRO B 1 491 ? 84.037 105.064 114.532 1.00 27.62 529 PRO B O 1
ATOM 8592 N N . SER B 1 492 ? 84.527 102.867 114.528 1.00 29.78 530 SER B N 1
ATOM 8593 C CA . SER B 1 492 ? 85.915 103.107 114.148 1.00 28.47 530 SER B CA 1
ATOM 8594 C C . SER B 1 492 ? 86.395 102.034 113.181 1.00 34.26 530 SER B C 1
ATOM 8595 O O . SER B 1 492 ? 86.033 100.863 113.299 1.00 38.91 530 SER B O 1
ATOM 8598 N N . TRP B 1 493 ? 87.252 102.426 112.247 1.00 39.82 531 TRP B N 1
ATOM 8599 C CA . TRP B 1 493 ? 87.868 101.456 111.353 1.00 38.54 531 TRP B CA 1
ATOM 8600 C C . TRP B 1 493 ? 89.334 101.202 111.685 1.00 37.74 531 TRP B C 1
ATOM 8601 O O . TRP B 1 493 ? 90.114 100.845 110.801 1.00 47.47 531 TRP B O 1
ATOM 8612 N N . GLU B 1 494 ? 89.737 101.389 112.936 1.00 29.75 532 GLU B N 1
ATOM 8613 C CA . GLU B 1 494 ? 91.019 100.874 113.408 1.00 31.21 532 GLU B CA 1
ATOM 8614 C C . GLU B 1 494 ? 90.766 100.109 114.700 1.00 27.68 532 GLU B C 1
ATOM 8615 O O . GLU B 1 494 ? 89.767 100.342 115.394 1.00 32.66 532 GLU B O 1
ATOM 8621 N N . ALA B 1 495 ? 91.665 99.178 115.014 1.00 27.70 533 ALA B N 1
ATOM 8622 C CA . ALA B 1 495 ? 91.325 98.127 115.974 1.00 31.84 533 ALA B CA 1
ATOM 8623 C C . ALA B 1 495 ? 91.065 98.679 117.378 1.00 31.94 533 ALA B C 1
ATOM 8624 O O . ALA B 1 495 ? 90.078 98.310 118.028 1.00 31.72 533 ALA B O 1
ATOM 8626 N N . THR B 1 496 ? 91.936 99.560 117.871 1.00 35.08 534 THR B N 1
ATOM 8627 C CA . THR B 1 496 ? 91.775 100.043 119.242 1.00 32.56 534 THR B CA 1
ATOM 8628 C C . THR B 1 496 ? 90.494 100.858 119.396 1.00 31.96 534 THR B C 1
ATOM 8629 O O . THR B 1 496 ? 89.722 100.636 120.336 1.00 27.12 534 THR B O 1
ATOM 8633 N N . GLY B 1 497 ? 90.247 101.807 118.482 1.00 28.37 535 GLY B N 1
ATOM 8634 C CA . GLY B 1 497 ? 89.016 102.584 118.553 1.00 24.78 535 GLY B CA 1
ATOM 8635 C C . GLY B 1 497 ? 87.774 101.724 118.447 1.00 29.90 535 GLY B C 1
ATOM 8636 O O . GLY B 1 497 ? 86.744 102.020 119.064 1.00 26.84 535 GLY B O 1
ATOM 8637 N N . SER B 1 498 ? 87.852 100.639 117.674 1.00 29.50 536 SER B N 1
ATOM 8638 C CA . SER B 1 498 ? 86.700 99.757 117.527 1.00 30.93 536 SER B CA 1
ATOM 8639 C C . SER B 1 498 ? 86.483 98.908 118.780 1.00 29.93 536 SER B C 1
ATOM 8640 O O . SER B 1 498 ? 85.337 98.617 119.149 1.00 31.97 536 SER B O 1
ATOM 8643 N N . TRP B 1 499 ? 87.569 98.512 119.455 1.00 31.34 537 TRP B N 1
ATOM 8644 C CA . TRP B 1 499 ? 87.444 97.787 120.718 1.00 32.07 537 TRP B CA 1
ATOM 8645 C C . TRP B 1 499 ? 86.937 98.692 121.832 1.00 30.50 537 TRP B C 1
ATOM 8646 O O . TRP B 1 499 ? 86.127 98.262 122.664 1.00 28.09 537 TRP B O 1
ATOM 8657 N N . LEU B 1 500 ? 87.406 99.943 121.876 1.00 27.24 538 LEU B N 1
ATOM 8658 C CA . LEU B 1 500 ? 86.867 100.887 122.856 1.00 31.64 538 LEU B CA 1
ATOM 8659 C C . LEU B 1 500 ? 85.380 101.164 122.614 1.00 30.74 538 LEU B C 1
ATOM 8660 O O . LEU B 1 500 ? 84.607 101.337 123.571 1.00 30.70 538 LEU B O 1
ATOM 8665 N N . TRP B 1 501 ? 84.969 101.201 121.346 1.00 27.60 539 TRP B N 1
ATOM 8666 C CA . TRP B 1 501 ? 83.560 101.359 120.997 1.00 24.70 539 TRP B CA 1
ATOM 8667 C C . TRP B 1 501 ? 82.719 100.189 121.511 1.00 23.50 539 TRP B C 1
ATOM 8668 O O . TRP B 1 501 ? 81.644 100.393 122.088 1.00 24.11 539 TRP B O 1
ATOM 8679 N N . LYS B 1 502 ? 83.195 98.956 121.312 1.00 26.09 540 LYS B N 1
ATOM 8680 C CA . LYS B 1 502 ? 82.482 97.783 121.812 1.00 27.68 540 LYS B CA 1
ATOM 8681 C C . LYS B 1 502 ? 82.337 97.833 123.333 1.00 30.50 540 LYS B C 1
ATOM 8682 O O . LYS B 1 502 ? 81.269 97.522 123.879 1.00 29.51 540 LYS B O 1
ATOM 8688 N N . LEU B 1 503 ? 83.399 98.232 124.033 1.00 27.94 541 LEU B N 1
ATOM 8689 C CA . LEU B 1 503 ? 83.325 98.350 125.483 1.00 28.12 541 LEU B CA 1
ATOM 8690 C C . LEU B 1 503 ? 82.425 99.513 125.883 1.00 31.27 541 LEU B C 1
ATOM 8691 O O . LEU B 1 503 ? 81.686 99.431 126.874 1.00 32.40 541 LEU B O 1
ATOM 8696 N N . ALA B 1 504 ? 82.439 100.589 125.102 1.00 30.91 542 ALA B N 1
ATOM 8697 C CA . ALA B 1 504 ? 81.567 101.712 125.404 1.00 26.86 542 ALA B CA 1
ATOM 8698 C C . ALA B 1 504 ? 80.092 101.313 125.267 1.00 29.26 542 ALA B C 1
ATOM 8699 O O . ALA B 1 504 ? 79.265 101.663 126.118 1.00 28.05 542 ALA B O 1
ATOM 8701 N N . LYS B 1 505 ? 79.755 100.557 124.212 1.00 28.82 543 LYS B N 1
ATOM 8702 C CA . LYS B 1 505 ? 78.404 100.028 124.070 1.00 32.81 543 LYS B CA 1
ATOM 8703 C C . LYS B 1 505 ? 78.048 99.115 125.234 1.00 29.58 543 LYS B C 1
ATOM 8704 O O . LYS B 1 505 ? 76.902 99.108 125.694 1.00 32.00 543 LYS B O 1
ATOM 8710 N N . THR B 1 506 ? 79.018 98.339 125.724 1.00 30.31 544 THR B N 1
ATOM 8711 C CA . THR B 1 506 ? 78.755 97.449 126.850 1.00 28.60 544 THR B CA 1
ATOM 8712 C C . THR B 1 506 ? 78.261 98.235 128.060 1.00 32.46 544 THR B C 1
ATOM 8713 O O . THR B 1 506 ? 77.211 97.920 128.632 1.00 30.09 544 THR B O 1
ATOM 8717 N N . HIS B 1 507 ? 78.993 99.282 128.445 1.00 22.68 545 HIS B N 1
ATOM 8718 C CA . HIS B 1 507 ? 78.551 100.129 129.545 1.00 29.92 545 HIS B CA 1
ATOM 8719 C C . HIS B 1 507 ? 77.196 100.767 129.243 1.00 29.50 545 HIS B C 1
ATOM 8720 O O . HIS B 1 507 ? 76.272 100.692 130.059 1.00 24.74 545 HIS B O 1
ATOM 8727 N N . PHE B 1 508 ? 77.046 101.375 128.061 1.00 26.96 546 PHE B N 1
ATOM 8728 C CA . PHE B 1 508 ? 75.780 102.033 127.764 1.00 23.30 546 PHE B CA 1
ATOM 8729 C C . PHE B 1 508 ? 74.623 101.041 127.806 1.00 25.90 546 PHE B C 1
ATOM 8730 O O . PHE B 1 508 ? 73.534 101.363 128.293 1.00 21.99 546 PHE B O 1
ATOM 8738 N N . LEU B 1 509 ? 74.836 99.830 127.292 1.00 29.51 547 LEU B N 1
ATOM 8739 C CA . LEU B 1 509 ? 73.744 98.862 127.286 1.00 27.17 547 LEU B CA 1
ATOM 8740 C C . LEU B 1 509 ? 73.396 98.387 128.696 1.00 30.16 547 LEU B C 1
ATOM 8741 O O . LEU B 1 509 ? 72.226 98.119 128.990 1.00 28.73 547 LEU B O 1
ATOM 8746 N N . ALA B 1 510 ? 74.389 98.284 129.581 1.00 29.32 548 ALA B N 1
ATOM 8747 C CA . ALA B 1 510 ? 74.091 98.018 130.985 1.00 24.03 548 ALA B CA 1
ATOM 8748 C C . ALA B 1 510 ? 73.256 99.143 131.592 1.00 26.68 548 ALA B C 1
ATOM 8749 O O . ALA B 1 510 ? 72.327 98.889 132.369 1.00 24.45 548 ALA B O 1
ATOM 8751 N N . HIS B 1 511 ? 73.570 100.397 131.260 1.00 30.98 549 HIS B N 1
ATOM 8752 C CA . HIS B 1 511 ? 72.763 101.500 131.776 1.00 30.85 549 HIS B CA 1
ATOM 8753 C C . HIS B 1 511 ? 71.345 101.440 131.224 1.00 32.13 549 HIS B C 1
ATOM 8754 O O . HIS B 1 511 ? 70.368 101.664 131.954 1.00 27.03 549 HIS B O 1
ATOM 8761 N N . ASP B 1 512 ? 71.212 101.123 129.935 1.00 23.96 550 ASP B N 1
ATOM 8762 C CA . ASP B 1 512 ? 69.892 101.066 129.330 1.00 23.87 550 ASP B CA 1
ATOM 8763 C C . ASP B 1 512 ? 69.110 99.855 129.818 1.00 27.98 550 ASP B C 1
ATOM 8764 O O . ASP B 1 512 ? 67.879 99.915 129.920 1.00 24.20 550 ASP B O 1
ATOM 8769 N N . ALA B 1 513 ? 69.800 98.752 130.119 1.00 25.96 551 ALA B N 1
ATOM 8770 C CA . ALA B 1 513 ? 69.131 97.605 130.718 1.00 24.21 551 ALA B CA 1
ATOM 8771 C C . ALA B 1 513 ? 68.592 97.949 132.106 1.00 32.17 551 ALA B C 1
ATOM 8772 O O . ALA B 1 513 ? 67.454 97.601 132.447 1.00 22.16 551 ALA B O 1
ATOM 8774 N N . GLY B 1 514 ? 69.399 98.629 132.927 1.00 31.31 552 GLY B N 1
ATOM 8775 C CA . GLY B 1 514 ? 68.921 99.022 134.245 1.00 31.25 552 GLY B CA 1
ATOM 8776 C C . GLY B 1 514 ? 67.778 100.022 134.181 1.00 22.84 552 GLY B C 1
ATOM 8777 O O . GLY B 1 514 ? 66.794 99.911 134.914 1.00 27.06 552 GLY B O 1
ATOM 8778 N N . TYR B 1 515 ? 67.912 101.028 133.322 1.00 20.56 553 TYR B N 1
ATOM 8779 C CA . TYR B 1 515 ? 66.853 102.013 133.169 1.00 25.44 553 TYR B CA 1
ATOM 8780 C C . TYR B 1 515 ? 65.574 101.353 132.665 1.00 33.51 553 TYR B C 1
ATOM 8781 O O . TYR B 1 515 ? 64.480 101.631 133.172 1.00 29.16 553 TYR B O 1
ATOM 8790 N N . HIS B 1 516 ? 65.700 100.465 131.669 1.00 34.69 554 HIS B N 1
ATOM 8791 C CA . HIS B 1 516 ? 64.552 99.700 131.196 1.00 30.29 554 HIS B CA 1
ATOM 8792 C C . HIS B 1 516 ? 63.870 98.962 132.339 1.00 29.34 554 HIS B C 1
ATOM 8793 O O . HIS B 1 516 ? 62.655 99.078 132.530 1.00 27.62 554 HIS B O 1
ATOM 8800 N N . GLN B 1 517 ? 64.643 98.188 133.106 1.00 25.42 555 GLN B N 1
ATOM 8801 C CA . GLN B 1 517 ? 64.044 97.333 134.125 1.00 32.93 555 GLN B CA 1
ATOM 8802 C C . GLN B 1 517 ? 63.397 98.137 135.246 1.00 30.23 555 GLN B C 1
ATOM 8803 O O . GLN B 1 517 ? 62.284 97.817 135.673 1.00 27.70 555 GLN B O 1
ATOM 8809 N N . LEU B 1 518 ? 64.081 99.176 135.739 1.00 28.95 556 LEU B N 1
ATOM 8810 C CA . LEU B 1 518 ? 63.639 99.877 136.941 1.00 25.88 556 LEU B CA 1
ATOM 8811 C C . LEU B 1 518 ? 62.632 100.977 136.647 1.00 25.08 556 LEU B C 1
ATOM 8812 O O . LEU B 1 518 ? 61.733 101.228 137.469 1.00 26.61 556 LEU B O 1
ATOM 8817 N N . VAL B 1 519 ? 62.743 101.622 135.493 1.00 25.23 557 VAL B N 1
ATOM 8818 C CA . VAL B 1 519 ? 61.958 102.808 135.176 1.00 26.67 557 VAL B CA 1
ATOM 8819 C C . VAL B 1 519 ? 60.939 102.516 134.085 1.00 29.74 557 VAL B C 1
ATOM 8820 O O . VAL B 1 519 ? 59.734 102.621 134.313 1.00 26.75 557 VAL B O 1
ATOM 8824 N N . SER B 1 520 ? 61.409 102.177 132.872 1.00 25.99 558 SER B N 1
ATOM 8825 C CA . SER B 1 520 ? 60.475 101.917 131.781 1.00 29.71 558 SER B CA 1
ATOM 8826 C C . SER B 1 520 ? 59.526 100.795 132.136 1.00 29.18 558 SER B C 1
ATOM 8827 O O . SER B 1 520 ? 58.359 100.810 131.733 1.00 32.70 558 SER B O 1
ATOM 8830 N N . HIS B 1 521 ? 60.009 99.826 132.901 1.00 26.43 559 HIS B N 1
ATOM 8831 C CA . HIS B 1 521 ? 59.219 98.661 133.241 1.00 25.74 559 HIS B CA 1
ATOM 8832 C C . HIS B 1 521 ? 58.687 98.743 134.674 1.00 24.78 559 HIS B C 1
ATOM 8833 O O . HIS B 1 521 ? 57.489 98.972 134.865 1.00 22.72 559 HIS B O 1
ATOM 8840 N N . TRP B 1 522 ? 59.546 98.588 135.692 1.00 20.76 560 TRP B N 1
ATOM 8841 C CA . TRP B 1 522 ? 59.023 98.475 137.052 1.00 21.27 560 TRP B CA 1
ATOM 8842 C C . TRP B 1 522 ? 58.247 99.729 137.460 1.00 22.80 560 TRP B C 1
ATOM 8843 O O . TRP B 1 522 ? 57.056 99.661 137.814 1.00 26.22 560 TRP B O 1
ATOM 8854 N N . LEU B 1 523 ? 58.892 100.894 137.387 1.00 23.93 561 LEU B N 1
ATOM 8855 C CA . LEU B 1 523 ? 58.248 102.117 137.867 1.00 25.39 561 LEU B CA 1
ATOM 8856 C C . LEU B 1 523 ? 56.977 102.432 137.091 1.00 28.68 561 LEU B C 1
ATOM 8857 O O . LEU B 1 523 ? 55.906 102.632 137.682 1.00 25.05 561 LEU B O 1
ATOM 8862 N N . ARG B 1 524 ? 57.077 102.497 135.763 1.00 23.84 562 ARG B N 1
ATOM 8863 C CA . ARG B 1 524 ? 56.019 103.143 134.995 1.00 21.23 562 ARG B CA 1
ATOM 8864 C C . ARG B 1 524 ? 54.824 102.240 134.711 1.00 21.90 562 ARG B C 1
ATOM 8865 O O . ARG B 1 524 ? 53.785 102.731 134.262 1.00 29.56 562 ARG B O 1
ATOM 8873 N N . THR B 1 525 ? 54.941 100.939 134.927 1.00 21.69 563 THR B N 1
ATOM 8874 C CA . THR B 1 525 ? 53.807 100.042 134.793 1.00 24.48 563 THR B CA 1
ATOM 8875 C C . THR B 1 525 ? 53.433 99.483 136.163 1.00 31.65 563 THR B C 1
ATOM 8876 O O . THR B 1 525 ? 52.437 99.911 136.743 1.00 36.04 563 THR B O 1
ATOM 8880 N N . HIS B 1 526 ? 54.242 98.587 136.725 1.00 26.97 564 HIS B N 1
ATOM 8881 C CA . HIS B 1 526 ? 53.920 97.968 138.010 1.00 27.32 564 HIS B CA 1
ATOM 8882 C C . HIS B 1 526 ? 53.683 98.996 139.117 1.00 22.42 564 HIS B C 1
ATOM 8883 O O . HIS B 1 526 ? 52.613 99.030 139.741 1.00 19.52 564 HIS B O 1
ATOM 8890 N N . CYS B 1 527 ? 54.690 99.830 139.386 1.00 22.91 565 CYS B N 1
ATOM 8891 C CA . CYS B 1 527 ? 54.735 100.592 140.631 1.00 23.94 565 CYS B CA 1
ATOM 8892 C C . CYS B 1 527 ? 53.671 101.680 140.666 1.00 23.58 565 CYS B C 1
ATOM 8893 O O . CYS B 1 527 ? 52.944 101.813 141.651 1.00 26.60 565 CYS B O 1
ATOM 8896 N N . VAL B 1 528 ? 53.574 102.489 139.610 1.00 25.11 566 VAL B N 1
ATOM 8897 C CA . VAL B 1 528 ? 52.604 103.575 139.637 1.00 24.27 566 VAL B CA 1
ATOM 8898 C C . VAL B 1 528 ? 51.181 103.063 139.467 1.00 25.02 566 VAL B C 1
ATOM 8899 O O . VAL B 1 528 ? 50.228 103.796 139.764 1.00 22.45 566 VAL B O 1
ATOM 8903 N N . THR B 1 529 ? 50.999 101.820 138.991 1.00 23.62 567 THR B N 1
ATOM 8904 C CA . THR B 1 529 ? 49.642 101.322 138.768 1.00 24.34 567 THR B CA 1
ATOM 8905 C C . THR B 1 529 ? 48.999 100.794 140.045 1.00 27.73 567 THR B C 1
ATOM 8906 O O . THR B 1 529 ? 47.784 100.957 140.229 1.00 24.72 567 THR B O 1
ATOM 8910 N N . GLU B 1 530 ? 49.777 100.182 140.943 1.00 15.73 568 GLU B N 1
ATOM 8911 C CA . GLU B 1 530 ? 49.182 99.625 142.158 1.00 20.74 568 GLU B CA 1
ATOM 8912 C C . GLU B 1 530 ? 48.325 100.631 142.940 1.00 26.62 568 GLU B C 1
ATOM 8913 O O . GLU B 1 530 ? 47.214 100.258 143.360 1.00 23.28 568 GLU B O 1
ATOM 8919 N N . PRO B 1 531 ? 48.729 101.895 143.133 1.00 27.48 569 PRO B N 1
ATOM 8920 C CA . PRO B 1 531 ? 47.809 102.850 143.789 1.00 23.93 569 PRO B CA 1
ATOM 8921 C C . PRO B 1 531 ? 46.461 103.012 143.077 1.00 25.97 569 PRO B C 1
ATOM 8922 O O . PRO B 1 531 ? 45.443 103.218 143.750 1.00 21.95 569 PRO B O 1
ATOM 8926 N N . TYR B 1 532 ? 46.429 102.970 141.739 1.00 26.21 570 TYR B N 1
ATOM 8927 C CA . TYR B 1 532 ? 45.145 103.016 141.034 1.00 23.12 570 TYR B CA 1
ATOM 8928 C C . TYR B 1 532 ? 44.271 101.841 141.432 1.00 20.52 570 TYR B C 1
ATOM 8929 O O . TYR B 1 532 ? 43.041 101.976 141.564 1.00 19.99 570 TYR B O 1
ATOM 8938 N N . ILE B 1 533 ? 44.881 100.661 141.552 1.00 19.75 571 ILE B N 1
ATOM 8939 C CA . ILE B 1 533 ? 44.135 99.456 141.901 1.00 23.25 571 ILE B CA 1
ATOM 8940 C C . ILE B 1 533 ? 43.557 99.586 143.305 1.00 22.78 571 ILE B C 1
ATOM 8941 O O . ILE B 1 533 ? 42.388 99.274 143.542 1.00 22.32 571 ILE B O 1
ATOM 8946 N N . ILE B 1 534 ? 44.388 100.021 144.260 1.00 18.17 572 ILE B N 1
ATOM 8947 C CA . ILE B 1 534 ? 43.932 100.207 145.633 1.00 23.51 572 ILE B CA 1
ATOM 8948 C C . ILE B 1 534 ? 42.757 101.178 145.668 1.00 20.19 572 ILE B C 1
ATOM 8949 O O . ILE B 1 534 ? 41.720 100.911 146.292 1.00 22.05 572 ILE B O 1
ATOM 8954 N N . ALA B 1 535 ? 42.892 102.308 144.972 1.00 19.52 573 ALA B N 1
ATOM 8955 C CA . ALA B 1 535 ? 41.841 103.323 144.990 1.00 21.74 573 ALA B CA 1
ATOM 8956 C C . ALA B 1 535 ? 40.555 102.812 144.346 1.00 23.87 573 ALA B C 1
ATOM 8957 O O . ALA B 1 535 ? 39.449 103.136 144.800 1.00 23.65 573 ALA B O 1
ATOM 8959 N N . THR B 1 536 ? 40.691 102.050 143.258 1.00 21.82 574 THR B N 1
ATOM 8960 C CA . THR B 1 536 ? 39.542 101.490 142.556 1.00 24.61 574 THR B CA 1
ATOM 8961 C C . THR B 1 536 ? 38.694 100.637 143.491 1.00 29.85 574 THR B C 1
ATOM 8962 O O . THR B 1 536 ? 37.465 100.756 143.515 1.00 24.45 574 THR B O 1
ATOM 8966 N N . ASN B 1 537 ? 39.340 99.779 144.277 1.00 28.07 575 ASN B N 1
ATOM 8967 C CA . ASN B 1 537 ? 38.613 98.917 145.197 1.00 22.28 575 ASN B CA 1
ATOM 8968 C C . ASN B 1 537 ? 38.128 99.672 146.433 1.00 25.95 575 ASN B C 1
ATOM 8969 O O . ASN B 1 537 ? 37.114 99.288 147.028 1.00 26.79 575 ASN B O 1
ATOM 8974 N N . ARG B 1 538 ? 38.817 100.749 146.818 1.00 20.34 576 ARG B N 1
ATOM 8975 C CA . ARG B 1 538 ? 38.404 101.528 147.982 1.00 23.32 576 ARG B CA 1
ATOM 8976 C C . ARG B 1 538 ? 37.211 102.436 147.711 1.00 22.79 576 ARG B C 1
ATOM 8977 O O . ARG B 1 538 ? 36.450 102.712 148.635 1.00 17.18 576 ARG B O 1
ATOM 8985 N N . GLN B 1 539 ? 37.066 102.959 146.491 1.00 20.86 577 GLN B N 1
ATOM 8986 C CA . GLN B 1 539 ? 36.138 104.050 146.238 1.00 23.66 577 GLN B CA 1
ATOM 8987 C C . GLN B 1 539 ? 35.104 103.774 145.160 1.00 20.58 577 GLN B C 1
ATOM 8988 O O . GLN B 1 539 ? 34.067 104.452 145.148 1.00 19.97 577 GLN B O 1
ATOM 8994 N N . LEU B 1 540 ? 35.345 102.835 144.251 1.00 22.10 578 LEU B N 1
ATOM 8995 C CA . LEU B 1 540 ? 34.394 102.499 143.192 1.00 23.18 578 LEU B CA 1
ATOM 8996 C C . LEU B 1 540 ? 33.698 101.204 143.576 1.00 23.59 578 LEU B C 1
ATOM 8997 O O . LEU B 1 540 ? 34.357 100.178 143.775 1.00 19.61 578 LEU B O 1
ATOM 9002 N N . SER B 1 541 ? 32.375 101.259 143.693 1.00 20.40 579 SER B N 1
ATOM 9003 C CA . SER B 1 541 ? 31.612 100.060 143.967 1.00 24.20 579 SER B CA 1
ATOM 9004 C C . SER B 1 541 ? 31.874 99.003 142.899 1.00 20.02 579 SER B C 1
ATOM 9005 O O . SER B 1 541 ? 32.073 99.312 141.729 1.00 19.69 579 SER B O 1
ATOM 9008 N N . ALA B 1 542 ? 31.815 97.735 143.294 1.00 22.62 580 ALA B N 1
ATOM 9009 C CA . ALA B 1 542 ? 31.946 96.687 142.292 1.00 18.89 580 ALA B CA 1
ATOM 9010 C C . ALA B 1 542 ? 30.872 96.778 141.197 1.00 22.52 580 ALA B C 1
ATOM 9011 O O . ALA B 1 542 ? 31.086 96.243 140.102 1.00 24.57 580 ALA B O 1
ATOM 9013 N N . MET B 1 543 ? 29.728 97.424 141.459 1.00 20.45 581 MET B N 1
ATOM 9014 C CA . MET B 1 543 ? 28.709 97.651 140.432 1.00 23.26 581 MET B CA 1
ATOM 9015 C C . MET B 1 543 ? 28.866 99.000 139.730 1.00 27.30 581 MET B C 1
ATOM 9016 O O . MET B 1 543 ? 28.059 99.330 138.855 1.00 25.37 581 MET B O 1
ATOM 9021 N N . HIS B 1 544 ? 29.895 99.772 140.071 1.00 20.68 582 HIS B N 1
ATOM 9022 C CA . HIS B 1 544 ? 30.178 100.994 139.332 1.00 24.62 582 HIS B CA 1
ATOM 9023 C C . HIS B 1 544 ? 30.678 100.655 137.931 1.00 27.68 582 HIS B C 1
ATOM 9024 O O . HIS B 1 544 ? 31.491 99.741 137.772 1.00 29.52 582 HIS B O 1
ATOM 9031 N N . PRO B 1 545 ? 30.214 101.365 136.897 1.00 25.52 583 PRO B N 1
ATOM 9032 C CA . PRO B 1 545 ? 30.647 101.017 135.531 1.00 21.66 583 PRO B CA 1
ATOM 9033 C C . PRO B 1 545 ? 32.147 101.166 135.312 1.00 21.15 583 PRO B C 1
ATOM 9034 O O . PRO B 1 545 ? 32.734 100.386 134.554 1.00 20.99 583 PRO B O 1
ATOM 9038 N N . ILE B 1 546 ? 32.780 102.153 135.950 1.00 24.54 584 ILE B N 1
ATOM 9039 C CA . ILE B 1 546 ? 34.205 102.366 135.742 1.00 22.77 584 ILE B CA 1
ATOM 9040 C C . ILE B 1 546 ? 35.011 101.318 136.493 1.00 22.41 584 ILE B C 1
ATOM 9041 O O . ILE B 1 546 ? 36.106 100.936 136.052 1.00 22.56 584 ILE B O 1
ATOM 9046 N N . TYR B 1 547 ? 34.495 100.827 137.621 1.00 20.92 585 TYR B N 1
ATOM 9047 C CA . TYR B 1 547 ? 35.107 99.657 138.241 1.00 22.50 585 TYR B CA 1
ATOM 9048 C C . TYR B 1 547 ? 35.130 98.485 137.266 1.00 25.93 585 TYR B C 1
ATOM 9049 O O . TYR B 1 547 ? 36.164 97.835 137.077 1.00 20.89 585 TYR B O 1
ATOM 9058 N N . ARG B 1 548 ? 33.990 98.199 136.640 1.00 21.56 586 ARG B N 1
ATOM 9059 C CA . ARG B 1 548 ? 33.889 97.037 135.766 1.00 23.10 586 ARG B CA 1
ATOM 9060 C C . ARG B 1 548 ? 34.655 97.207 134.455 1.00 19.62 586 ARG B C 1
ATOM 9061 O O . ARG B 1 548 ? 35.023 96.201 133.836 1.00 25.83 586 ARG B O 1
ATOM 9069 N N . LEU B 1 549 ? 34.910 98.447 134.026 1.00 21.12 587 LEU B N 1
ATOM 9070 C CA . LEU B 1 549 ? 35.804 98.685 132.898 1.00 17.14 587 LEU B CA 1
ATOM 9071 C C . LEU B 1 549 ? 37.260 98.445 133.298 1.00 21.71 587 LEU B C 1
ATOM 9072 O O . LEU B 1 549 ? 37.997 97.718 132.617 1.00 26.17 587 LEU B O 1
ATOM 9077 N N . LEU B 1 550 ? 37.682 99.059 134.407 1.00 21.01 588 LEU B N 1
ATOM 9078 C CA . LEU B 1 550 ? 39.064 98.953 134.873 1.00 24.46 588 LEU B CA 1
ATOM 9079 C C . LEU B 1 550 ? 39.426 97.536 135.296 1.00 25.96 588 LEU B C 1
ATOM 9080 O O . LEU B 1 550 ? 40.579 97.124 135.127 1.00 23.48 588 LEU B O 1
ATOM 9085 N N . HIS B 1 551 ? 38.449 96.773 135.803 1.00 25.46 589 HIS B N 1
ATOM 9086 C CA . HIS B 1 551 ? 38.747 95.586 136.605 1.00 25.60 589 HIS B CA 1
ATOM 9087 C C . HIS B 1 551 ? 39.659 94.570 135.925 1.00 28.90 589 HIS B C 1
ATOM 9088 O O . HIS B 1 551 ? 40.625 94.113 136.571 1.00 24.50 589 HIS B O 1
ATOM 9095 N N . PRO B 1 552 ? 39.412 94.141 134.680 1.00 26.93 590 PRO B N 1
ATOM 9096 C CA . PRO B 1 552 ? 40.280 93.106 134.102 1.00 25.73 590 PRO B CA 1
ATOM 9097 C C . PRO B 1 552 ? 41.702 93.588 133.859 1.00 26.15 590 PRO B C 1
ATOM 9098 O O . PRO B 1 552 ? 42.628 92.771 133.898 1.00 28.34 590 PRO B O 1
ATOM 9102 N N . HIS B 1 553 ? 41.904 94.893 133.633 1.00 25.89 591 HIS B N 1
ATOM 9103 C CA . HIS B 1 553 ? 43.235 95.440 133.388 1.00 21.93 591 HIS B CA 1
ATOM 9104 C C . HIS B 1 553 ? 44.096 95.529 134.637 1.00 21.05 591 HIS B C 1
ATOM 9105 O O . HIS B 1 553 ? 45.271 95.888 134.515 1.00 23.73 591 HIS B O 1
ATOM 9112 N N . PHE B 1 554 ? 43.544 95.234 135.818 1.00 21.46 592 PHE B N 1
ATOM 9113 C CA . PHE B 1 554 ? 44.269 95.267 137.078 1.00 23.34 592 PHE B CA 1
ATOM 9114 C C . PHE B 1 554 ? 44.500 93.873 137.655 1.00 24.59 592 PHE B C 1
ATOM 9115 O O . PHE B 1 554 ? 45.009 93.760 138.774 1.00 25.65 592 PHE B O 1
ATOM 9123 N N . ARG B 1 555 ? 44.140 92.814 136.932 1.00 19.90 593 ARG B N 1
ATOM 9124 C CA . ARG B 1 555 ? 44.311 91.462 137.446 1.00 29.48 593 ARG B CA 1
ATOM 9125 C C . ARG B 1 555 ? 45.798 91.101 137.587 1.00 25.80 593 ARG B C 1
ATOM 9126 O O . ARG B 1 555 ? 46.626 91.466 136.745 1.00 25.12 593 ARG B O 1
ATOM 9134 N N . TYR B 1 556 ? 46.135 90.415 138.691 1.00 24.65 594 TYR B N 1
ATOM 9135 C CA . TYR B 1 556 ? 47.468 89.857 138.982 1.00 36.22 594 TYR B CA 1
ATOM 9136 C C . TYR B 1 556 ? 48.563 90.873 139.340 1.00 33.36 594 TYR B C 1
ATOM 9137 O O . TYR B 1 556 ? 49.659 90.471 139.753 1.00 28.74 594 TYR B O 1
ATOM 9146 N N . THR B 1 557 ? 48.303 92.179 139.189 1.00 24.46 595 THR B N 1
ATOM 9147 C CA . THR B 1 557 ? 49.380 93.153 139.357 1.00 26.27 595 THR B CA 1
ATOM 9148 C C . THR B 1 557 ? 49.806 93.259 140.823 1.00 24.11 595 THR B C 1
ATOM 9149 O O . THR B 1 557 ? 51.001 93.210 141.134 1.00 27.08 595 THR B O 1
ATOM 9153 N N . MET B 1 558 ? 48.847 93.411 141.742 1.00 23.52 596 MET B N 1
ATOM 9154 C CA . MET B 1 558 ? 49.207 93.538 143.158 1.00 25.28 596 MET B CA 1
ATOM 9155 C C . MET B 1 558 ? 49.988 92.323 143.663 1.00 27.61 596 MET B C 1
ATOM 9156 O O . MET B 1 558 ? 50.884 92.453 144.510 1.00 26.90 596 MET B O 1
ATOM 9161 N N . GLU B 1 559 ? 49.648 91.129 143.177 1.00 23.26 597 GLU B N 1
ATOM 9162 C CA . GLU B 1 559 ? 50.375 89.937 143.599 1.00 21.04 597 GLU B CA 1
ATOM 9163 C C . GLU B 1 559 ? 51.792 89.922 143.011 1.00 30.30 597 GLU B C 1
ATOM 9164 O O . GLU B 1 559 ? 52.775 89.630 143.716 1.00 26.64 597 GLU B O 1
ATOM 9170 N N . ILE B 1 560 ? 51.918 90.248 141.718 1.00 25.13 598 ILE B N 1
ATOM 9171 C CA . ILE B 1 560 ? 53.238 90.349 141.108 1.00 28.35 598 ILE B CA 1
ATOM 9172 C C . ILE B 1 560 ? 54.069 91.392 141.831 1.00 25.62 598 ILE B C 1
ATOM 9173 O O . ILE B 1 560 ? 55.254 91.183 142.097 1.00 25.26 598 ILE B O 1
ATOM 9178 N N . ASN B 1 561 ? 53.460 92.526 142.177 1.00 24.79 599 ASN B N 1
ATOM 9179 C CA . ASN B 1 561 ? 54.203 93.550 142.900 1.00 25.12 599 ASN B CA 1
ATOM 9180 C C . ASN B 1 561 ? 54.657 93.057 144.277 1.00 28.50 599 ASN B C 1
ATOM 9181 O O . ASN B 1 561 ? 55.783 93.336 144.697 1.00 28.43 599 ASN B O 1
ATOM 9186 N N . ALA B 1 562 ? 53.798 92.326 144.997 1.00 28.98 600 ALA B N 1
ATOM 9187 C CA . ALA B 1 562 ? 54.226 91.748 146.269 1.00 28.06 600 ALA B CA 1
ATOM 9188 C C . ALA B 1 562 ? 55.390 90.779 146.070 1.00 32.91 600 ALA B C 1
ATOM 9189 O O . ALA B 1 562 ? 56.329 90.752 146.872 1.00 27.26 600 ALA B O 1
ATOM 9191 N N . LEU B 1 563 ? 55.357 89.992 144.992 1.00 29.65 601 LEU B N 1
ATOM 9192 C CA . LEU B 1 563 ? 56.489 89.123 144.692 1.00 30.14 601 LEU B CA 1
ATOM 9193 C C . LEU B 1 563 ? 57.747 89.940 144.407 1.00 34.24 601 LEU B C 1
ATOM 9194 O O . LEU B 1 563 ? 58.848 89.559 144.821 1.00 34.04 601 LEU B O 1
ATOM 9199 N N . ALA B 1 564 ? 57.604 91.080 143.723 1.00 29.21 602 ALA B N 1
ATOM 9200 C CA . ALA B 1 564 ? 58.763 91.920 143.438 1.00 27.30 602 ALA B CA 1
ATOM 9201 C C . ALA B 1 564 ? 59.361 92.491 144.722 1.00 34.26 602 ALA B C 1
ATOM 9202 O O . ALA B 1 564 ? 60.586 92.583 144.855 1.00 30.42 602 ALA B O 1
ATOM 9204 N N . ARG B 1 565 ? 58.513 92.904 145.668 1.00 29.23 603 ARG B N 1
ATOM 9205 C CA . ARG B 1 565 ? 59.038 93.428 146.922 1.00 27.09 603 ARG B CA 1
ATOM 9206 C C . ARG B 1 565 ? 59.687 92.330 147.740 1.00 32.09 603 ARG B C 1
ATOM 9207 O O . ARG B 1 565 ? 60.577 92.601 148.553 1.00 31.26 603 ARG B O 1
ATOM 9215 N N . GLU B 1 566 ? 59.254 91.091 147.534 1.00 35.10 604 GLU B N 1
ATOM 9216 C CA . GLU B 1 566 ? 59.790 89.969 148.284 1.00 35.50 604 GLU B CA 1
ATOM 9217 C C . GLU B 1 566 ? 61.138 89.518 147.736 1.00 43.61 604 GLU B C 1
ATOM 9218 O O . GLU B 1 566 ? 62.039 89.169 148.513 1.00 41.10 604 GLU B O 1
ATOM 9224 N N . ALA B 1 567 ? 61.308 89.555 146.402 1.00 36.23 605 ALA B N 1
ATOM 9225 C CA . ALA B 1 567 ? 62.380 88.804 145.771 1.00 37.96 605 ALA B CA 1
ATOM 9226 C C . ALA B 1 567 ? 63.021 89.467 144.559 1.00 40.80 605 ALA B C 1
ATOM 9227 O O . ALA B 1 567 ? 63.964 88.890 144.008 1.00 41.98 605 ALA B O 1
ATOM 9229 N N . LEU B 1 568 ? 62.550 90.633 144.116 1.00 36.60 606 LEU B N 1
ATOM 9230 C CA . LEU B 1 568 ? 63.106 91.284 142.936 1.00 33.58 606 LEU B CA 1
ATOM 9231 C C . LEU B 1 568 ? 63.806 92.599 143.247 1.00 36.63 606 LEU B C 1
ATOM 9232 O O . LEU B 1 568 ? 64.963 92.781 142.859 1.00 34.92 606 LEU B O 1
ATOM 9237 N N . ILE B 1 569 ? 63.134 93.524 143.933 1.00 32.11 607 ILE B N 1
ATOM 9238 C CA . ILE B 1 569 ? 63.668 94.847 144.235 1.00 28.59 607 ILE B CA 1
ATOM 9239 C C . ILE B 1 569 ? 64.064 94.981 145.699 1.00 34.80 607 ILE B C 1
ATOM 9240 O O . ILE B 1 569 ? 64.236 96.104 146.186 1.00 31.02 607 ILE B O 1
ATOM 9245 N N . ASN B 1 570 ? 64.175 93.869 146.424 1.00 36.22 608 ASN B N 1
ATOM 9246 C CA . ASN B 1 570 ? 64.554 93.881 147.826 1.00 33.24 608 ASN B CA 1
ATOM 9247 C C . ASN B 1 570 ? 66.081 93.835 147.973 1.00 33.95 608 ASN B C 1
ATOM 9248 O O . ASN B 1 570 ? 66.817 93.543 147.024 1.00 35.69 608 ASN B O 1
ATOM 9253 N N . ALA B 1 571 ? 66.545 94.130 149.189 1.00 30.16 609 ALA B N 1
ATOM 9254 C CA . ALA B 1 571 ? 67.971 94.084 149.499 1.00 37.81 609 ALA B CA 1
ATOM 9255 C C . ALA B 1 571 ? 68.528 92.701 149.200 1.00 39.55 609 ALA B C 1
ATOM 9256 O O . ALA B 1 571 ? 68.013 91.690 149.688 1.00 36.22 609 ALA B O 1
ATOM 9258 N N . ASP B 1 572 ? 69.586 92.664 148.390 1.00 42.17 610 ASP B N 1
ATOM 9259 C CA . ASP B 1 572 ? 70.224 91.431 147.936 1.00 44.16 610 ASP B CA 1
ATOM 9260 C C . ASP B 1 572 ? 69.285 90.536 147.128 1.00 44.94 610 ASP B C 1
ATOM 9261 O O . ASP B 1 572 ? 69.549 89.338 146.975 1.00 49.51 610 ASP B O 1
ATOM 9266 N N . GLY B 1 573 ? 68.196 91.093 146.605 1.00 35.26 611 GLY B N 1
ATOM 9267 C CA . GLY B 1 573 ? 67.358 90.390 145.660 1.00 41.88 611 GLY B CA 1
ATOM 9268 C C . GLY B 1 573 ? 68.002 90.322 144.281 1.00 43.75 611 GLY B C 1
ATOM 9269 O O . GLY B 1 573 ? 69.189 90.580 144.088 1.00 40.35 611 GLY B O 1
ATOM 9270 N N . ILE B 1 574 ? 67.174 89.988 143.293 1.00 43.64 612 ILE B N 1
ATOM 9271 C CA . ILE B 1 574 ? 67.722 89.641 141.988 1.00 40.49 612 ILE B CA 1
ATOM 9272 C C . ILE B 1 574 ? 68.268 90.875 141.269 1.00 40.45 612 ILE B C 1
ATOM 9273 O O . ILE B 1 574 ? 69.318 90.812 140.611 1.00 45.57 612 ILE B O 1
ATOM 9278 N N . ILE B 1 575 ? 67.599 92.020 141.394 1.00 33.10 613 ILE B N 1
ATOM 9279 C CA . ILE B 1 575 ? 68.093 93.202 140.693 1.00 28.93 613 ILE B CA 1
ATOM 9280 C C . ILE B 1 575 ? 69.408 93.670 141.306 1.00 33.18 613 ILE B C 1
ATOM 9281 O O . ILE B 1 575 ? 70.404 93.880 140.596 1.00 33.40 613 ILE B O 1
ATOM 9286 N N . GLU B 1 576 ? 69.447 93.795 142.634 1.00 32.54 614 GLU B N 1
ATOM 9287 C CA . GLU B 1 576 ? 70.653 94.298 143.284 1.00 34.40 614 GLU B CA 1
ATOM 9288 C C . GLU B 1 576 ? 71.862 93.432 142.980 1.00 37.36 614 GLU B C 1
ATOM 9289 O O . GLU B 1 576 ? 72.985 93.945 142.913 1.00 36.25 614 GLU B O 1
ATOM 9295 N N . SER B 1 577 ? 71.665 92.131 142.774 1.00 37.02 615 SER B N 1
ATOM 9296 C CA . SER B 1 577 ? 72.807 91.240 142.637 1.00 39.31 615 SER B CA 1
ATOM 9297 C C . SER B 1 577 ? 73.272 91.067 141.196 1.00 43.54 615 SER B C 1
ATOM 9298 O O . SER B 1 577 ? 74.365 90.532 140.977 1.00 45.20 615 SER B O 1
ATOM 9301 N N . ALA B 1 578 ? 72.494 91.514 140.213 1.00 36.71 616 ALA B N 1
ATOM 9302 C CA . ALA B 1 578 ? 72.849 91.302 138.820 1.00 38.18 616 ALA B CA 1
ATOM 9303 C C . ALA B 1 578 ? 72.898 92.582 137.986 1.00 35.19 616 ALA B C 1
ATOM 9304 O O . ALA B 1 578 ? 73.231 92.511 136.802 1.00 36.53 616 ALA B O 1
ATOM 9306 N N . PHE B 1 579 ? 72.582 93.743 138.551 1.00 33.15 617 PHE B N 1
ATOM 9307 C CA . PHE B 1 579 ? 72.492 94.967 137.779 1.00 34.68 617 PHE B CA 1
ATOM 9308 C C . PHE B 1 579 ? 73.520 95.973 138.273 1.00 36.56 617 PHE B C 1
ATOM 9309 O O . PHE B 1 579 ? 73.826 96.026 139.467 1.00 34.93 617 PHE B O 1
ATOM 9317 N N . THR B 1 580 ? 74.046 96.764 137.329 1.00 37.22 618 THR B N 1
ATOM 9318 C CA . THR B 1 580 ? 75.029 97.825 137.574 1.00 37.57 618 THR B CA 1
ATOM 9319 C C . THR B 1 580 ? 74.876 98.584 138.892 1.00 36.72 618 THR B C 1
ATOM 9320 O O . THR B 1 580 ? 75.860 98.653 139.642 1.00 35.97 618 THR B O 1
ATOM 9324 N N . PRO B 1 581 ? 73.714 99.154 139.248 1.00 32.34 619 PRO B N 1
ATOM 9325 C CA . PRO B 1 581 ? 73.670 100.038 140.427 1.00 31.32 619 PRO B CA 1
ATOM 9326 C C . PRO B 1 581 ? 73.688 99.314 141.760 1.00 34.50 619 PRO B C 1
ATOM 9327 O O . PRO B 1 581 ? 73.849 99.979 142.797 1.00 32.04 619 PRO B O 1
ATOM 9331 N N . GLY B 1 582 ? 73.539 97.992 141.776 1.00 30.39 620 GLY B N 1
ATOM 9332 C CA . GLY B 1 582 ? 73.671 97.271 143.039 1.00 32.18 620 GLY B CA 1
ATOM 9333 C C . GLY B 1 582 ? 72.598 97.707 144.020 1.00 34.61 620 GLY B C 1
ATOM 9334 O O . GLY B 1 582 ? 71.422 97.862 143.665 1.00 37.22 620 GLY B O 1
ATOM 9335 N N . LYS B 1 583 ? 73.010 97.958 145.265 1.00 34.39 621 LYS B N 1
ATOM 9336 C CA . LYS B 1 583 ? 72.041 98.344 146.283 1.00 38.49 621 LYS B CA 1
ATOM 9337 C C . LYS B 1 583 ? 71.433 99.718 146.029 1.00 42.13 621 LYS B C 1
ATOM 9338 O O . LYS B 1 583 ? 70.498 100.099 146.739 1.00 42.38 621 LYS B O 1
ATOM 9344 N N . TYR B 1 584 ? 71.907 100.454 145.028 1.00 38.53 622 TYR B N 1
ATOM 9345 C CA . TYR B 1 584 ? 71.331 101.753 144.730 1.00 30.44 622 TYR B CA 1
ATOM 9346 C C . TYR B 1 584 ? 70.279 101.689 143.643 1.00 28.42 622 TYR B C 1
ATOM 9347 O O . TYR B 1 584 ? 69.712 102.733 143.296 1.00 33.63 622 TYR B O 1
ATOM 9356 N N . SER B 1 585 ? 69.994 100.489 143.123 1.00 28.72 623 SER B N 1
ATOM 9357 C CA . SER B 1 585 ? 69.086 100.353 141.987 1.00 26.30 623 SER B CA 1
ATOM 9358 C C . SER B 1 585 ? 67.705 100.927 142.286 1.00 28.48 623 SER B C 1
ATOM 9359 O O . SER B 1 585 ? 67.186 101.737 141.511 1.00 29.92 623 SER B O 1
ATOM 9362 N N . THR B 1 586 ? 67.071 100.505 143.390 1.00 31.10 624 THR B N 1
ATOM 9363 C CA . THR B 1 586 ? 65.685 100.933 143.588 1.00 33.09 624 THR B CA 1
ATOM 9364 C C . THR B 1 586 ? 65.611 102.426 143.878 1.00 31.31 624 THR B C 1
ATOM 9365 O O . THR B 1 586 ? 64.646 103.087 143.468 1.00 34.26 624 THR B O 1
ATOM 9369 N N . GLU B 1 587 ? 66.637 102.976 144.533 1.00 32.05 625 GLU B N 1
ATOM 9370 C CA . GLU B 1 587 ? 66.708 104.420 144.742 1.00 43.51 625 GLU B CA 1
ATOM 9371 C C . GLU B 1 587 ? 66.680 105.172 143.420 1.00 38.15 625 GLU B C 1
ATOM 9372 O O . GLU B 1 587 ? 66.101 106.262 143.325 1.00 39.26 625 GLU B O 1
ATOM 9378 N N . ILE B 1 588 ? 67.312 104.618 142.389 1.00 38.21 626 ILE B N 1
ATOM 9379 C CA . ILE B 1 588 ? 67.322 105.292 141.093 1.00 35.37 626 ILE B CA 1
ATOM 9380 C C . ILE B 1 588 ? 65.913 105.363 140.511 1.00 29.66 626 ILE B C 1
ATOM 9381 O O . ILE B 1 588 ? 65.524 106.385 139.931 1.00 29.88 626 ILE B O 1
ATOM 9386 N N . SER B 1 589 ? 65.110 104.304 140.673 1.00 30.26 627 SER B N 1
ATOM 9387 C CA . SER B 1 589 ? 63.715 104.408 140.236 1.00 29.08 627 SER B CA 1
ATOM 9388 C C . SER B 1 589 ? 62.973 105.509 140.994 1.00 20.62 627 SER B C 1
ATOM 9389 O O . SER B 1 589 ? 62.102 106.175 140.421 1.00 26.35 627 SER B O 1
ATOM 9392 N N . SER B 1 590 ? 63.323 105.737 142.263 1.00 29.52 628 SER B N 1
ATOM 9393 C CA . SER B 1 590 ? 62.705 106.819 143.020 1.00 26.07 628 SER B CA 1
ATOM 9394 C C . SER B 1 590 ? 63.095 108.184 142.468 1.00 34.13 628 SER B C 1
ATOM 9395 O O . SER B 1 590 ? 62.260 109.098 142.435 1.00 26.76 628 SER B O 1
ATOM 9398 N N . ALA B 1 591 ? 64.368 108.346 142.062 1.00 29.35 629 ALA B N 1
ATOM 9399 C CA . ALA B 1 591 ? 64.818 109.579 141.415 1.00 32.87 629 ALA B CA 1
ATOM 9400 C C . ALA B 1 591 ? 64.106 109.803 140.082 1.00 29.80 629 ALA B C 1
ATOM 9401 O O . ALA B 1 591 ? 63.758 110.937 139.732 1.00 27.74 629 ALA B O 1
ATOM 9403 N N . ALA B 1 592 ? 63.930 108.743 139.301 1.00 25.53 630 ALA B N 1
ATOM 9404 C CA . ALA B 1 592 ? 63.213 108.886 138.042 1.00 27.12 630 ALA B CA 1
ATOM 9405 C C . ALA B 1 592 ? 61.768 109.282 138.297 1.00 28.05 630 ALA B C 1
ATOM 9406 O O . ALA B 1 592 ? 61.223 110.160 137.613 1.00 31.43 630 ALA B O 1
ATOM 9408 N N . TYR B 1 593 ? 61.145 108.673 139.311 1.00 31.74 631 TYR B N 1
ATOM 9409 C CA . TYR B 1 593 ? 59.806 109.086 139.714 1.00 29.04 631 TYR B CA 1
ATOM 9410 C C . TYR B 1 593 ? 59.794 110.546 140.122 1.00 33.97 631 TYR B C 1
ATOM 9411 O O . TYR B 1 593 ? 58.961 111.321 139.650 1.00 33.40 631 TYR B O 1
ATOM 9420 N N . GLY B 1 594 ? 60.727 110.946 140.990 1.00 31.70 632 GLY B N 1
ATOM 9421 C CA . GLY B 1 594 ? 60.723 112.315 141.470 1.00 32.01 632 GLY B CA 1
ATOM 9422 C C . GLY B 1 594 ? 60.957 113.325 140.362 1.00 36.88 632 GLY B C 1
ATOM 9423 O O . GLY B 1 594 ? 60.218 114.306 140.231 1.00 40.00 632 GLY B O 1
ATOM 9424 N N . LEU B 1 595 ? 61.976 113.087 139.533 1.00 30.46 633 LEU B N 1
ATOM 9425 C CA . LEU B 1 595 ? 62.391 114.090 138.563 1.00 36.08 633 LEU B CA 1
ATOM 9426 C C . LEU B 1 595 ? 61.475 114.132 137.344 1.00 38.41 633 LEU B C 1
ATOM 9427 O O . LEU B 1 595 ? 61.183 115.219 136.834 1.00 37.80 633 LEU B O 1
ATOM 9432 N N . GLN B 1 596 ? 61.007 112.965 136.876 1.00 36.16 634 GLN B N 1
ATOM 9433 C CA . GLN B 1 596 ? 60.410 112.809 135.555 1.00 27.89 634 GLN B CA 1
ATOM 9434 C C . GLN B 1 596 ? 58.934 112.395 135.534 1.00 30.05 634 GLN B C 1
ATOM 9435 O O . GLN B 1 596 ? 58.205 112.820 134.636 1.00 30.12 634 GLN B O 1
ATOM 9441 N N . TRP B 1 597 ? 58.457 111.558 136.457 1.00 25.90 635 TRP B N 1
ATOM 9442 C CA . TRP B 1 597 ? 57.129 110.974 136.267 1.00 28.86 635 TRP B CA 1
ATOM 9443 C C . TRP B 1 597 ? 56.021 112.017 136.432 1.00 26.74 635 TRP B C 1
ATOM 9444 O O . TRP B 1 597 ? 56.003 112.790 137.396 1.00 26.50 635 TRP B O 1
ATOM 9455 N N . ARG B 1 598 ? 55.079 112.011 135.489 1.00 28.04 636 ARG B N 1
ATOM 9456 C CA . ARG B 1 598 ? 53.875 112.822 135.574 1.00 29.83 636 ARG B CA 1
ATOM 9457 C C . ARG B 1 598 ? 52.772 112.114 134.810 1.00 27.52 636 ARG B C 1
ATOM 9458 O O . ARG B 1 598 ? 53.006 111.588 133.721 1.00 29.89 636 ARG B O 1
ATOM 9466 N N . PHE B 1 599 ? 51.566 112.100 135.393 1.00 27.51 637 PHE B N 1
ATOM 9467 C CA . PHE B 1 599 ? 50.478 111.306 134.820 1.00 24.73 637 PHE B CA 1
ATOM 9468 C C . PHE B 1 599 ? 50.187 111.702 133.378 1.00 26.10 637 PHE B C 1
ATOM 9469 O O . PHE B 1 599 ? 49.897 110.840 132.533 1.00 23.08 637 PHE B O 1
ATOM 9477 N N . ASP B 1 600 ? 50.244 112.996 133.079 1.00 25.11 638 ASP B N 1
ATOM 9478 C CA . ASP B 1 600 ? 49.779 113.517 131.800 1.00 28.92 638 ASP B CA 1
ATOM 9479 C C . ASP B 1 600 ? 50.735 113.262 130.645 1.00 35.64 638 ASP B C 1
ATOM 9480 O O . ASP B 1 600 ? 50.402 113.653 129.524 1.00 38.91 638 ASP B O 1
ATOM 9485 N N . THR B 1 601 ? 51.907 112.650 130.875 1.00 31.52 639 THR B N 1
ATOM 9486 C CA . THR B 1 601 ? 52.755 112.173 129.786 1.00 31.53 639 THR B CA 1
ATOM 9487 C C . THR B 1 601 ? 52.857 110.659 129.765 1.00 29.07 639 THR B C 1
ATOM 9488 O O . THR B 1 601 ? 53.725 110.124 129.076 1.00 29.55 639 THR B O 1
ATOM 9492 N N . GLN B 1 602 ? 52.007 109.950 130.499 1.00 25.01 640 GLN B N 1
ATOM 9493 C CA . GLN B 1 602 ? 52.044 108.494 130.430 1.00 26.47 640 GLN B CA 1
ATOM 9494 C C . GLN B 1 602 ? 51.179 107.933 129.306 1.00 28.54 640 GLN B C 1
ATOM 9495 O O . GLN B 1 602 ? 51.356 106.764 128.933 1.00 26.58 640 GLN B O 1
ATOM 9501 N N . GLY B 1 603 ? 50.249 108.717 128.761 1.00 25.98 641 GLY B N 1
ATOM 9502 C CA . GLY B 1 603 ? 49.595 108.316 127.523 1.00 24.46 641 GLY B CA 1
ATOM 9503 C C . GLY B 1 603 ? 50.561 108.393 126.351 1.00 24.30 641 GLY B C 1
ATOM 9504 O O . GLY B 1 603 ? 51.478 109.203 126.334 1.00 24.37 641 GLY B O 1
ATOM 9505 N N . LEU B 1 604 ? 50.353 107.532 125.350 1.00 20.86 642 LEU B N 1
ATOM 9506 C CA . LEU B 1 604 ? 51.340 107.430 124.271 1.00 20.16 642 LEU B CA 1
ATOM 9507 C C . LEU B 1 604 ? 51.513 108.716 123.459 1.00 19.70 642 LEU B C 1
ATOM 9508 O O . LEU B 1 604 ? 52.669 109.105 123.216 1.00 21.59 642 LEU B O 1
ATOM 9513 N N . PRO B 1 605 ? 50.463 109.424 123.021 1.00 22.76 643 PRO B N 1
ATOM 9514 C CA . PRO B 1 605 ? 50.723 110.693 122.304 1.00 23.86 643 PRO B CA 1
ATOM 9515 C C . PRO B 1 605 ? 51.532 111.694 123.118 1.00 25.84 643 PRO B C 1
ATOM 9516 O O . PRO B 1 605 ? 52.512 112.254 122.613 1.00 27.75 643 PRO B O 1
ATOM 9520 N N . ALA B 1 606 ? 51.160 111.921 124.378 1.00 21.51 644 ALA B N 1
ATOM 9521 C CA . ALA B 1 606 ? 51.876 112.891 125.200 1.00 20.06 644 ALA B CA 1
ATOM 9522 C C . ALA B 1 606 ? 53.321 112.457 125.453 1.00 20.04 644 ALA B C 1
ATOM 9523 O O . ALA B 1 606 ? 54.217 113.294 125.500 1.00 23.43 644 ALA B O 1
ATOM 9525 N N . ASP B 1 607 ? 53.571 111.156 125.631 1.00 25.62 645 ASP B N 1
ATOM 9526 C CA . ASP B 1 607 ? 54.952 110.691 125.784 1.00 22.07 645 ASP B CA 1
ATOM 9527 C C . ASP B 1 607 ? 55.778 110.976 124.530 1.00 26.33 645 ASP B C 1
ATOM 9528 O O . ASP B 1 607 ? 56.892 111.511 124.611 1.00 23.99 645 ASP B O 1
ATOM 9533 N N . LEU B 1 608 ? 55.260 110.600 123.355 1.00 21.88 646 LEU B N 1
ATOM 9534 C CA . LEU B 1 608 ? 55.965 110.890 122.112 1.00 27.47 646 LEU B CA 1
ATOM 9535 C C . LEU B 1 608 ? 56.202 112.385 121.956 1.00 30.11 646 LEU B C 1
ATOM 9536 O O . LEU B 1 608 ? 57.303 112.823 121.593 1.00 26.02 646 LEU B O 1
ATOM 9541 N N . ILE B 1 609 ? 55.167 113.187 122.211 1.00 21.43 647 ILE B N 1
ATOM 9542 C CA . ILE B 1 609 ? 55.320 114.637 122.136 1.00 25.28 647 ILE B CA 1
ATOM 9543 C C . ILE B 1 609 ? 56.368 115.120 123.132 1.00 29.37 647 ILE B C 1
ATOM 9544 O O . ILE B 1 609 ? 57.235 115.936 122.795 1.00 29.64 647 ILE B O 1
ATOM 9549 N N . SER B 1 610 ? 56.308 114.617 124.369 1.00 30.52 648 SER B N 1
ATOM 9550 C CA . SER B 1 610 ? 57.237 115.055 125.403 1.00 28.22 648 SER B CA 1
ATOM 9551 C C . SER B 1 610 ? 58.691 114.811 125.009 1.00 26.64 648 SER B C 1
ATOM 9552 O O . SER B 1 610 ? 59.566 115.613 125.344 1.00 24.95 648 SER B O 1
ATOM 9555 N N . ARG B 1 611 ? 58.967 113.730 124.287 1.00 27.00 649 ARG B N 1
ATOM 9556 C CA . ARG B 1 611 ? 60.328 113.371 123.910 1.00 25.99 649 ARG B CA 1
ATOM 9557 C C . ARG B 1 611 ? 60.790 114.002 122.607 1.00 25.08 649 ARG B C 1
ATOM 9558 O O . ARG B 1 611 ? 61.911 113.719 122.166 1.00 27.96 649 ARG B O 1
ATOM 9566 N N . GLY B 1 612 ? 59.972 114.843 121.985 1.00 25.94 650 GLY B N 1
ATOM 9567 C CA . GLY B 1 612 ? 60.342 115.455 120.729 1.00 22.05 650 GLY B CA 1
ATOM 9568 C C . GLY B 1 612 ? 60.245 114.546 119.534 1.00 28.66 650 GLY B C 1
ATOM 9569 O O . GLY B 1 612 ? 60.671 114.935 118.441 1.00 31.50 650 GLY B O 1
ATOM 9570 N N . ILE B 1 613 ? 59.705 113.339 119.708 1.00 30.40 651 ILE B N 1
ATOM 9571 C CA . ILE B 1 613 ? 59.503 112.443 118.575 1.00 29.43 651 ILE B CA 1
ATOM 9572 C C . ILE B 1 613 ? 58.310 112.893 117.732 1.00 32.83 651 ILE B C 1
ATOM 9573 O O . ILE B 1 613 ? 58.262 112.627 116.525 1.00 30.09 651 ILE B O 1
ATOM 9578 N N . ALA B 1 614 ? 57.338 113.583 118.327 1.00 27.37 652 ALA B N 1
ATOM 9579 C CA . ALA B 1 614 ? 56.104 113.901 117.621 1.00 31.97 652 ALA B CA 1
ATOM 9580 C C . ALA B 1 614 ? 55.669 115.327 117.931 1.00 32.35 652 ALA B C 1
ATOM 9581 O O . ALA B 1 614 ? 55.951 115.858 119.005 1.00 29.87 652 ALA B O 1
ATOM 9583 N N . VAL B 1 615 ? 54.987 115.944 116.967 1.00 36.65 653 VAL B N 1
ATOM 9584 C CA . VAL B 1 615 ? 54.198 117.150 117.188 1.00 36.96 653 VAL B CA 1
ATOM 9585 C C . VAL B 1 615 ? 52.794 116.867 116.684 1.00 38.70 653 VAL B C 1
ATOM 9586 O O . VAL B 1 615 ? 52.587 116.028 115.803 1.00 38.96 653 VAL B O 1
ATOM 9590 N N . GLU B 1 616 ? 51.820 117.567 117.247 1.00 42.55 654 GLU B N 1
ATOM 9591 C CA . GLU B 1 616 ? 50.453 117.405 116.777 1.00 48.24 654 GLU B CA 1
ATOM 9592 C C . GLU B 1 616 ? 50.312 117.956 115.358 1.00 43.16 654 GLU B C 1
ATOM 9593 O O . GLU B 1 616 ? 50.922 118.969 115.003 1.00 43.55 654 GLU B O 1
ATOM 9599 N N . ASP B 1 617 ? 49.532 117.249 114.534 1.00 49.97 655 ASP B N 1
ATOM 9600 C CA . ASP B 1 617 ? 49.297 117.602 113.138 1.00 58.12 655 ASP B CA 1
ATOM 9601 C C . ASP B 1 617 ? 47.980 116.983 112.694 1.00 67.63 655 ASP B C 1
ATOM 9602 O O . ASP B 1 617 ? 47.915 115.769 112.472 1.00 63.09 655 ASP B O 1
ATOM 9607 N N . PRO B 1 618 ? 46.924 117.784 112.524 1.00 84.34 656 PRO B N 1
ATOM 9608 C CA . PRO B 1 618 ? 45.590 117.202 112.280 1.00 89.49 656 PRO B CA 1
ATOM 9609 C C . PRO B 1 618 ? 45.506 116.371 111.012 1.00 84.54 656 PRO B C 1
ATOM 9610 O O . PRO B 1 618 ? 44.720 115.416 110.962 1.00 82.39 656 PRO B O 1
ATOM 9614 N N . SER B 1 619 ? 46.296 116.702 109.988 1.00 79.34 657 SER B N 1
ATOM 9615 C CA . SER B 1 619 ? 46.282 115.923 108.755 1.00 75.93 657 SER B CA 1
ATOM 9616 C C . SER B 1 619 ? 46.883 114.536 108.969 1.00 77.56 657 SER B C 1
ATOM 9617 O O . SER B 1 619 ? 46.234 113.521 108.687 1.00 81.29 657 SER B O 1
ATOM 9620 N N . SER B 1 620 ? 48.135 114.477 109.465 1.00 68.62 658 SER B N 1
ATOM 9621 C CA . SER B 1 620 ? 48.916 113.255 109.663 1.00 56.39 658 SER B CA 1
ATOM 9622 C C . SER B 1 620 ? 48.123 112.129 110.320 1.00 53.51 658 SER B C 1
ATOM 9623 O O . SER B 1 620 ? 47.149 112.386 111.046 1.00 56.22 658 SER B O 1
ATOM 9626 N N . PRO B 1 621 ? 48.517 110.874 110.092 1.00 49.58 659 PRO B N 1
ATOM 9627 C CA . PRO B 1 621 ? 47.856 109.753 110.775 1.00 49.04 659 PRO B CA 1
ATOM 9628 C C . PRO B 1 621 ? 47.937 109.882 112.298 1.00 44.71 659 PRO B C 1
ATOM 9629 O O . PRO B 1 621 ? 48.992 110.196 112.864 1.00 42.35 659 PRO B O 1
ATOM 9633 N N . HIS B 1 622 ? 46.798 109.642 112.954 1.00 37.60 660 HIS B N 1
ATOM 9634 C CA . HIS B 1 622 ? 46.587 109.794 114.392 1.00 34.29 660 HIS B CA 1
ATOM 9635 C C . HIS B 1 622 ? 46.773 111.223 114.880 1.00 37.28 660 HIS B C 1
ATOM 9636 O O . HIS B 1 622 ? 46.875 111.446 116.092 1.00 39.70 660 HIS B O 1
ATOM 9643 N N . GLY B 1 623 ? 46.836 112.202 113.986 1.00 38.28 661 GLY B N 1
ATOM 9644 C CA . GLY B 1 623 ? 47.052 113.564 114.414 1.00 39.02 661 GLY B CA 1
ATOM 9645 C C . GLY B 1 623 ? 48.465 113.893 114.837 1.00 42.63 661 GLY B C 1
ATOM 9646 O O . GLY B 1 623 ? 48.685 114.956 115.429 1.00 43.00 661 GLY B O 1
ATOM 9647 N N . LEU B 1 624 ? 49.438 113.031 114.533 1.00 42.94 662 LEU B N 1
ATOM 9648 C CA . LEU B 1 624 ? 50.806 113.216 114.989 1.00 38.78 662 LEU B CA 1
ATOM 9649 C C . LEU B 1 624 ? 51.771 113.082 113.819 1.00 40.11 662 LEU B C 1
ATOM 9650 O O . LEU B 1 624 ? 51.725 112.097 113.076 1.00 40.62 662 LEU B O 1
ATOM 9655 N N . LYS B 1 625 ? 52.653 114.064 113.672 1.00 38.40 663 LYS B N 1
ATOM 9656 C CA . LYS B 1 625 ? 53.762 113.998 112.728 1.00 39.12 663 LYS B CA 1
ATOM 9657 C C . LYS B 1 625 ? 55.008 113.540 113.485 1.00 37.14 663 LYS B C 1
ATOM 9658 O O . LYS B 1 625 ? 55.447 114.198 114.433 1.00 37.67 663 LYS B O 1
ATOM 9664 N N . LEU B 1 626 ? 55.565 112.411 113.069 1.00 30.05 664 LEU B N 1
ATOM 9665 C CA . LEU B 1 626 ? 56.679 111.775 113.754 1.00 31.29 664 LEU B CA 1
ATOM 9666 C C . LEU B 1 626 ? 57.986 112.161 113.077 1.00 32.06 664 LEU B C 1
ATOM 9667 O O . LEU B 1 626 ? 58.126 111.999 111.861 1.00 29.81 664 LEU B O 1
ATOM 9672 N N . ALA B 1 627 ? 58.933 112.682 113.865 1.00 28.99 665 ALA B N 1
ATOM 9673 C CA . ALA B 1 627 ? 60.285 112.913 113.363 1.00 23.63 665 ALA B CA 1
ATOM 9674 C C . ALA B 1 627 ? 61.000 111.614 113.016 1.00 23.52 665 ALA B C 1
ATOM 9675 O O . ALA B 1 627 ? 61.957 111.642 112.232 1.00 27.33 665 ALA B O 1
ATOM 9677 N N . ILE B 1 628 ? 60.583 110.491 113.595 1.00 22.39 666 ILE B N 1
ATOM 9678 C CA . ILE B 1 628 ? 61.110 109.176 113.231 1.00 28.38 666 ILE B CA 1
ATOM 9679 C C . ILE B 1 628 ? 59.934 108.419 112.623 1.00 24.74 666 ILE B C 1
ATOM 9680 O O . ILE B 1 628 ? 59.138 107.830 113.357 1.00 27.04 666 ILE B O 1
ATOM 9685 N N . PRO B 1 629 ? 59.770 108.435 111.299 1.00 28.93 667 PRO B N 1
ATOM 9686 C CA . PRO B 1 629 ? 58.509 107.944 110.717 1.00 30.13 667 PRO B CA 1
ATOM 9687 C C . PRO B 1 629 ? 58.349 106.427 110.772 1.00 27.46 667 PRO B C 1
ATOM 9688 O O . PRO B 1 629 ? 57.223 105.945 110.942 1.00 29.46 667 PRO B O 1
ATOM 9692 N N . ASP B 1 630 ? 59.427 105.659 110.662 1.00 26.56 668 ASP B N 1
ATOM 9693 C CA . ASP B 1 630 ? 59.389 104.204 110.829 1.00 21.77 668 ASP B CA 1
ATOM 9694 C C . ASP B 1 630 ? 59.909 103.929 112.237 1.00 27.49 668 ASP B C 1
ATOM 9695 O O . ASP B 1 630 ? 61.113 103.790 112.472 1.00 21.32 668 ASP B O 1
ATOM 9700 N N . TYR B 1 631 ? 58.984 103.883 113.188 1.00 21.00 669 TYR B N 1
ATOM 9701 C CA . TYR B 1 631 ? 59.298 103.791 114.615 1.00 20.66 669 TYR B CA 1
ATOM 9702 C C . TYR B 1 631 ? 58.367 102.706 115.116 1.00 19.73 669 TYR B C 1
ATOM 9703 O O . TYR B 1 631 ? 57.287 103.003 115.644 1.00 24.59 669 TYR B O 1
ATOM 9712 N N . PRO B 1 632 ? 58.733 101.436 114.923 1.00 22.15 670 PRO B N 1
ATOM 9713 C CA . PRO B 1 632 ? 57.734 100.361 115.036 1.00 20.79 670 PRO B CA 1
ATOM 9714 C C . PRO B 1 632 ? 56.944 100.398 116.324 1.00 23.01 670 PRO B C 1
ATOM 9715 O O . PRO B 1 632 ? 55.731 100.161 116.297 1.00 22.62 670 PRO B O 1
ATOM 9719 N N . PHE B 1 633 ? 57.583 100.725 117.450 1.00 22.15 671 PHE B N 1
ATOM 9720 C CA . PHE B 1 633 ? 56.835 100.837 118.702 1.00 23.46 671 PHE B CA 1
ATOM 9721 C C . PHE B 1 633 ? 55.802 101.956 118.648 1.00 21.92 671 PHE B C 1
ATOM 9722 O O . PHE B 1 633 ? 54.644 101.769 119.047 1.00 19.39 671 PHE B O 1
ATOM 9730 N N . ALA B 1 634 ? 56.213 103.149 118.207 1.00 19.78 672 ALA B N 1
ATOM 9731 C CA . ALA B 1 634 ? 55.265 104.257 118.139 1.00 18.33 672 ALA B CA 1
ATOM 9732 C C . ALA B 1 634 ? 54.173 103.998 117.103 1.00 26.09 672 ALA B C 1
ATOM 9733 O O . ALA B 1 634 ? 53.001 104.251 117.380 1.00 22.98 672 ALA B O 1
ATOM 9735 N N . ASN B 1 635 ? 54.534 103.483 115.913 1.00 25.88 673 ASN B N 1
ATOM 9736 C CA . ASN B 1 635 ? 53.533 103.248 114.862 1.00 23.30 673 ASN B CA 1
ATOM 9737 C C . ASN B 1 635 ? 52.471 102.246 115.315 1.00 23.80 673 ASN B C 1
ATOM 9738 O O . ASN B 1 635 ? 51.261 102.485 115.180 1.00 23.91 673 ASN B O 1
ATOM 9743 N N . ASP B 1 636 ? 52.907 101.090 115.812 1.00 22.06 674 ASP B N 1
ATOM 9744 C CA . ASP B 1 636 ? 51.952 100.078 116.239 1.00 22.51 674 ASP B CA 1
ATOM 9745 C C . ASP B 1 636 ? 51.226 100.518 117.502 1.00 24.97 674 ASP B C 1
ATOM 9746 O O . ASP B 1 636 ? 50.018 100.300 117.639 1.00 23.81 674 ASP B O 1
ATOM 9751 N N . GLY B 1 637 ? 51.940 101.187 118.409 1.00 25.44 675 GLY B N 1
ATOM 9752 C CA . GLY B 1 637 ? 51.324 101.652 119.643 1.00 20.01 675 GLY B CA 1
ATOM 9753 C C . GLY B 1 637 ? 50.207 102.654 119.418 1.00 18.29 675 GLY B C 1
ATOM 9754 O O . GLY B 1 637 ? 49.208 102.646 120.141 1.00 18.62 675 GLY B O 1
ATOM 9755 N N . LEU B 1 638 ? 50.364 103.543 118.433 1.00 21.78 676 LEU B N 1
ATOM 9756 C CA . LEU B 1 638 ? 49.315 104.526 118.177 1.00 19.20 676 LEU B CA 1
ATOM 9757 C C . LEU B 1 638 ? 48.052 103.881 117.625 1.00 25.00 676 LEU B C 1
ATOM 9758 O O . LEU B 1 638 ? 46.949 104.376 117.892 1.00 22.74 676 LEU B O 1
ATOM 9763 N N . LEU B 1 639 ? 48.172 102.772 116.885 1.00 23.65 677 LEU B N 1
ATOM 9764 C CA . LEU B 1 639 ? 46.970 102.030 116.497 1.00 19.12 677 LEU B CA 1
ATOM 9765 C C . LEU B 1 639 ? 46.251 101.469 117.720 1.00 20.98 677 LEU B C 1
ATOM 9766 O O . LEU B 1 639 ? 45.034 101.636 117.863 1.00 19.75 677 LEU B O 1
ATOM 9771 N N . LEU B 1 640 ? 46.984 100.757 118.586 1.00 22.00 678 LEU B N 1
ATOM 9772 C CA . LEU B 1 640 ? 46.405 100.263 119.836 1.00 22.24 678 LEU B CA 1
ATOM 9773 C C . LEU B 1 640 ? 45.809 101.394 120.652 1.00 20.93 678 LEU B C 1
ATOM 9774 O O . LEU B 1 640 ? 44.691 101.271 121.178 1.00 24.15 678 LEU B O 1
ATOM 9779 N N . TRP B 1 641 ? 46.539 102.509 120.762 1.00 20.86 679 TRP B N 1
ATOM 9780 C CA . TRP B 1 641 ? 46.065 103.633 121.559 1.00 19.87 679 TRP B CA 1
ATOM 9781 C C . TRP B 1 641 ? 44.731 104.146 121.045 1.00 23.10 679 TRP B C 1
ATOM 9782 O O . TRP B 1 641 ? 43.826 104.433 121.836 1.00 19.69 679 TRP B O 1
ATOM 9793 N N . ASP B 1 642 ? 44.593 104.289 119.726 1.00 27.11 680 ASP B N 1
ATOM 9794 C CA . ASP B 1 642 ? 43.345 104.813 119.169 1.00 25.10 680 ASP B CA 1
ATOM 9795 C C . ASP B 1 642 ? 42.175 103.858 119.401 1.00 22.77 680 ASP B C 1
ATOM 9796 O O . ASP B 1 642 ? 41.058 104.299 119.700 1.00 19.02 680 ASP B O 1
ATOM 9801 N N . ALA B 1 643 ? 42.411 102.553 119.260 1.00 20.52 681 ALA B N 1
ATOM 9802 C CA . ALA B 1 643 ? 41.345 101.574 119.453 1.00 19.10 681 ALA B CA 1
ATOM 9803 C C . ALA B 1 643 ? 40.873 101.563 120.900 1.00 23.40 681 ALA B C 1
ATOM 9804 O O . ALA B 1 643 ? 39.662 101.563 121.174 1.00 22.29 681 ALA B O 1
ATOM 9806 N N . ILE B 1 644 ? 41.818 101.541 121.841 1.00 17.94 682 ILE B N 1
ATOM 9807 C CA . ILE B 1 644 ? 41.452 101.592 123.252 1.00 17.54 682 ILE B CA 1
ATOM 9808 C C . ILE B 1 644 ? 40.654 102.857 123.534 1.00 18.71 682 ILE B C 1
ATOM 9809 O O . ILE B 1 644 ? 39.583 102.816 124.149 1.00 22.83 682 ILE B O 1
ATOM 9814 N N . LYS B 1 645 ? 41.139 103.996 123.039 1.00 18.96 683 LYS B N 1
ATOM 9815 C CA . LYS B 1 645 ? 40.464 105.259 123.322 1.00 20.55 683 LYS B CA 1
ATOM 9816 C C . LYS B 1 645 ? 39.023 105.259 122.794 1.00 18.40 683 LYS B C 1
ATOM 9817 O O . LYS B 1 645 ? 38.106 105.760 123.464 1.00 21.83 683 LYS B O 1
ATOM 9823 N N . GLU B 1 646 ? 38.805 104.701 121.599 1.00 24.22 684 GLU B N 1
ATOM 9824 C CA . GLU B 1 646 ? 37.453 104.655 121.036 1.00 23.30 684 GLU B CA 1
ATOM 9825 C C . GLU B 1 646 ? 36.545 103.748 121.863 1.00 24.84 684 GLU B C 1
ATOM 9826 O O . GLU B 1 646 ? 35.346 104.017 122.010 1.00 23.22 684 GLU B O 1
ATOM 9832 N N . TRP B 1 647 ? 37.101 102.662 122.408 1.00 23.94 685 TRP B N 1
ATOM 9833 C CA . TRP B 1 647 ? 36.329 101.776 123.279 1.00 22.55 685 TRP B CA 1
ATOM 9834 C C . TRP B 1 647 ? 36.012 102.460 124.610 1.00 25.23 685 TRP B C 1
ATOM 9835 O O . TRP B 1 647 ? 34.866 102.435 125.084 1.00 22.57 685 TRP B O 1
ATOM 9846 N N . VAL B 1 648 ? 37.002 103.111 125.210 1.00 24.27 686 VAL B N 1
ATOM 9847 C CA . VAL B 1 648 ? 36.747 103.826 126.459 1.00 24.56 686 VAL B CA 1
ATOM 9848 C C . VAL B 1 648 ? 35.746 104.946 126.227 1.00 18.34 686 VAL B C 1
ATOM 9849 O O . VAL B 1 648 ? 34.871 105.205 127.064 1.00 22.02 686 VAL B O 1
ATOM 9853 N N . THR B 1 649 ? 35.848 105.613 125.080 1.00 19.57 687 THR B N 1
ATOM 9854 C CA . THR B 1 649 ? 34.913 106.682 124.746 1.00 21.83 687 THR B CA 1
ATOM 9855 C C . THR B 1 649 ? 33.478 106.168 124.653 1.00 20.04 687 THR B C 1
ATOM 9856 O O . THR B 1 649 ? 32.559 106.782 125.208 1.00 20.37 687 THR B O 1
ATOM 9860 N N . ASP B 1 650 ? 33.267 105.068 123.913 1.00 21.49 688 ASP B N 1
ATOM 9861 C CA . ASP B 1 650 ? 31.941 104.469 123.802 1.00 21.07 688 ASP B CA 1
ATOM 9862 C C . ASP B 1 650 ? 31.410 104.097 125.171 1.00 20.71 688 ASP B C 1
ATOM 9863 O O . ASP B 1 650 ? 30.234 104.307 125.468 1.00 21.26 688 ASP B O 1
ATOM 9868 N N . TYR B 1 651 ? 32.271 103.513 126.002 1.00 25.06 689 TYR B N 1
ATOM 9869 C CA . TYR B 1 651 ? 31.871 103.022 127.311 1.00 21.63 689 TYR B CA 1
ATOM 9870 C C . TYR B 1 651 ? 31.505 104.169 128.242 1.00 24.32 689 TYR B C 1
ATOM 9871 O O . TYR B 1 651 ? 30.431 104.163 128.862 1.00 20.77 689 TYR B O 1
ATOM 9880 N N . VAL B 1 652 ? 32.375 105.176 128.343 1.00 19.14 690 VAL B N 1
ATOM 9881 C CA . VAL B 1 652 ? 32.058 106.313 129.202 1.00 23.26 690 VAL B CA 1
ATOM 9882 C C . VAL B 1 652 ? 30.777 107.005 128.740 1.00 30.49 690 VAL B C 1
ATOM 9883 O O . VAL B 1 652 ? 29.911 107.340 129.556 1.00 23.95 690 VAL B O 1
ATOM 9887 N N . ASN B 1 653 ? 30.634 107.229 127.426 1.00 30.89 691 ASN B N 1
ATOM 9888 C CA . ASN B 1 653 ? 29.471 107.972 126.941 1.00 29.71 691 ASN B CA 1
ATOM 9889 C C . ASN B 1 653 ? 28.161 107.245 127.190 1.00 27.32 691 ASN B C 1
ATOM 9890 O O . ASN B 1 653 ? 27.113 107.892 127.238 1.00 28.83 691 ASN B O 1
ATOM 9895 N N . PHE B 1 654 ? 28.189 105.917 127.319 1.00 25.84 692 PHE B N 1
ATOM 9896 C CA . PHE B 1 654 ? 26.967 105.194 127.641 1.00 30.75 692 PHE B CA 1
ATOM 9897 C C . PHE B 1 654 ? 26.474 105.523 129.050 1.00 32.43 692 PHE B C 1
ATOM 9898 O O . PHE B 1 654 ? 25.255 105.531 129.298 1.00 22.93 692 PHE B O 1
ATOM 9906 N N . PHE B 1 655 ? 27.397 105.795 129.981 1.00 25.96 693 PHE B N 1
ATOM 9907 C CA . PHE B 1 655 ? 27.050 106.012 131.383 1.00 24.13 693 PHE B CA 1
ATOM 9908 C C . PHE B 1 655 ? 27.088 107.475 131.799 1.00 25.49 693 PHE B C 1
ATOM 9909 O O . PHE B 1 655 ? 26.330 107.876 132.686 1.00 29.71 693 PHE B O 1
ATOM 9917 N N . TYR B 1 656 ? 27.946 108.288 131.204 1.00 25.43 694 TYR B N 1
ATOM 9918 C CA . TYR B 1 656 ? 28.015 109.707 131.539 1.00 27.53 694 TYR B CA 1
ATOM 9919 C C . TYR B 1 656 ? 27.566 110.514 130.331 1.00 29.36 694 TYR B C 1
ATOM 9920 O O . TYR B 1 656 ? 28.295 110.616 129.341 1.00 33.09 694 TYR B O 1
ATOM 9929 N N . LYS B 1 657 ? 26.377 111.097 130.423 1.00 32.23 695 LYS B N 1
ATOM 9930 C CA . LYS B 1 657 ? 25.804 111.843 129.316 1.00 35.19 695 LYS B CA 1
ATOM 9931 C C . LYS B 1 657 ? 26.251 113.298 129.271 1.00 41.76 695 LYS B C 1
ATOM 9932 O O . LYS B 1 657 ? 26.052 113.954 128.242 1.00 50.17 695 LYS B O 1
ATOM 9938 N N . ASP B 1 658 ? 26.830 113.825 130.345 1.00 38.70 696 ASP B N 1
ATOM 9939 C CA . ASP B 1 658 ? 27.306 115.203 130.348 1.00 39.78 696 ASP B CA 1
ATOM 9940 C C . ASP B 1 658 ? 28.249 115.388 131.529 1.00 40.47 696 ASP B C 1
ATOM 9941 O O . ASP B 1 658 ? 28.531 114.448 132.277 1.00 35.87 696 ASP B O 1
ATOM 9946 N N . ALA B 1 659 ? 28.729 116.625 131.693 1.00 40.92 697 ALA B N 1
ATOM 9947 C CA . ALA B 1 659 ? 29.708 116.911 132.734 1.00 37.34 697 ALA B CA 1
ATOM 9948 C C . ALA B 1 659 ? 29.089 116.837 134.119 1.00 35.42 697 ALA B C 1
ATOM 9949 O O . ALA B 1 659 ? 29.763 116.431 135.074 1.00 33.79 697 ALA B O 1
ATOM 9951 N N . SER B 1 660 ? 27.812 117.219 134.250 1.00 36.00 698 SER B N 1
ATOM 9952 C CA . SER B 1 660 ? 27.185 117.225 135.566 1.00 31.69 698 SER B CA 1
ATOM 9953 C C . SER B 1 660 ? 27.091 115.818 136.148 1.00 28.33 698 SER B C 1
ATOM 9954 O O . SER B 1 660 ? 27.185 115.648 137.369 1.00 28.79 698 SER B O 1
ATOM 9957 N N . MET B 1 661 ? 26.937 114.795 135.296 1.00 27.05 699 MET B N 1
ATOM 9958 C CA . MET B 1 661 ? 26.963 113.416 135.785 1.00 32.09 699 MET B CA 1
ATOM 9959 C C . MET B 1 661 ? 28.373 112.968 136.196 1.00 28.50 699 MET B C 1
ATOM 9960 O O . MET B 1 661 ? 28.517 112.090 137.060 1.00 23.02 699 MET B O 1
ATOM 9965 N N . VAL B 1 662 ? 29.414 113.537 135.580 1.00 24.86 700 VAL B N 1
ATOM 9966 C CA . VAL B 1 662 ? 30.776 113.298 136.057 1.00 23.41 700 VAL B CA 1
ATOM 9967 C C . VAL B 1 662 ? 31.015 114.051 137.358 1.00 25.02 700 VAL B C 1
ATOM 9968 O O . VAL B 1 662 ? 31.506 113.486 138.344 1.00 23.21 700 VAL B O 1
ATOM 9972 N N . LYS B 1 663 ? 30.670 115.341 137.381 1.00 26.03 701 LYS B N 1
ATOM 9973 C CA . LYS B 1 663 ? 30.898 116.140 138.581 1.00 29.60 701 LYS B CA 1
ATOM 9974 C C . LYS B 1 663 ? 30.146 115.584 139.782 1.00 28.53 701 LYS B C 1
ATOM 9975 O O . LYS B 1 663 ? 30.668 115.600 140.899 1.00 29.24 701 LYS B O 1
ATOM 9981 N N . SER B 1 664 ? 28.932 115.068 139.585 1.00 29.22 702 SER B N 1
ATOM 9982 C CA . SER B 1 664 ? 28.135 114.629 140.729 1.00 30.96 702 SER B CA 1
ATOM 9983 C C . SER B 1 664 ? 28.370 113.171 141.122 1.00 30.73 702 SER B C 1
ATOM 9984 O O . SER B 1 664 ? 27.719 112.691 142.061 1.00 26.44 702 SER B O 1
ATOM 9987 N N . ASP B 1 665 ? 29.267 112.448 140.444 1.00 29.04 703 ASP B N 1
ATOM 9988 C CA . ASP B 1 665 ? 29.570 111.073 140.840 1.00 25.61 703 ASP B CA 1
ATOM 9989 C C . ASP B 1 665 ? 30.503 111.118 142.049 1.00 30.65 703 ASP B C 1
ATOM 9990 O O . ASP B 1 665 ? 31.709 111.334 141.902 1.00 24.00 703 ASP B O 1
ATOM 9995 N N . ALA B 1 666 ? 29.962 110.870 143.253 1.00 27.72 704 ALA B N 1
ATOM 9996 C CA . ALA B 1 666 ? 30.792 111.008 144.450 1.00 29.49 704 ALA B CA 1
ATOM 9997 C C . ALA B 1 666 ? 31.792 109.864 144.600 1.00 26.98 704 ALA B C 1
ATOM 9998 O O . ALA B 1 666 ? 32.866 110.063 145.180 1.00 23.72 704 ALA B O 1
ATOM 10000 N N . GLU B 1 667 ? 31.466 108.662 144.114 1.00 23.67 705 GLU B N 1
ATOM 10001 C CA . GLU B 1 667 ? 32.456 107.594 144.135 1.00 20.78 705 GLU B CA 1
ATOM 10002 C C . GLU B 1 667 ? 33.618 107.924 143.198 1.00 26.41 705 GLU B C 1
ATOM 10003 O O . GLU B 1 667 ? 34.787 107.749 143.565 1.00 22.44 705 GLU B O 1
ATOM 10009 N N . LEU B 1 668 ? 33.311 108.460 142.011 1.00 23.04 706 LEU B N 1
ATOM 10010 C CA . LEU B 1 668 ? 34.336 108.775 141.022 1.00 26.27 706 LEU B CA 1
ATOM 10011 C C . LEU B 1 668 ? 35.245 109.896 141.506 1.00 27.63 706 LEU B C 1
ATOM 10012 O O . LEU B 1 668 ? 36.476 109.803 141.398 1.00 24.34 706 LEU B O 1
ATOM 10017 N N . GLN B 1 669 ? 34.648 110.977 142.019 1.00 20.67 707 GLN B N 1
ATOM 10018 C CA . GLN B 1 669 ? 35.429 112.070 142.583 1.00 29.19 707 GLN B CA 1
ATOM 10019 C C . GLN B 1 669 ? 36.321 111.592 143.724 1.00 33.42 707 GLN B C 1
ATOM 10020 O O . GLN B 1 669 ? 37.490 111.990 143.806 1.00 29.89 707 GLN B O 1
ATOM 10026 N N . ALA B 1 670 ? 35.790 110.745 144.621 1.00 30.00 708 ALA B N 1
ATOM 10027 C CA . ALA B 1 670 ? 36.604 110.236 145.726 1.00 27.71 708 ALA B CA 1
ATOM 10028 C C . ALA B 1 670 ? 37.777 109.411 145.208 1.00 29.14 708 ALA B C 1
ATOM 10029 O O . ALA B 1 670 ? 38.892 109.477 145.748 1.00 25.90 708 ALA B O 1
ATOM 10031 N N . TRP B 1 671 ? 37.522 108.606 144.179 1.00 22.43 709 TRP B N 1
ATOM 10032 C CA . TRP B 1 671 ? 38.531 107.741 143.577 1.00 21.07 709 TRP B CA 1
ATOM 10033 C C . TRP B 1 671 ? 39.708 108.545 143.038 1.00 22.97 709 TRP B C 1
ATOM 10034 O O . TRP B 1 671 ? 40.869 108.247 143.329 1.00 27.07 709 TRP B O 1
ATOM 10045 N N . TRP B 1 672 ? 39.417 109.582 142.253 1.00 25.88 710 TRP B N 1
ATOM 10046 C CA . TRP B 1 672 ? 40.471 110.358 141.623 1.00 25.74 710 TRP B CA 1
ATOM 10047 C C . TRP B 1 672 ? 41.189 111.238 142.642 1.00 30.95 710 TRP B C 1
ATOM 10048 O O . TRP B 1 672 ? 42.417 111.418 142.573 1.00 21.60 710 TRP B O 1
ATOM 10059 N N . THR B 1 673 ? 40.445 111.770 143.615 1.00 22.00 711 THR B N 1
ATOM 10060 C CA . THR B 1 673 ? 41.082 112.513 144.699 1.00 29.49 711 THR B CA 1
ATOM 10061 C C . THR B 1 673 ? 42.012 111.611 145.509 1.00 28.98 711 THR B C 1
ATOM 10062 O O . THR B 1 673 ? 43.115 112.017 145.888 1.00 28.05 711 THR B O 1
ATOM 10066 N N . GLU B 1 674 ? 41.613 110.366 145.743 1.00 23.05 712 GLU B N 1
ATOM 10067 C CA . GLU B 1 674 ? 42.458 109.511 146.575 1.00 27.48 712 GLU B CA 1
ATOM 10068 C C . GLU B 1 674 ? 43.717 109.066 145.828 1.00 27.41 712 GLU B C 1
ATOM 10069 O O . GLU B 1 674 ? 44.796 108.967 146.427 1.00 24.11 712 GLU B O 1
ATOM 10075 N N . ILE B 1 675 ? 43.593 108.770 144.531 1.00 25.50 713 ILE B N 1
ATOM 10076 C CA . ILE B 1 675 ? 44.763 108.428 143.723 1.00 28.86 713 ILE B CA 1
ATOM 10077 C C . ILE B 1 675 ? 45.825 109.518 143.838 1.00 30.40 713 ILE B C 1
ATOM 10078 O O . ILE B 1 675 ? 47.021 109.240 143.991 1.00 26.67 713 ILE B O 1
ATOM 10083 N N . ARG B 1 676 ? 45.402 110.776 143.769 1.00 29.79 714 ARG B N 1
ATOM 10084 C CA . ARG B 1 676 ? 46.374 111.859 143.753 1.00 30.17 714 ARG B CA 1
ATOM 10085 C C . ARG B 1 676 ? 46.884 112.184 145.152 1.00 30.52 714 ARG B C 1
ATOM 10086 O O . ARG B 1 676 ? 48.093 112.363 145.347 1.00 31.28 714 ARG B O 1
ATOM 10094 N N . THR B 1 677 ? 45.996 112.245 146.141 1.00 28.95 715 THR B N 1
ATOM 10095 C CA . THR B 1 677 ? 46.414 112.713 147.451 1.00 30.01 715 THR B CA 1
ATOM 10096 C C . THR B 1 677 ? 46.964 111.601 148.331 1.00 31.29 715 THR B C 1
ATOM 10097 O O . THR B 1 677 ? 47.656 111.895 149.307 1.00 29.04 715 THR B O 1
ATOM 10101 N N . ARG B 1 678 ? 46.686 110.335 148.011 1.00 28.43 716 ARG B N 1
ATOM 10102 C CA . ARG B 1 678 ? 47.194 109.225 148.809 1.00 27.35 716 ARG B CA 1
ATOM 10103 C C . ARG B 1 678 ? 48.065 108.282 147.998 1.00 32.75 716 ARG B C 1
ATOM 10104 O O . ARG B 1 678 ? 49.215 108.030 148.376 1.00 32.03 716 ARG B O 1
ATOM 10112 N N . GLY B 1 679 ? 47.561 107.756 146.886 1.00 25.39 717 GLY B N 1
ATOM 10113 C CA . GLY B 1 679 ? 48.343 106.784 146.136 1.00 30.32 717 GLY B CA 1
ATOM 10114 C C . GLY B 1 679 ? 49.616 107.382 145.571 1.00 25.19 717 GLY B C 1
ATOM 10115 O O . GLY B 1 679 ? 50.664 106.730 145.546 1.00 28.37 717 GLY B O 1
ATOM 10116 N N . HIS B 1 680 ? 49.540 108.634 145.120 1.00 30.03 718 HIS B N 1
ATOM 10117 C CA . HIS B 1 680 ? 50.702 109.365 144.634 1.00 31.02 718 HIS B CA 1
ATOM 10118 C C . HIS B 1 680 ? 50.899 110.619 145.472 1.00 34.40 718 HIS B C 1
ATOM 10119 O O . HIS B 1 680 ? 51.142 111.705 144.935 1.00 26.81 718 HIS B O 1
ATOM 10126 N N . GLU B 1 681 ? 50.842 110.446 146.798 1.00 29.00 719 GLU B N 1
ATOM 10127 C CA . GLU B 1 681 ? 50.878 111.570 147.735 1.00 29.20 719 GLU B CA 1
ATOM 10128 C C . GLU B 1 681 ? 52.074 112.493 147.524 1.00 36.41 719 GLU B C 1
ATOM 10129 O O . GLU B 1 681 ? 51.947 113.717 147.668 1.00 35.32 719 GLU B O 1
ATOM 10135 N N . ASP B 1 682 ? 53.246 111.933 147.193 1.00 35.54 720 ASP B N 1
ATOM 10136 C CA . ASP B 1 682 ? 54.458 112.745 147.088 1.00 36.73 720 ASP B CA 1
ATOM 10137 C C . ASP B 1 682 ? 54.428 113.720 145.910 1.00 32.62 720 ASP B C 1
ATOM 10138 O O . ASP B 1 682 ? 55.261 114.633 145.860 1.00 41.56 720 ASP B O 1
ATOM 10143 N N . LYS B 1 683 ? 53.483 113.561 144.983 1.00 29.18 721 LYS B N 1
ATOM 10144 C CA . LYS B 1 683 ? 53.294 114.471 143.858 1.00 35.25 721 LYS B CA 1
ATOM 10145 C C . LYS B 1 683 ? 51.934 115.163 143.882 1.00 33.04 721 LYS B C 1
ATOM 10146 O O . LYS B 1 683 ? 51.498 115.691 142.849 1.00 28.93 721 LYS B O 1
ATOM 10152 N N . LYS B 1 684 ? 51.259 115.186 145.036 1.00 31.82 722 LYS B N 1
ATOM 10153 C CA . LYS B 1 684 ? 49.862 115.609 145.051 1.00 34.19 722 LYS B CA 1
ATOM 10154 C C . LYS B 1 684 ? 49.707 117.093 144.734 1.00 41.42 722 LYS B C 1
ATOM 10155 O O . LYS B 1 684 ? 48.664 117.507 144.214 1.00 43.62 722 LYS B O 1
ATOM 10161 N N . ASP B 1 685 ? 50.735 117.899 144.986 1.00 39.66 723 ASP B N 1
ATOM 10162 C CA . ASP B 1 685 ? 50.648 119.335 144.745 1.00 42.48 723 ASP B CA 1
ATOM 10163 C C . ASP B 1 685 ? 51.095 119.740 143.348 1.00 38.97 723 ASP B C 1
ATOM 10164 O O . ASP B 1 685 ? 51.055 120.931 143.033 1.00 42.86 723 ASP B O 1
ATOM 10169 N N . GLU B 1 686 ? 51.518 118.796 142.509 1.00 36.10 724 GLU B N 1
ATOM 10170 C CA . GLU B 1 686 ? 51.943 119.158 141.164 1.00 40.66 724 GLU B CA 1
ATOM 10171 C C . GLU B 1 686 ? 50.761 119.698 140.367 1.00 42.79 724 GLU B C 1
ATOM 10172 O O . GLU B 1 686 ? 49.607 119.327 140.594 1.00 46.28 724 GLU B O 1
ATOM 10178 N N . THR B 1 687 ? 51.055 120.598 139.433 1.00 47.46 725 THR B N 1
ATOM 10179 C CA . THR B 1 687 ? 50.000 121.245 138.666 1.00 45.45 725 THR B CA 1
ATOM 10180 C C . THR B 1 687 ? 49.571 120.448 137.444 1.00 41.08 725 THR B C 1
ATOM 10181 O O . THR B 1 687 ? 48.634 120.869 136.757 1.00 40.69 725 THR B O 1
ATOM 10185 N N . TRP B 1 688 ? 50.222 119.328 137.139 1.00 36.88 726 TRP B N 1
ATOM 10186 C CA . TRP B 1 688 ? 49.918 118.626 135.901 1.00 33.50 726 TRP B CA 1
ATOM 10187 C C . TRP B 1 688 ? 48.853 117.550 136.070 1.00 32.39 726 TRP B C 1
ATOM 10188 O O . TRP B 1 688 ? 48.610 116.794 135.126 1.00 33.82 726 TRP B O 1
ATOM 10199 N N . TRP B 1 689 ? 48.202 117.473 137.226 1.00 29.40 727 TRP B N 1
ATOM 10200 C CA . TRP B 1 689 ? 47.176 116.448 137.424 1.00 31.12 727 TRP B CA 1
ATOM 10201 C C . TRP B 1 689 ? 45.919 116.815 136.640 1.00 33.01 727 TRP B C 1
ATOM 10202 O O . TRP B 1 689 ? 45.399 117.920 136.803 1.00 27.94 727 TRP B O 1
ATOM 10213 N N . PRO B 1 690 ? 45.401 115.921 135.797 1.00 29.31 728 PRO B N 1
ATOM 10214 C CA . PRO B 1 690 ? 44.173 116.225 135.049 1.00 27.27 728 PRO B CA 1
ATOM 10215 C C . PRO B 1 690 ? 43.004 116.531 135.974 1.00 29.89 728 PRO B C 1
ATOM 10216 O O . PRO B 1 690 ? 42.888 115.977 137.067 1.00 31.40 728 PRO B O 1
ATOM 10220 N N . ASP B 1 691 ? 42.137 117.426 135.525 1.00 33.34 729 ASP B N 1
ATOM 10221 C CA . ASP B 1 691 ? 40.840 117.606 136.167 1.00 34.91 729 ASP B CA 1
ATOM 10222 C C . ASP B 1 691 ? 39.925 116.426 135.852 1.00 34.82 729 ASP B C 1
ATOM 10223 O O . ASP B 1 691 ? 40.124 115.691 134.880 1.00 38.70 729 ASP B O 1
ATOM 10228 N N . LEU B 1 692 ? 38.904 116.243 136.686 1.00 33.66 730 LEU B N 1
ATOM 10229 C CA . LEU B 1 692 ? 37.879 115.232 136.417 1.00 32.49 730 LEU B CA 1
ATOM 10230 C C . LEU B 1 692 ? 36.522 115.927 136.494 1.00 31.32 730 LEU B C 1
ATOM 10231 O O . LEU B 1 692 ? 35.816 115.844 137.496 1.00 28.49 730 LEU B O 1
ATOM 10236 N N . LYS B 1 693 ? 36.159 116.628 135.419 1.00 30.58 731 LYS B N 1
ATOM 10237 C CA . LYS B 1 693 ? 34.924 117.392 135.390 1.00 32.21 731 LYS B CA 1
ATOM 10238 C C . LYS B 1 693 ? 34.031 117.107 134.187 1.00 32.58 731 LYS B C 1
ATOM 10239 O O . LYS B 1 693 ? 32.871 117.537 134.198 1.00 39.95 731 LYS B O 1
ATOM 10245 N N . THR B 1 694 ? 34.512 116.400 133.171 1.00 28.91 732 THR B N 1
ATOM 10246 C CA . THR B 1 694 ? 33.772 116.159 131.940 1.00 33.32 732 THR B CA 1
ATOM 10247 C C . THR B 1 694 ? 33.951 114.703 131.544 1.00 31.55 732 THR B C 1
ATOM 10248 O O . THR B 1 694 ? 34.907 114.050 131.976 1.00 27.04 732 THR B O 1
ATOM 10252 N N . PRO B 1 695 ? 33.054 114.167 130.706 1.00 32.00 733 PRO B N 1
ATOM 10253 C CA . PRO B 1 695 ? 33.296 112.815 130.163 1.00 30.09 733 PRO B CA 1
ATOM 10254 C C . PRO B 1 695 ? 34.640 112.694 129.441 1.00 31.61 733 PRO B C 1
ATOM 10255 O O . PRO B 1 695 ? 35.267 111.625 129.476 1.00 31.88 733 PRO B O 1
ATOM 10259 N N . GLN B 1 696 ? 35.106 113.769 128.796 1.00 26.48 734 GLN B N 1
ATOM 10260 C CA . GLN B 1 696 ? 36.381 113.720 128.082 1.00 24.05 734 GLN B CA 1
ATOM 10261 C C . GLN B 1 696 ? 37.569 113.590 129.041 1.00 21.22 734 GLN B C 1
ATOM 10262 O O . GLN B 1 696 ? 38.525 112.856 128.754 1.00 22.74 734 GLN B O 1
ATOM 10268 N N . ASP B 1 697 ? 37.536 114.310 130.171 1.00 22.24 735 ASP B N 1
ATOM 10269 C CA . ASP B 1 697 ? 38.533 114.123 131.227 1.00 25.09 735 ASP B CA 1
ATOM 10270 C C . ASP B 1 697 ? 38.622 112.663 131.657 1.00 26.43 735 ASP B C 1
ATOM 10271 O O . ASP B 1 697 ? 39.719 112.122 131.836 1.00 26.85 735 ASP B O 1
ATOM 10276 N N . LEU B 1 698 ? 37.468 112.027 131.885 1.00 21.81 736 LEU B N 1
ATOM 10277 C CA . LEU B 1 698 ? 37.454 110.638 132.332 1.00 21.77 736 LEU B CA 1
ATOM 10278 C C . LEU B 1 698 ? 38.032 109.717 131.266 1.00 26.09 736 LEU B C 1
ATOM 10279 O O . LEU B 1 698 ? 38.833 108.827 131.568 1.00 26.28 736 LEU B O 1
ATOM 10284 N N . ILE B 1 699 ? 37.628 109.919 130.011 1.00 23.46 737 ILE B N 1
ATOM 10285 C CA . ILE B 1 699 ? 38.144 109.121 128.906 1.00 17.83 737 ILE B CA 1
ATOM 10286 C C . ILE B 1 699 ? 39.666 109.211 128.858 1.00 25.10 737 ILE B C 1
ATOM 10287 O O . ILE B 1 699 ? 40.363 108.196 128.720 1.00 22.02 737 ILE B O 1
ATOM 10292 N N . GLY B 1 700 ? 40.200 110.417 129.057 1.00 22.71 738 GLY B N 1
ATOM 10293 C CA . GLY B 1 700 ? 41.643 110.590 129.051 1.00 25.96 738 GLY B CA 1
ATOM 10294 C C . GLY B 1 700 ? 42.332 109.834 130.170 1.00 24.98 738 GLY B C 1
ATOM 10295 O O . GLY B 1 700 ? 43.357 109.194 129.952 1.00 24.91 738 GLY B O 1
ATOM 10296 N N . ILE B 1 701 ? 41.773 109.893 131.381 1.00 23.88 739 ILE B N 1
ATOM 10297 C CA . ILE B 1 701 ? 42.376 109.208 132.522 1.00 23.93 739 ILE B CA 1
ATOM 10298 C C . ILE B 1 701 ? 42.349 107.699 132.315 1.00 25.81 739 ILE B C 1
ATOM 10299 O O . ILE B 1 701 ? 43.340 106.996 132.574 1.00 18.77 739 ILE B O 1
ATOM 10304 N N . VAL B 1 702 ? 41.208 107.174 131.868 1.00 18.71 740 VAL B N 1
ATOM 10305 C CA . VAL B 1 702 ? 41.035 105.722 131.782 1.00 19.97 740 VAL B CA 1
ATOM 10306 C C . VAL B 1 702 ? 41.829 105.150 130.614 1.00 23.28 740 VAL B C 1
ATOM 10307 O O . VAL B 1 702 ? 42.418 104.065 130.720 1.00 27.54 740 VAL B O 1
ATOM 10311 N N . THR B 1 703 ? 41.839 105.847 129.479 1.00 23.26 741 THR B N 1
ATOM 10312 C CA . THR B 1 703 ? 42.666 105.400 128.363 1.00 19.30 741 THR B CA 1
ATOM 10313 C C . THR B 1 703 ? 44.134 105.333 128.773 1.00 16.27 741 THR B C 1
ATOM 10314 O O . THR B 1 703 ? 44.834 104.368 128.446 1.00 21.40 741 THR B O 1
ATOM 10318 N N . THR B 1 704 ? 44.612 106.336 129.512 1.00 16.40 742 THR B N 1
ATOM 10319 C CA . THR B 1 704 ? 45.996 106.287 129.996 1.00 23.19 742 THR B CA 1
ATOM 10320 C C . THR B 1 704 ? 46.247 105.051 130.859 1.00 16.45 742 THR B C 1
ATOM 10321 O O . THR B 1 704 ? 47.218 104.316 130.645 1.00 21.47 742 THR B O 1
ATOM 10325 N N . MET B 1 705 ? 45.379 104.796 131.837 1.00 16.49 743 MET B N 1
ATOM 10326 C CA . MET B 1 705 ? 45.573 103.636 132.703 1.00 21.09 743 MET B CA 1
ATOM 10327 C C . MET B 1 705 ? 45.573 102.344 131.903 1.00 23.43 743 MET B C 1
ATOM 10328 O O . MET B 1 705 ? 46.433 101.480 132.103 1.00 29.38 743 MET B O 1
ATOM 10333 N N . VAL B 1 706 ? 44.612 102.196 130.982 1.00 24.04 744 VAL B N 1
ATOM 10334 C CA . VAL B 1 706 ? 44.483 100.941 130.246 1.00 22.06 744 VAL B CA 1
ATOM 10335 C C . VAL B 1 706 ? 45.656 100.764 129.291 1.00 24.79 744 VAL B C 1
ATOM 10336 O O . VAL B 1 706 ? 46.168 99.653 129.126 1.00 27.51 744 VAL B O 1
ATOM 10340 N N . TRP B 1 707 ? 46.091 101.850 128.638 1.00 21.15 745 TRP B N 1
ATOM 10341 C CA . TRP B 1 707 ? 47.267 101.778 127.773 1.00 26.16 745 TRP B CA 1
ATOM 10342 C C . TRP B 1 707 ? 48.470 101.239 128.542 1.00 22.00 745 TRP B C 1
ATOM 10343 O O . TRP B 1 707 ? 49.148 100.316 128.083 1.00 22.86 745 TRP B O 1
ATOM 10354 N N . VAL B 1 708 ? 48.694 101.762 129.754 1.00 21.40 746 VAL B N 1
ATOM 10355 C CA . VAL B 1 708 ? 49.856 101.383 130.560 1.00 27.65 746 VAL B CA 1
ATOM 10356 C C . VAL B 1 708 ? 49.828 99.894 130.902 1.00 27.13 746 VAL B C 1
ATOM 10357 O O . VAL B 1 708 ? 50.866 99.211 130.852 1.00 29.21 746 VAL B O 1
ATOM 10361 N N . THR B 1 709 ? 48.648 99.365 131.252 1.00 19.79 747 THR B N 1
ATOM 10362 C CA . THR B 1 709 ? 48.539 97.997 131.759 1.00 23.48 747 THR B CA 1
ATOM 10363 C C . THR B 1 709 ? 48.565 96.974 130.640 1.00 23.45 747 THR B C 1
ATOM 10364 O O . THR B 1 709 ? 48.826 95.798 130.893 1.00 24.10 747 THR B O 1
ATOM 10368 N N . SER B 1 710 ? 48.295 97.405 129.413 1.00 21.85 748 SER B N 1
ATOM 10369 C CA . SER B 1 710 ? 48.253 96.510 128.268 1.00 29.30 748 SER B CA 1
ATOM 10370 C C . SER B 1 710 ? 49.389 96.839 127.306 1.00 32.45 748 SER B C 1
ATOM 10371 O O . SER B 1 710 ? 50.400 96.134 127.299 1.00 34.64 748 SER B O 1
ATOM 10374 N N . GLY B 1 711 ? 49.278 97.930 126.534 1.00 30.84 749 GLY B N 1
ATOM 10375 C CA . GLY B 1 711 ? 50.265 98.216 125.492 1.00 22.07 749 GLY B CA 1
ATOM 10376 C C . GLY B 1 711 ? 51.652 98.566 126.014 1.00 27.37 749 GLY B C 1
ATOM 10377 O O . GLY B 1 711 ? 52.653 98.028 125.533 1.00 27.83 749 GLY B O 1
ATOM 10378 N N . HIS B 1 712 ? 51.739 99.509 126.971 1.00 28.33 750 HIS B N 1
ATOM 10379 C CA . HIS B 1 712 ? 53.040 99.896 127.519 1.00 33.85 750 HIS B CA 1
ATOM 10380 C C . HIS B 1 712 ? 53.747 98.683 128.107 1.00 33.04 750 HIS B C 1
ATOM 10381 O O . HIS B 1 712 ? 54.917 98.412 127.789 1.00 26.72 750 HIS B O 1
ATOM 10388 N N . HIS B 1 713 ? 53.044 97.927 128.955 1.00 25.97 751 HIS B N 1
ATOM 10389 C CA . HIS B 1 713 ? 53.687 96.787 129.599 1.00 29.68 751 HIS B CA 1
ATOM 10390 C C . HIS B 1 713 ? 54.066 95.724 128.577 1.00 35.07 751 HIS B C 1
ATOM 10391 O O . HIS B 1 713 ? 55.139 95.111 128.673 1.00 37.50 751 HIS B O 1
ATOM 10398 N N . ALA B 1 714 ? 53.210 95.508 127.576 1.00 33.02 752 ALA B N 1
ATOM 10399 C CA . ALA B 1 714 ? 53.545 94.554 126.522 1.00 36.24 752 ALA B CA 1
ATOM 10400 C C . ALA B 1 714 ? 54.835 94.954 125.800 1.00 31.15 752 ALA B C 1
ATOM 10401 O O . ALA B 1 714 ? 55.666 94.095 125.470 1.00 32.46 752 ALA B O 1
ATOM 10403 N N . ALA B 1 715 ? 55.024 96.258 125.562 1.00 26.58 753 ALA B N 1
ATOM 10404 C CA . ALA B 1 715 ? 56.147 96.741 124.760 1.00 31.83 753 ALA B CA 1
ATOM 10405 C C . ALA B 1 715 ? 57.488 96.613 125.468 1.00 39.94 753 ALA B C 1
ATOM 10406 O O . ALA B 1 715 ? 58.528 96.600 124.793 1.00 36.80 753 ALA B O 1
ATOM 10408 N N . VAL B 1 716 ? 57.495 96.546 126.801 1.00 34.85 754 VAL B N 1
ATOM 10409 C CA . VAL B 1 716 ? 58.742 96.416 127.552 1.00 41.32 754 VAL B CA 1
ATOM 10410 C C . VAL B 1 716 ? 58.962 94.996 128.068 1.00 43.48 754 VAL B C 1
ATOM 10411 O O . VAL B 1 716 ? 59.887 94.766 128.855 1.00 39.03 754 VAL B O 1
ATOM 10415 N N . ASN B 1 717 ? 58.127 94.043 127.650 1.00 57.60 755 ASN B N 1
ATOM 10416 C CA . ASN B 1 717 ? 58.336 92.615 127.897 1.00 67.00 755 ASN B CA 1
ATOM 10417 C C . ASN B 1 717 ? 58.357 91.857 126.565 1.00 73.97 755 ASN B C 1
ATOM 10418 O O . ASN B 1 717 ? 58.927 90.770 126.452 1.00 78.88 755 ASN B O 1
ATOM 10423 N N . PRO B 1 728 ? 66.882 89.173 124.144 1.00 91.24 766 PRO B N 1
ATOM 10424 C CA . PRO B 1 728 ? 67.395 89.332 125.511 1.00 88.46 766 PRO B CA 1
ATOM 10425 C C . PRO B 1 728 ? 68.908 89.146 125.604 1.00 84.41 766 PRO B C 1
ATOM 10426 O O . PRO B 1 728 ? 69.390 88.402 126.457 1.00 84.82 766 PRO B O 1
ATOM 10430 N N . ASN B 1 729 ? 69.643 89.833 124.728 1.00 80.04 767 ASN B N 1
ATOM 10431 C CA . ASN B 1 729 ? 71.093 89.722 124.648 1.00 75.09 767 ASN B CA 1
ATOM 10432 C C . ASN B 1 729 ? 71.831 90.757 125.486 1.00 60.85 767 ASN B C 1
ATOM 10433 O O . ASN B 1 729 ? 73.055 90.667 125.611 1.00 65.94 767 ASN B O 1
ATOM 10438 N N . ARG B 1 730 ? 71.134 91.721 126.064 1.00 43.74 768 ARG B N 1
ATOM 10439 C CA . ARG B 1 730 ? 71.855 92.872 126.597 1.00 41.20 768 ARG B CA 1
ATOM 10440 C C . ARG B 1 730 ? 72.467 92.563 127.963 1.00 38.76 768 ARG B C 1
ATOM 10441 O O . ARG B 1 730 ? 71.864 91.852 128.773 1.00 41.12 768 ARG B O 1
ATOM 10449 N N . PRO B 1 731 ? 73.658 93.092 128.243 1.00 32.97 769 PRO B N 1
ATOM 10450 C CA . PRO B 1 731 ? 74.225 92.951 129.591 1.00 30.40 769 PRO B CA 1
ATOM 10451 C C . PRO B 1 731 ? 73.457 93.802 130.598 1.00 31.03 769 PRO B C 1
ATOM 10452 O O . PRO B 1 731 ? 73.092 94.946 130.320 1.00 31.30 769 PRO B O 1
ATOM 10456 N N . THR B 1 732 ? 73.226 93.249 131.784 1.00 30.75 770 THR B N 1
ATOM 10457 C CA . THR B 1 732 ? 72.601 94.042 132.840 1.00 31.47 770 THR B CA 1
ATOM 10458 C C . THR B 1 732 ? 73.605 94.730 133.756 1.00 36.29 770 THR B C 1
ATOM 10459 O O . THR B 1 732 ? 73.197 95.541 134.597 1.00 37.87 770 THR B O 1
ATOM 10463 N N . ILE B 1 733 ? 74.893 94.432 133.612 1.00 36.22 771 ILE B N 1
ATOM 10464 C CA . ILE B 1 733 ? 75.943 95.012 134.445 1.00 30.81 771 ILE B CA 1
ATOM 10465 C C . ILE B 1 733 ? 77.227 95.043 133.619 1.00 36.93 771 ILE B C 1
ATOM 10466 O O . ILE B 1 733 ? 77.466 94.158 132.791 1.00 32.23 771 ILE B O 1
ATOM 10471 N N . ALA B 1 734 ? 78.028 96.097 133.811 1.00 29.55 772 ALA B N 1
ATOM 10472 C CA . ALA B 1 734 ? 79.369 96.203 133.242 1.00 29.77 772 ALA B CA 1
ATOM 10473 C C . ALA B 1 734 ? 80.339 96.274 134.412 1.00 36.02 772 ALA B C 1
ATOM 10474 O O . ALA B 1 734 ? 80.358 97.265 135.147 1.00 37.42 772 ALA B O 1
ATOM 10476 N N . ARG B 1 735 ? 81.136 95.226 134.593 1.00 36.50 773 ARG B N 1
ATOM 10477 C CA . ARG B 1 735 ? 81.836 95.032 135.856 1.00 35.19 773 ARG B CA 1
ATOM 10478 C C . ARG B 1 735 ? 83.188 95.739 135.943 1.00 35.02 773 ARG B C 1
ATOM 10479 O O . ARG B 1 735 ? 83.765 95.786 137.036 1.00 38.86 773 ARG B O 1
ATOM 10487 N N . THR B 1 736 ? 83.713 96.290 134.851 1.00 35.13 774 THR B N 1
ATOM 10488 C CA . THR B 1 736 ? 85.030 96.924 134.894 1.00 37.27 774 THR B CA 1
ATOM 10489 C C . THR B 1 736 ? 85.007 98.249 134.146 1.00 37.37 774 THR B C 1
ATOM 10490 O O . THR B 1 736 ? 84.216 98.445 133.220 1.00 33.18 774 THR B O 1
ATOM 10494 N N . ASN B 1 737 ? 85.891 99.154 134.555 1.00 37.45 775 ASN B N 1
ATOM 10495 C CA . ASN B 1 737 ? 86.001 100.441 133.885 1.00 37.37 775 ASN B CA 1
ATOM 10496 C C . ASN B 1 737 ? 86.621 100.279 132.502 1.00 37.63 775 ASN B C 1
ATOM 10497 O O . ASN B 1 737 ? 87.292 99.286 132.201 1.00 42.29 775 ASN B O 1
ATOM 10502 N N . LEU B 1 738 ? 86.391 101.284 131.664 1.00 33.67 776 LEU B N 1
ATOM 10503 C CA . LEU B 1 738 ? 87.027 101.340 130.355 1.00 32.85 776 LEU B CA 1
ATOM 10504 C C . LEU B 1 738 ? 88.543 101.228 130.507 1.00 35.81 776 LEU B C 1
ATOM 10505 O O . LEU B 1 738 ? 89.106 101.766 131.467 1.00 33.86 776 LEU B O 1
ATOM 10510 N N . PRO B 1 739 ? 89.230 100.531 129.591 1.00 39.98 777 PRO B N 1
ATOM 10511 C CA . PRO B 1 739 ? 90.702 100.477 129.661 1.00 43.62 777 PRO B CA 1
ATOM 10512 C C . PRO B 1 739 ? 91.358 101.836 129.514 1.00 34.65 777 PRO B C 1
ATOM 10513 O O . PRO B 1 739 ? 92.455 102.046 130.041 1.00 35.62 777 PRO B O 1
ATOM 10517 N N . SER B 1 740 ? 90.707 102.769 128.830 1.00 34.98 778 SER B N 1
ATOM 10518 C CA . SER B 1 740 ? 91.217 104.124 128.664 1.00 41.91 778 SER B CA 1
ATOM 10519 C C . SER B 1 740 ? 90.963 105.029 129.868 1.00 40.34 778 SER B C 1
ATOM 10520 O O . SER B 1 740 ? 91.304 106.214 129.801 1.00 37.26 778 SER B O 1
ATOM 10523 N N . GLU B 1 741 ? 90.358 104.534 130.950 1.00 40.70 779 GLU B N 1
ATOM 10524 C CA . GLU B 1 741 ? 90.147 105.356 132.135 1.00 36.17 779 GLU B CA 1
ATOM 10525 C C . GLU B 1 741 ? 91.367 105.219 133.034 1.00 38.59 779 GLU B C 1
ATOM 10526 O O . GLU B 1 741 ? 91.590 104.166 133.647 1.00 42.65 779 GLU B O 1
ATOM 10532 N N . ASP B 1 742 ? 92.137 106.299 133.123 1.00 38.65 780 ASP B N 1
ATOM 10533 C CA . ASP B 1 742 ? 93.361 106.381 133.911 1.00 42.51 780 ASP B CA 1
ATOM 10534 C C . ASP B 1 742 ? 94.188 105.090 133.805 1.00 39.92 780 ASP B C 1
ATOM 10535 O O . ASP B 1 742 ? 94.464 104.445 134.814 1.00 42.10 780 ASP B O 1
ATOM 10540 N N . PRO B 1 743 ? 94.566 104.692 132.588 1.00 45.11 781 PRO B N 1
ATOM 10541 C CA . PRO B 1 743 ? 95.289 103.424 132.430 1.00 48.76 781 PRO B CA 1
ATOM 10542 C C . PRO B 1 743 ? 96.683 103.486 133.030 1.00 48.69 781 PRO B C 1
ATOM 10543 O O . PRO B 1 743 ? 97.310 104.544 133.101 1.00 41.62 781 PRO B O 1
ATOM 10547 N N . THR B 1 744 ? 97.160 102.325 133.456 1.00 45.68 782 THR B N 1
ATOM 10548 C CA . THR B 1 744 ? 98.568 102.093 133.717 1.00 48.79 782 THR B CA 1
ATOM 10549 C C . THR B 1 744 ? 99.220 101.549 132.452 1.00 52.96 782 THR B C 1
ATOM 10550 O O . THR B 1 744 ? 98.557 100.965 131.590 1.00 45.93 782 THR B O 1
ATOM 10554 N N . GLU B 1 745 ? 100.536 101.744 132.347 1.00 53.67 783 GLU B N 1
ATOM 10555 C CA . GLU B 1 745 ? 101.236 101.253 131.166 1.00 60.44 783 GLU B CA 1
ATOM 10556 C C . GLU B 1 745 ? 100.975 99.764 130.962 1.00 55.17 783 GLU B C 1
ATOM 10557 O O . GLU B 1 745 ? 100.666 99.326 129.848 1.00 42.63 783 GLU B O 1
ATOM 10563 N N . GLU B 1 746 ? 101.031 98.979 132.036 1.00 59.45 784 GLU B N 1
ATOM 10564 C CA . GLU B 1 746 ? 100.866 97.540 131.886 1.00 63.61 784 GLU B CA 1
ATOM 10565 C C . GLU B 1 746 ? 99.412 97.095 131.837 1.00 54.44 784 GLU B C 1
ATOM 10566 O O . GLU B 1 746 ? 99.125 96.041 131.257 1.00 47.87 784 GLU B O 1
ATOM 10572 N N . GLY B 1 747 ? 98.485 97.854 132.427 1.00 41.29 785 GLY B N 1
ATOM 10573 C CA . GLY B 1 747 ? 97.075 97.545 132.230 1.00 47.83 785 GLY B CA 1
ATOM 10574 C C . GLY B 1 747 ? 96.650 97.775 130.792 1.00 45.83 785 GLY B C 1
ATOM 10575 O O . GLY B 1 747 ? 95.924 96.965 130.208 1.00 43.79 785 GLY B O 1
ATOM 10576 N N . TRP B 1 748 ? 97.126 98.873 130.198 1.00 43.53 786 TRP B N 1
ATOM 10577 C CA . TRP B 1 748 ? 96.857 99.157 128.796 1.00 44.41 786 TRP B CA 1
ATOM 10578 C C . TRP B 1 748 ? 97.445 98.081 127.891 1.00 43.79 786 TRP B C 1
ATOM 10579 O O . TRP B 1 748 ? 96.816 97.692 126.902 1.00 43.33 786 TRP B O 1
ATOM 10590 N N . ARG B 1 749 ? 98.642 97.577 128.214 1.00 44.53 787 ARG B N 1
ATOM 10591 C CA . ARG B 1 749 ? 99.255 96.569 127.346 1.00 49.53 787 ARG B CA 1
ATOM 10592 C C . ARG B 1 749 ? 98.514 95.238 127.442 1.00 47.80 787 ARG B C 1
ATOM 10593 O O . ARG B 1 749 ? 98.385 94.513 126.446 1.00 46.49 787 ARG B O 1
ATOM 10601 N N . ARG B 1 750 ? 98.006 94.908 128.627 1.00 40.39 788 ARG B N 1
ATOM 10602 C CA . ARG B 1 750 ? 97.193 93.708 128.766 1.00 45.27 788 ARG B CA 1
ATOM 10603 C C . ARG B 1 750 ? 95.919 93.805 127.930 1.00 47.53 788 ARG B C 1
ATOM 10604 O O . ARG B 1 750 ? 95.486 92.813 127.326 1.00 39.42 788 ARG B O 1
ATOM 10612 N N . PHE B 1 751 ? 95.307 94.993 127.876 1.00 45.11 789 PHE B N 1
ATOM 10613 C CA . PHE B 1 751 ? 94.109 95.165 127.055 1.00 39.63 789 PHE B CA 1
ATOM 10614 C C . PHE B 1 751 ? 94.425 95.021 125.568 1.00 37.36 789 PHE B C 1
ATOM 10615 O O . PHE B 1 751 ? 93.673 94.378 124.830 1.00 37.21 789 PHE B O 1
ATOM 10623 N N . LEU B 1 752 ? 95.532 95.611 125.110 1.00 37.97 790 LEU B N 1
ATOM 10624 C CA . LEU B 1 752 ? 95.901 95.469 123.705 1.00 44.32 790 LEU B CA 1
ATOM 10625 C C . LEU B 1 752 ? 96.167 94.013 123.352 1.00 40.50 790 LEU B C 1
ATOM 10626 O O . LEU B 1 752 ? 95.815 93.562 122.258 1.00 39.95 790 LEU B O 1
ATOM 10631 N N . HIS B 1 753 ? 96.750 93.251 124.273 1.00 40.28 791 HIS B N 1
ATOM 10632 C CA . HIS B 1 753 ? 97.151 91.889 123.938 1.00 44.93 791 HIS B CA 1
ATOM 10633 C C . HIS B 1 753 ? 95.959 90.941 123.892 1.00 46.12 791 HIS B C 1
ATOM 10634 O O . HIS B 1 753 ? 95.894 90.073 123.014 1.00 42.45 791 HIS B O 1
ATOM 10641 N N . LYS B 1 754 ? 95.023 91.070 124.836 1.00 42.55 792 LYS B N 1
ATOM 10642 C CA . LYS B 1 754 ? 93.847 90.199 124.901 1.00 49.76 792 LYS B CA 1
ATOM 10643 C C . LYS B 1 754 ? 92.607 91.028 125.219 1.00 45.17 792 LYS B C 1
ATOM 10644 O O . LYS B 1 754 ? 92.099 91.022 126.350 1.00 41.57 792 LYS B O 1
ATOM 10650 N N . PRO B 1 755 ? 92.076 91.752 124.227 1.00 42.23 793 PRO B N 1
ATOM 10651 C CA . PRO B 1 755 ? 90.881 92.573 124.486 1.00 36.88 793 PRO B CA 1
ATOM 10652 C C . PRO B 1 755 ? 89.630 91.743 124.701 1.00 36.19 793 PRO B C 1
ATOM 10653 O O . PRO B 1 755 ? 88.700 92.207 125.370 1.00 42.02 793 PRO B O 1
ATOM 10657 N N . GLU B 1 756 ? 89.592 90.523 124.160 1.00 37.30 794 GLU B N 1
ATOM 10658 C CA . GLU B 1 756 ? 88.499 89.598 124.442 1.00 45.99 794 GLU B CA 1
ATOM 10659 C C . GLU B 1 756 ? 88.404 89.288 125.936 1.00 45.39 794 GLU B C 1
ATOM 10660 O O . GLU B 1 756 ? 87.304 89.163 126.484 1.00 46.16 794 GLU B O 1
ATOM 10666 N N . ASN B 1 757 ? 89.550 89.148 126.606 1.00 49.15 795 ASN B N 1
ATOM 10667 C CA . ASN B 1 757 ? 89.550 88.917 128.047 1.00 44.73 795 ASN B CA 1
ATOM 10668 C C . ASN B 1 757 ? 88.978 90.109 128.793 1.00 37.22 795 ASN B C 1
ATOM 10669 O O . ASN B 1 757 ? 88.264 89.938 129.786 1.00 37.16 795 ASN B O 1
ATOM 10674 N N . GLU B 1 758 ? 89.297 91.321 128.338 1.00 36.28 796 GLU B N 1
ATOM 10675 C CA . GLU B 1 758 ? 88.773 92.519 128.978 1.00 38.15 796 GLU B CA 1
ATOM 10676 C C . GLU B 1 758 ? 87.264 92.606 128.799 1.00 43.39 796 GLU B C 1
ATOM 10677 O O . GLU B 1 758 ? 86.535 92.962 129.736 1.00 40.11 796 GLU B O 1
ATOM 10683 N N . LEU B 1 759 ? 86.776 92.246 127.613 1.00 36.61 797 LEU B N 1
ATOM 10684 C CA . LEU B 1 759 ? 85.338 92.198 127.386 1.00 35.64 797 LEU B CA 1
ATOM 10685 C C . LEU B 1 759 ? 84.665 91.209 128.336 1.00 41.74 797 LEU B C 1
ATOM 10686 O O . LEU B 1 759 ? 83.651 91.529 128.964 1.00 46.20 797 LEU B O 1
ATOM 10691 N N . LEU B 1 760 ? 85.224 89.999 128.462 1.00 43.17 798 LEU B N 1
ATOM 10692 C CA . LEU B 1 760 ? 84.629 89.011 129.356 1.00 46.20 798 LEU B CA 1
ATOM 10693 C C . LEU B 1 760 ? 84.716 89.446 130.814 1.00 46.57 798 LEU B C 1
ATOM 10694 O O . LEU B 1 760 ? 83.828 89.123 131.605 1.00 44.12 798 LEU B O 1
ATOM 10699 N N . ALA B 1 761 ? 85.771 90.175 131.192 1.00 35.92 799 ALA B N 1
ATOM 10700 C CA . ALA B 1 761 ? 85.835 90.694 132.555 1.00 36.14 799 ALA B CA 1
ATOM 10701 C C . ALA B 1 761 ? 84.789 91.767 132.800 1.00 40.48 799 ALA B C 1
ATOM 10702 O O . ALA B 1 761 ? 84.376 91.968 133.945 1.00 43.13 799 ALA B O 1
ATOM 10704 N N . CYS B 1 762 ? 84.373 92.479 131.748 1.00 37.25 800 CYS B N 1
ATOM 10705 C CA . CYS B 1 762 ? 83.379 93.535 131.897 1.00 36.97 800 CYS B CA 1
ATOM 10706 C C . CYS B 1 762 ? 81.963 92.971 131.863 1.00 38.80 800 CYS B C 1
ATOM 10707 O O . CYS B 1 762 ? 81.101 93.380 132.659 1.00 35.11 800 CYS B O 1
ATOM 10710 N N . LEU B 1 763 ? 81.722 92.017 130.958 1.00 40.47 801 LEU B N 1
ATOM 10711 C CA . LEU B 1 763 ? 80.410 91.421 130.791 1.00 31.82 801 LEU B CA 1
ATOM 10712 C C . LEU B 1 763 ? 79.979 90.713 132.074 1.00 37.67 801 LEU B C 1
ATOM 10713 O O . LEU B 1 763 ? 80.810 90.389 132.928 1.00 35.29 801 LEU B O 1
ATOM 10718 N N . PRO B 1 764 ? 78.671 90.502 132.244 1.00 37.17 802 PRO B N 1
ATOM 10719 C CA . PRO B 1 764 ? 78.199 89.730 133.394 1.00 38.50 802 PRO B CA 1
ATOM 10720 C C . PRO B 1 764 ? 78.814 88.343 133.394 1.00 43.88 802 PRO B C 1
ATOM 10721 O O . PRO B 1 764 ? 79.056 87.749 132.342 1.00 43.96 802 PRO B O 1
ATOM 10725 N N . THR B 1 765 ? 79.092 87.842 134.591 1.00 52.98 803 THR B N 1
ATOM 10726 C CA . THR B 1 765 ? 79.481 86.449 134.741 1.00 58.50 803 THR B CA 1
ATOM 10727 C C . THR B 1 765 ? 78.373 85.545 134.219 1.00 67.95 803 THR B C 1
ATOM 10728 O O . THR B 1 765 ? 77.191 85.901 134.239 1.00 65.48 803 THR B O 1
ATOM 10732 N N . GLN B 1 766 ? 78.763 84.354 133.758 1.00 77.60 804 GLN B N 1
ATOM 10733 C CA . GLN B 1 766 ? 77.772 83.399 133.278 1.00 82.14 804 GLN B CA 1
ATOM 10734 C C . GLN B 1 766 ? 76.741 83.063 134.347 1.00 80.90 804 GLN B C 1
ATOM 10735 O O . GLN B 1 766 ? 75.648 82.607 134.010 1.00 82.88 804 GLN B O 1
ATOM 10741 N N . LEU B 1 767 ? 77.058 83.293 135.622 1.00 79.80 805 LEU B N 1
ATOM 10742 C CA . LEU B 1 767 ? 76.072 83.126 136.685 1.00 78.85 805 LEU B CA 1
ATOM 10743 C C . LEU B 1 767 ? 75.074 84.278 136.709 1.00 73.22 805 LEU B C 1
ATOM 10744 O O . LEU B 1 767 ? 73.861 84.050 136.767 1.00 71.37 805 LEU B O 1
ATOM 10749 N N . GLN B 1 768 ? 75.569 85.522 136.689 1.00 70.32 806 GLN B N 1
ATOM 10750 C CA . GLN B 1 768 ? 74.680 86.684 136.692 1.00 61.37 806 GLN B CA 1
ATOM 10751 C C . GLN B 1 768 ? 73.717 86.636 135.516 1.00 55.58 806 GLN B C 1
ATOM 10752 O O . GLN B 1 768 ? 72.515 86.876 135.673 1.00 47.45 806 GLN B O 1
ATOM 10758 N N . ALA B 1 769 ? 74.239 86.356 134.319 1.00 58.31 807 ALA B N 1
ATOM 10759 C CA . ALA B 1 769 ? 73.381 86.225 133.146 1.00 52.89 807 ALA B CA 1
ATOM 10760 C C . ALA B 1 769 ? 72.383 85.085 133.330 1.00 55.25 807 ALA B C 1
ATOM 10761 O O . ALA B 1 769 ? 71.181 85.246 133.081 1.00 50.19 807 ALA B O 1
ATOM 10763 N N . ALA B 1 770 ? 72.866 83.924 133.793 1.00 57.27 808 ALA B N 1
ATOM 10764 C CA . ALA B 1 770 ? 71.964 82.818 134.099 1.00 57.24 808 ALA B CA 1
ATOM 10765 C C . ALA B 1 770 ? 70.964 83.197 135.179 1.00 67.66 808 ALA B C 1
ATOM 10766 O O . ALA B 1 770 ? 69.841 82.688 135.182 1.00 69.40 808 ALA B O 1
ATOM 10768 N N . LYS B 1 771 ? 71.344 84.086 136.097 1.00 81.42 809 LYS B N 1
ATOM 10769 C CA . LYS B 1 771 ? 70.392 84.586 137.085 1.00 88.57 809 LYS B CA 1
ATOM 10770 C C . LYS B 1 771 ? 69.258 85.353 136.412 1.00 75.80 809 LYS B C 1
ATOM 10771 O O . LYS B 1 771 ? 68.085 84.997 136.550 1.00 80.43 809 LYS B O 1
ATOM 10777 N N . VAL B 1 772 ? 69.594 86.412 135.672 1.00 62.99 810 VAL B N 1
ATOM 10778 C CA . VAL B 1 772 ? 68.569 87.271 135.085 1.00 58.40 810 VAL B CA 1
ATOM 10779 C C . VAL B 1 772 ? 67.673 86.474 134.142 1.00 64.09 810 VAL B C 1
ATOM 10780 O O . VAL B 1 772 ? 66.439 86.531 134.234 1.00 53.44 810 VAL B O 1
ATOM 10784 N N . LEU B 1 773 ? 68.285 85.707 133.231 1.00 72.20 811 LEU B N 1
ATOM 10785 C CA . LEU B 1 773 ? 67.515 84.995 132.213 1.00 73.93 811 LEU B CA 1
ATOM 10786 C C . LEU B 1 773 ? 66.568 83.981 132.844 1.00 71.54 811 LEU B C 1
ATOM 10787 O O . LEU B 1 773 ? 65.361 83.996 132.578 1.00 73.94 811 LEU B O 1
ATOM 10792 N N . THR B 1 774 ? 67.095 83.102 133.704 1.00 67.23 812 THR B N 1
ATOM 10793 C CA . THR B 1 774 ? 66.254 82.115 134.379 1.00 72.06 812 THR B CA 1
ATOM 10794 C C . THR B 1 774 ? 65.183 82.762 135.253 1.00 76.26 812 THR B C 1
ATOM 10795 O O . THR B 1 774 ? 64.177 82.116 135.564 1.00 73.52 812 THR B O 1
ATOM 10799 N N . VAL B 1 775 ? 65.367 84.021 135.647 1.00 83.13 813 VAL B N 1
ATOM 10800 C CA . VAL B 1 775 ? 64.363 84.688 136.465 1.00 87.36 813 VAL B CA 1
ATOM 10801 C C . VAL B 1 775 ? 63.173 85.124 135.623 1.00 85.32 813 VAL B C 1
ATOM 10802 O O . VAL B 1 775 ? 62.053 85.214 136.138 1.00 90.18 813 VAL B O 1
ATOM 10806 N N . LEU B 1 776 ? 63.372 85.383 134.330 1.00 76.79 814 LEU B N 1
ATOM 10807 C CA . LEU B 1 776 ? 62.225 85.597 133.456 1.00 74.28 814 LEU B CA 1
ATOM 10808 C C . LEU B 1 776 ? 61.297 84.389 133.550 1.00 83.24 814 LEU B C 1
ATOM 10809 O O . LEU B 1 776 ? 61.488 83.393 132.842 1.00 83.86 814 LEU B O 1
ATOM 10814 N N . ASP B 1 777 ? 60.284 84.508 134.419 1.00 88.97 815 ASP B N 1
ATOM 10815 C CA . ASP B 1 777 ? 59.515 83.409 135.037 1.00 88.92 815 ASP B CA 1
ATOM 10816 C C . ASP B 1 777 ? 60.014 81.998 134.735 1.00 88.67 815 ASP B C 1
ATOM 10817 O O . ASP B 1 777 ? 60.096 81.161 135.632 1.00 88.21 815 ASP B O 1
ATOM 10822 N N . GLU B 1 786 ? 46.254 86.352 131.189 1.00 81.00 824 GLU B N 1
ATOM 10823 C CA . GLU B 1 786 ? 45.784 85.097 130.606 1.00 82.97 824 GLU B CA 1
ATOM 10824 C C . GLU B 1 786 ? 45.353 85.283 129.156 1.00 75.29 824 GLU B C 1
ATOM 10825 O O . GLU B 1 786 ? 46.150 85.101 128.242 1.00 74.85 824 GLU B O 1
ATOM 10831 N N . GLU B 1 787 ? 44.089 85.639 128.952 1.00 67.82 825 GLU B N 1
ATOM 10832 C CA . GLU B 1 787 ? 43.592 85.899 127.610 1.00 67.43 825 GLU B CA 1
ATOM 10833 C C . GLU B 1 787 ? 44.108 87.241 127.092 1.00 60.43 825 GLU B C 1
ATOM 10834 O O . GLU B 1 787 ? 44.540 88.109 127.854 1.00 57.87 825 GLU B O 1
ATOM 10840 N N . TYR B 1 788 ? 44.044 87.411 125.775 1.00 55.23 826 TYR B N 1
ATOM 10841 C CA . TYR B 1 788 ? 44.547 88.635 125.175 1.00 53.84 826 TYR B CA 1
ATOM 10842 C C . TYR B 1 788 ? 43.516 89.765 125.284 1.00 39.80 826 TYR B C 1
ATOM 10843 O O . TYR B 1 788 ? 42.309 89.540 125.441 1.00 34.65 826 TYR B O 1
ATOM 10852 N N . LEU B 1 789 ? 44.020 90.996 125.210 1.00 33.13 827 LEU B N 1
ATOM 10853 C CA . LEU B 1 789 ? 43.183 92.161 124.952 1.00 34.09 827 LEU B CA 1
ATOM 10854 C C . LEU B 1 789 ? 42.251 91.905 123.775 1.00 35.21 827 LEU B C 1
ATOM 10855 O O . LEU B 1 789 ? 42.692 91.515 122.685 1.00 30.55 827 LEU B O 1
ATOM 10860 N N . GLY B 1 790 ? 40.951 92.099 124.009 1.00 34.92 828 GLY B N 1
ATOM 10861 C CA . GLY B 1 790 ? 39.949 91.950 122.971 1.00 33.04 828 GLY B CA 1
ATOM 10862 C C . GLY B 1 790 ? 39.406 90.552 122.758 1.00 34.57 828 GLY B C 1
ATOM 10863 O O . GLY B 1 790 ? 38.591 90.357 121.848 1.00 34.33 828 GLY B O 1
ATOM 10864 N N . GLU B 1 791 ? 39.798 89.575 123.571 1.00 36.29 829 GLU B N 1
ATOM 10865 C CA . GLU B 1 791 ? 39.273 88.231 123.372 1.00 42.82 829 GLU B CA 1
ATOM 10866 C C . GLU B 1 791 ? 38.064 87.908 124.245 1.00 45.52 829 GLU B C 1
ATOM 10867 O O . GLU B 1 791 ? 37.158 87.214 123.782 1.00 49.14 829 GLU B O 1
ATOM 10873 N N . HIS B 1 792 ? 37.995 88.390 125.482 1.00 45.73 830 HIS B N 1
ATOM 10874 C CA . HIS B 1 792 ? 36.989 87.902 126.418 1.00 49.05 830 HIS B CA 1
ATOM 10875 C C . HIS B 1 792 ? 36.115 89.036 126.933 1.00 39.14 830 HIS B C 1
ATOM 10876 O O . HIS B 1 792 ? 36.626 90.064 127.380 1.00 37.14 830 HIS B O 1
ATOM 10883 N N . LEU B 1 793 ? 34.800 88.835 126.878 1.00 38.95 831 LEU B N 1
ATOM 10884 C CA . LEU B 1 793 ? 33.853 89.771 127.474 1.00 44.94 831 LEU B CA 1
ATOM 10885 C C . LEU B 1 793 ? 33.813 89.603 128.993 1.00 42.52 831 LEU B C 1
ATOM 10886 O O . LEU B 1 793 ? 33.711 88.480 129.497 1.00 42.54 831 LEU B O 1
ATOM 10891 N N . GLU B 1 794 ? 33.904 90.711 129.721 1.00 35.02 832 GLU B N 1
ATOM 10892 C CA . GLU B 1 794 ? 33.544 90.679 131.135 1.00 37.48 832 GLU B CA 1
ATOM 10893 C C . GLU B 1 794 ? 32.048 90.389 131.266 1.00 33.48 832 GLU B C 1
ATOM 10894 O O . GLU B 1 794 ? 31.258 90.836 130.424 1.00 37.06 832 GLU B O 1
ATOM 10900 N N . PRO B 1 795 ? 31.628 89.631 132.293 1.00 38.82 833 PRO B N 1
ATOM 10901 C CA . PRO B 1 795 ? 30.183 89.350 132.461 1.00 39.19 833 PRO B CA 1
ATOM 10902 C C . PRO B 1 795 ? 29.274 90.567 132.322 1.00 38.59 833 PRO B C 1
ATOM 10903 O O . PRO B 1 795 ? 28.207 90.445 131.713 1.00 37.05 833 PRO B O 1
ATOM 10907 N N . ALA B 1 796 ? 29.658 91.728 132.867 1.00 32.36 834 ALA B N 1
ATOM 10908 C CA . ALA B 1 796 ? 28.781 92.898 132.839 1.00 40.37 834 ALA B CA 1
ATOM 10909 C C . ALA B 1 796 ? 28.760 93.566 131.471 1.00 33.05 834 ALA B C 1
ATOM 10910 O O . ALA B 1 796 ? 27.718 94.094 131.065 1.00 33.86 834 ALA B O 1
ATOM 10912 N N . TRP B 1 797 ? 29.889 93.559 130.758 1.00 30.32 835 TRP B N 1
ATOM 10913 C CA . TRP B 1 797 ? 29.914 94.062 129.390 1.00 31.31 835 TRP B CA 1
ATOM 10914 C C . TRP B 1 797 ? 28.969 93.263 128.496 1.00 36.01 835 TRP B C 1
ATOM 10915 O O . TRP B 1 797 ? 28.247 93.836 127.666 1.00 34.39 835 TRP B O 1
ATOM 10926 N N . GLY B 1 798 ? 28.978 91.935 128.635 1.00 33.46 836 GLY B N 1
ATOM 10927 C CA . GLY B 1 798 ? 28.146 91.082 127.807 1.00 42.54 836 GLY B CA 1
ATOM 10928 C C . GLY B 1 798 ? 26.671 91.153 128.132 1.00 52.06 836 GLY B C 1
ATOM 10929 O O . GLY B 1 798 ? 25.855 90.657 127.346 1.00 52.86 836 GLY B O 1
ATOM 10930 N N . ALA B 1 799 ? 26.322 91.770 129.264 1.00 49.60 837 ALA B N 1
ATOM 10931 C CA . ALA B 1 799 ? 24.952 91.882 129.733 1.00 46.10 837 ALA B CA 1
ATOM 10932 C C . ALA B 1 799 ? 24.247 93.126 129.218 1.00 45.58 837 ALA B C 1
ATOM 10933 O O . ALA B 1 799 ? 23.013 93.136 129.140 1.00 49.29 837 ALA B O 1
ATOM 10935 N N . ASP B 1 800 ? 24.994 94.184 128.895 1.00 37.89 838 ASP B N 1
ATOM 10936 C CA . ASP B 1 800 ? 24.422 95.388 128.300 1.00 42.23 838 ASP B CA 1
ATOM 10937 C C . ASP B 1 800 ? 24.586 95.261 126.793 1.00 35.58 838 ASP B C 1
ATOM 10938 O O . ASP B 1 800 ? 25.728 95.240 126.313 1.00 31.59 838 ASP B O 1
ATOM 10943 N N . PRO B 1 801 ? 23.501 95.130 126.011 1.00 31.13 839 PRO B N 1
ATOM 10944 C CA . PRO B 1 801 ? 23.680 94.926 124.564 1.00 28.61 839 PRO B CA 1
ATOM 10945 C C . PRO B 1 801 ? 24.534 95.994 123.905 1.00 27.35 839 PRO B C 1
ATOM 10946 O O . PRO B 1 801 ? 25.283 95.675 122.980 1.00 28.74 839 PRO B O 1
ATOM 10950 N N . LEU B 1 802 ? 24.456 97.247 124.359 1.00 29.72 840 LEU B N 1
ATOM 10951 C CA . LEU B 1 802 ? 25.235 98.305 123.728 1.00 26.10 840 LEU B CA 1
ATOM 10952 C C . LEU B 1 802 ? 26.702 98.213 124.111 1.00 26.70 840 LEU B C 1
ATOM 10953 O O . LEU B 1 802 ? 27.577 98.443 123.277 1.00 26.90 840 LEU B O 1
ATOM 10958 N N . ILE B 1 803 ? 26.987 97.886 125.370 1.00 27.51 841 ILE B N 1
ATOM 10959 C CA . ILE B 1 803 ? 28.371 97.689 125.769 1.00 32.11 841 ILE B CA 1
ATOM 10960 C C . ILE B 1 803 ? 28.956 96.502 125.025 1.00 30.62 841 ILE B C 1
ATOM 10961 O O . ILE B 1 803 ? 30.100 96.546 124.553 1.00 29.19 841 ILE B O 1
ATOM 10966 N N . LYS B 1 804 ? 28.177 95.423 124.902 1.00 26.14 842 LYS B N 1
ATOM 10967 C CA . LYS B 1 804 ? 28.660 94.256 124.177 1.00 26.22 842 LYS B CA 1
ATOM 10968 C C . LYS B 1 804 ? 28.988 94.604 122.726 1.00 31.41 842 LYS B C 1
ATOM 10969 O O . LYS B 1 804 ? 30.025 94.177 122.196 1.00 24.75 842 LYS B O 1
ATOM 10975 N N . ALA B 1 805 ? 28.119 95.391 122.073 1.00 29.56 843 ALA B N 1
ATOM 10976 C CA . ALA B 1 805 ? 28.375 95.826 120.698 1.00 26.32 843 ALA B CA 1
ATOM 10977 C C . ALA B 1 805 ? 29.644 96.673 120.602 1.00 28.15 843 ALA B C 1
ATOM 10978 O O . ALA B 1 805 ? 30.414 96.552 119.635 1.00 22.99 843 ALA B O 1
ATOM 10980 N N . ALA B 1 806 ? 29.880 97.551 121.590 1.00 23.33 844 ALA B N 1
ATOM 10981 C CA . ALA B 1 806 ? 31.106 98.342 121.574 1.00 22.61 844 ALA B CA 1
ATOM 10982 C C . ALA B 1 806 ? 32.329 97.445 121.713 1.00 23.51 844 ALA B C 1
ATOM 10983 O O . ALA B 1 806 ? 33.374 97.688 121.082 1.00 22.77 844 ALA B O 1
ATOM 10985 N N . PHE B 1 807 ? 32.221 96.396 122.528 1.00 25.32 845 PHE B N 1
ATOM 10986 C CA . PHE B 1 807 ? 33.357 95.493 122.684 1.00 23.44 845 PHE B CA 1
ATOM 10987 C C . PHE B 1 807 ? 33.629 94.721 121.399 1.00 22.72 845 PHE B C 1
ATOM 10988 O O . PHE B 1 807 ? 34.791 94.504 121.038 1.00 24.81 845 PHE B O 1
ATOM 10996 N N . GLU B 1 808 ? 32.578 94.290 120.696 1.00 26.07 846 GLU B N 1
ATOM 10997 C CA . GLU B 1 808 ? 32.794 93.606 119.419 1.00 24.97 846 GLU B CA 1
ATOM 10998 C C . GLU B 1 808 ? 33.527 94.510 118.431 1.00 22.25 846 GLU B C 1
ATOM 10999 O O . GLU B 1 808 ? 34.432 94.060 117.716 1.00 23.89 846 GLU B O 1
ATOM 11005 N N . ARG B 1 809 ? 33.177 95.799 118.403 1.00 26.32 847 ARG B N 1
ATOM 11006 C CA . ARG B 1 809 ? 33.883 96.726 117.523 1.00 27.04 847 ARG B CA 1
ATOM 11007 C C . ARG B 1 809 ? 35.331 96.912 117.964 1.00 25.17 847 ARG B C 1
ATOM 11008 O O . ARG B 1 809 ? 36.210 97.106 117.123 1.00 24.61 847 ARG B O 1
ATOM 11016 N N . PHE B 1 810 ? 35.580 96.880 119.279 1.00 20.77 848 PHE B N 1
ATOM 11017 C CA . PHE B 1 810 ? 36.941 96.920 119.819 1.00 20.41 848 PHE B CA 1
ATOM 11018 C C . PHE B 1 810 ? 37.731 95.701 119.375 1.00 21.26 848 PHE B C 1
ATOM 11019 O O . PHE B 1 810 ? 38.839 95.813 118.831 1.00 20.38 848 PHE B O 1
ATOM 11027 N N . SER B 1 811 ? 37.175 94.520 119.626 1.00 21.11 849 SER B N 1
ATOM 11028 C CA . SER B 1 811 ? 37.791 93.276 119.188 1.00 24.21 849 SER B CA 1
ATOM 11029 C C . SER B 1 811 ? 38.104 93.311 117.694 1.00 24.45 849 SER B C 1
ATOM 11030 O O . SER B 1 811 ? 39.195 92.920 117.260 1.00 20.88 849 SER B O 1
ATOM 11033 N N . GLY B 1 812 ? 37.147 93.772 116.890 1.00 25.26 850 GLY B N 1
ATOM 11034 C CA . GLY B 1 812 ? 37.368 93.833 115.459 1.00 21.04 850 GLY B CA 1
ATOM 11035 C C . GLY B 1 812 ? 38.508 94.757 115.072 1.00 21.89 850 GLY B C 1
ATOM 11036 O O . GLY B 1 812 ? 39.305 94.428 114.186 1.00 24.32 850 GLY B O 1
ATOM 11037 N N . ARG B 1 813 ? 38.603 95.927 115.727 1.00 21.89 851 ARG B N 1
ATOM 11038 C CA . ARG B 1 813 ? 39.699 96.845 115.426 1.00 25.16 851 ARG B CA 1
ATOM 11039 C C . ARG B 1 813 ? 41.041 96.229 115.799 1.00 24.31 851 ARG B C 1
ATOM 11040 O O . ARG B 1 813 ? 42.040 96.413 115.092 1.00 25.93 851 ARG B O 1
ATOM 11048 N N . LEU B 1 814 ? 41.083 95.515 116.925 1.00 24.78 852 LEU B N 1
ATOM 11049 C CA . LEU B 1 814 ? 42.298 94.804 117.303 1.00 19.30 852 LEU B CA 1
ATOM 11050 C C . LEU B 1 814 ? 42.678 93.778 116.243 1.00 23.18 852 LEU B C 1
ATOM 11051 O O . LEU B 1 814 ? 43.852 93.660 115.883 1.00 22.42 852 LEU B O 1
ATOM 11056 N N . LYS B 1 815 ? 41.697 93.011 115.742 1.00 21.67 853 LYS B N 1
ATOM 11057 C CA . LYS B 1 815 ? 41.991 92.055 114.676 1.00 23.29 853 LYS B CA 1
ATOM 11058 C C . LYS B 1 815 ? 42.465 92.770 113.417 1.00 21.30 853 LYS B C 1
ATOM 11059 O O . LYS B 1 815 ? 43.403 92.312 112.749 1.00 20.44 853 LYS B O 1
ATOM 11065 N N . GLU B 1 816 ? 41.845 93.911 113.084 1.00 19.97 854 GLU B N 1
ATOM 11066 C CA . GLU B 1 816 ? 42.320 94.692 111.945 1.00 25.04 854 GLU B CA 1
ATOM 11067 C C . GLU B 1 816 ? 43.769 95.133 112.135 1.00 26.38 854 GLU B C 1
ATOM 11068 O O . GLU B 1 816 ? 44.569 95.105 111.194 1.00 27.49 854 GLU B O 1
ATOM 11074 N N . ILE B 1 817 ? 44.119 95.553 113.346 1.00 23.35 855 ILE B N 1
ATOM 11075 C CA . ILE B 1 817 ? 45.472 95.998 113.633 1.00 25.94 855 ILE B CA 1
ATOM 11076 C C . ILE B 1 817 ? 46.458 94.839 113.529 1.00 18.64 855 ILE B C 1
ATOM 11077 O O . ILE B 1 817 ? 47.601 95.026 113.093 1.00 25.34 855 ILE B O 1
ATOM 11082 N N . GLU B 1 818 ? 46.041 93.627 113.907 1.00 19.06 856 GLU B N 1
ATOM 11083 C CA . GLU B 1 818 ? 46.906 92.469 113.678 1.00 24.60 856 GLU B CA 1
ATOM 11084 C C . GLU B 1 818 ? 47.298 92.351 112.202 1.00 24.57 856 GLU B C 1
ATOM 11085 O O . GLU B 1 818 ? 48.476 92.132 111.875 1.00 19.65 856 GLU B O 1
ATOM 11091 N N . GLY B 1 819 ? 46.327 92.513 111.298 1.00 23.83 857 GLY B N 1
ATOM 11092 C CA . GLY B 1 819 ? 46.628 92.423 109.873 1.00 22.71 857 GLY B CA 1
ATOM 11093 C C . GLY B 1 819 ? 47.437 93.598 109.360 1.00 22.59 857 GLY B C 1
ATOM 11094 O O . GLY B 1 819 ? 48.273 93.443 108.462 1.00 24.04 857 GLY B O 1
ATOM 11095 N N . ILE B 1 820 ? 47.201 94.789 109.920 1.00 20.45 858 ILE B N 1
ATOM 11096 C CA . ILE B 1 820 ? 48.013 95.957 109.584 1.00 20.23 858 ILE B CA 1
ATOM 11097 C C . ILE B 1 820 ? 49.473 95.724 109.980 1.00 23.27 858 ILE B C 1
ATOM 11098 O O . ILE B 1 820 ? 50.400 96.006 109.214 1.00 24.37 858 ILE B O 1
ATOM 11103 N N . ILE B 1 821 ? 49.693 95.238 111.203 1.00 22.21 859 ILE B N 1
ATOM 11104 C CA . ILE B 1 821 ? 51.048 95.014 111.690 1.00 22.31 859 ILE B CA 1
ATOM 11105 C C . ILE B 1 821 ? 51.737 93.925 110.876 1.00 23.88 859 ILE B C 1
ATOM 11106 O O . ILE B 1 821 ? 52.928 94.030 110.543 1.00 27.75 859 ILE B O 1
ATOM 11111 N N . ASP B 1 822 ? 51.006 92.861 110.545 1.00 23.01 860 ASP B N 1
ATOM 11112 C CA . ASP B 1 822 ? 51.589 91.803 109.737 1.00 24.81 860 ASP B CA 1
ATOM 11113 C C . ASP B 1 822 ? 52.011 92.321 108.366 1.00 27.30 860 ASP B C 1
ATOM 11114 O O . ASP B 1 822 ? 53.035 91.887 107.828 1.00 27.30 860 ASP B O 1
ATOM 11119 N N . ALA B 1 823 ? 51.262 93.266 107.805 1.00 22.18 861 ALA B N 1
ATOM 11120 C CA . ALA B 1 823 ? 51.656 93.848 106.529 1.00 25.49 861 ALA B CA 1
ATOM 11121 C C . ALA B 1 823 ? 52.856 94.776 106.701 1.00 22.79 861 ALA B C 1
ATOM 11122 O O . ALA B 1 823 ? 53.741 94.829 105.836 1.00 25.31 861 ALA B O 1
ATOM 11124 N N . ARG B 1 824 ? 52.913 95.508 107.821 1.00 24.16 862 ARG B N 1
ATOM 11125 C CA . ARG B 1 824 ? 54.065 96.376 108.066 1.00 22.68 862 ARG B CA 1
ATOM 11126 C C . ARG B 1 824 ? 55.340 95.564 108.189 1.00 20.86 862 ARG B C 1
ATOM 11127 O O . ARG B 1 824 ? 56.406 96.004 107.748 1.00 21.30 862 ARG B O 1
ATOM 11135 N N . ASN B 1 825 ? 55.250 94.373 108.782 1.00 20.85 863 ASN B N 1
ATOM 11136 C CA . ASN B 1 825 ? 56.419 93.533 108.927 1.00 25.07 863 ASN B CA 1
ATOM 11137 C C . ASN B 1 825 ? 56.878 92.928 107.609 1.00 30.98 863 ASN B C 1
ATOM 11138 O O . ASN B 1 825 ? 57.966 92.348 107.567 1.00 30.74 863 ASN B O 1
ATOM 11143 N N . GLU B 1 826 ? 56.092 93.068 106.538 1.00 30.59 864 GLU B N 1
ATOM 11144 C CA . GLU B 1 826 ? 56.474 92.619 105.200 1.00 25.58 864 GLU B CA 1
ATOM 11145 C C . GLU B 1 826 ? 56.858 93.761 104.273 1.00 28.71 864 GLU B C 1
ATOM 11146 O O . GLU B 1 826 ? 57.133 93.521 103.096 1.00 31.25 864 GLU B O 1
ATOM 11152 N N . ASP B 1 827 ? 56.907 94.986 104.779 1.00 28.24 865 ASP B N 1
ATOM 11153 C CA . ASP B 1 827 ? 57.109 96.177 103.959 1.00 31.25 865 ASP B CA 1
ATOM 11154 C C . ASP B 1 827 ? 58.605 96.476 103.822 1.00 28.54 865 ASP B C 1
ATOM 11155 O O . ASP B 1 827 ? 59.251 96.898 104.786 1.00 23.91 865 ASP B O 1
ATOM 11160 N N . LYS B 1 828 ? 59.137 96.326 102.601 1.00 28.08 866 LYS B N 1
ATOM 11161 C CA . LYS B 1 828 ? 60.549 96.592 102.343 1.00 30.45 866 LYS B CA 1
ATOM 11162 C C . LYS B 1 828 ? 60.969 98.026 102.684 1.00 28.18 866 LYS B C 1
ATOM 11163 O O . LYS B 1 828 ? 62.164 98.276 102.901 1.00 27.86 866 LYS B O 1
ATOM 11169 N N . ASN B 1 829 ? 60.027 98.972 102.766 1.00 27.22 867 ASN B N 1
ATOM 11170 C CA . ASN B 1 829 ? 60.384 100.353 103.082 1.00 29.33 867 ASN B CA 1
ATOM 11171 C C . ASN B 1 829 ? 60.534 100.609 104.584 1.00 31.68 867 ASN B C 1
ATOM 11172 O O . ASN B 1 829 ? 61.043 101.669 104.972 1.00 32.66 867 ASN B O 1
ATOM 11177 N N . LEU B 1 830 ? 60.107 99.677 105.437 1.00 24.58 868 LEU B N 1
ATOM 11178 C CA . LEU B 1 830 ? 60.166 99.870 106.882 1.00 20.70 868 LEU B CA 1
ATOM 11179 C C . LEU B 1 830 ? 61.367 99.081 107.382 1.00 21.26 868 LEU B C 1
ATOM 11180 O O . LEU B 1 830 ? 61.255 97.979 107.927 1.00 25.96 868 LEU B O 1
ATOM 11185 N N . LYS B 1 831 ? 62.546 99.662 107.162 1.00 20.93 869 LYS B N 1
ATOM 11186 C CA . LYS B 1 831 ? 63.784 98.963 107.461 1.00 20.93 869 LYS B CA 1
ATOM 11187 C C . LYS B 1 831 ? 64.021 98.778 108.959 1.00 24.37 869 LYS B C 1
ATOM 11188 O O . LYS B 1 831 ? 64.878 97.968 109.335 1.00 26.73 869 LYS B O 1
ATOM 11194 N N . ASN B 1 832 ? 63.252 99.427 109.827 1.00 25.87 870 ASN B N 1
ATOM 11195 C CA . ASN B 1 832 ? 63.420 99.136 111.245 1.00 29.71 870 ASN B CA 1
ATOM 11196 C C . ASN B 1 832 ? 62.621 97.932 111.706 1.00 24.38 870 ASN B C 1
ATOM 11197 O O . ASN B 1 832 ? 62.735 97.552 112.879 1.00 19.14 870 ASN B O 1
ATOM 11202 N N . ARG B 1 833 ? 61.860 97.293 110.808 1.00 20.20 871 ARG B N 1
ATOM 11203 C CA . ARG B 1 833 ? 61.173 96.058 111.146 1.00 23.56 871 ARG B CA 1
ATOM 11204 C C . ARG B 1 833 ? 61.294 94.992 110.077 1.00 26.01 871 ARG B C 1
ATOM 11205 O O . ARG B 1 833 ? 60.845 93.867 110.311 1.00 29.81 871 ARG B O 1
ATOM 11213 N N . HIS B 1 834 ? 61.880 95.301 108.921 1.00 23.27 872 HIS B N 1
ATOM 11214 C CA . HIS B 1 834 ? 61.938 94.375 107.803 1.00 20.47 872 HIS B CA 1
ATOM 11215 C C . HIS B 1 834 ? 63.307 94.492 107.150 1.00 22.59 872 HIS B C 1
ATOM 11216 O O . HIS B 1 834 ? 63.726 95.593 106.782 1.00 27.00 872 HIS B O 1
ATOM 11223 N N . GLY B 1 835 ? 63.990 93.371 106.997 1.00 26.05 873 GLY B N 1
ATOM 11224 C CA . GLY B 1 835 ? 65.356 93.390 106.503 1.00 29.17 873 GLY B CA 1
ATOM 11225 C C . GLY B 1 835 ? 66.046 92.079 106.791 1.00 28.66 873 GLY B C 1
ATOM 11226 O O . GLY B 1 835 ? 65.556 91.240 107.552 1.00 26.91 873 GLY B O 1
ATOM 11227 N N . ALA B 1 836 ? 67.202 91.896 106.149 1.00 26.23 874 ALA B N 1
ATOM 11228 C CA . ALA B 1 836 ? 67.933 90.646 106.313 1.00 29.80 874 ALA B CA 1
ATOM 11229 C C . ALA B 1 836 ? 68.262 90.426 107.785 1.00 29.96 874 ALA B C 1
ATOM 11230 O O . ALA B 1 836 ? 68.927 91.253 108.413 1.00 29.36 874 ALA B O 1
ATOM 11232 N N . GLY B 1 837 ? 67.785 89.313 108.334 1.00 28.14 875 GLY B N 1
ATOM 11233 C CA . GLY B 1 837 ? 68.013 88.994 109.725 1.00 28.57 875 GLY B CA 1
ATOM 11234 C C . GLY B 1 837 ? 67.173 89.755 110.735 1.00 29.10 875 GLY B C 1
ATOM 11235 O O . GLY B 1 837 ? 67.345 89.530 111.940 1.00 32.83 875 GLY B O 1
ATOM 11236 N N . VAL B 1 838 ? 66.281 90.642 110.302 1.00 27.81 876 VAL B N 1
ATOM 11237 C CA . VAL B 1 838 ? 65.526 91.498 111.217 1.00 31.07 876 VAL B CA 1
ATOM 11238 C C . VAL B 1 838 ? 64.276 90.752 111.668 1.00 32.59 876 VAL B C 1
ATOM 11239 O O . VAL B 1 838 ? 63.377 90.494 110.869 1.00 35.42 876 VAL B O 1
ATOM 11243 N N . VAL B 1 839 ? 64.217 90.420 112.953 1.00 32.68 877 VAL B N 1
ATOM 11244 C CA . VAL B 1 839 ? 63.015 89.813 113.532 1.00 28.89 877 VAL B CA 1
ATOM 11245 C C . VAL B 1 839 ? 61.834 90.757 113.341 1.00 26.23 877 VAL B C 1
ATOM 11246 O O . VAL B 1 839 ? 61.973 91.978 113.587 1.00 27.53 877 VAL B O 1
ATOM 11250 N N . PRO B 1 840 ? 60.675 90.270 112.887 1.00 24.81 878 PRO B N 1
ATOM 11251 C CA . PRO B 1 840 ? 59.495 91.144 112.772 1.00 24.12 878 PRO B CA 1
ATOM 11252 C C . PRO B 1 840 ? 59.084 91.705 114.122 1.00 22.55 878 PRO B C 1
ATOM 11253 O O . PRO B 1 840 ? 59.255 91.065 115.163 1.00 22.27 878 PRO B O 1
ATOM 11257 N N . TYR B 1 841 ? 58.556 92.928 114.104 1.00 19.29 879 TYR B N 1
ATOM 11258 C CA . TYR B 1 841 ? 58.138 93.584 115.337 1.00 25.40 879 TYR B CA 1
ATOM 11259 C C . TYR B 1 841 ? 56.716 93.136 115.670 1.00 23.09 879 TYR B C 1
ATOM 11260 O O . TYR B 1 841 ? 55.758 93.504 114.979 1.00 22.45 879 TYR B O 1
ATOM 11269 N N . GLU B 1 842 ? 56.583 92.314 116.718 1.00 27.33 880 GLU B N 1
ATOM 11270 C CA . GLU B 1 842 ? 55.300 91.708 117.056 1.00 30.46 880 GLU B CA 1
ATOM 11271 C C . GLU B 1 842 ? 54.906 91.925 118.514 1.00 31.32 880 GLU B C 1
ATOM 11272 O O . GLU B 1 842 ? 53.898 91.355 118.968 1.00 23.43 880 GLU B O 1
ATOM 11278 N N . LEU B 1 843 ? 55.642 92.785 119.235 1.00 28.79 881 LEU B N 1
ATOM 11279 C CA . LEU B 1 843 ? 55.378 93.014 120.656 1.00 27.56 881 LEU B CA 1
ATOM 11280 C C . LEU B 1 843 ? 54.000 93.624 120.906 1.00 25.91 881 LEU B C 1
ATOM 11281 O O . LEU B 1 843 ? 53.413 93.407 121.974 1.00 28.92 881 LEU B O 1
ATOM 11286 N N . LEU B 1 844 ? 53.466 94.389 119.951 1.00 28.17 882 LEU B N 1
ATOM 11287 C CA . LEU B 1 844 ? 52.163 95.025 120.121 1.00 24.16 882 LEU B CA 1
ATOM 11288 C C . LEU B 1 844 ? 51.098 94.413 119.214 1.00 21.76 882 LEU B C 1
ATOM 11289 O O . LEU B 1 844 ? 50.070 95.043 118.961 1.00 24.17 882 LEU B O 1
ATOM 11294 N N . LYS B 1 845 ? 51.301 93.172 118.775 1.00 24.65 883 LYS B N 1
ATOM 11295 C CA . LYS B 1 845 ? 50.396 92.527 117.840 1.00 22.29 883 LYS B CA 1
ATOM 11296 C C . LYS B 1 845 ? 49.286 91.829 118.610 1.00 26.64 883 LYS B C 1
ATOM 11297 O O . LYS B 1 845 ? 49.577 90.933 119.409 1.00 28.62 883 LYS B O 1
ATOM 11303 N N . PRO B 1 846 ? 48.016 92.213 118.432 1.00 28.43 884 PRO B N 1
ATOM 11304 C CA . PRO B 1 846 ? 46.933 91.486 119.104 1.00 30.30 884 PRO B CA 1
ATOM 11305 C C . PRO B 1 846 ? 46.816 90.071 118.562 1.00 33.86 884 PRO B C 1
ATOM 11306 O O . PRO B 1 846 ? 47.208 89.781 117.425 1.00 33.52 884 PRO B O 1
ATOM 11310 N N . PHE B 1 847 ? 46.295 89.176 119.401 1.00 33.24 885 PHE B N 1
ATOM 11311 C CA . PHE B 1 847 ? 45.995 87.806 118.978 1.00 46.64 885 PHE B CA 1
ATOM 11312 C C . PHE B 1 847 ? 47.240 87.116 118.400 1.00 63.50 885 PHE B C 1
ATOM 11313 O O . PHE B 1 847 ? 47.272 86.698 117.241 1.00 68.35 885 PHE B O 1
ATOM 11321 N N . SER B 1 848 ? 48.271 87.009 119.236 1.00 77.70 886 SER B N 1
ATOM 11322 C CA . SER B 1 848 ? 49.577 86.459 118.848 1.00 89.38 886 SER B CA 1
ATOM 11323 C C . SER B 1 848 ? 50.199 87.247 117.704 1.00 88.39 886 SER B C 1
ATOM 11324 O O . SER B 1 848 ? 51.232 87.890 117.882 1.00 88.24 886 SER B O 1
ATOM 11327 N N . GLY B 1 856 ? 50.816 87.906 121.608 1.00 90.79 894 GLY B N 1
ATOM 11328 C CA . GLY B 1 856 ? 49.619 88.707 121.806 1.00 88.12 894 GLY B CA 1
ATOM 11329 C C . GLY B 1 856 ? 49.785 89.810 122.835 1.00 82.55 894 GLY B C 1
ATOM 11330 O O . GLY B 1 856 ? 50.758 89.821 123.592 1.00 87.30 894 GLY B O 1
ATOM 11331 N N . VAL B 1 857 ? 48.841 90.745 122.864 1.00 70.23 895 VAL B N 1
ATOM 11332 C CA . VAL B 1 857 ? 48.862 91.852 123.817 1.00 60.13 895 VAL B CA 1
ATOM 11333 C C . VAL B 1 857 ? 48.051 91.433 125.043 1.00 53.59 895 VAL B C 1
ATOM 11334 O O . VAL B 1 857 ? 46.850 91.151 124.905 1.00 51.80 895 VAL B O 1
ATOM 11338 N N . PRO B 1 858 ? 48.656 91.353 126.231 1.00 47.96 896 PRO B N 1
ATOM 11339 C CA . PRO B 1 858 ? 47.869 91.075 127.441 1.00 48.62 896 PRO B CA 1
ATOM 11340 C C . PRO B 1 858 ? 46.995 92.268 127.793 1.00 47.08 896 PRO B C 1
ATOM 11341 O O . PRO B 1 858 ? 47.194 93.387 127.313 1.00 44.24 896 PRO B O 1
ATOM 11345 N N . TYR B 1 859 ? 46.002 92.027 128.645 1.00 50.35 897 TYR B N 1
ATOM 11346 C CA . TYR B 1 859 ? 45.178 93.149 129.069 1.00 51.01 897 TYR B CA 1
ATOM 11347 C C . TYR B 1 859 ? 45.568 93.692 130.437 1.00 45.63 897 TYR B C 1
ATOM 11348 O O . TYR B 1 859 ? 45.131 94.790 130.788 1.00 47.42 897 TYR B O 1
ATOM 11357 N N . SER B 1 860 ? 46.422 92.996 131.184 1.00 45.85 898 SER B N 1
ATOM 11358 C CA . SER B 1 860 ? 46.878 93.498 132.471 1.00 44.70 898 SER B CA 1
ATOM 11359 C C . SER B 1 860 ? 48.356 93.184 132.653 1.00 48.33 898 SER B C 1
ATOM 11360 O O . SER B 1 860 ? 48.964 92.431 131.883 1.00 49.89 898 SER B O 1
ATOM 11363 N N . ILE B 1 861 ? 48.929 93.803 133.683 1.00 45.89 899 ILE B N 1
ATOM 11364 C CA . ILE B 1 861 ? 50.305 93.560 134.094 1.00 49.21 899 ILE B CA 1
ATOM 11365 C C . ILE B 1 861 ? 50.317 92.279 134.919 1.00 48.42 899 ILE B C 1
ATOM 11366 O O . ILE B 1 861 ? 50.050 92.303 136.127 1.00 48.51 899 ILE B O 1
ATOM 11371 N N . SER B 1 862 ? 50.602 91.149 134.267 1.00 52.46 900 SER B N 1
ATOM 11372 C CA . SER B 1 862 ? 50.534 89.839 134.904 1.00 54.17 900 SER B CA 1
ATOM 11373 C C . SER B 1 862 ? 51.876 89.124 135.003 1.00 58.36 900 SER B C 1
ATOM 11374 O O . SER B 1 862 ? 51.909 87.969 135.447 1.00 59.13 900 SER B O 1
ATOM 11377 N N . ILE B 1 863 ? 52.972 89.765 134.611 1.00 60.32 901 ILE B N 1
ATOM 11378 C CA . ILE B 1 863 ? 54.288 89.132 134.655 1.00 65.71 901 ILE B CA 1
ATOM 11379 C C . ILE B 1 863 ? 55.369 90.177 134.953 1.00 63.71 901 ILE B C 1
ATOM 11380 O O . ILE B 1 863 ? 56.452 89.878 135.461 1.00 64.65 901 ILE B O 1
#